Protein AF-0000000083613288 (afdb_homodimer)

Solvent-accessible surface area (backbone atoms only — not comparable to full-atom values): 42158 Å² total; per-residue (Å²): 110,67,66,57,51,51,48,47,52,50,49,49,55,43,48,74,71,52,92,50,72,64,59,58,54,48,50,50,22,68,72,70,73,35,44,33,36,40,36,39,71,91,50,76,68,42,49,42,64,85,67,57,66,69,57,48,53,54,46,49,51,47,23,68,72,61,76,53,42,59,36,42,51,74,43,74,23,49,46,99,91,34,79,51,27,34,43,32,40,39,42,93,85,52,70,63,46,73,65,53,54,51,51,50,50,49,50,37,51,37,49,27,48,36,53,45,42,56,49,43,47,54,46,47,58,37,52,74,37,37,64,52,51,48,28,42,42,70,56,72,49,55,66,69,59,50,52,50,55,46,56,68,67,74,41,77,59,68,77,70,22,37,27,33,22,36,37,39,38,43,56,89,55,98,60,84,71,80,54,63,63,56,51,53,49,53,50,52,50,38,44,74,68,41,30,47,76,47,73,46,80,50,94,55,29,41,36,34,43,33,36,43,74,52,95,63,68,58,68,61,51,51,50,51,44,52,50,52,51,51,52,47,32,56,74,36,98,39,52,83,54,52,68,50,66,12,24,15,41,80,29,75,36,68,87,42,42,22,57,7,38,53,38,11,51,51,31,34,35,50,33,73,78,38,72,87,53,74,49,42,35,80,76,36,59,54,58,52,50,37,49,53,38,62,72,34,59,68,59,40,48,48,37,49,61,70,47,37,62,52,54,51,49,22,67,73,68,71,53,60,53,63,60,50,51,52,46,24,56,56,44,49,66,32,66,68,63,25,22,61,75,69,70,49,55,66,67,59,48,51,53,46,51,51,50,50,30,72,68,69,36,87,62,48,73,40,50,69,46,32,53,37,49,55,50,36,53,53,42,71,70,50,72,46,64,76,45,45,68,71,67,102,110,68,68,57,53,52,49,47,52,50,51,48,54,43,50,74,71,51,92,50,72,63,58,59,52,49,51,50,22,68,72,69,72,36,44,32,36,40,35,39,72,93,50,78,70,42,49,41,63,85,65,58,65,69,57,49,53,53,46,50,50,47,23,68,72,62,77,54,40,60,35,42,50,74,44,75,23,49,46,98,91,34,79,51,25,33,42,32,41,40,42,93,84,52,71,64,47,72,65,53,54,51,52,51,49,48,49,37,52,36,49,27,48,36,54,44,42,55,49,43,47,53,46,47,58,36,50,74,37,36,64,54,52,49,28,42,43,71,57,72,48,54,66,68,58,50,52,52,55,46,56,68,67,73,40,76,58,65,79,71,23,36,28,32,21,37,37,38,38,43,55,90,56,96,59,86,72,82,54,64,63,55,52,52,49,50,51,51,51,37,43,73,68,41,30,47,77,47,74,44,82,51,95,56,28,42,36,35,43,33,36,42,75,50,97,62,66,59,67,61,51,51,52,52,44,51,52,53,50,51,51,46,32,55,76,34,99,38,53,82,53,53,68,51,63,11,23,15,40,79,29,75,37,68,87,42,42,21,56,7,37,54,37,12,51,52,32,35,37,52,33,74,78,37,72,85,52,74,47,42,34,81,76,36,58,54,58,51,49,37,48,53,38,63,72,32,61,68,59,41,48,47,37,48,61,71,46,37,62,53,53,51,47,20,66,73,67,71,52,59,53,63,61,49,52,52,46,24,56,57,44,48,67,34,65,69,63,27,21,61,76,68,70,50,56,64,68,58,48,50,54,46,51,52,49,48,29,72,69,70,36,87,61,46,71,40,51,68,46,32,53,37,48,54,50,36,53,52,42,71,71,50,72,47,63,76,45,46,68,71,68,102

Secondary structure (DSSP, 8-state):
-HHHHHHHHHHHHHHHH-SSTHHHHHHHHHHH-SEEEEEETTSPPEEESS--HHHHHHHHHHHHHHS--TTEEEEEEEETTEEEEEEEEE-SSSPPPHHHHHHHHHHHHHHHHHHHHHHHHHHHHHHHTHHHHHHHHHT---HHHHHHHHHHTT-GGGGSSEEEEEEEEE---SS----HHHHHHHHHHHHHTTEEEEEEEETTEEEEEEEE-S-S-HHHHHHHHHHHHHHHHHHTTTTT--EEEEE---BSSGGGHHHHHHHHHHHHHHHHH-TTS-SBGGG-HHHHHHHHHHH-HHHHHHHHHHHHHHHHHHHHHT--HHHHHHHHHHTTT-HHHHHHHHT--HHHHHHHHHHHHHHH-TTTTSHHHHHHHHHHHHHHH---SHHHHHH-/-HHHHHHHHHHHHHHHH-SSTHHHHHHHHHHH-SEEEEEETTSPPEEESS--HHHHHHHHHHHHHHS--TTEEEEEEEETTEEEEEEEEE-SSSPPPHHHHHHHHHHHHHHHHHHHHHHHHHHHHHHHTHHHHHHHHHT---HHHHHHHHHHTT-GGGGSSEEEEEEEEE---SS----HHHHHHHHHHHHHTTEEEEEEEETTEEEEEEEE-S-S-HHHHHHHHHHHHHHHHHHTTTTT--EEEEE---BSSGGGHHHHHHHHHHHHHHHHH-TTS-SBGGG-HHHHHHHHHHH-HHHHHHHHHHHHHHHHHHHHHT--HHHHHHHHHHTTT-HHHHHHHHT--HHHHHHHHHHHHHHH-TTTTSHHHHHHHHHHHHHHH---SHHHHHH-

Foldseek 3Di:
DVVLVVLLVVLLVVLVVDDDLVVLVQSLCVVVVWKKWWFFVLDDIDTVVPDCPVVCVVQVVVCVVVVDDQFKDKDFQDAPNFTGTIMMTGDPPDGQDPSSNSSRVSSSVSSNVSLVVVLVVLVVVLVVCQVVVVCLQQLNHDPVVVVVVQVVVVDPCQQFFKKKKKKKAWDDDPDPDPCSSLVVLLQVLLVVLQKHWRWHDDVRMIMIIITHRDPPPVVVSVVVSVVSSVVSCCVGPNVVIDMAMAMFDIGRGSSCHNRNSVLRLQRRLLCVQPVPDDRYSVRCVLSSVLSVCLVPPVSLVVLCVLCVLVVVVCVVVVDCLLVLLQLCVVVVNDQVVSCVVVVHDSVVSVVSVVVVCVRNHVCCCPPVNVVVNNSSSVSVVDDSVVCVVVRD/DVVLVVLLVVLLVVLVVDDDLVVLVQSLCVVVVWKKWWFFVLDDIDTVVPDCPVVCVVQVVVCVVVVDDQFKDKDFQDAPNFGGTIMMTGDPPGGQDPSSNSSRVSSSVSSNVSLVVVLVVLVVVLVVCQVVVVCLQQLNHDPVVVVVVQVVVVDPCQQFFKKKKKKKAWDDDPDPDPCSSLVVLLQVLLVVLQKHWRWHDDVRMIMIIITHRDPPPVVVSVVVSVVSSVVVCCVGPNVVIDMAMAMFDIGRGSSCHNRNSVLRLQRRLLCVQPVPDDRYSVRCVLSSVLSVCLVPPVSLVVLCVLCVLVVVVCVVVVDCLLVLLQLCVVVVNDQVVSCVVVVHDSVVSVVSVVVVCVRNHVCCCPPVNVVVNNSSSVSVVDDSVVCVVVRD

Structure (mmCIF, N/CA/C/O backbone):
data_AF-0000000083613288-model_v1
#
loop_
_entity.id
_entity.type
_entity.pdbx_description
1 polymer 'PucR family transcriptional regulator'
#
loop_
_atom_site.group_PDB
_atom_site.id
_atom_site.type_symbol
_atom_site.label_atom_id
_atom_site.label_alt_id
_atom_site.label_comp_id
_atom_site.label_asym_id
_atom_site.label_entity_id
_atom_site.label_seq_id
_atom_site.pdbx_PDB_ins_code
_atom_site.Cartn_x
_atom_site.Cartn_y
_atom_site.Cartn_z
_atom_site.occupancy
_atom_site.B_iso_or_equiv
_atom_site.auth_seq_id
_atom_site.auth_comp_id
_atom_site.auth_asym_id
_atom_site.auth_atom_id
_atom_site.pdbx_PDB_model_num
ATOM 1 N N . MET A 1 1 ? -15.023 70.688 7.367 1 66.31 1 MET A N 1
ATOM 2 C CA . MET A 1 1 ? -15.492 69.688 6.426 1 66.31 1 MET A CA 1
ATOM 3 C C . MET A 1 1 ? -14.531 69.562 5.254 1 66.31 1 MET A C 1
ATOM 5 O O . MET A 1 1 ? -14.211 68.438 4.844 1 66.31 1 MET A O 1
ATOM 9 N N . ARG A 1 2 ? -13.922 70.688 4.84 1 77.38 2 ARG A N 1
ATOM 10 C CA . ARG A 1 2 ? -12.992 70.625 3.721 1 77.38 2 ARG A CA 1
ATOM 11 C C . ARG A 1 2 ? -11.703 69.938 4.098 1 77.38 2 ARG A C 1
ATOM 13 O O . ARG A 1 2 ? -11.18 69.125 3.32 1 77.38 2 ARG A O 1
ATOM 20 N N . ARG A 1 3 ? -11.18 70.125 5.34 1 80.62 3 ARG A N 1
ATOM 21 C CA . ARG A 1 3 ? -9.961 69.5 5.824 1 80.62 3 ARG A CA 1
ATOM 22 C C . ARG A 1 3 ? -10.133 68 5.902 1 80.62 3 ARG A C 1
ATOM 24 O O . ARG A 1 3 ? -9.219 67.25 5.566 1 80.62 3 ARG A O 1
ATOM 31 N N . LEU A 1 4 ? -11.297 67.625 6.352 1 83.12 4 LEU A N 1
ATOM 32 C CA . LEU A 1 4 ? -11.594 66.188 6.449 1 83.12 4 LEU A CA 1
ATOM 33 C C . LEU A 1 4 ? -11.633 65.562 5.066 1 83.12 4 LEU A C 1
ATOM 35 O O . LEU A 1 4 ? -11.117 64.438 4.879 1 83.12 4 LEU A O 1
ATOM 39 N N . ASP A 1 5 ? -12.25 66.188 4.156 1 75.81 5 ASP A N 1
ATOM 40 C CA . ASP A 1 5 ? -12.352 65.688 2.795 1 75.81 5 ASP A CA 1
ATOM 41 C C . ASP A 1 5 ? -10.977 65.625 2.135 1 75.81 5 ASP A C 1
ATOM 43 O O . ASP A 1 5 ? -10.68 64.625 1.423 1 75.81 5 ASP A O 1
ATOM 47 N N . ASP A 1 6 ? -10.203 66.625 2.398 1 82.69 6 ASP A N 1
ATOM 48 C CA . ASP A 1 6 ? -8.836 66.625 1.875 1 82.69 6 ASP A CA 1
ATOM 49 C C . ASP A 1 6 ? -8.039 65.438 2.449 1 82.69 6 ASP A C 1
ATOM 51 O O . ASP A 1 6 ? -7.293 64.812 1.725 1 82.69 6 ASP A O 1
ATOM 55 N N . TYR A 1 7 ? -8.195 65.25 3.732 1 87.25 7 TYR A N 1
ATOM 56 C CA . TYR A 1 7 ? -7.508 64.125 4.367 1 87.25 7 TYR A CA 1
ATOM 57 C C . TYR A 1 7 ? -7.977 62.781 3.785 1 87.25 7 TYR A C 1
ATOM 59 O O . TYR A 1 7 ? -7.16 61.906 3.486 1 87.25 7 TYR A O 1
ATOM 67 N N . ALA A 1 8 ? -9.289 62.688 3.66 1 79.75 8 ALA A N 1
ATOM 68 C CA . ALA A 1 8 ? -9.852 61.438 3.131 1 79.75 8 ALA A CA 1
ATOM 69 C C . ALA A 1 8 ? -9.305 61.156 1.737 1 79.75 8 ALA A C 1
ATOM 71 O O . ALA A 1 8 ? -8.953 60 1.434 1 79.75 8 ALA A O 1
ATOM 72 N N . GLN A 1 9 ? -9.219 62.094 0.986 1 73.69 9 GLN A N 1
ATOM 73 C CA . GLN A 1 9 ? -8.688 61.938 -0.365 1 73.69 9 GLN A CA 1
ATOM 74 C C . GLN A 1 9 ? -7.207 61.562 -0.335 1 73.69 9 GLN A C 1
ATOM 76 O O . GLN A 1 9 ? -6.77 60.688 -1.093 1 73.69 9 GLN A O 1
ATOM 81 N N . GLU A 1 10 ? -6.527 62.156 0.468 1 80.31 10 GLU A N 1
ATOM 82 C CA . GLU A 1 10 ? -5.098 61.906 0.59 1 80.31 10 GLU A CA 1
ATOM 83 C C . GLU A 1 10 ? -4.84 60.469 1.057 1 80.31 10 GLU A C 1
ATOM 85 O O . GLU A 1 10 ? -3.967 59.781 0.518 1 80.31 10 GLU A O 1
ATOM 90 N N . ILE A 1 11 ? -5.59 60.062 2.064 1 83.75 11 ILE A N 1
ATOM 91 C CA . ILE A 1 11 ? -5.355 58.75 2.633 1 83.75 11 ILE A CA 1
ATOM 92 C C . ILE A 1 11 ? -5.762 57.656 1.627 1 83.75 11 ILE A C 1
ATOM 94 O O . ILE A 1 11 ? -5.109 56.625 1.521 1 83.75 11 ILE A O 1
ATOM 98 N N . ASN A 1 12 ? -6.82 57.875 0.89 1 72.56 12 ASN A N 1
ATOM 99 C CA . ASN A 1 12 ? -7.23 56.938 -0.152 1 72.56 12 ASN A CA 1
ATOM 100 C C . ASN A 1 12 ? -6.18 56.812 -1.256 1 72.56 12 ASN A C 1
ATOM 102 O O . ASN A 1 12 ? -5.902 55.75 -1.751 1 72.56 12 ASN A O 1
ATOM 106 N N . LYS A 1 13 ? -5.625 57.906 -1.61 1 73 13 LYS A N 1
ATOM 107 C CA . LYS A 1 13 ? -4.539 57.906 -2.588 1 73 13 LYS A CA 1
ATOM 108 C C . LYS A 1 13 ? -3.318 57.188 -2.051 1 73 13 LYS A C 1
ATOM 110 O O . LYS A 1 13 ? -2.635 56.469 -2.797 1 73 13 LYS A O 1
ATOM 115 N N . LEU A 1 14 ? -3.094 57.344 -0.775 1 74.69 14 LEU A N 1
ATOM 116 C CA . LEU A 1 14 ? -1.975 56.688 -0.124 1 74.69 14 LEU A CA 1
ATOM 117 C C . LEU A 1 14 ? -2.148 55.156 -0.17 1 74.69 14 LEU A C 1
ATOM 119 O O . LEU A 1 14 ? -1.18 54.438 -0.383 1 74.69 14 LEU A O 1
ATOM 123 N N . THR A 1 15 ? -3.424 54.75 -0.02 1 73.56 15 THR A N 1
ATOM 124 C CA . THR A 1 15 ? -3.697 53.312 -0.02 1 73.56 15 THR A CA 1
ATOM 125 C C . THR A 1 15 ? -3.324 52.688 -1.363 1 73.56 15 THR A C 1
ATOM 127 O O . THR A 1 15 ? -3.002 51.5 -1.436 1 73.56 15 THR A O 1
ATOM 130 N N . LEU A 1 16 ? -3.316 53.469 -2.42 1 60.56 16 LEU A N 1
ATOM 131 C CA . LEU A 1 16 ? -3.025 52.969 -3.764 1 60.56 16 LEU A CA 1
ATOM 132 C C . LEU A 1 16 ? -1.521 52.875 -3.992 1 60.56 16 LEU A C 1
ATOM 134 O O . LEU A 1 16 ? -1.071 52.156 -4.883 1 60.56 16 LEU A O 1
ATOM 138 N N . LYS A 1 17 ? -0.754 53.5 -3.154 1 64.38 17 LYS A N 1
ATOM 139 C CA . LYS A 1 17 ? 0.684 53.594 -3.385 1 64.38 17 LYS A CA 1
ATOM 140 C C . LYS A 1 17 ? 1.467 52.781 -2.352 1 64.38 17 LYS A C 1
ATOM 142 O O . LYS A 1 17 ? 2.631 52.438 -2.576 1 64.38 17 LYS A O 1
ATOM 147 N N . ILE A 1 18 ? 0.83 52.594 -1.271 1 60.69 18 ILE A N 1
ATOM 148 C CA . ILE A 1 18 ? 1.567 52.031 -0.154 1 60.69 18 ILE A CA 1
ATOM 149 C C . ILE A 1 18 ? 1.519 50.5 -0.236 1 60.69 18 ILE A C 1
ATOM 151 O O . ILE A 1 18 ? 0.618 49.938 -0.86 1 60.69 18 ILE A O 1
ATOM 155 N N . ASN A 1 19 ? 2.607 49.938 0.375 1 61.12 19 ASN A N 1
ATOM 156 C CA . ASN A 1 19 ? 2.707 48.5 0.392 1 61.12 19 ASN A CA 1
ATOM 157 C C . ASN A 1 19 ? 2.484 47.938 1.793 1 61.12 19 ASN A C 1
ATOM 159 O O . ASN A 1 19 ? 2.422 46.719 1.977 1 61.12 19 ASN A O 1
ATOM 163 N N . HIS A 1 20 ? 2.404 48.75 2.723 1 69.56 20 HIS A N 1
ATOM 164 C CA . HIS A 1 20 ? 2.221 48.344 4.105 1 69.56 20 HIS A CA 1
ATOM 165 C C . HIS A 1 20 ? 1.235 49.25 4.836 1 69.56 20 HIS A C 1
ATOM 167 O O . HIS A 1 20 ? 1.285 50.469 4.695 1 69.56 20 HIS A O 1
ATOM 173 N N . TYR A 1 21 ? 0.379 48.625 5.629 1 78.5 21 TYR A N 1
ATOM 174 C CA . TYR A 1 21 ? -0.689 49.375 6.289 1 78.5 21 TYR A CA 1
ATOM 175 C C . TYR A 1 21 ? -0.121 50.344 7.309 1 78.5 21 TYR A C 1
ATOM 177 O O . TYR A 1 21 ? -0.786 51.312 7.68 1 78.5 21 TYR A O 1
ATOM 185 N N . GLU A 1 22 ? 1.13 50.156 7.805 1 80.5 22 GLU A N 1
ATOM 186 C CA . GLU A 1 22 ? 1.755 51.031 8.789 1 80.5 22 GLU A CA 1
ATOM 187 C C . GLU A 1 22 ? 1.835 52.469 8.273 1 80.5 22 GLU A C 1
ATOM 189 O O . GLU A 1 22 ? 1.776 53.406 9.055 1 80.5 22 GLU A O 1
ATOM 194 N N . GLN A 1 23 ? 1.966 52.562 6.996 1 82.31 23 GLN A N 1
ATOM 195 C CA . GLN A 1 23 ? 2.064 53.875 6.41 1 82.31 23 GLN A CA 1
ATOM 196 C C . GLN A 1 23 ? 0.75 54.656 6.559 1 82.31 23 GLN A C 1
ATOM 198 O O . GLN A 1 23 ? 0.751 55.875 6.703 1 82.31 23 GLN A O 1
ATOM 203 N N . ILE A 1 24 ? -0.312 53.938 6.531 1 87 24 ILE A N 1
ATOM 204 C CA . ILE A 1 24 ? -1.628 54.562 6.727 1 87 24 ILE A CA 1
ATOM 205 C C . ILE A 1 24 ? -1.766 55.031 8.164 1 87 24 ILE A C 1
ATOM 207 O O . ILE A 1 24 ? -2.201 56.156 8.398 1 87 24 ILE A O 1
ATOM 211 N N . LEU A 1 25 ? -1.282 54.25 9.078 1 90.88 25 LEU A N 1
ATOM 212 C CA . LEU A 1 25 ? -1.367 54.594 10.5 1 90.88 25 LEU A CA 1
ATOM 213 C C . LEU A 1 25 ? -0.421 55.719 10.852 1 90.88 25 LEU A C 1
ATOM 215 O O . LEU A 1 25 ? -0.756 56.594 11.664 1 90.88 25 LEU A O 1
ATOM 219 N N . MET A 1 26 ? 0.706 55.75 10.258 1 90.38 26 MET A N 1
ATOM 220 C CA . MET A 1 26 ? 1.663 56.844 10.453 1 90.38 26 MET A CA 1
ATOM 221 C C . MET A 1 26 ? 1.084 58.188 9.977 1 90.38 26 MET A C 1
ATOM 223 O O . MET A 1 26 ? 1.276 59.219 10.617 1 90.38 26 MET A O 1
ATOM 227 N N . ARG A 1 27 ? 0.5 58.156 8.859 1 89.69 27 ARG A N 1
ATOM 228 C CA . ARG A 1 27 ? -0.134 59.344 8.352 1 89.69 27 ARG A CA 1
ATOM 229 C C . ARG A 1 27 ? -1.2 59.875 9.312 1 89.69 27 ARG A C 1
ATOM 231 O O . ARG A 1 27 ? -1.354 61.062 9.492 1 89.69 27 ARG A O 1
ATOM 238 N N . LEU A 1 28 ? -1.992 58.969 9.883 1 93.12 28 LEU A N 1
ATOM 239 C CA . LEU A 1 28 ? -2.984 59.312 10.891 1 93.12 28 LEU A CA 1
ATOM 240 C C . LEU A 1 28 ? -2.326 60 12.086 1 93.12 28 LEU A C 1
ATOM 242 O O . LEU A 1 28 ? -2.791 61.031 12.539 1 93.12 28 LEU A O 1
ATOM 246 N N . TYR A 1 29 ? -1.261 59.5 12.555 1 92.56 29 TYR A N 1
ATOM 247 C CA . TYR A 1 29 ? -0.496 60.062 13.664 1 92.56 29 TYR A CA 1
ATOM 248 C C . TYR A 1 29 ? -0 61.438 13.344 1 92.56 29 TYR A C 1
ATOM 250 O O . TYR A 1 29 ? -0.168 62.375 14.148 1 92.56 29 TYR A O 1
ATOM 258 N N . LYS A 1 30 ? 0.59 61.594 12.219 1 91.62 30 LYS A N 1
ATOM 259 C CA . LYS A 1 30 ? 1.166 62.875 11.82 1 91.62 30 LYS A CA 1
ATOM 260 C C . LYS A 1 30 ? 0.081 63.938 11.641 1 91.62 30 LYS A C 1
ATOM 262 O O . LYS A 1 30 ? 0.295 65.125 11.961 1 91.62 30 LYS A O 1
ATOM 267 N N . PHE A 1 31 ? -1.002 63.5 11.125 1 92.62 31 PHE A N 1
ATOM 268 C CA . PHE A 1 31 ? -2.078 64.438 10.828 1 92.62 31 PHE A CA 1
ATOM 269 C C . PHE A 1 31 ? -2.758 64.938 12.102 1 92.62 31 PHE A C 1
ATOM 271 O O . PHE A 1 31 ? -3.051 66.125 12.258 1 92.62 31 PHE A O 1
ATOM 278 N N . LEU A 1 32 ? -3.09 64.062 13.031 1 92.12 32 LEU A N 1
ATOM 279 C CA . LEU A 1 32 ? -3.836 64.375 14.242 1 92.12 32 LEU A CA 1
ATOM 280 C C . LEU A 1 32 ? -2.891 64.75 15.375 1 92.12 32 LEU A C 1
ATOM 282 O O . LEU A 1 32 ? -3.287 65.438 16.312 1 92.12 32 LEU A O 1
ATOM 286 N N . GLY A 1 33 ? -1.671 64.312 15.367 1 90.75 33 GLY A N 1
ATOM 287 C CA . GLY A 1 33 ? -0.735 64.5 16.453 1 90.75 33 GLY A CA 1
ATOM 288 C C . GLY A 1 33 ? -1.092 63.688 17.703 1 90.75 33 GLY A C 1
ATOM 289 O O . GLY A 1 33 ? -0.823 64.125 18.828 1 90.75 33 GLY A O 1
ATOM 290 N N . LEU A 1 34 ? -1.934 62.656 17.484 1 92.94 34 LEU A N 1
ATOM 291 C CA . LEU A 1 34 ? -2.348 61.781 18.562 1 92.94 34 LEU A CA 1
ATOM 292 C C . LEU A 1 34 ? -1.678 60.406 18.422 1 92.94 34 LEU A C 1
ATOM 294 O O . LEU A 1 34 ? -1.377 59.969 17.297 1 92.94 34 LEU A O 1
ATOM 298 N N . ASN A 1 35 ? -1.447 59.812 19.578 1 92.88 35 ASN A N 1
ATOM 299 C CA . ASN A 1 35 ? -0.913 58.438 19.531 1 92.88 35 ASN A CA 1
ATOM 300 C C . ASN A 1 35 ? -1.924 57.469 18.953 1 92.88 35 ASN A C 1
ATOM 302 O O . ASN A 1 35 ? -3.125 57.562 19.203 1 92.88 35 ASN A O 1
ATOM 306 N N . VAL A 1 36 ? -1.416 56.531 18.094 1 94.75 36 VAL A N 1
ATOM 307 C CA . VAL A 1 36 ? -2.275 55.562 17.406 1 94.75 36 VAL A CA 1
ATOM 308 C C . VAL A 1 36 ? -1.888 54.156 17.797 1 94.75 36 VAL A C 1
ATOM 310 O O . VAL A 1 36 ? -0.703 53.844 17.938 1 94.75 36 VAL A O 1
ATOM 313 N N . VAL A 1 37 ? -2.877 53.312 18.109 1 93.25 37 VAL A N 1
ATOM 314 C CA . VAL A 1 37 ? -2.662 51.906 18.359 1 93.25 37 VAL A CA 1
ATOM 315 C C . VAL A 1 37 ? -3.555 51.062 17.438 1 93.25 37 VAL A C 1
ATOM 317 O O . VAL A 1 37 ? -4.742 51.375 17.281 1 93.25 37 VAL A O 1
ATOM 320 N N . PHE A 1 38 ? -2.955 50.156 16.703 1 91.56 38 PHE A N 1
ATOM 321 C CA . PHE A 1 38 ? -3.703 49.219 15.891 1 91.56 38 PHE A CA 1
ATOM 322 C C . PHE A 1 38 ? -3.709 47.844 16.531 1 91.56 38 PHE A C 1
ATOM 324 O O . PHE A 1 38 ? -2.66 47.219 16.656 1 91.56 38 PHE A O 1
ATOM 331 N N . ASN A 1 39 ? -4.934 47.469 16.938 1 87.12 39 ASN A N 1
ATOM 332 C CA . ASN A 1 39 ? -5.133 46.156 17.531 1 87.12 39 ASN A CA 1
ATOM 333 C C . ASN A 1 39 ? -5.762 45.188 16.547 1 87.12 39 ASN A C 1
ATOM 335 O O . ASN A 1 39 ? -6.965 45.25 16.281 1 87.12 39 ASN A O 1
ATOM 339 N N . ILE A 1 40 ? -4.898 44.438 15.969 1 78.06 40 ILE A N 1
ATOM 340 C CA . ILE A 1 40 ? -5.41 43.375 15.117 1 78.06 40 ILE A CA 1
ATOM 341 C C . ILE A 1 40 ? -5.789 42.156 15.961 1 78.06 40 ILE A C 1
ATOM 343 O O . ILE A 1 40 ? -5.031 41.75 16.844 1 78.06 40 ILE A O 1
ATOM 347 N N . PHE A 1 41 ? -6.984 41.688 15.664 1 67.25 41 PHE A N 1
ATOM 348 C CA . PHE A 1 41 ? -7.426 40.562 16.469 1 67.25 41 PHE A CA 1
ATOM 349 C C . PHE A 1 41 ? -6.461 39.375 16.328 1 67.25 41 PHE A C 1
ATOM 351 O O . PHE A 1 41 ? -6.18 38.938 15.219 1 67.25 41 PHE A O 1
ATOM 358 N N . GLY A 1 42 ? -5.922 38.906 17.375 1 60.88 42 GLY A N 1
ATOM 359 C CA . GLY A 1 42 ? -5.023 37.781 17.391 1 60.88 42 GLY A CA 1
ATOM 360 C C . GLY A 1 42 ? -3.561 38.156 17.312 1 60.88 42 GLY A C 1
ATOM 361 O O . GLY A 1 42 ? -2.682 37.281 17.359 1 60.88 42 GLY A O 1
ATOM 362 N N . GLN A 1 43 ? -3.262 39.375 17.016 1 64.94 43 GLN A N 1
ATOM 363 C CA . GLN A 1 43 ? -1.881 39.844 16.906 1 64.94 43 GLN A CA 1
ATOM 364 C C . GLN A 1 43 ? -1.537 40.844 18.016 1 64.94 43 GLN A C 1
ATOM 366 O O . GLN A 1 43 ? -2.42 41.312 18.734 1 64.94 43 GLN A O 1
ATOM 371 N N . GLN A 1 44 ? -0.225 41.031 18.188 1 74.06 44 GLN A N 1
ATOM 372 C CA . GLN A 1 44 ? 0.223 42.062 19.109 1 74.06 44 GLN A CA 1
ATOM 373 C C . GLN A 1 44 ? -0.175 43.438 18.625 1 74.06 44 GLN A C 1
ATOM 375 O O . GLN A 1 44 ? -0.172 43.719 17.422 1 74.06 44 GLN A O 1
ATOM 380 N N . SER A 1 45 ? -0.53 44.219 19.625 1 81.94 45 SER A N 1
ATOM 381 C CA . SER A 1 45 ? -0.907 45.594 19.312 1 81.94 45 SER A CA 1
ATOM 382 C C . SER A 1 45 ? 0.264 46.344 18.719 1 81.94 45 SER A C 1
ATOM 384 O O . SER A 1 45 ? 1.406 46.188 19.141 1 81.94 45 SER A O 1
ATOM 386 N N . GLN A 1 46 ? -0.013 47.031 17.734 1 86 46 GLN A N 1
ATOM 387 C CA . GLN A 1 46 ? 0.989 47.875 17.109 1 86 46 GLN A CA 1
ATOM 388 C C . GLN A 1 46 ? 0.796 49.344 17.516 1 86 46 GLN A C 1
ATOM 390 O O . GLN A 1 46 ? -0.266 49.938 17.266 1 86 46 GLN A O 1
ATOM 395 N N . PHE A 1 47 ? 1.846 49.938 18.172 1 90.25 47 PHE A N 1
ATOM 396 C CA . PHE A 1 47 ? 1.798 51.312 18.625 1 90.25 47 PHE A CA 1
ATOM 397 C C . PHE A 1 47 ? 2.533 52.219 17.656 1 90.25 47 PHE A C 1
ATOM 399 O O . PHE A 1 47 ? 3.652 51.938 17.234 1 90.25 47 PHE A O 1
ATOM 406 N N . ILE A 1 48 ? 1.937 53.188 17.25 1 88.44 48 ILE A N 1
ATOM 407 C CA . ILE A 1 48 ? 2.555 54.156 16.375 1 88.44 48 ILE A CA 1
ATOM 408 C C . ILE A 1 48 ? 2.428 55.562 17 1 88.44 48 ILE A C 1
ATOM 410 O O . ILE A 1 48 ? 1.337 56.125 17.031 1 88.44 48 ILE A O 1
ATOM 414 N N . PRO A 1 49 ? 3.461 56.25 17.406 1 82.81 49 PRO A N 1
ATOM 415 C CA . PRO A 1 49 ? 4.801 55.719 17.656 1 82.81 49 PRO A CA 1
ATOM 416 C C . PRO A 1 49 ? 4.816 54.656 18.766 1 82.81 49 PRO A C 1
ATOM 418 O O . PRO A 1 49 ? 3.82 54.5 19.484 1 82.81 49 PRO A O 1
ATOM 421 N N . ASN A 1 50 ? 5.832 53.906 18.812 1 84.62 50 ASN A N 1
ATOM 422 C CA . ASN A 1 50 ? 5.906 52.812 19.781 1 84.62 50 ASN A CA 1
ATOM 423 C C . ASN A 1 50 ? 6.195 53.344 21.188 1 84.62 50 ASN A C 1
ATOM 425 O O . ASN A 1 50 ? 7.227 53 21.781 1 84.62 50 ASN A O 1
ATOM 429 N N . ILE A 1 51 ? 5.281 54.25 21.688 1 81.62 51 ILE A N 1
ATOM 430 C CA . ILE A 1 51 ? 5.387 54.844 23.016 1 81.62 51 ILE A CA 1
ATOM 431 C C . ILE A 1 51 ? 4.008 54.906 23.672 1 81.62 51 ILE A C 1
ATOM 433 O O . ILE A 1 51 ? 2.986 54.812 22.984 1 81.62 51 ILE A O 1
ATOM 437 N N . GLY A 1 52 ? 3.924 54.938 25.078 1 82.31 52 GLY A N 1
ATOM 438 C CA . GLY A 1 52 ? 2.711 55.219 25.828 1 82.31 52 GLY A CA 1
ATOM 439 C C . GLY A 1 52 ? 1.881 53.969 26.094 1 82.31 52 GLY A C 1
ATOM 440 O O . GLY A 1 52 ? 0.651 54.031 26.141 1 82.31 52 GLY A O 1
ATOM 441 N N . GLN A 1 53 ? 2.471 52.875 26.125 1 87.5 53 GLN A N 1
ATOM 442 C CA . GLN A 1 53 ? 1.742 51.625 26.359 1 87.5 53 GLN A CA 1
ATOM 443 C C . GLN A 1 53 ? 1.004 51.656 27.703 1 87.5 53 GLN A C 1
ATOM 445 O O . GLN A 1 53 ? -0.15 51.25 27.781 1 87.5 53 GLN A O 1
ATOM 450 N N . SER A 1 54 ? 1.732 52.219 28.719 1 88.19 54 SER A N 1
ATOM 451 C CA . SER A 1 54 ? 1.108 52.312 30.031 1 88.19 54 SER A CA 1
ATOM 452 C C . SER A 1 54 ? -0.092 53.281 30 1 88.19 54 SER A C 1
ATOM 454 O O . SER A 1 54 ? -1.135 52.969 30.594 1 88.19 54 SER A O 1
ATOM 456 N N . VAL A 1 55 ? 0.096 54.406 29.297 1 89 55 VAL A N 1
ATOM 457 C CA . VAL A 1 55 ? -0.978 55.375 29.188 1 89 55 VAL A CA 1
ATOM 458 C C . VAL A 1 55 ? -2.164 54.75 28.453 1 89 55 VAL A C 1
ATOM 460 O O . VAL A 1 55 ? -3.316 54.938 28.844 1 89 55 VAL A O 1
ATOM 463 N N . TYR A 1 56 ? -1.83 54.062 27.391 1 91.69 56 TYR A N 1
ATOM 464 C CA . TYR A 1 56 ? -2.865 53.406 26.594 1 91.69 56 TYR A CA 1
ATOM 465 C C . TYR A 1 56 ? -3.688 52.469 27.469 1 91.69 56 TYR A C 1
ATOM 467 O O . TYR A 1 56 ? -4.922 52.469 27.422 1 91.69 56 TYR A O 1
ATOM 475 N N . GLU A 1 57 ? -3.109 51.688 28.312 1 90.38 57 GLU A N 1
ATOM 476 C CA . GLU A 1 57 ? -3.791 50.688 29.156 1 90.38 57 GLU A CA 1
ATOM 477 C C . GLU A 1 57 ? -4.703 51.375 30.172 1 90.38 57 GLU A C 1
ATOM 479 O O . GLU A 1 57 ? -5.82 50.906 30.422 1 90.38 57 GLU A O 1
ATOM 484 N N . ARG A 1 58 ? -4.133 52.438 30.703 1 88.12 58 ARG A N 1
ATOM 485 C CA . ARG A 1 58 ? -4.922 53.219 31.672 1 88.12 58 ARG A CA 1
ATOM 486 C C . ARG A 1 58 ? -6.16 53.812 31.016 1 88.12 58 ARG A C 1
ATOM 488 O O . ARG A 1 58 ? -7.273 53.656 31.531 1 88.12 58 ARG A O 1
ATOM 495 N N . LEU A 1 59 ? -5.992 54.438 29.875 1 89.75 59 LEU A N 1
ATOM 496 C CA . LEU A 1 59 ? -7.09 55.125 29.203 1 89.75 59 LEU A CA 1
ATOM 497 C C . LEU A 1 59 ? -8.094 54.125 28.656 1 89.75 59 LEU A C 1
ATOM 499 O O . LEU A 1 59 ? -9.305 54.375 28.656 1 89.75 59 LEU A O 1
ATOM 503 N N . ARG A 1 60 ? -7.551 53.031 28.141 1 89.88 60 ARG A N 1
ATOM 504 C CA . ARG A 1 60 ? -8.43 51.969 27.656 1 89.88 60 ARG A CA 1
ATOM 505 C C . ARG A 1 60 ? -9.32 51.438 28.766 1 89.88 60 ARG A C 1
ATOM 507 O O . ARG A 1 60 ? -10.516 51.219 28.562 1 89.88 60 ARG A O 1
ATOM 514 N N . LYS A 1 61 ? -8.773 51.25 29.906 1 88.5 61 LYS A N 1
ATOM 515 C CA . LYS A 1 61 ? -9.531 50.781 31.062 1 88.5 61 LYS A CA 1
ATOM 516 C C . LYS A 1 61 ? -10.625 51.781 31.438 1 88.5 61 LYS A C 1
ATOM 518 O O . LYS A 1 61 ? -11.75 51.375 31.75 1 88.5 61 LYS A O 1
ATOM 523 N N . GLU A 1 62 ? -10.211 52.969 31.406 1 86.62 62 GLU A N 1
ATOM 524 C CA . GLU A 1 62 ? -11.172 54.031 31.703 1 86.62 62 GLU A CA 1
ATOM 525 C C . GLU A 1 62 ? -12.305 54.031 30.688 1 86.62 62 GLU A C 1
ATOM 527 O O . GLU A 1 62 ? -13.477 54.219 31.047 1 86.62 62 GLU A O 1
ATOM 532 N N . PHE A 1 63 ? -11.898 53.938 29.484 1 88.06 63 PHE A N 1
ATOM 533 C CA . PHE A 1 63 ? -12.875 53.906 28.406 1 88.06 63 PHE A CA 1
ATOM 534 C C . PHE A 1 63 ? -13.836 52.719 28.562 1 88.06 63 PHE A C 1
ATOM 536 O O . PHE A 1 63 ? -15.039 52.875 28.344 1 88.06 63 PHE A O 1
ATOM 543 N N . ASN A 1 64 ? -13.289 51.594 28.875 1 86.25 64 ASN A N 1
ATOM 544 C CA . ASN A 1 64 ? -14.102 50.406 29.016 1 86.25 64 ASN A CA 1
ATOM 545 C C . ASN A 1 64 ? -15.055 50.5 30.203 1 86.25 64 ASN A C 1
ATOM 547 O O . ASN A 1 64 ? -16.156 49.938 30.156 1 86.25 64 ASN A O 1
ATOM 551 N N . ALA A 1 65 ? -14.617 51.156 31.188 1 82.31 65 ALA A N 1
ATOM 552 C CA . ALA A 1 65 ? -15.422 51.344 32.406 1 82.31 65 ALA A CA 1
ATOM 553 C C . ALA A 1 65 ? -16.547 52.344 32.156 1 82.31 65 ALA A C 1
ATOM 555 O O . ALA A 1 65 ? -17.688 52.125 32.594 1 82.31 65 ALA A O 1
ATOM 556 N N . ASN A 1 66 ? -16.312 53.375 31.453 1 82 66 ASN A N 1
ATOM 557 C CA . ASN A 1 66 ? -17.266 54.469 31.344 1 82 66 ASN A CA 1
ATOM 558 C C . ASN A 1 66 ? -17.891 54.531 29.953 1 82 66 ASN A C 1
ATOM 560 O O . ASN A 1 66 ? -18.781 55.344 29.688 1 82 66 ASN A O 1
ATOM 564 N N . GLU A 1 67 ? -17.484 53.594 29.031 1 77.81 67 GLU A N 1
ATOM 565 C CA . GLU A 1 67 ? -17.891 53.531 27.641 1 77.81 67 GLU A CA 1
ATOM 566 C C . GLU A 1 67 ? -17.625 54.844 26.906 1 77.81 67 GLU A C 1
ATOM 568 O O . GLU A 1 67 ? -18.094 55.031 25.797 1 77.81 67 GLU A O 1
ATOM 573 N N . THR A 1 68 ? -17.062 55.844 27.609 1 79.81 68 THR A N 1
ATOM 574 C CA . THR A 1 68 ? -16.688 57.094 26.984 1 79.81 68 THR A CA 1
ATOM 575 C C . THR A 1 68 ? -15.453 57.688 27.672 1 79.81 68 THR A C 1
ATOM 577 O O . THR A 1 68 ? -15.203 57.438 28.844 1 79.81 68 THR A O 1
ATOM 580 N N . SER A 1 69 ? -14.523 58.188 26.969 1 84 69 SER A N 1
ATOM 581 C CA . SER A 1 69 ? -13.375 58.938 27.484 1 84 69 SER A CA 1
ATOM 582 C C . SER A 1 69 ? -13 60.062 26.547 1 84 69 SER A C 1
ATOM 584 O O . SER A 1 69 ? -12.961 59.906 25.328 1 84 69 SER A O 1
ATOM 586 N N . PRO A 1 70 ? -12.875 61.25 27.156 1 88.75 70 PRO A N 1
ATOM 587 C CA . PRO A 1 70 ? -12.5 62.375 26.297 1 88.75 70 PRO A CA 1
ATOM 588 C C . PRO A 1 70 ? -11.094 62.25 25.734 1 88.75 70 PRO A C 1
ATOM 590 O O . PRO A 1 70 ? -10.742 62.969 24.781 1 88.75 70 PRO A O 1
ATOM 593 N N . TYR A 1 71 ? -10.289 61.281 26.25 1 91.44 71 TYR A N 1
ATOM 594 C CA . TYR A 1 71 ? -8.891 61.219 25.859 1 91.44 71 TYR A CA 1
ATOM 595 C C . TYR A 1 71 ? -8.625 59.938 25.062 1 91.44 71 TYR A C 1
ATOM 597 O O . TYR A 1 71 ? -7.477 59.594 24.766 1 91.44 71 TYR A O 1
ATOM 605 N N . PHE A 1 72 ? -9.734 59.25 24.781 1 92.44 72 PHE A N 1
ATOM 606 C CA . PHE A 1 72 ? -9.609 57.969 24.125 1 92.44 72 PHE A CA 1
ATOM 607 C C . PHE A 1 72 ? -10.75 57.719 23.141 1 92.44 72 PHE A C 1
ATOM 609 O O . PHE A 1 72 ? -11.906 58.031 23.438 1 92.44 72 PHE A O 1
ATOM 616 N N . ALA A 1 73 ? -10.383 57.312 21.906 1 92.81 73 ALA A N 1
ATOM 617 C CA . ALA A 1 73 ? -11.391 56.938 20.922 1 92.81 73 ALA A CA 1
ATOM 618 C C . ALA A 1 73 ? -10.977 55.656 20.172 1 92.81 73 ALA A C 1
ATOM 620 O O . ALA A 1 73 ? -9.789 55.406 19.984 1 92.81 73 ALA A O 1
ATOM 621 N N . LYS A 1 74 ? -11.859 54.844 19.828 1 92 74 LYS A N 1
ATOM 622 C CA . LYS A 1 74 ? -11.578 53.625 19.094 1 92 74 LYS A CA 1
ATOM 623 C C . LYS A 1 74 ? -12.547 53.469 17.922 1 92 74 LYS A C 1
ATOM 625 O O . LYS A 1 74 ? -13.656 54 17.938 1 92 74 LYS A O 1
ATOM 630 N N . CYS A 1 75 ? -12.031 52.906 16.828 1 90.12 75 CYS A N 1
ATOM 631 C CA . CYS A 1 75 ? -12.828 52.562 15.641 1 90.12 75 CYS A CA 1
ATOM 632 C C . CYS A 1 75 ? -12.539 51.156 15.172 1 90.12 75 CYS A C 1
ATOM 634 O O . CYS A 1 75 ? -11.375 50.75 15.039 1 90.12 75 CYS A O 1
ATOM 636 N N . ASP A 1 76 ? -13.609 50.406 14.953 1 87.81 76 ASP A N 1
ATOM 637 C CA . ASP A 1 76 ? -13.469 49.031 14.531 1 87.81 76 ASP A CA 1
ATOM 638 C C . ASP A 1 76 ? -13.109 48.938 13.047 1 87.81 76 ASP A C 1
ATOM 640 O O . ASP A 1 76 ? -13.633 49.688 12.234 1 87.81 76 ASP A O 1
ATOM 644 N N . VAL A 1 77 ? -12.039 48.156 12.781 1 85 77 VAL A N 1
ATOM 645 C CA . VAL A 1 77 ? -11.672 47.844 11.398 1 85 77 VAL A CA 1
ATOM 646 C C . VAL A 1 77 ? -12.469 46.625 10.906 1 85 77 VAL A C 1
ATOM 648 O O . VAL A 1 77 ? -12.266 45.531 11.383 1 85 77 VAL A O 1
ATOM 651 N N . ASN A 1 78 ? -13.383 46.906 10.039 1 72.31 78 ASN A N 1
ATOM 652 C CA . ASN A 1 78 ? -14.227 45.844 9.508 1 72.31 78 ASN A CA 1
ATOM 653 C C . ASN A 1 78 ? -13.891 45.531 8.055 1 72.31 78 ASN A C 1
ATOM 655 O O . ASN A 1 78 ? -13.742 46.469 7.238 1 72.31 78 ASN A O 1
ATOM 659 N N . ILE A 1 79 ? -13.516 44.438 7.875 1 65.69 79 ILE A N 1
ATOM 660 C CA . ILE A 1 79 ? -13.297 43.938 6.52 1 65.69 79 ILE A CA 1
ATOM 661 C C . ILE A 1 79 ? -14.383 42.938 6.152 1 65.69 79 ILE A C 1
ATOM 663 O O . ILE A 1 79 ? -14.617 41.969 6.879 1 65.69 79 ILE A O 1
ATOM 667 N N . LEU A 1 80 ? -15.094 43.062 4.992 1 55.22 80 LEU A N 1
ATOM 668 C CA . LEU A 1 80 ? -16.156 42.156 4.523 1 55.22 80 LEU A CA 1
ATOM 669 C C . LEU A 1 80 ? -17.125 41.844 5.648 1 55.22 80 LEU A C 1
ATOM 671 O O . LEU A 1 80 ? -17.422 40.656 5.898 1 55.22 80 LEU A O 1
ATOM 675 N N . GLU A 1 81 ? -17.5 42.781 6.512 1 56.94 81 GLU A N 1
ATOM 676 C CA . GLU A 1 81 ? -18.516 42.719 7.566 1 56.94 81 GLU A CA 1
ATOM 677 C C . GLU A 1 81 ? -17.969 42.031 8.812 1 56.94 81 GLU A C 1
ATOM 679 O O . GLU A 1 81 ? -18.734 41.625 9.695 1 56.94 81 GLU A O 1
ATOM 684 N N . GLU A 1 82 ? -16.734 41.719 8.773 1 62.75 82 GLU A N 1
ATOM 685 C CA . GLU A 1 82 ? -16.109 41.125 9.953 1 62.75 82 GLU A CA 1
ATOM 686 C C . GLU A 1 82 ? -15.133 42.094 10.602 1 62.75 82 GLU A C 1
ATOM 688 O O . GLU A 1 82 ? -14.484 42.906 9.914 1 62.75 82 GLU A O 1
ATOM 693 N N . SER A 1 83 ? -15.117 42 11.867 1 71.94 83 SER A N 1
ATOM 694 C CA . SER A 1 83 ? -14.203 42.875 12.602 1 71.94 83 SER A CA 1
ATOM 695 C C . SER A 1 83 ? -12.781 42.344 12.555 1 71.94 83 SER A C 1
ATOM 697 O O . SER A 1 83 ? -12.523 41.188 12.969 1 71.94 83 SER A O 1
ATOM 699 N N . TYR A 1 84 ? -11.914 42.969 11.922 1 72.25 84 TYR A N 1
ATOM 700 C CA . TYR A 1 84 ? -10.508 42.625 11.75 1 72.25 84 TYR A CA 1
ATOM 701 C C . TYR A 1 84 ? -9.672 43.125 12.906 1 72.25 84 TYR A C 1
ATOM 703 O O . TYR A 1 84 ? -8.656 42.531 13.258 1 72.25 84 TYR A O 1
ATOM 711 N N . GLY A 1 85 ? -10.086 44.125 13.453 1 81.81 85 GLY A N 1
ATOM 712 C CA . GLY A 1 85 ? -9.375 44.812 14.516 1 81.81 85 GLY A CA 1
ATOM 713 C C . GLY A 1 85 ? -9.953 46.156 14.844 1 81.81 85 GLY A C 1
ATOM 714 O O . GLY A 1 85 ? -11.117 46.438 14.531 1 81.81 85 GLY A O 1
ATOM 715 N N . GLU A 1 86 ? -9.133 46.844 15.664 1 89.38 86 GLU A N 1
ATOM 716 C CA . GLU A 1 86 ? -9.547 48.188 16.016 1 89.38 86 GLU A CA 1
ATOM 717 C C . GLU A 1 86 ? -8.367 49.156 15.992 1 89.38 86 GLU A C 1
ATOM 719 O O . GLU A 1 86 ? -7.23 48.781 16.266 1 89.38 86 GLU A O 1
ATOM 724 N N . VAL A 1 87 ? -8.602 50.219 15.484 1 93.38 87 VAL A N 1
ATOM 725 C CA . VAL A 1 87 ? -7.629 51.312 15.57 1 93.38 87 VAL A CA 1
ATOM 726 C C . VAL A 1 87 ? -8.047 52.281 16.672 1 93.38 87 VAL A C 1
ATOM 728 O O . VAL A 1 87 ? -9.195 52.719 16.719 1 93.38 87 VAL A O 1
ATOM 731 N N . CYS A 1 88 ? -7.113 52.562 17.625 1 93.69 88 CYS A N 1
ATOM 732 C CA . CYS A 1 88 ? -7.383 53.469 18.734 1 93.69 88 CYS A CA 1
ATOM 733 C C . CYS A 1 88 ? -6.477 54.688 18.672 1 93.69 88 CYS A C 1
ATOM 735 O O . CYS A 1 88 ? -5.324 54.594 18.25 1 93.69 88 CYS A O 1
ATOM 737 N N . ILE A 1 89 ? -7.035 55.844 19.031 1 94.56 89 ILE A N 1
ATOM 738 C CA . ILE A 1 89 ? -6.242 57.062 19.234 1 94.56 89 ILE A CA 1
ATOM 739 C C . ILE A 1 89 ? -6.375 57.531 20.672 1 94.56 89 ILE A C 1
ATOM 741 O O . ILE A 1 89 ? -7.438 57.406 21.281 1 94.56 89 ILE A O 1
ATOM 745 N N . PHE A 1 90 ? -5.258 58 21.25 1 93.38 90 PHE A N 1
ATOM 746 C CA . PHE A 1 90 ? -5.305 58.438 22.641 1 93.38 90 PHE A CA 1
ATOM 747 C C . PHE A 1 90 ? -4.32 59.562 22.891 1 93.38 90 PHE A C 1
ATOM 749 O O . PHE A 1 90 ? -3.355 59.75 22.141 1 93.38 90 PHE A O 1
ATOM 756 N N . SER A 1 91 ? -4.688 60.438 23.828 1 89.94 91 SER A N 1
ATOM 757 C CA . SER A 1 91 ? -3.84 61.562 24.219 1 89.94 91 SER A CA 1
ATOM 758 C C . SER A 1 91 ? -4.016 61.906 25.688 1 89.94 91 SER A C 1
ATOM 760 O O . SER A 1 91 ? -5.102 61.719 26.25 1 89.94 91 SER A O 1
ATOM 762 N N . GLU A 1 92 ? -2.924 62.25 26.328 1 84.12 92 GLU A N 1
ATOM 763 C CA . GLU A 1 92 ? -2.977 62.75 27.703 1 84.12 92 GLU A CA 1
ATOM 764 C C . GLU A 1 92 ? -3.037 64.312 27.734 1 84.12 92 GLU A C 1
ATOM 766 O O . GLU A 1 92 ? -3.346 64.875 28.766 1 84.12 92 GLU A O 1
ATOM 771 N N . GLU A 1 93 ? -2.75 64.812 26.688 1 84.75 93 GLU A N 1
ATOM 772 C CA . GLU A 1 93 ? -2.547 66.312 26.656 1 84.75 93 GLU A CA 1
ATOM 773 C C . GLU A 1 93 ? -3.82 67 26.219 1 84.75 93 GLU A C 1
ATOM 775 O O . GLU A 1 93 ? -4.09 68.125 26.688 1 84.75 93 GLU A O 1
ATOM 780 N N . ARG A 1 94 ? -4.566 66.438 25.281 1 88.94 94 ARG A N 1
ATOM 781 C CA . ARG A 1 94 ? -5.758 67.125 24.797 1 88.94 94 ARG A CA 1
ATOM 782 C C . ARG A 1 94 ? -6.922 66.125 24.625 1 88.94 94 ARG A C 1
ATOM 784 O O . ARG A 1 94 ? -6.715 64.938 24.438 1 88.94 94 ARG A O 1
ATOM 791 N N . GLU A 1 95 ? -8.094 66.75 24.672 1 91.19 95 GLU A N 1
ATOM 792 C CA . GLU A 1 95 ? -9.305 66 24.469 1 91.19 95 GLU A CA 1
ATOM 793 C C . GLU A 1 95 ? -9.5 65.625 22.984 1 91.19 95 GLU A C 1
ATOM 795 O O . GLU A 1 95 ? -9.133 66.438 22.109 1 91.19 95 GLU A O 1
ATOM 800 N N . ILE A 1 96 ? -9.992 64.438 22.703 1 92.31 96 ILE A N 1
ATOM 801 C CA . ILE A 1 96 ? -10.289 64 21.344 1 92.31 96 ILE A CA 1
ATOM 802 C C . ILE A 1 96 ? -11.562 64.688 20.859 1 92.31 96 ILE A C 1
ATOM 804 O O . ILE A 1 96 ? -12.625 64.562 21.484 1 92.31 96 ILE A O 1
ATOM 808 N N . THR A 1 97 ? -11.453 65.438 19.828 1 90.69 97 THR A N 1
ATOM 809 C CA . THR A 1 97 ? -12.562 66.188 19.281 1 90.69 97 THR A CA 1
ATOM 810 C C . THR A 1 97 ? -13.375 65.312 18.312 1 90.69 97 THR A C 1
ATOM 812 O O . THR A 1 97 ? -12.977 64.25 17.969 1 90.69 97 THR A O 1
ATOM 815 N N . GLU A 1 98 ? -14.531 65.938 17.875 1 89.12 98 GLU A N 1
ATOM 816 C CA . GLU A 1 98 ? -15.336 65.25 16.844 1 89.12 98 GLU A CA 1
ATOM 817 C C . GLU A 1 98 ? -14.57 65.125 15.539 1 89.12 98 GLU A C 1
ATOM 819 O O . GLU A 1 98 ? -14.719 64.188 14.812 1 89.12 98 GLU A O 1
ATOM 824 N N . PHE A 1 99 ? -13.773 66.125 15.266 1 88.62 99 PHE A N 1
ATOM 825 C CA . PHE A 1 99 ? -12.938 66.062 14.078 1 88.62 99 PHE A CA 1
ATOM 826 C C . PHE A 1 99 ? -11.969 64.938 14.117 1 88.62 99 PHE A C 1
ATOM 828 O O . PHE A 1 99 ? -11.797 64.188 13.117 1 88.62 99 PHE A O 1
ATOM 835 N N . ASP A 1 100 ? -11.352 64.688 15.273 1 91.75 100 ASP A N 1
ATOM 836 C CA . ASP A 1 100 ? -10.414 63.594 15.445 1 91.75 100 ASP A CA 1
ATOM 837 C C . ASP A 1 100 ? -11.102 62.25 15.188 1 91.75 100 ASP A C 1
ATOM 839 O O . ASP A 1 100 ? -10.547 61.375 14.516 1 91.75 100 ASP A O 1
ATOM 843 N N . SER A 1 101 ? -12.305 62.125 15.711 1 90.44 101 SER A N 1
ATOM 844 C CA . SER A 1 101 ? -13.07 60.906 15.555 1 90.44 101 SER A CA 1
ATOM 845 C C . SER A 1 101 ? -13.438 60.656 14.094 1 90.44 101 SER A C 1
ATOM 847 O O . SER A 1 101 ? -13.406 59.531 13.617 1 90.44 101 SER A O 1
ATOM 849 N N . LEU A 1 102 ? -13.727 61.688 13.391 1 87.56 102 LEU A N 1
ATOM 850 C CA . LEU A 1 102 ? -14.07 61.562 11.977 1 87.56 102 LEU A CA 1
ATOM 851 C C . LEU A 1 102 ? -12.859 61.188 11.148 1 87.56 102 LEU A C 1
ATOM 853 O O . LEU A 1 102 ? -12.961 60.375 10.227 1 87.56 102 LEU A O 1
ATOM 857 N N . VAL A 1 103 ? -11.719 61.75 11.469 1 90.56 103 VAL A N 1
ATOM 858 C CA . VAL A 1 103 ? -10.469 61.406 10.789 1 90.56 103 VAL A CA 1
ATOM 859 C C . VAL A 1 103 ? -10.125 59.938 11.039 1 90.56 103 VAL A C 1
ATOM 861 O O . VAL A 1 103 ? -9.727 59.219 10.117 1 90.56 103 VAL A O 1
ATOM 864 N N . LEU A 1 104 ? -10.305 59.562 12.305 1 92.56 104 LEU A N 1
ATOM 865 C CA . LEU A 1 104 ? -10.102 58.156 12.656 1 92.56 104 LEU A CA 1
ATOM 866 C C . LEU A 1 104 ? -11.008 57.25 11.836 1 92.56 104 LEU A C 1
ATOM 868 O O . LEU A 1 104 ? -10.547 56.25 11.273 1 92.56 104 LEU A O 1
ATOM 872 N N . ASP A 1 105 ? -12.219 57.594 11.656 1 87.69 105 ASP A N 1
ATOM 873 C CA . ASP A 1 105 ? -13.188 56.812 10.898 1 87.69 105 ASP A CA 1
ATOM 874 C C . ASP A 1 105 ? -12.758 56.688 9.438 1 87.69 105 ASP A C 1
ATOM 876 O O . ASP A 1 105 ? -12.797 55.594 8.859 1 87.69 105 ASP A O 1
ATOM 880 N N . ARG A 1 106 ? -12.359 57.75 8.867 1 81.88 106 ARG A N 1
ATOM 881 C CA . ARG A 1 106 ? -11.93 57.75 7.473 1 81.88 106 ARG A CA 1
ATOM 882 C C . ARG A 1 106 ? -10.664 56.906 7.289 1 81.88 106 ARG A C 1
ATOM 884 O O . ARG A 1 106 ? -10.516 56.219 6.285 1 81.88 106 ARG A O 1
ATOM 891 N N . THR A 1 107 ? -9.781 57.031 8.211 1 89.38 107 THR A N 1
ATOM 892 C CA . THR A 1 107 ? -8.547 56.25 8.133 1 89.38 107 THR A CA 1
ATOM 893 C C . THR A 1 107 ? -8.836 54.75 8.219 1 89.38 107 THR A C 1
ATOM 895 O O . THR A 1 107 ? -8.25 53.969 7.477 1 89.38 107 THR A O 1
ATOM 898 N N . VAL A 1 108 ? -9.75 54.406 9.109 1 87.69 108 VAL A N 1
ATOM 899 C CA . VAL A 1 108 ? -10.102 53 9.289 1 87.69 108 VAL A CA 1
ATOM 900 C C . VAL A 1 108 ? -10.758 52.438 8.023 1 87.69 108 VAL A C 1
ATOM 902 O O . VAL A 1 108 ? -10.516 51.312 7.625 1 87.69 108 VAL A O 1
ATOM 905 N N . ILE A 1 109 ? -11.523 53.156 7.355 1 78.81 109 ILE A N 1
ATOM 906 C CA . ILE A 1 109 ? -12.125 52.781 6.086 1 78.81 109 ILE A CA 1
ATOM 907 C C . ILE A 1 109 ? -11.031 52.531 5.051 1 78.81 109 ILE A C 1
ATOM 909 O O . ILE A 1 109 ? -11.039 51.5 4.359 1 78.81 109 ILE A O 1
ATOM 913 N N . ALA A 1 110 ? -10.148 53.469 4.953 1 78.75 110 ALA A N 1
ATOM 914 C CA . ALA A 1 110 ? -9.031 53.344 4.023 1 78.75 110 ALA A CA 1
ATOM 915 C C . ALA A 1 110 ? -8.18 52.125 4.371 1 78.75 110 ALA A C 1
ATOM 917 O O . ALA A 1 110 ? -7.75 51.375 3.486 1 78.75 110 ALA A O 1
ATOM 918 N N . LEU A 1 111 ? -7.934 52 5.602 1 82.94 111 LEU A N 1
ATOM 919 C CA . LEU A 1 111 ? -7.184 50.844 6.086 1 82.94 111 LEU A CA 1
ATOM 920 C C . LEU A 1 111 ? -7.887 49.531 5.715 1 82.94 111 LEU A C 1
ATOM 922 O O . LEU A 1 111 ? -7.242 48.594 5.25 1 82.94 111 LEU A O 1
ATOM 926 N N . SER A 1 112 ? -9.172 49.5 5.934 1 74.69 112 SER A N 1
ATOM 927 C CA . SER A 1 112 ? -9.969 48.344 5.578 1 74.69 112 SER A CA 1
ATOM 928 C C . SER A 1 112 ? -9.883 48.031 4.082 1 74.69 112 SER A C 1
ATOM 930 O O . SER A 1 112 ? -9.742 46.875 3.678 1 74.69 112 SER A O 1
ATOM 932 N N . GLN A 1 113 ? -9.93 49.031 3.344 1 65.44 113 GLN A N 1
ATOM 933 C CA . GLN A 1 113 ? -9.836 48.875 1.896 1 65.44 113 GLN A CA 1
ATOM 934 C C . GLN A 1 113 ? -8.453 48.375 1.479 1 65.44 113 GLN A C 1
ATOM 936 O O . GLN A 1 113 ? -8.336 47.531 0.586 1 65.44 113 GLN A O 1
ATOM 941 N N . PHE A 1 114 ? -7.484 48.906 2.045 1 72.94 114 PHE A N 1
ATOM 942 C CA . PHE A 1 114 ? -6.113 48.469 1.776 1 72.94 114 PHE A CA 1
ATOM 943 C C . PHE A 1 114 ? -5.93 47 2.113 1 72.94 114 PHE A C 1
ATOM 945 O O . PHE A 1 114 ? -5.379 46.25 1.314 1 72.94 114 PHE A O 1
ATOM 952 N N . LEU A 1 115 ? -6.395 46.781 3.24 1 70.31 115 LEU A N 1
ATOM 953 C CA . LEU A 1 115 ? -6.258 45.375 3.697 1 70.31 115 LEU A CA 1
ATOM 954 C C . LEU A 1 115 ? -7.02 44.438 2.785 1 70.31 115 LEU A C 1
ATOM 956 O O . LEU A 1 115 ? -6.535 43.344 2.475 1 70.31 115 LEU A O 1
ATOM 960 N N . LEU A 1 116 ? -8.078 44.906 2.381 1 61.56 116 LEU A N 1
ATOM 961 C CA . LEU A 1 116 ? -8.898 44.156 1.447 1 61.56 116 LEU A CA 1
ATOM 962 C C . LEU A 1 116 ? -8.188 44 0.105 1 61.56 116 LEU A C 1
ATOM 964 O O . LEU A 1 116 ? -8.188 42.906 -0.485 1 61.56 116 LEU A O 1
ATOM 968 N N . ARG A 1 117 ? -7.703 45.094 -0.384 1 56.97 117 ARG A N 1
ATOM 969 C CA . ARG A 1 117 ? -6.988 45.062 -1.657 1 56.97 117 ARG A CA 1
ATOM 970 C C . ARG A 1 117 ? -5.773 44.156 -1.59 1 56.97 117 ARG A C 1
ATOM 972 O O . ARG A 1 117 ? -5.504 43.406 -2.527 1 56.97 117 ARG A O 1
ATOM 979 N N . SER A 1 118 ? -5.008 44.406 -0.604 1 55.88 118 SER A N 1
ATOM 980 C CA . SER A 1 118 ? -3.848 43.531 -0.425 1 55.88 118 SER A CA 1
ATOM 981 C C . SER A 1 118 ? -4.254 42.062 -0.406 1 55.88 118 SER A C 1
ATOM 983 O O . SER A 1 118 ? -3.562 41.219 -0.976 1 55.88 118 SER A O 1
ATOM 985 N N . LEU A 1 119 ? -5.355 42.031 0.257 1 53.78 119 LEU A N 1
ATOM 986 C CA . LEU A 1 119 ? -5.926 40.688 0.297 1 53.78 119 LEU A CA 1
ATOM 987 C C . LEU A 1 119 ? -6.336 40.219 -1.099 1 53.78 119 LEU A C 1
ATOM 989 O O . LEU A 1 119 ? -6.086 39.062 -1.479 1 53.78 119 LEU A O 1
ATOM 993 N N . TYR A 1 120 ? -7.004 41.188 -1.749 1 49.41 120 TYR A N 1
ATOM 994 C CA . TYR A 1 120 ? -7.492 40.875 -3.094 1 49.41 120 TYR A CA 1
ATOM 995 C C . TYR A 1 120 ? -6.336 40.719 -4.07 1 49.41 120 TYR A C 1
ATOM 997 O O . TYR A 1 120 ? -6.363 39.844 -4.934 1 49.41 120 TYR A O 1
ATOM 1005 N N . THR A 1 121 ? -5.461 41.625 -4.035 1 50.28 121 THR A N 1
ATOM 1006 C CA . THR A 1 121 ? -4.328 41.531 -4.945 1 50.28 121 THR A CA 1
ATOM 1007 C C . THR A 1 121 ? -3.58 40.188 -4.746 1 50.28 121 THR A C 1
ATOM 1009 O O . THR A 1 121 ? -3.172 39.562 -5.715 1 50.28 121 THR A O 1
ATOM 1012 N N . GLU A 1 122 ? -3.283 40 -3.564 1 51.28 122 GLU A N 1
ATOM 1013 C CA . GLU A 1 122 ? -2.629 38.719 -3.264 1 51.28 122 GLU A CA 1
ATOM 1014 C C . GLU A 1 122 ? -3.447 37.531 -3.783 1 51.28 122 GLU A C 1
ATOM 1016 O O . GLU A 1 122 ? -2.893 36.594 -4.316 1 51.28 122 GLU A O 1
ATOM 1021 N N . GLU A 1 123 ? -4.707 37.781 -3.584 1 49.56 123 GLU A N 1
ATOM 1022 C CA . GLU A 1 123 ? -5.625 36.781 -4.105 1 49.56 123 GLU A CA 1
ATOM 1023 C C . GLU A 1 123 ? -5.566 36.719 -5.629 1 49.56 123 GLU A C 1
ATOM 1025 O O . GLU A 1 123 ? -5.613 35.625 -6.215 1 49.56 123 GLU A O 1
ATOM 1030 N N . LYS A 1 124 ? -5.586 37.906 -6.203 1 47.41 124 LYS A N 1
ATOM 1031 C CA . LYS A 1 124 ? -5.516 37.969 -7.66 1 47.41 124 LYS A CA 1
ATOM 1032 C C . LYS A 1 124 ? -4.215 37.344 -8.172 1 47.41 124 LYS A C 1
ATOM 1034 O O . LYS A 1 124 ? -4.215 36.625 -9.164 1 47.41 124 LYS A O 1
ATOM 1039 N N . GLN A 1 125 ? -3.104 37.781 -7.66 1 51.5 125 GLN A N 1
ATOM 1040 C CA . GLN A 1 125 ? -1.826 37.188 -8.055 1 51.5 125 GLN A CA 1
ATOM 1041 C C . GLN A 1 125 ? -1.844 35.688 -7.883 1 51.5 125 GLN A C 1
ATOM 1043 O O . GLN A 1 125 ? -1.307 34.969 -8.719 1 51.5 125 GLN A O 1
ATOM 1048 N N . ASN A 1 126 ? -2.506 35.344 -6.82 1 53.72 126 ASN A N 1
ATOM 1049 C CA . ASN A 1 126 ? -2.666 33.906 -6.531 1 53.72 126 ASN A CA 1
ATOM 1050 C C . ASN A 1 126 ? -3.516 33.219 -7.59 1 53.72 126 ASN A C 1
ATOM 1052 O O . ASN A 1 126 ? -3.244 32.062 -7.953 1 53.72 126 ASN A O 1
ATOM 1056 N N . LEU A 1 127 ? -4.477 34.094 -8.141 1 50.84 127 LEU A N 1
ATOM 1057 C CA . LEU A 1 127 ? -5.352 33.5 -9.148 1 50.84 127 LEU A CA 1
ATOM 1058 C C . LEU A 1 127 ? -4.57 33.188 -10.422 1 50.84 127 LEU A C 1
ATOM 1060 O O . LEU A 1 127 ? -4.801 32.156 -11.039 1 50.84 127 LEU A O 1
ATOM 1064 N N . GLU A 1 128 ? -3.828 34.188 -10.875 1 53.41 128 GLU A N 1
ATOM 1065 C CA . GLU A 1 128 ? -3.078 33.906 -12.102 1 53.41 128 GLU A CA 1
ATOM 1066 C C . GLU A 1 128 ? -2.154 32.719 -11.922 1 53.41 128 GLU A C 1
ATOM 1068 O O . GLU A 1 128 ? -1.92 31.953 -12.875 1 53.41 128 GLU A O 1
ATOM 1073 N N . SER A 1 129 ? -1.766 32.562 -10.664 1 68.06 129 SER A N 1
ATOM 1074 C CA . SER A 1 129 ? -0.802 31.484 -10.445 1 68.06 129 SER A CA 1
ATOM 1075 C C . SER A 1 129 ? -1.488 30.203 -9.961 1 68.06 129 SER A C 1
ATOM 1077 O O . SER A 1 129 ? -0.823 29.219 -9.641 1 68.06 129 SER A O 1
ATOM 1079 N N . ARG A 1 130 ? -2.779 30.406 -10.086 1 72.62 130 ARG A N 1
ATOM 1080 C CA . ARG A 1 130 ? -3.521 29.281 -9.531 1 72.62 130 ARG A CA 1
ATOM 1081 C C . ARG A 1 130 ? -3.277 28.016 -10.352 1 72.62 130 ARG A C 1
ATOM 1083 O O . ARG A 1 130 ? -3.033 26.938 -9.789 1 72.62 130 ARG A O 1
ATOM 1090 N N . THR A 1 131 ? -3.355 28.281 -11.609 1 76.19 131 THR A N 1
ATOM 1091 C CA . THR A 1 131 ? -3.158 27.125 -12.477 1 76.19 131 THR A CA 1
ATOM 1092 C C . THR A 1 131 ? -1.754 26.562 -12.312 1 76.19 131 THR A C 1
ATOM 1094 O O . THR A 1 131 ? -1.568 25.344 -12.312 1 76.19 131 THR A O 1
ATOM 1097 N N . PHE A 1 132 ? -0.917 27.562 -12.117 1 82.94 132 PHE A N 1
ATOM 1098 C CA . PHE A 1 132 ? 0.468 27.141 -11.945 1 82.94 132 PHE A CA 1
ATOM 1099 C C . PHE A 1 132 ? 0.642 26.375 -10.633 1 82.94 132 PHE A C 1
ATOM 1101 O O . PHE A 1 132 ? 1.262 25.312 -10.609 1 82.94 132 PHE A O 1
ATOM 1108 N N . LEU A 1 133 ? 0.101 26.844 -9.602 1 88.81 133 LEU A N 1
ATOM 1109 C CA . LEU A 1 133 ? 0.227 26.203 -8.297 1 88.81 133 LEU A CA 1
ATOM 1110 C C . LEU A 1 133 ? -0.466 24.844 -8.289 1 88.81 133 LEU A C 1
ATOM 1112 O O . LEU A 1 133 ? 0.033 23.906 -7.684 1 88.81 133 LEU A O 1
ATOM 1116 N N . HIS A 1 134 ? -1.493 24.781 -9.023 1 87.62 134 HIS A N 1
ATOM 1117 C CA . HIS A 1 134 ? -2.176 23.5 -9.141 1 87.62 134 HIS A CA 1
ATOM 1118 C C . HIS A 1 134 ? -1.312 22.469 -9.867 1 87.62 134 HIS A C 1
ATOM 1120 O O . HIS A 1 134 ? -1.257 21.312 -9.477 1 87.62 134 HIS A O 1
ATOM 1126 N N . SER A 1 135 ? -0.708 22.938 -10.891 1 88.19 135 SER A N 1
ATOM 1127 C CA . SER A 1 135 ? 0.169 22.062 -11.648 1 88.19 135 SER A CA 1
ATOM 1128 C C . SER A 1 135 ? 1.375 21.625 -10.812 1 88.19 135 SER A C 1
ATOM 1130 O O . SER A 1 135 ? 1.874 20.516 -10.961 1 88.19 135 SER A O 1
ATOM 1132 N N . TRP A 1 136 ? 1.827 22.562 -9.977 1 90.94 136 TRP A N 1
ATOM 1133 C CA . TRP A 1 136 ? 2.908 22.25 -9.047 1 90.94 136 TRP A CA 1
ATOM 1134 C C . TRP A 1 136 ? 2.49 21.141 -8.086 1 90.94 136 TRP A C 1
ATOM 1136 O O . TRP A 1 136 ? 3.223 20.156 -7.895 1 90.94 136 TRP A O 1
ATOM 1146 N N . LEU A 1 137 ? 1.283 21.203 -7.629 1 93.31 137 LEU A N 1
ATOM 1147 C CA . LEU A 1 137 ? 0.765 20.25 -6.66 1 93.31 137 LEU A CA 1
ATOM 1148 C C . LEU A 1 137 ? 0.524 18.891 -7.309 1 93.31 137 LEU A C 1
ATOM 1150 O O . LEU A 1 137 ? 0.78 17.844 -6.699 1 93.31 137 LEU A O 1
ATOM 1154 N N . ASP A 1 138 ? 0.146 18.922 -8.523 1 90.38 138 ASP A N 1
ATOM 1155 C CA . ASP A 1 138 ? -0.192 17.672 -9.195 1 90.38 138 ASP A CA 1
ATOM 1156 C C . ASP A 1 138 ? 1.043 17.047 -9.844 1 90.38 138 ASP A C 1
ATOM 1158 O O . ASP A 1 138 ? 0.985 15.922 -10.336 1 90.38 138 ASP A O 1
ATOM 1162 N N . GLY A 1 139 ? 2.109 17.734 -9.805 1 89.44 139 GLY A N 1
ATOM 1163 C CA . GLY A 1 139 ? 3.35 17.203 -10.352 1 89.44 139 GLY A CA 1
ATOM 1164 C C . GLY A 1 139 ? 3.449 17.375 -11.859 1 89.44 139 GLY A C 1
ATOM 1165 O O . GLY A 1 139 ? 4.363 16.828 -12.492 1 89.44 139 GLY A O 1
ATOM 1166 N N . SER A 1 140 ? 2.625 18.016 -12.5 1 87.31 140 SER A N 1
ATOM 1167 C CA . SER A 1 140 ? 2.613 18.172 -13.953 1 87.31 140 SER A CA 1
ATOM 1168 C C . SER A 1 140 ? 3.344 19.438 -14.375 1 87.31 140 SER A C 1
ATOM 1170 O O . SER A 1 140 ? 3.383 19.766 -15.562 1 87.31 140 SER A O 1
ATOM 1172 N N . VAL A 1 141 ? 3.953 20.047 -13.445 1 84.62 141 VAL A N 1
ATOM 1173 C CA . VAL A 1 141 ? 4.574 21.328 -13.742 1 84.62 141 VAL A CA 1
ATOM 1174 C C . VAL A 1 141 ? 5.914 21.109 -14.445 1 84.62 141 VAL A C 1
ATOM 1176 O O . VAL A 1 141 ? 6.629 20.141 -14.141 1 84.62 141 VAL A O 1
ATOM 1179 N N . ASN A 1 142 ? 6.137 21.938 -15.359 1 85.31 142 ASN A N 1
ATOM 1180 C CA . ASN A 1 142 ? 7.441 21.953 -16 1 85.31 142 ASN A CA 1
ATOM 1181 C C . ASN A 1 142 ? 8.523 22.5 -15.086 1 85.31 142 ASN A C 1
ATOM 1183 O O . ASN A 1 142 ? 8.367 23.594 -14.523 1 85.31 142 ASN A O 1
ATOM 1187 N N . LEU A 1 143 ? 9.617 21.844 -14.969 1 86.19 143 LEU A N 1
ATOM 1188 C CA . LEU A 1 143 ? 10.664 22.172 -14.016 1 86.19 143 LEU A CA 1
ATOM 1189 C C . LEU A 1 143 ? 11.281 23.531 -14.352 1 86.19 143 LEU A C 1
ATOM 1191 O O . LEU A 1 143 ? 11.625 24.297 -13.453 1 86.19 143 LEU A O 1
ATOM 1195 N N . MET A 1 144 ? 11.453 23.828 -15.602 1 86.31 144 MET A N 1
ATOM 1196 C CA . MET A 1 144 ? 12.031 25.109 -16.016 1 86.31 144 MET A CA 1
ATOM 1197 C C . MET A 1 144 ? 11.133 26.266 -15.594 1 86.31 144 MET A C 1
ATOM 1199 O O . MET A 1 144 ? 11.625 27.281 -15.102 1 86.31 144 MET A O 1
ATOM 1203 N N . GLU A 1 145 ? 9.875 26.078 -15.773 1 84.12 145 GLU A N 1
ATOM 1204 C CA . GLU A 1 145 ? 8.906 27.094 -15.391 1 84.12 145 GLU A CA 1
ATOM 1205 C C . GLU A 1 145 ? 8.875 27.281 -13.875 1 84.12 145 GLU A C 1
ATOM 1207 O O . GLU A 1 145 ? 8.766 28.406 -13.383 1 84.12 145 GLU A O 1
ATOM 1212 N N . LEU A 1 146 ? 8.953 26.188 -13.227 1 87.38 146 LEU A N 1
ATOM 1213 C CA . LEU A 1 146 ? 8.938 26.219 -11.766 1 87.38 146 LEU A CA 1
ATOM 1214 C C . LEU A 1 146 ? 10.164 26.953 -11.227 1 87.38 146 LEU A C 1
ATOM 1216 O O . LEU A 1 146 ? 10.055 27.781 -10.32 1 87.38 146 LEU A O 1
ATOM 1220 N N . ASN A 1 147 ? 11.305 26.672 -11.805 1 87.19 147 ASN A N 1
ATOM 1221 C CA . ASN A 1 147 ? 12.539 27.344 -11.414 1 87.19 147 ASN A CA 1
ATOM 1222 C C . ASN A 1 147 ? 12.461 28.844 -11.648 1 87.19 147 ASN A C 1
ATOM 1224 O O . ASN A 1 147 ? 12.906 29.625 -10.812 1 87.19 147 ASN A O 1
ATOM 1228 N N . SER A 1 148 ? 11.945 29.156 -12.75 1 84.81 148 SER A N 1
ATOM 1229 C CA . SER A 1 148 ? 11.805 30.578 -13.078 1 84.81 148 SER A CA 1
ATOM 1230 C C . SER A 1 148 ? 10.844 31.266 -12.117 1 84.81 148 SER A C 1
ATOM 1232 O O . SER A 1 148 ? 11.109 32.375 -11.672 1 84.81 148 SER A O 1
ATOM 1234 N N . PHE A 1 149 ? 9.812 30.578 -11.828 1 82.75 149 PHE A N 1
ATOM 1235 C CA . PHE A 1 149 ? 8.805 31.109 -10.914 1 82.75 149 PHE A CA 1
ATOM 1236 C C . PHE A 1 149 ? 9.414 31.375 -9.539 1 82.75 149 PHE A C 1
ATOM 1238 O O . PHE A 1 149 ? 9.18 32.438 -8.953 1 82.75 149 PHE A O 1
ATOM 1245 N N . LEU A 1 150 ? 10.148 30.469 -9.031 1 85.69 150 LEU A N 1
ATOM 1246 C CA . LEU A 1 150 ? 10.734 30.578 -7.703 1 85.69 150 LEU A CA 1
ATOM 1247 C C . LEU A 1 150 ? 11.844 31.625 -7.684 1 85.69 150 LEU A C 1
ATOM 1249 O O . LEU A 1 150 ? 12.023 32.344 -6.688 1 85.69 150 LEU A O 1
ATOM 1253 N N . ASN A 1 151 ? 12.539 31.688 -8.742 1 83.12 151 ASN A N 1
ATOM 1254 C CA . ASN A 1 151 ? 13.602 32.688 -8.844 1 83.12 151 ASN A CA 1
ATOM 1255 C C . ASN A 1 151 ? 13.039 34.094 -8.859 1 83.12 151 ASN A C 1
ATOM 1257 O O . ASN A 1 151 ? 13.68 35.031 -8.375 1 83.12 151 ASN A O 1
ATOM 1261 N N . GLU A 1 152 ? 11.961 34.188 -9.43 1 79.38 152 GLU A N 1
ATOM 1262 C CA . GLU A 1 152 ? 11.32 35.5 -9.539 1 79.38 152 GLU A CA 1
ATOM 1263 C C . GLU A 1 152 ? 10.883 36 -8.164 1 79.38 152 GLU A C 1
ATOM 1265 O O . GLU A 1 152 ? 10.672 37.219 -7.984 1 79.38 152 GLU A O 1
ATOM 1270 N N . GLN A 1 153 ? 10.641 35.094 -7.273 1 73.75 153 GLN A N 1
ATOM 1271 C CA . GLN A 1 153 ? 10.195 35.5 -5.945 1 73.75 153 GLN A CA 1
ATOM 1272 C C . GLN A 1 153 ? 11.32 36.156 -5.16 1 73.75 153 GLN A C 1
ATOM 1274 O O . GLN A 1 153 ? 11.109 36.625 -4.039 1 73.75 153 GLN A O 1
ATOM 1279 N N . ASN A 1 154 ? 12.484 36.375 -5.707 1 68.94 154 ASN A N 1
ATOM 1280 C CA . ASN A 1 154 ? 13.641 37.094 -5.188 1 68.94 154 ASN A CA 1
ATOM 1281 C C . ASN A 1 154 ? 14.156 36.5 -3.891 1 68.94 154 ASN A C 1
ATOM 1283 O O . ASN A 1 154 ? 14.508 37.219 -2.953 1 68.94 154 ASN A O 1
ATOM 1287 N N . ASN A 1 155 ? 13.906 35.344 -3.609 1 76.88 155 ASN A N 1
ATOM 1288 C CA . ASN A 1 155 ? 14.469 34.625 -2.48 1 76.88 155 ASN A CA 1
ATOM 1289 C C . ASN A 1 155 ? 15.188 33.344 -2.939 1 76.88 155 ASN A C 1
ATOM 1291 O O . ASN A 1 155 ? 14.539 32.344 -3.254 1 76.88 155 ASN A O 1
ATOM 1295 N N . TYR A 1 156 ? 16.469 33.375 -2.939 1 76.06 156 TYR A N 1
ATOM 1296 C CA . TYR A 1 156 ? 17.312 32.312 -3.463 1 76.06 156 TYR A CA 1
ATOM 1297 C C . TYR A 1 156 ? 17.203 31.062 -2.594 1 76.06 156 TYR A C 1
ATOM 1299 O O . TYR A 1 156 ? 17.5 29.953 -3.047 1 76.06 156 TYR A O 1
ATOM 1307 N N . LYS A 1 157 ? 16.734 31.25 -1.432 1 84.38 157 LYS A N 1
ATOM 1308 C CA . LYS A 1 157 ? 16.656 30.109 -0.521 1 84.38 157 LYS A CA 1
ATOM 1309 C C . LYS A 1 157 ? 15.539 29.156 -0.944 1 84.38 157 LYS A C 1
ATOM 1311 O O . LYS A 1 157 ? 15.547 27.984 -0.562 1 84.38 157 LYS A O 1
ATOM 1316 N N . LEU A 1 158 ? 14.664 29.656 -1.773 1 89.06 158 LEU A N 1
ATOM 1317 C CA . LEU A 1 158 ? 13.5 28.875 -2.166 1 89.06 158 LEU A CA 1
ATOM 1318 C C . LEU A 1 158 ? 13.914 27.688 -3.045 1 89.06 158 LEU A C 1
ATOM 1320 O O . LEU A 1 158 ? 13.18 26.703 -3.152 1 89.06 158 LEU A O 1
ATOM 1324 N N . LEU A 1 159 ? 15.109 27.828 -3.643 1 87.5 159 LEU A N 1
ATOM 1325 C CA . LEU A 1 159 ? 15.562 26.781 -4.547 1 87.5 159 LEU A CA 1
ATOM 1326 C C . LEU A 1 159 ? 16.297 25.688 -3.785 1 87.5 159 LEU A C 1
ATOM 1328 O O . LEU A 1 159 ? 16.484 24.578 -4.297 1 87.5 159 LEU A O 1
ATOM 1332 N N . ASN A 1 160 ? 16.656 25.984 -2.574 1 87.94 160 ASN A N 1
ATOM 1333 C CA . ASN A 1 160 ? 17.453 25.031 -1.806 1 87.94 160 ASN A CA 1
ATOM 1334 C C . ASN A 1 160 ? 16.906 24.859 -0.389 1 87.94 160 ASN A C 1
ATOM 1336 O O . ASN A 1 160 ? 17.672 24.906 0.58 1 87.94 160 ASN A O 1
ATOM 1340 N N . CYS A 1 161 ? 15.68 24.75 -0.222 1 91.88 161 CYS A N 1
ATOM 1341 C CA . CYS A 1 161 ? 15.086 24.578 1.1 1 91.88 161 CYS A CA 1
ATOM 1342 C C . CYS A 1 161 ? 14.148 23.375 1.122 1 91.88 161 CYS A C 1
ATOM 1344 O O . CYS A 1 161 ? 13.953 22.719 0.099 1 91.88 161 CYS A O 1
ATOM 1346 N N . ARG A 1 162 ? 13.664 23.047 2.357 1 93.75 162 ARG A N 1
ATOM 1347 C CA . ARG A 1 162 ? 12.672 21.984 2.523 1 93.75 162 ARG A CA 1
ATOM 1348 C C . ARG A 1 162 ? 11.266 22.5 2.256 1 93.75 162 ARG A C 1
ATOM 1350 O O . ARG A 1 162 ? 10.984 23.688 2.457 1 93.75 162 ARG A O 1
ATOM 1357 N N . TYR A 1 163 ? 10.516 21.656 1.708 1 95.25 163 TYR A N 1
ATOM 1358 C CA . TYR A 1 163 ? 9.125 22 1.407 1 95.25 163 TYR A CA 1
ATOM 1359 C C . TYR A 1 163 ? 8.172 21 2.035 1 95.25 163 TYR A C 1
ATOM 1361 O O . TYR A 1 163 ? 8.539 19.859 2.289 1 95.25 163 TYR A O 1
ATOM 1369 N N . PHE A 1 164 ? 6.992 21.422 2.355 1 96.75 164 PHE A N 1
ATOM 1370 C CA . PHE A 1 164 ? 5.902 20.531 2.736 1 96.75 164 PHE A CA 1
ATOM 1371 C C . PHE A 1 164 ? 4.555 21.172 2.43 1 96.75 164 PHE A C 1
ATOM 1373 O O . PHE A 1 164 ? 4.457 22.391 2.273 1 96.75 164 PHE A O 1
ATOM 1380 N N . VAL A 1 165 ? 3.582 20.328 2.275 1 97.75 165 VAL A N 1
ATOM 1381 C CA . VAL A 1 165 ? 2.229 20.797 1.99 1 97.75 165 VAL A CA 1
ATOM 1382 C C . VAL A 1 165 ? 1.348 20.609 3.225 1 97.75 165 VAL A C 1
ATOM 1384 O O . VAL A 1 165 ? 1.398 19.578 3.881 1 97.75 165 VAL A O 1
ATOM 1387 N N . LEU A 1 166 ? 0.691 21.656 3.584 1 97.88 166 LEU A N 1
ATOM 1388 C CA . LEU A 1 166 ? -0.278 21.625 4.676 1 97.88 166 LEU A CA 1
ATOM 1389 C C . LEU A 1 166 ? -1.695 21.828 4.145 1 97.88 166 LEU A C 1
ATOM 1391 O O . LEU A 1 166 ? -1.951 22.734 3.363 1 97.88 166 LEU A O 1
ATOM 1395 N N . ILE A 1 167 ? -2.609 20.938 4.492 1 96.62 167 ILE A N 1
ATOM 1396 C CA . ILE A 1 167 ? -3.996 21.031 4.051 1 96.62 167 ILE A CA 1
ATOM 1397 C C . ILE A 1 167 ? -4.902 21.281 5.25 1 96.62 167 ILE A C 1
ATOM 1399 O O . ILE A 1 167 ? -4.77 20.641 6.289 1 96.62 167 ILE A O 1
ATOM 1403 N N . GLN A 1 168 ? -5.715 22.203 5.117 1 93.25 168 GLN A N 1
ATOM 1404 C CA . GLN A 1 168 ? -6.777 22.469 6.082 1 93.25 168 GLN A CA 1
ATOM 1405 C C . GLN A 1 168 ? -8.148 22.281 5.449 1 93.25 168 GLN A C 1
ATOM 1407 O O . GLN A 1 168 ? -8.539 23.062 4.566 1 93.25 168 GLN A O 1
ATOM 1412 N N . LYS A 1 169 ? -8.82 21.25 5.879 1 91.19 169 LYS A N 1
ATOM 1413 C CA . LYS A 1 169 ? -10.156 20.969 5.359 1 91.19 169 LYS A CA 1
ATOM 1414 C C . LYS A 1 169 ? -11.242 21.422 6.336 1 91.19 169 LYS A C 1
ATOM 1416 O O . LYS A 1 169 ? -11.141 21.172 7.535 1 91.19 169 LYS A O 1
ATOM 1421 N N . PHE A 1 170 ? -12.266 22.125 5.715 1 82.94 170 PHE A N 1
ATOM 1422 C CA . PHE A 1 170 ? -13.375 22.641 6.508 1 82.94 170 PHE A CA 1
ATOM 1423 C C . PHE A 1 170 ? -14.625 21.797 6.305 1 82.94 170 PHE A C 1
ATOM 1425 O O . PHE A 1 170 ? -14.93 21.391 5.18 1 82.94 170 PHE A O 1
ATOM 1432 N N . GLN A 1 171 ? -15.164 21.312 7.355 1 77.44 171 GLN A N 1
ATOM 1433 C CA . GLN A 1 171 ? -16.422 20.578 7.219 1 77.44 171 GLN A CA 1
ATOM 1434 C C . GLN A 1 171 ? -17.531 21.484 6.684 1 77.44 171 GLN A C 1
ATOM 1436 O O . GLN A 1 171 ? -17.609 22.656 7.051 1 77.44 171 GLN A O 1
ATOM 1441 N N . ARG A 1 172 ? -18.172 21.031 5.531 1 63.22 172 ARG A N 1
ATOM 1442 C CA . ARG A 1 172 ? -19.234 21.766 4.848 1 63.22 172 ARG A CA 1
ATOM 1443 C C . ARG A 1 172 ? -20.234 22.344 5.848 1 63.22 172 ARG A C 1
ATOM 1445 O O . ARG A 1 172 ? -20.75 21.609 6.695 1 63.22 172 ARG A O 1
ATOM 1452 N N . SER A 1 173 ? -19.938 23.578 6.254 1 57.12 173 SER A N 1
ATOM 1453 C CA . SER A 1 173 ? -21 24.25 6.996 1 57.12 173 SER A CA 1
ATOM 1454 C C . SER A 1 173 ? -21.906 25.047 6.066 1 57.12 173 SER A C 1
ATOM 1456 O O . SER A 1 173 ? -21.531 25.375 4.945 1 57.12 173 SER A O 1
ATOM 1458 N N . LYS A 1 174 ? -23.281 24.984 6.215 1 53.41 174 LYS A N 1
ATOM 1459 C CA . LYS A 1 174 ? -24.297 25.734 5.484 1 53.41 174 LYS A CA 1
ATOM 1460 C C . LYS A 1 174 ? -23.875 27.203 5.305 1 53.41 174 LYS A C 1
ATOM 1462 O O . LYS A 1 174 ? -24.375 27.891 4.418 1 53.41 174 LYS A O 1
ATOM 1467 N N . GLN A 1 175 ? -22.953 27.609 6.07 1 52.78 175 GLN A N 1
ATOM 1468 C CA . GLN A 1 175 ? -22.641 29.031 6.035 1 52.78 175 GLN A CA 1
ATOM 1469 C C . GLN A 1 175 ? -21.359 29.297 5.246 1 52.78 175 GLN A C 1
ATOM 1471 O O . GLN A 1 175 ? -20.375 28.562 5.383 1 52.78 175 GLN A O 1
ATOM 1476 N N . ASN A 1 176 ? -21.484 29.969 4.152 1 53.09 176 ASN A N 1
ATOM 1477 C CA . ASN A 1 176 ? -20.328 30.406 3.377 1 53.09 176 ASN A CA 1
ATOM 1478 C C . ASN A 1 176 ? -19.391 31.266 4.215 1 53.09 176 ASN A C 1
ATOM 1480 O O . ASN A 1 176 ? -19.766 32.344 4.66 1 53.09 176 ASN A O 1
ATOM 1484 N N . PHE A 1 177 ? -18.484 30.625 4.863 1 55.72 177 PHE A N 1
ATOM 1485 C CA . PHE A 1 177 ? -17.531 31.406 5.656 1 55.72 177 PHE A CA 1
ATOM 1486 C C . PHE A 1 177 ? -16.531 32.094 4.754 1 55.72 177 PHE A C 1
ATOM 1488 O O . PHE A 1 177 ? -16.047 31.531 3.775 1 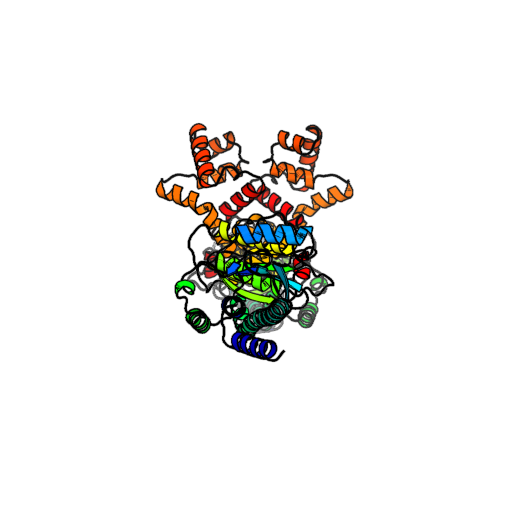55.72 177 PHE A O 1
ATOM 1495 N N . ASP A 1 178 ? -16.578 33.469 4.855 1 59.31 178 ASP A N 1
ATOM 1496 C CA . ASP A 1 178 ? -15.539 34.25 4.18 1 59.31 178 ASP A CA 1
ATOM 1497 C C . ASP A 1 178 ? -14.172 34 4.805 1 59.31 178 ASP A C 1
ATOM 1499 O O . ASP A 1 178 ? -13.93 34.375 5.949 1 59.31 178 ASP A O 1
ATOM 1503 N N . LEU A 1 179 ? -13.32 33.219 4.184 1 69.31 179 LEU A N 1
ATOM 1504 C CA . LEU A 1 179 ? -12.031 32.781 4.703 1 69.31 179 LEU A CA 1
ATOM 1505 C C . LEU A 1 179 ? -10.945 33.812 4.414 1 69.31 179 LEU A C 1
ATOM 1507 O O . LEU A 1 179 ? -9.758 33.531 4.617 1 69.31 179 LEU A O 1
ATOM 1511 N N . THR A 1 180 ? -11.391 34.875 3.998 1 66.62 180 THR A N 1
ATOM 1512 C CA . THR A 1 180 ? -10.422 35.906 3.576 1 66.62 180 THR A CA 1
ATOM 1513 C C . THR A 1 180 ? -9.508 36.281 4.73 1 66.62 180 THR A C 1
ATOM 1515 O O . THR A 1 180 ? -8.281 36.281 4.586 1 66.62 180 THR A O 1
ATOM 1518 N N . TYR A 1 181 ? -10.078 36.562 5.891 1 66.06 181 TYR A N 1
ATOM 1519 C CA . TYR A 1 181 ? -9.289 36.938 7.059 1 66.06 181 TYR A CA 1
ATOM 1520 C C . TYR A 1 181 ? -8.438 35.781 7.551 1 66.06 181 TYR A C 1
ATOM 1522 O O . TYR A 1 181 ? -7.293 36 7.973 1 66.06 181 TYR A O 1
ATOM 1530 N N . TYR A 1 182 ? -8.984 34.781 7.477 1 77.62 182 TYR A N 1
ATOM 1531 C CA . TYR A 1 182 ? -8.266 33.562 7.906 1 77.62 182 TYR A CA 1
ATOM 1532 C C . TYR A 1 182 ? -7.02 33.344 7.062 1 77.62 182 TYR A C 1
ATOM 1534 O O . TYR A 1 182 ? -5.949 33.062 7.59 1 77.62 182 TYR A O 1
ATOM 1542 N N . LYS A 1 183 ? -7.121 33.594 5.816 1 80.19 183 LYS A N 1
ATOM 1543 C CA . LYS A 1 183 ? -6.008 33.406 4.891 1 80.19 183 LYS A CA 1
ATOM 1544 C C . LYS A 1 183 ? -4.895 34.406 5.164 1 80.19 183 LYS A C 1
ATOM 1546 O O . LYS A 1 183 ? -3.713 34.062 5.137 1 80.19 183 LYS A O 1
ATOM 1551 N N . LEU A 1 184 ? -5.297 35.562 5.438 1 73.5 184 LEU A N 1
ATOM 1552 C CA . LEU A 1 184 ? -4.328 36.625 5.73 1 73.5 184 LEU A CA 1
ATOM 1553 C C . LEU A 1 184 ? -3.584 36.312 7.027 1 73.5 184 LEU A C 1
ATOM 1555 O O . LEU A 1 184 ? -2.361 36.469 7.098 1 73.5 184 LEU A O 1
ATOM 1559 N N . TYR A 1 185 ? -4.352 35.969 7.934 1 76.62 185 TYR A N 1
ATOM 1560 C CA . TYR A 1 185 ? -3.768 35.625 9.227 1 76.62 185 TYR A CA 1
ATOM 1561 C C . TYR A 1 185 ? -2.811 34.469 9.109 1 76.62 185 TYR A C 1
ATOM 1563 O O . TYR A 1 185 ? -1.716 34.469 9.68 1 76.62 185 TYR A O 1
ATOM 1571 N N . SER A 1 186 ? -3.219 33.469 8.43 1 86.5 186 SER A N 1
ATOM 1572 C CA . SER A 1 186 ? -2.383 32.281 8.242 1 86.5 186 SER A CA 1
ATOM 1573 C C . SER A 1 186 ? -1.051 32.656 7.594 1 86.5 186 SER A C 1
ATOM 1575 O O . SER A 1 186 ? 0.001 32.156 8 1 86.5 186 SER A O 1
ATOM 1577 N N . ARG A 1 187 ? -1.11 33.5 6.645 1 82 187 ARG A N 1
ATOM 1578 C CA . ARG A 1 187 ? 0.105 33.906 5.961 1 82 187 ARG A CA 1
ATOM 1579 C C . ARG A 1 187 ? 1.051 34.625 6.926 1 82 187 ARG A C 1
ATOM 1581 O O . ARG A 1 187 ? 2.254 34.375 6.934 1 82 187 ARG A O 1
ATOM 1588 N N . SER A 1 188 ? 0.486 35.5 7.648 1 80.94 188 SER A N 1
ATOM 1589 C CA . SER A 1 188 ? 1.285 36.281 8.586 1 80.94 188 SER A CA 1
ATOM 1590 C C . SER A 1 188 ? 1.963 35.375 9.617 1 80.94 188 SER A C 1
ATOM 1592 O O . SER A 1 188 ? 3.148 35.562 9.906 1 80.94 188 SER A O 1
ATOM 1594 N N . ILE A 1 189 ? 1.239 34.438 10.125 1 86.62 189 ILE A N 1
ATOM 1595 C CA . ILE A 1 189 ? 1.747 33.562 11.164 1 86.62 189 ILE A CA 1
ATOM 1596 C C . ILE A 1 189 ? 2.896 32.719 10.609 1 86.62 189 ILE A C 1
ATOM 1598 O O . ILE A 1 189 ? 3.945 32.594 11.25 1 86.62 189 ILE A O 1
ATOM 1602 N N . PHE A 1 190 ? 2.76 32.188 9.453 1 90.94 190 PHE A N 1
ATOM 1603 C CA . PHE A 1 190 ? 3.783 31.328 8.875 1 90.94 190 PHE A CA 1
ATOM 1604 C C . PHE A 1 190 ? 5.02 32.125 8.508 1 90.94 190 PHE A C 1
ATOM 1606 O O . PHE A 1 190 ? 6.148 31.719 8.766 1 90.94 190 PHE A O 1
ATOM 1613 N N . GLU A 1 191 ? 4.832 33.281 7.938 1 84.44 191 GLU A N 1
ATOM 1614 C CA . GLU A 1 191 ? 5.961 34.125 7.531 1 84.44 191 GLU A CA 1
ATOM 1615 C C . GLU A 1 191 ? 6.766 34.594 8.742 1 84.44 191 GLU A C 1
ATOM 1617 O O . GLU A 1 191 ? 7.996 34.625 8.695 1 84.44 191 GLU A O 1
ATOM 1622 N N . LYS A 1 192 ? 6.062 34.906 9.773 1 85.69 192 LYS A N 1
ATOM 1623 C CA . LYS A 1 192 ? 6.723 35.344 11 1 85.69 192 LYS A CA 1
ATOM 1624 C C . LYS A 1 192 ? 7.57 34.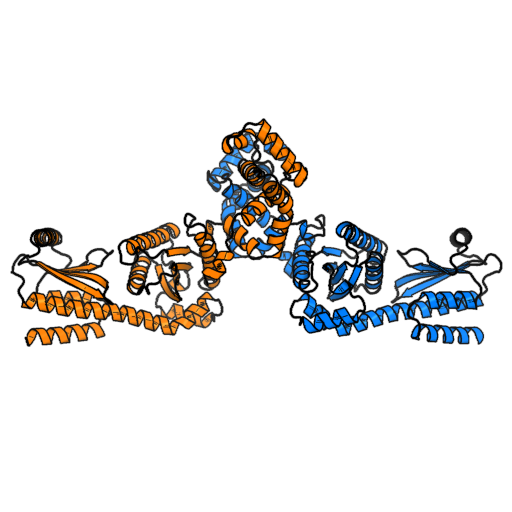219 11.594 1 85.69 192 LYS A C 1
ATOM 1626 O O . LYS A 1 192 ? 8.531 34.469 12.32 1 85.69 192 LYS A O 1
ATOM 1631 N N . ASN A 1 193 ? 7.188 33.031 11.312 1 91 193 ASN A N 1
ATOM 1632 C CA . ASN A 1 193 ? 7.898 31.891 11.867 1 91 193 ASN A CA 1
ATOM 1633 C C . ASN A 1 193 ? 8.906 31.312 10.875 1 91 193 ASN A C 1
ATOM 1635 O O . ASN A 1 193 ? 9.32 30.156 10.992 1 91 193 ASN A O 1
ATOM 1639 N N . GLY A 1 194 ? 9.289 32.062 9.836 1 89.25 194 GLY A N 1
ATOM 1640 C CA . GLY A 1 194 ? 10.383 31.703 8.938 1 89.25 194 GLY A CA 1
ATOM 1641 C C . GLY A 1 194 ? 9.945 30.844 7.766 1 89.25 194 GLY A C 1
ATOM 1642 O O . GLY A 1 194 ? 10.758 30.125 7.184 1 89.25 194 GLY A O 1
ATOM 1643 N N . PHE A 1 195 ? 8.711 30.906 7.453 1 92.5 195 PHE A N 1
ATOM 1644 C CA . PHE A 1 195 ? 8.211 30.125 6.324 1 92.5 195 PHE A CA 1
ATOM 1645 C C . PHE A 1 195 ? 7.77 31.047 5.191 1 92.5 195 PHE A C 1
ATOM 1647 O O . PHE A 1 195 ? 7.406 32.188 5.422 1 92.5 195 PHE A O 1
ATOM 1654 N N . ALA A 1 196 ? 7.91 30.594 3.984 1 89.69 196 ALA A N 1
ATOM 1655 C CA . ALA A 1 196 ? 7.238 31.172 2.828 1 89.69 196 ALA A CA 1
ATOM 1656 C C . ALA A 1 196 ? 6.047 30.312 2.4 1 89.69 196 ALA A C 1
ATOM 1658 O O . ALA A 1 196 ? 6.113 29.094 2.424 1 89.69 196 ALA A O 1
ATOM 1659 N N . ILE A 1 197 ? 4.988 30.953 2.035 1 90.31 197 ILE A N 1
ATOM 1660 C CA . ILE A 1 197 ? 3.787 30.156 1.797 1 90.31 197 ILE A CA 1
ATOM 1661 C C . ILE A 1 197 ? 3.219 30.484 0.419 1 90.31 197 ILE A C 1
ATOM 1663 O O . ILE A 1 197 ? 3.266 31.625 -0.022 1 90.31 197 ILE A O 1
ATOM 1667 N N . PHE A 1 198 ? 2.799 29.516 -0.287 1 89.06 198 PHE A N 1
ATOM 1668 C CA . PHE A 1 198 ? 1.974 29.594 -1.487 1 89.06 198 PHE A CA 1
ATOM 1669 C C . PHE A 1 198 ? 0.612 28.953 -1.248 1 89.06 198 PHE A C 1
ATOM 1671 O O . PHE A 1 198 ? 0.519 27.734 -1.051 1 89.06 198 PHE A O 1
ATOM 1678 N N . LEU A 1 199 ? -0.418 29.797 -1.297 1 88.94 199 LEU A N 1
ATOM 1679 C CA . LEU A 1 199 ? -1.737 29.359 -0.866 1 88.94 199 LEU A CA 1
ATOM 1680 C C . LEU A 1 199 ? -2.625 29.047 -2.066 1 88.94 199 LEU A C 1
ATOM 1682 O O . LEU A 1 199 ? -2.67 29.812 -3.027 1 88.94 199 LEU A O 1
ATOM 1686 N N . VAL A 1 200 ? -3.262 27.859 -2.057 1 86.69 200 VAL A N 1
ATOM 1687 C CA . VAL A 1 200 ? -4.25 27.438 -3.045 1 86.69 200 VAL A CA 1
ATOM 1688 C C . VAL A 1 200 ? -5.59 27.188 -2.357 1 86.69 200 VAL A C 1
ATOM 1690 O O . VAL A 1 200 ? -5.668 26.406 -1.407 1 86.69 200 VAL A O 1
ATOM 1693 N N . GLU A 1 201 ? -6.617 27.875 -2.842 1 83.62 201 GLU A N 1
ATOM 1694 C CA . GLU A 1 201 ? -7.941 27.703 -2.252 1 83.62 201 GLU A CA 1
ATOM 1695 C C . GLU A 1 201 ? -8.805 26.781 -3.107 1 83.62 201 GLU A C 1
ATOM 1697 O O . GLU A 1 201 ? -8.945 27 -4.312 1 83.62 201 GLU A O 1
ATOM 1702 N N . LEU A 1 202 ? -9.227 25.719 -2.543 1 81.25 202 LEU A N 1
ATOM 1703 C CA . LEU A 1 202 ? -10.219 24.828 -3.131 1 81.25 202 LEU A CA 1
ATOM 1704 C C . LEU A 1 202 ? -11.508 24.828 -2.316 1 81.25 202 LEU A C 1
ATOM 1706 O O . LEU A 1 202 ? -11.555 25.391 -1.225 1 81.25 202 LEU A O 1
ATOM 1710 N N . PRO A 1 203 ? -12.547 24.328 -2.934 1 76.88 203 PRO A N 1
ATOM 1711 C CA . PRO A 1 203 ? -13.789 24.297 -2.158 1 76.88 203 PRO A CA 1
ATOM 1712 C C . PRO A 1 203 ? -13.633 23.594 -0.814 1 76.88 203 PRO A C 1
ATOM 1714 O O . PRO A 1 203 ? -13.297 22.406 -0.771 1 76.88 203 PRO A O 1
ATOM 1717 N N . ASN A 1 204 ? -13.781 24.25 0.236 1 81.5 204 ASN A N 1
ATOM 1718 C CA . ASN A 1 204 ? -13.812 23.797 1.618 1 81.5 204 ASN A CA 1
ATOM 1719 C C . ASN A 1 204 ? -12.438 23.344 2.088 1 81.5 204 ASN A C 1
ATOM 1721 O O . ASN A 1 204 ? -12.32 22.531 3.018 1 81.5 204 ASN A O 1
ATOM 1725 N N . GLN A 1 205 ? -11.492 23.734 1.364 1 89.31 205 GLN A N 1
ATOM 1726 C CA . GLN A 1 205 ? -10.164 23.375 1.839 1 89.31 205 GLN A CA 1
ATOM 1727 C C . GLN A 1 205 ? -9.117 24.406 1.422 1 89.31 205 GLN A C 1
ATOM 1729 O O . GLN A 1 205 ? -9.25 25.031 0.367 1 89.31 205 GLN A O 1
ATOM 1734 N N . LEU A 1 206 ? -8.227 24.656 2.246 1 90.12 206 LEU A N 1
ATOM 1735 C CA . LEU A 1 206 ? -7.062 25.5 1.969 1 90.12 206 LEU A CA 1
ATOM 1736 C C . LEU A 1 206 ? -5.793 24.656 1.904 1 90.12 206 LEU A C 1
ATOM 1738 O O . LEU A 1 206 ? -5.535 23.844 2.797 1 90.12 206 LEU A O 1
ATOM 1742 N N . ILE A 1 207 ? -5.07 24.812 0.863 1 95.25 207 ILE A N 1
ATOM 1743 C CA . ILE A 1 207 ? -3.824 24.078 0.668 1 95.25 207 ILE A CA 1
ATOM 1744 C C . ILE A 1 207 ? -2.643 25.047 0.696 1 95.25 207 ILE A C 1
ATOM 1746 O O . ILE A 1 207 ? -2.592 26 -0.088 1 95.25 207 ILE A O 1
ATOM 1750 N N . TYR A 1 208 ? -1.701 24.797 1.608 1 95.25 208 TYR A N 1
ATOM 1751 C CA . TYR A 1 208 ? -0.524 25.641 1.778 1 95.25 208 TYR A CA 1
ATOM 1752 C C . TYR A 1 208 ? 0.731 24.938 1.282 1 95.25 208 TYR A C 1
ATOM 1754 O O . TYR A 1 208 ? 1.093 23.875 1.789 1 95.25 208 TYR A O 1
ATOM 1762 N N . ILE A 1 209 ? 1.307 25.453 0.261 1 95.69 209 ILE A N 1
ATOM 1763 C CA . ILE A 1 209 ? 2.664 25.047 -0.07 1 95.69 209 ILE A CA 1
ATOM 1764 C C . ILE A 1 209 ? 3.668 25.875 0.728 1 95.69 209 ILE A C 1
ATOM 1766 O O . ILE A 1 209 ? 3.779 27.078 0.527 1 95.69 209 ILE A O 1
ATOM 1770 N N . ILE A 1 210 ? 4.426 25.234 1.585 1 95.62 210 ILE A N 1
ATOM 1771 C CA . ILE A 1 210 ? 5.23 25.969 2.547 1 95.62 210 ILE A CA 1
ATOM 1772 C C . ILE A 1 210 ? 6.707 25.641 2.344 1 95.62 210 ILE A C 1
ATOM 1774 O O . ILE A 1 210 ? 7.082 24.469 2.242 1 95.62 210 ILE A O 1
ATOM 1778 N N . ALA A 1 211 ? 7.488 26.625 2.264 1 94.12 211 ALA A N 1
ATOM 17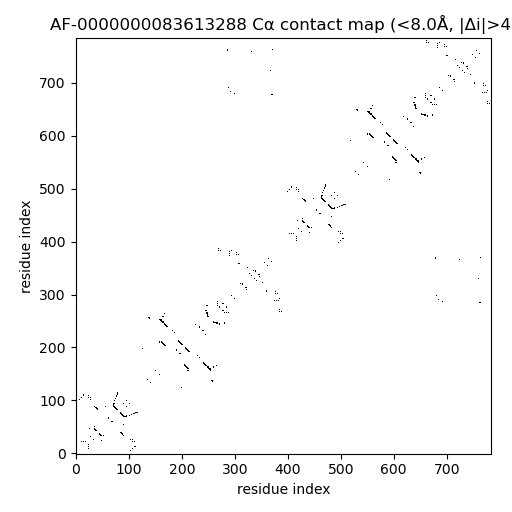79 C CA . ALA A 1 211 ? 8.938 26.516 2.172 1 94.12 211 ALA A CA 1
ATOM 1780 C C . ALA A 1 211 ? 9.602 26.859 3.502 1 94.12 211 ALA A C 1
ATOM 1782 O O . ALA A 1 211 ? 9.242 27.859 4.137 1 94.12 211 ALA A O 1
ATOM 1783 N N . ASP A 1 212 ? 10.445 25.984 3.98 1 94.25 212 ASP A N 1
ATOM 1784 C CA . ASP A 1 212 ? 11.18 26.219 5.223 1 94.25 212 ASP A CA 1
ATOM 1785 C C . ASP A 1 212 ? 12.43 27.047 4.973 1 94.25 212 ASP A C 1
ATOM 1787 O O . ASP A 1 212 ? 13.438 26.547 4.469 1 94.25 212 ASP A O 1
ATOM 1791 N N . LEU A 1 213 ? 12.414 28.25 5.426 1 89.12 213 LEU A N 1
ATOM 1792 C CA . LEU A 1 213 ? 13.516 29.156 5.141 1 89.12 213 LEU A CA 1
ATOM 1793 C C . LEU A 1 213 ? 14.523 29.172 6.281 1 89.12 213 LEU A C 1
ATOM 1795 O O . LEU A 1 213 ? 15.602 29.75 6.16 1 89.12 213 LEU A O 1
ATOM 1799 N N . THR A 1 214 ? 14.109 28.453 7.348 1 83.94 214 THR A N 1
ATOM 1800 C CA . THR A 1 214 ? 15.008 28.344 8.484 1 83.94 214 THR A CA 1
ATOM 1801 C C . THR A 1 214 ? 15.297 26.875 8.805 1 83.94 214 THR A C 1
ATOM 1803 O O . THR A 1 214 ? 14.469 26 8.523 1 83.94 214 THR A O 1
ATOM 1806 N N . GLN A 1 215 ? 16.391 26.406 9.016 1 72.75 215 GLN A N 1
ATOM 1807 C CA . GLN A 1 215 ? 16.766 25 9.141 1 72.75 215 GLN A CA 1
ATOM 1808 C C . GLN A 1 215 ? 16.688 24.531 10.594 1 72.75 215 GLN A C 1
ATOM 1810 O O . GLN A 1 215 ? 17.047 23.406 10.906 1 72.75 215 GLN A O 1
ATOM 1815 N N . GLN A 1 216 ? 15.852 25.25 11.445 1 82.56 216 GLN A N 1
ATOM 1816 C CA . GLN A 1 216 ? 15.898 24.812 12.836 1 82.56 216 GLN A CA 1
ATOM 1817 C C . GLN A 1 216 ? 14.516 24.422 13.336 1 82.56 216 GLN A C 1
ATOM 1819 O O . GLN A 1 216 ? 13.523 25.078 13 1 82.56 216 GLN A O 1
ATOM 1824 N N . ASP A 1 217 ? 14.336 23.422 14.148 1 88.38 217 ASP A N 1
ATOM 1825 C CA . ASP A 1 217 ? 13.156 22.969 14.891 1 88.38 217 ASP A CA 1
ATOM 1826 C C . ASP A 1 217 ? 11.906 23.047 14.023 1 88.38 217 ASP A C 1
ATOM 1828 O O . ASP A 1 217 ? 10.891 23.625 14.422 1 88.38 217 ASP A O 1
ATOM 1832 N N . LEU A 1 218 ? 11.945 22.5 12.859 1 92.12 218 LEU A N 1
ATOM 1833 C CA . LEU A 1 218 ? 10.891 22.578 11.852 1 92.12 218 LEU A CA 1
ATOM 1834 C C . LEU A 1 218 ? 9.555 22.125 12.422 1 92.12 218 LEU A C 1
ATOM 1836 O O . LEU A 1 218 ? 8.562 22.859 12.359 1 92.12 218 LEU A O 1
ATOM 1840 N N . LYS A 1 219 ? 9.422 20.969 13.094 1 91.81 219 LYS A N 1
ATOM 1841 C CA . LYS A 1 219 ? 8.164 20.406 13.57 1 91.81 219 LYS A CA 1
ATOM 1842 C C . LYS A 1 219 ? 7.551 21.281 14.656 1 91.81 219 LYS A C 1
ATOM 1844 O O . LYS A 1 219 ? 6.336 21.5 14.672 1 91.81 219 LYS A O 1
ATOM 1849 N N . LYS A 1 220 ? 8.391 21.766 15.531 1 94 220 LYS A N 1
ATOM 1850 C CA . LYS A 1 220 ? 7.902 22.625 16.609 1 94 220 LYS A CA 1
ATOM 1851 C C . LYS A 1 220 ? 7.301 23.906 16.047 1 94 220 LYS A C 1
ATOM 1853 O O . LYS A 1 220 ? 6.254 24.375 16.5 1 94 220 LYS A O 1
ATOM 1858 N N . ARG A 1 221 ? 7.988 24.469 15.078 1 94.25 221 ARG A N 1
ATOM 1859 C CA . ARG A 1 221 ? 7.5 25.688 14.453 1 94.25 221 ARG A CA 1
ATOM 1860 C C . ARG A 1 221 ? 6.172 25.453 13.742 1 94.25 221 ARG A C 1
ATOM 1862 O O . ARG A 1 221 ? 5.262 26.281 13.82 1 94.25 221 ARG A O 1
ATOM 1869 N N . ILE A 1 222 ? 6.07 24.328 13.055 1 95.25 222 ILE A N 1
ATOM 1870 C CA . ILE A 1 222 ? 4.844 24 12.336 1 95.25 222 ILE A CA 1
ATOM 1871 C C . ILE A 1 222 ? 3.686 23.859 13.32 1 95.25 222 ILE A C 1
ATOM 1873 O O . ILE A 1 222 ? 2.617 24.438 13.109 1 95.25 222 ILE A O 1
ATOM 1877 N N . VAL A 1 223 ? 3.904 23.109 14.391 1 95.12 223 VAL A N 1
ATOM 1878 C CA . VAL A 1 223 ? 2.873 22.891 15.398 1 95.12 223 VAL A CA 1
ATOM 1879 C C . VAL A 1 223 ? 2.469 24.234 16.016 1 95.12 223 VAL A C 1
ATOM 1881 O O . VAL A 1 223 ? 1.283 24.484 16.25 1 95.12 223 VAL A O 1
ATOM 1884 N N . GLY A 1 224 ? 3.49 25.062 16.297 1 93.75 224 GLY A N 1
ATOM 1885 C CA . GLY A 1 224 ? 3.191 26.391 16.797 1 93.75 224 GLY A CA 1
ATOM 1886 C C . GLY A 1 224 ? 2.264 27.188 15.898 1 93.75 224 GLY A C 1
ATOM 1887 O O . GLY A 1 224 ? 1.325 27.828 16.375 1 93.75 224 GLY A O 1
ATOM 1888 N N . CYS A 1 225 ? 2.527 27.156 14.617 1 93.5 225 CYS A N 1
ATOM 1889 C CA . CYS A 1 225 ? 1.699 27.859 13.648 1 93.5 225 CYS A CA 1
ATOM 1890 C C . CYS A 1 225 ? 0.282 27.297 13.625 1 93.5 225 CYS A C 1
ATOM 1892 O O . CYS A 1 225 ? -0.689 28.062 13.625 1 93.5 225 CYS A O 1
ATOM 1894 N N . ILE A 1 226 ? 0.133 26.016 13.633 1 93.88 226 ILE A N 1
ATOM 1895 C CA . ILE A 1 226 ? -1.168 25.359 13.57 1 93.88 226 ILE A CA 1
ATOM 1896 C C . ILE A 1 226 ? -1.984 25.703 14.812 1 93.88 226 ILE A C 1
ATOM 1898 O O . ILE A 1 226 ? -3.182 25.984 14.719 1 93.88 226 ILE A O 1
ATOM 1902 N N . GLU A 1 227 ? -1.319 25.672 15.938 1 90.5 227 GLU A N 1
ATOM 1903 C CA . GLU A 1 227 ? -2.01 25.984 17.188 1 90.5 227 GLU A CA 1
ATOM 1904 C C . GLU A 1 227 ? -2.48 27.438 17.203 1 90.5 227 GLU A C 1
ATOM 1906 O O . GLU A 1 227 ? -3.578 27.734 17.688 1 90.5 227 GLU A O 1
ATOM 1911 N N . LYS A 1 228 ? -1.676 28.344 16.766 1 88.25 228 LYS A N 1
ATOM 1912 C CA . LYS A 1 228 ? -2.072 29.75 16.672 1 88.25 228 LYS A CA 1
ATOM 1913 C C . LYS A 1 228 ? -3.275 29.922 15.758 1 88.25 228 LYS A C 1
ATOM 1915 O O . LYS A 1 228 ? -4.176 30.719 16.047 1 88.25 228 LYS A O 1
ATOM 1920 N N . LEU A 1 229 ? -3.273 29.219 14.711 1 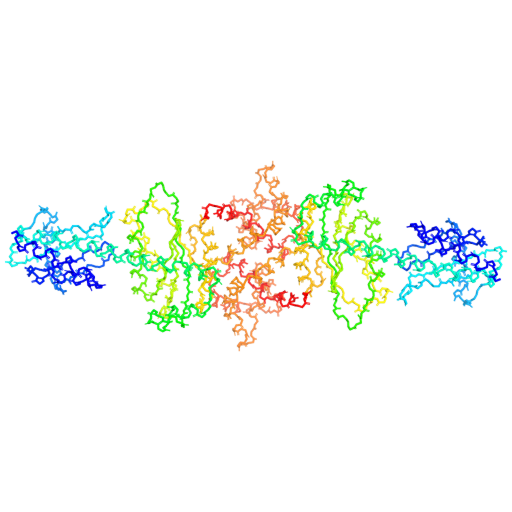87.25 229 LEU A N 1
ATOM 1921 C CA . LEU A 1 229 ? -4.395 29.281 13.781 1 87.25 229 LEU A CA 1
ATOM 1922 C C . LEU A 1 229 ? -5.664 28.719 14.414 1 87.25 229 LEU A C 1
ATOM 1924 O O . LEU A 1 229 ? -6.758 29.25 14.203 1 87.25 229 LEU A O 1
ATOM 1928 N N . ARG A 1 230 ? -5.5 27.641 15.133 1 85.56 230 ARG A N 1
ATOM 1929 C CA . ARG A 1 230 ? -6.637 27.031 15.82 1 85.56 230 ARG A CA 1
ATOM 1930 C C . ARG A 1 230 ? -7.246 28 16.828 1 85.56 230 ARG A C 1
ATOM 1932 O O . ARG A 1 230 ? -8.469 28.109 16.922 1 85.56 230 ARG A O 1
ATOM 1939 N N . VAL A 1 231 ? -6.406 28.656 17.547 1 80.88 231 VAL A N 1
ATOM 1940 C CA . VAL A 1 231 ? -6.855 29.625 18.547 1 80.88 231 VAL A CA 1
ATOM 1941 C C . VAL A 1 231 ? -7.566 30.781 17.844 1 80.88 231 VAL A C 1
ATOM 1943 O O . VAL A 1 231 ? -8.617 31.234 18.312 1 80.88 231 VAL A O 1
ATOM 1946 N N . PHE A 1 232 ? -6.973 31.172 16.766 1 75.75 232 PHE A N 1
ATOM 1947 C CA . PHE A 1 232 ? -7.57 32.25 16 1 75.75 232 PHE A CA 1
ATOM 1948 C C . PHE A 1 232 ? -8.969 31.875 15.523 1 75.75 232 PHE A C 1
ATOM 1950 O O . PHE A 1 232 ? -9.891 32.688 15.586 1 75.75 232 PHE A O 1
ATOM 1957 N N . LYS A 1 233 ? -9.07 30.75 15.039 1 73.62 233 LYS A N 1
ATOM 1958 C CA . LYS A 1 233 ? -10.352 30.266 14.547 1 73.62 233 LYS A CA 1
ATOM 1959 C C . LYS A 1 233 ? -11.398 30.25 15.656 1 73.62 233 LYS A C 1
ATOM 1961 O O . LYS A 1 233 ? -12.547 30.625 15.438 1 73.62 233 LYS A O 1
ATOM 1966 N N . ARG A 1 234 ? -11.031 29.781 16.812 1 67.44 234 ARG A N 1
ATOM 1967 C CA . ARG A 1 234 ? -11.938 29.656 17.938 1 67.44 234 ARG A CA 1
ATOM 1968 C C . ARG A 1 234 ? -12.43 31.016 18.406 1 67.44 234 ARG A C 1
ATOM 1970 O O . ARG A 1 234 ? -13.57 31.156 18.844 1 67.44 234 ARG A O 1
ATOM 1977 N N . ASN A 1 235 ? -11.531 31.859 18.328 1 61.25 235 ASN A N 1
ATOM 1978 C CA . ASN A 1 235 ? -11.828 33.188 18.875 1 61.25 235 ASN A CA 1
ATOM 1979 C C . ASN A 1 235 ? -12.594 34.062 17.891 1 61.25 235 ASN A C 1
ATOM 1981 O O . ASN A 1 235 ? -13.133 35.094 18.25 1 61.25 235 ASN A O 1
ATOM 1985 N N . ASN A 1 236 ? -12.586 33.531 16.781 1 59.28 236 ASN A N 1
ATOM 1986 C CA . ASN A 1 236 ? -13.266 34.312 15.766 1 59.28 236 ASN A CA 1
ATOM 1987 C C . ASN A 1 236 ? -14.477 33.562 15.188 1 59.28 236 ASN A C 1
ATOM 1989 O O . ASN A 1 236 ? -14.859 32.531 15.695 1 59.28 236 ASN A O 1
ATOM 1993 N N . TYR A 1 237 ? -15.164 34.188 14.367 1 53.91 237 TYR A N 1
ATOM 1994 C CA . TYR A 1 237 ? -16.422 33.781 13.766 1 53.91 237 TYR A CA 1
ATOM 1995 C C . TYR A 1 237 ? -16.312 32.375 13.172 1 53.91 237 TYR A C 1
ATOM 1997 O O . TYR A 1 237 ? -17.266 31.859 12.586 1 53.91 237 TYR A O 1
ATOM 2005 N N . TYR A 1 238 ? -15.125 31.766 13.484 1 59.81 238 TYR A N 1
ATOM 2006 C CA . TYR A 1 238 ? -14.992 30.469 12.805 1 59.81 238 TYR A CA 1
ATOM 2007 C C . TYR A 1 238 ? -15.141 29.312 13.789 1 59.81 238 TYR A C 1
ATOM 2009 O O . TYR A 1 238 ? -14.766 28.188 13.484 1 59.81 238 TYR A O 1
ATOM 2017 N N . THR A 1 239 ? -15.586 29.625 14.969 1 61.38 239 THR A N 1
ATOM 2018 C CA . THR A 1 239 ? -15.664 28.656 16.047 1 61.38 239 THR A CA 1
ATOM 2019 C C . THR A 1 239 ? -16.484 27.438 15.625 1 61.38 239 THR A C 1
ATOM 2021 O O . THR A 1 239 ? -16.188 26.312 16.016 1 61.38 239 THR A O 1
ATOM 2024 N N . GLN A 1 240 ? -17.375 27.688 14.797 1 63.34 240 GLN A N 1
ATOM 2025 C CA . GLN A 1 240 ? -18.281 26.594 14.445 1 63.34 240 GLN A CA 1
ATOM 2026 C C . GLN A 1 240 ? -17.719 25.75 13.305 1 63.34 240 GLN A C 1
ATOM 2028 O O . GLN A 1 240 ? -18.234 24.672 13.008 1 63.34 240 GLN A O 1
ATOM 2033 N N . LEU A 1 241 ? -16.625 26.312 12.82 1 69.81 241 LEU A N 1
ATOM 2034 C CA . LEU A 1 241 ? -16.047 25.609 11.672 1 69.81 241 LEU A CA 1
ATOM 2035 C C . LEU A 1 241 ? -15.141 24.469 12.133 1 69.81 241 LEU A C 1
ATOM 2037 O O . LEU A 1 241 ? -14.172 24.703 12.852 1 69.81 241 LEU A O 1
ATOM 2041 N N . LYS A 1 242 ? -15.648 23.219 12.023 1 80 242 LYS A N 1
ATOM 2042 C CA . LYS A 1 242 ? -14.781 22.078 12.266 1 80 242 LYS A CA 1
ATOM 2043 C C . LYS A 1 242 ? -13.711 21.953 11.188 1 80 242 LYS A C 1
ATOM 2045 O O . LYS A 1 242 ? -14.016 22.016 9.992 1 80 242 LYS A O 1
ATOM 2050 N N . MET A 1 243 ? -12.477 22.094 11.656 1 87.06 243 MET A N 1
ATOM 2051 C CA . MET A 1 243 ? -11.367 22.062 10.711 1 87.06 243 MET A CA 1
ATOM 2052 C C . MET A 1 243 ? -10.406 20.922 11.031 1 87.06 243 MET A C 1
ATOM 2054 O O . MET A 1 243 ? -10.117 20.656 12.203 1 87.06 243 MET A O 1
ATOM 2058 N N . THR A 1 244 ? -10.047 20.172 10.016 1 92.19 244 THR A N 1
ATOM 2059 C CA . THR A 1 244 ? -9.016 19.141 10.148 1 92.19 244 THR A CA 1
ATOM 2060 C C . THR A 1 244 ? -7.754 19.547 9.391 1 92.19 244 THR A C 1
ATOM 2062 O O . THR A 1 244 ? -7.824 19.922 8.219 1 92.19 244 THR A O 1
ATOM 2065 N N . THR A 1 245 ? -6.648 19.578 10.086 1 95 245 THR A N 1
ATOM 2066 C CA . THR A 1 245 ? -5.371 19.969 9.5 1 95 245 THR A CA 1
ATOM 2067 C C . THR A 1 245 ? -4.465 18.75 9.312 1 95 245 THR A C 1
ATOM 2069 O O . THR A 1 245 ? -4.43 17.859 10.164 1 95 245 THR A O 1
ATOM 2072 N N . ALA A 1 246 ? -3.793 18.688 8.234 1 96.88 246 ALA A N 1
ATOM 2073 C CA . ALA A 1 246 ? -2.869 17.594 7.941 1 96.88 246 ALA A CA 1
ATOM 2074 C C . ALA A 1 246 ? -1.617 18.109 7.238 1 96.88 246 ALA A C 1
ATOM 2076 O O . ALA A 1 246 ? -1.695 19 6.387 1 96.88 246 ALA A O 1
ATOM 2077 N N . VAL A 1 247 ? -0.486 17.562 7.586 1 97.44 247 VAL A N 1
ATOM 2078 C CA . VAL A 1 247 ? 0.795 17.953 7.004 1 97.44 247 VAL A CA 1
ATOM 2079 C C . VAL A 1 247 ? 1.377 16.781 6.219 1 97.44 247 VAL A C 1
ATOM 2081 O O . VAL A 1 247 ? 1.401 15.648 6.707 1 97.44 247 VAL A O 1
ATOM 2084 N N . GLY A 1 248 ? 1.799 17.031 5.023 1 96.81 248 GLY A N 1
ATOM 2085 C CA . GLY A 1 248 ? 2.406 16 4.195 1 96.81 248 GLY A CA 1
ATOM 2086 C C . GLY A 1 248 ? 3.863 15.75 4.531 1 96.81 248 GLY A C 1
ATOM 2087 O O . GLY A 1 248 ? 4.406 16.359 5.457 1 96.81 248 GLY A O 1
ATOM 2088 N N . GLN A 1 249 ? 4.402 14.875 3.834 1 95.38 249 GLN A N 1
ATOM 2089 C CA . GLN A 1 249 ? 5.812 14.539 4.008 1 95.38 249 GLN A CA 1
ATOM 2090 C C . GLN A 1 249 ? 6.699 15.75 3.74 1 95.38 249 GLN A C 1
ATOM 2092 O O . GLN A 1 249 ? 6.461 16.516 2.799 1 95.38 249 GLN A O 1
ATOM 2097 N N . ILE A 1 250 ? 7.691 15.961 4.613 1 94 250 ILE A N 1
ATOM 2098 C CA . ILE A 1 250 ? 8.664 17.016 4.391 1 94 250 ILE A CA 1
ATOM 2099 C C . ILE A 1 250 ? 9.68 16.578 3.332 1 94 250 ILE A C 1
ATOM 2101 O O . ILE A 1 250 ? 10.32 15.539 3.471 1 94 250 ILE A O 1
ATOM 2105 N N . VAL A 1 251 ? 9.766 17.312 2.301 1 93.69 251 VAL A N 1
ATOM 2106 C CA . VAL A 1 251 ? 10.641 16.953 1.189 1 93.69 251 VAL A CA 1
ATOM 2107 C C . VAL A 1 251 ? 11.805 17.938 1.112 1 93.69 251 VAL A C 1
ATOM 2109 O O . VAL A 1 251 ? 11.68 19.094 1.526 1 93.69 251 VAL A O 1
ATOM 2112 N N . ASN A 1 252 ? 12.922 17.516 0.522 1 90.44 252 ASN A N 1
ATOM 2113 C CA . ASN A 1 252 ? 14.148 18.312 0.532 1 90.44 252 ASN A CA 1
ATOM 2114 C C . ASN A 1 252 ? 14.273 19.156 -0.729 1 90.44 252 ASN A C 1
ATOM 2116 O O . ASN A 1 252 ? 15.211 19.953 -0.861 1 90.44 252 ASN A O 1
ATOM 2120 N N . ASP A 1 253 ? 13.312 18.969 -1.627 1 90.75 253 ASP A N 1
ATOM 2121 C CA . ASP A 1 253 ? 13.398 19.672 -2.906 1 90.75 253 ASP A CA 1
ATOM 2122 C C . ASP A 1 253 ? 12.008 20.078 -3.402 1 90.75 253 ASP A C 1
ATOM 2124 O O . ASP A 1 253 ? 11.039 19.328 -3.227 1 90.75 253 ASP A O 1
ATOM 2128 N N . TYR A 1 254 ? 11.992 21.266 -4.008 1 91.62 254 TYR A N 1
ATOM 2129 C CA . TYR A 1 254 ? 10.727 21.812 -4.496 1 91.62 254 TYR A CA 1
ATOM 2130 C C . TYR A 1 254 ? 10.133 20.906 -5.578 1 91.62 254 TYR A C 1
ATOM 2132 O O . TYR A 1 254 ? 8.93 20.969 -5.848 1 91.62 254 TYR A O 1
ATOM 2140 N N . GLN A 1 255 ? 10.922 20.062 -6.164 1 90.56 255 GLN A N 1
ATOM 2141 C CA . GLN A 1 255 ? 10.461 19.172 -7.227 1 90.56 255 GLN A CA 1
ATOM 2142 C C . GLN A 1 255 ? 9.555 18.078 -6.672 1 90.56 255 GLN A C 1
ATOM 2144 O O . GLN A 1 255 ? 8.781 17.469 -7.414 1 90.56 255 GLN A O 1
ATOM 2149 N N . PHE A 1 256 ? 9.594 17.906 -5.359 1 92.44 256 PHE A N 1
ATOM 2150 C CA . PHE A 1 256 ? 8.867 16.781 -4.77 1 92.44 256 PHE A CA 1
ATOM 2151 C C . PHE A 1 256 ? 7.656 17.281 -3.986 1 92.44 256 PHE A C 1
ATOM 2153 O O . PHE A 1 256 ? 7.129 16.562 -3.131 1 92.44 256 PHE A O 1
ATOM 2160 N N . VAL A 1 257 ? 7.188 18.438 -4.277 1 94.94 257 VAL A N 1
ATOM 2161 C CA . VAL A 1 257 ? 6.043 19.031 -3.59 1 94.94 257 VAL A CA 1
ATOM 2162 C C . VAL A 1 257 ? 4.789 18.203 -3.873 1 94.94 257 VAL A C 1
ATOM 2164 O O . VAL A 1 257 ? 3.918 18.062 -3.012 1 94.94 257 VAL A O 1
ATOM 2167 N N . SER A 1 258 ? 4.746 17.625 -5.086 1 94.81 258 SER A N 1
ATOM 2168 C CA . SER A 1 258 ? 3.609 16.781 -5.434 1 94.81 258 SER A CA 1
ATOM 2169 C C . SER A 1 258 ? 3.508 15.586 -4.496 1 94.81 258 SER A C 1
ATOM 2171 O O . SER A 1 258 ? 2.408 15.188 -4.102 1 94.81 258 SER A O 1
ATOM 2173 N N . ASN A 1 259 ? 4.598 15.086 -4.145 1 94.06 259 ASN A N 1
ATOM 2174 C CA . ASN A 1 259 ? 4.625 13.977 -3.193 1 94.06 259 ASN A CA 1
ATOM 2175 C C . ASN A 1 259 ? 4.102 14.406 -1.825 1 94.06 259 ASN A C 1
ATOM 2177 O O . ASN A 1 259 ? 3.354 13.664 -1.184 1 94.06 259 ASN A O 1
ATOM 2181 N N . SER A 1 260 ? 4.547 15.492 -1.412 1 96.31 260 SER A N 1
ATOM 2182 C CA . SER A 1 260 ? 4.062 16.031 -0.146 1 96.31 260 SER A CA 1
ATOM 2183 C C . SER A 1 260 ? 2.553 16.25 -0.181 1 96.31 260 SER A C 1
ATOM 2185 O O . SER A 1 260 ? 1.859 15.992 0.807 1 96.31 260 SER A O 1
ATOM 2187 N N . PHE A 1 261 ? 2.115 16.719 -1.313 1 96 261 PHE A N 1
ATOM 2188 C CA . PHE A 1 261 ? 0.688 16.969 -1.476 1 96 261 PHE A CA 1
ATOM 2189 C C . PHE A 1 261 ? -0.1 15.664 -1.364 1 96 261 PHE A C 1
ATOM 2191 O O . PHE A 1 261 ? -1.093 15.594 -0.637 1 96 261 PHE A O 1
ATOM 2198 N N . GLU A 1 262 ? 0.342 14.68 -2.004 1 94.69 262 GLU A N 1
ATOM 2199 C CA . GLU A 1 262 ? -0.329 13.383 -1.96 1 94.69 262 GLU A CA 1
ATOM 2200 C C . GLU A 1 262 ? -0.332 12.805 -0.545 1 94.69 262 GLU A C 1
ATOM 2202 O O . GLU A 1 262 ? -1.345 12.273 -0.089 1 94.69 262 GLU A O 1
ATOM 2207 N N . THR A 1 263 ? 0.753 12.898 0.067 1 96.19 263 THR A N 1
ATOM 2208 C CA . THR A 1 263 ? 0.856 12.367 1.424 1 96.19 263 THR A CA 1
ATOM 2209 C C . THR A 1 263 ? 0.029 13.211 2.393 1 96.19 263 THR A C 1
ATOM 2211 O O . THR A 1 263 ? -0.481 12.695 3.391 1 96.19 263 THR A O 1
ATOM 2214 N N . ALA A 1 264 ? -0.046 14.469 2.107 1 97 264 ALA A N 1
ATOM 2215 C CA . ALA A 1 264 ? -0.916 15.305 2.924 1 97 264 ALA A CA 1
ATOM 2216 C C . ALA A 1 264 ? -2.373 14.875 2.799 1 97 264 ALA A C 1
ATOM 2218 O O . ALA A 1 264 ? -3.107 14.844 3.789 1 97 264 ALA A O 1
ATOM 2219 N N . LYS A 1 265 ? -2.764 14.602 1.6 1 94.44 265 LYS A N 1
ATOM 2220 C CA . LYS A 1 265 ? -4.121 14.117 1.369 1 94.44 265 LYS A CA 1
ATOM 2221 C C . LYS A 1 265 ? -4.391 12.836 2.15 1 94.44 265 LYS A C 1
ATOM 2223 O O . LYS A 1 265 ? -5.445 12.688 2.773 1 94.44 265 LYS A O 1
ATOM 2228 N N . ASP A 1 266 ? -3.463 11.945 2.072 1 93.62 266 ASP A N 1
ATOM 2229 C CA . ASP A 1 266 ? -3.584 10.703 2.818 1 93.62 266 ASP A CA 1
ATOM 2230 C C . ASP A 1 266 ? -3.707 10.969 4.316 1 93.62 266 ASP A C 1
ATOM 2232 O O . ASP A 1 266 ? -4.551 10.367 4.988 1 93.62 266 ASP A O 1
ATOM 2236 N N . THR A 1 267 ? -2.836 11.828 4.781 1 95.62 267 THR A N 1
ATOM 2237 C CA . THR A 1 267 ? -2.848 12.172 6.199 1 95.62 267 THR A CA 1
ATOM 2238 C C . THR A 1 267 ? -4.191 12.773 6.602 1 95.62 267 THR A C 1
ATOM 2240 O O . THR A 1 267 ? -4.711 12.484 7.68 1 95.62 267 THR A O 1
ATOM 2243 N N . LEU A 1 268 ? -4.699 13.586 5.73 1 94.44 268 LEU A N 1
ATOM 2244 C CA . LEU A 1 268 ? -5.996 14.203 5.98 1 94.44 268 LEU A CA 1
ATOM 2245 C C . LEU A 1 268 ? -7.086 13.148 6.105 1 94.44 268 LEU A C 1
ATOM 2247 O O . LEU A 1 268 ? -7.91 13.203 7.023 1 94.44 268 LEU A O 1
ATOM 2251 N N . LEU A 1 269 ? -7.086 12.203 5.242 1 91.62 269 LEU A N 1
ATOM 2252 C CA . LEU A 1 269 ? -8.078 11.125 5.27 1 91.62 269 LEU A CA 1
ATOM 2253 C C . LEU A 1 269 ? -8.008 10.359 6.582 1 91.62 269 LEU A C 1
ATOM 2255 O O . LEU A 1 269 ? -9.039 9.992 7.145 1 91.62 269 LEU A O 1
ATOM 2259 N N . ILE A 1 270 ? -6.84 10.133 7.027 1 92.5 270 ILE A N 1
ATOM 2260 C CA . ILE A 1 270 ? -6.629 9.391 8.266 1 92.5 270 ILE A CA 1
ATOM 2261 C C . ILE A 1 270 ? -7.156 10.203 9.445 1 92.5 270 ILE A C 1
ATOM 2263 O O . ILE A 1 270 ? -7.891 9.688 10.289 1 92.5 270 ILE A O 1
ATOM 2267 N N . ARG A 1 271 ? -6.836 11.453 9.438 1 92.38 271 ARG A N 1
ATOM 2268 C CA . ARG A 1 271 ? -7.156 12.297 10.586 1 92.38 271 ARG A CA 1
ATOM 2269 C C . ARG A 1 271 ? -8.641 12.648 10.609 1 92.38 271 ARG A C 1
ATOM 2271 O O . ARG A 1 271 ? -9.18 13.008 11.656 1 92.38 271 ARG A O 1
ATOM 2278 N N . MET A 1 272 ? -9.273 12.625 9.555 1 87.94 272 MET A N 1
ATOM 2279 C CA . MET A 1 272 ? -10.711 12.875 9.516 1 87.94 272 MET A CA 1
ATOM 2280 C C . MET A 1 272 ? -11.461 11.82 10.32 1 87.94 272 MET A C 1
ATOM 2282 O O . MET A 1 272 ? -12.547 12.086 10.844 1 87.94 272 MET A O 1
ATOM 2286 N N . ASN A 1 273 ? -10.891 10.688 10.398 1 84.62 273 ASN A N 1
ATOM 2287 C CA . ASN A 1 273 ? -11.484 9.609 11.188 1 84.62 273 ASN A CA 1
ATOM 2288 C C . ASN A 1 273 ? -10.992 9.625 12.625 1 84.62 273 ASN A C 1
ATOM 2290 O O . ASN A 1 273 ? -11.641 9.07 13.516 1 84.62 273 ASN A O 1
ATOM 2294 N N . SER A 1 274 ? -9.828 10.203 12.781 1 86.5 274 SER A N 1
ATOM 2295 C CA . SER A 1 274 ? -9.195 10.273 14.094 1 86.5 274 SER A CA 1
ATOM 2296 C C . SER A 1 274 ? -8.445 11.586 14.281 1 86.5 274 SER A C 1
ATOM 2298 O O . SER A 1 274 ? -7.223 11.633 14.148 1 86.5 274 SER A O 1
ATOM 2300 N N . GLN A 1 275 ? -9.062 12.57 14.82 1 84.31 275 GLN A N 1
ATOM 2301 C CA . GLN A 1 275 ? -8.531 13.922 14.891 1 84.31 275 GLN A CA 1
ATOM 2302 C C . GLN A 1 275 ? -7.445 14.031 15.961 1 84.31 275 GLN A C 1
ATOM 2304 O O . GLN A 1 275 ? -6.668 14.984 15.969 1 84.31 275 GLN A O 1
ATOM 2309 N N . HIS A 1 276 ? -7.387 13.07 16.844 1 88.62 276 HIS A N 1
ATOM 2310 C CA . HIS A 1 276 ? -6.426 13.141 17.938 1 88.62 276 HIS A CA 1
ATOM 2311 C C . HIS A 1 276 ? -5.031 12.727 17.469 1 88.62 276 HIS A C 1
ATOM 2313 O O . HIS A 1 276 ? -4.047 12.969 18.172 1 88.62 276 HIS A O 1
ATOM 2319 N N . LEU A 1 277 ? -4.988 12.219 16.312 1 90.19 277 LEU A N 1
ATOM 2320 C CA . LEU A 1 277 ? -3.707 11.742 15.797 1 90.19 277 LEU A CA 1
ATOM 2321 C C . LEU A 1 277 ? -2.82 12.914 15.383 1 90.19 277 LEU A C 1
ATOM 2323 O O . LEU A 1 277 ? -3.303 14.039 15.227 1 90.19 277 LEU A O 1
ATOM 2327 N N . SER A 1 278 ? -1.592 12.648 15.25 1 93.69 278 SER A N 1
ATOM 2328 C CA . SER A 1 278 ? -0.6 13.656 14.875 1 93.69 278 SER A CA 1
ATOM 2329 C C . SER A 1 278 ? -0.934 14.281 13.523 1 93.69 278 SER A C 1
ATOM 2331 O O . SER A 1 278 ? -1.536 13.641 12.664 1 93.69 278 SER A O 1
ATOM 2333 N N . TYR A 1 279 ? -0.436 15.516 13.328 1 95.12 279 TYR A N 1
ATOM 2334 C CA . TYR A 1 279 ? -0.638 16.234 12.078 1 95.12 279 TYR A CA 1
ATOM 2335 C C . TYR A 1 279 ? 0.292 15.719 10.984 1 95.12 279 TYR A C 1
ATOM 2337 O O . TYR A 1 279 ? 0.066 15.969 9.797 1 95.12 279 TYR A O 1
ATOM 2345 N N . PHE A 1 280 ? 1.28 15.008 11.445 1 95.56 280 PHE A N 1
ATOM 2346 C CA . PHE A 1 280 ? 2.395 14.766 10.539 1 95.56 280 PHE A CA 1
ATOM 2347 C C . PHE A 1 280 ? 2.297 13.383 9.914 1 95.56 280 PHE A C 1
ATOM 2349 O O . PHE A 1 280 ? 2.064 12.398 10.625 1 95.56 280 PHE A O 1
ATOM 2356 N N . TYR A 1 281 ? 2.572 13.359 8.578 1 95.12 281 TYR A N 1
ATOM 2357 C CA . TYR A 1 281 ? 2.605 12.109 7.824 1 95.12 281 TYR A CA 1
ATOM 2358 C C . TYR A 1 281 ? 3.574 11.117 8.453 1 95.12 281 TYR A C 1
ATOM 2360 O O . TYR A 1 281 ? 3.244 9.945 8.625 1 95.12 281 TYR A O 1
ATOM 2368 N N . GLU A 1 282 ? 4.703 11.609 8.945 1 91.44 282 GLU A N 1
ATOM 2369 C CA . GLU A 1 282 ? 5.809 10.781 9.406 1 91.44 282 GLU A CA 1
ATOM 2370 C C . GLU A 1 282 ? 5.469 10.086 10.719 1 91.44 282 GLU A C 1
ATOM 2372 O O . GLU A 1 282 ? 6.094 9.086 11.078 1 91.44 282 GLU A O 1
ATOM 2377 N N . ASP A 1 283 ? 4.484 10.562 11.367 1 91.56 283 ASP A N 1
ATOM 2378 C CA . ASP A 1 283 ? 4.145 10.023 12.68 1 91.56 283 ASP A CA 1
ATOM 2379 C C . ASP A 1 283 ? 3.086 8.922 12.562 1 91.56 283 ASP A C 1
ATOM 2381 O O . ASP A 1 283 ? 2.783 8.25 13.547 1 91.56 283 ASP A O 1
ATOM 2385 N N . LEU A 1 284 ? 2.576 8.711 11.367 1 93.25 284 LEU A N 1
ATOM 2386 C CA . LEU A 1 284 ? 1.397 7.867 11.219 1 93.25 284 LEU A CA 1
ATOM 2387 C C . LEU A 1 284 ? 1.701 6.652 10.352 1 93.25 284 LEU A C 1
ATOM 2389 O O . LEU A 1 284 ? 0.917 6.305 9.461 1 93.25 284 LEU A O 1
ATOM 2393 N N . PHE A 1 285 ? 2.76 6.062 10.578 1 91.5 285 PHE A N 1
ATOM 2394 C CA . PHE A 1 285 ? 3.236 4.977 9.734 1 91.5 285 PHE A CA 1
ATOM 2395 C C . PHE A 1 285 ? 2.186 3.881 9.609 1 91.5 285 PHE A C 1
ATOM 2397 O O . PHE A 1 285 ? 1.789 3.51 8.508 1 91.5 285 PHE A O 1
ATOM 2404 N N . ILE A 1 286 ? 1.669 3.396 10.719 1 91.25 286 ILE A N 1
ATOM 2405 C CA . ILE A 1 286 ? 0.742 2.27 10.734 1 91.25 286 ILE A CA 1
ATOM 2406 C C . ILE A 1 286 ? -0.552 2.66 10.023 1 91.25 286 ILE A C 1
ATOM 2408 O O . ILE A 1 286 ? -1.109 1.871 9.258 1 91.25 286 ILE A O 1
ATOM 2412 N N . TYR A 1 287 ? -0.958 3.811 10.266 1 91.94 287 TYR A N 1
ATOM 2413 C CA . TYR A 1 287 ? -2.207 4.262 9.664 1 91.94 287 TYR A CA 1
ATOM 2414 C C . TYR A 1 287 ? -2.051 4.457 8.164 1 91.94 287 TYR A C 1
ATOM 2416 O O . TYR A 1 287 ? -2.992 4.227 7.398 1 91.94 287 TYR A O 1
ATOM 2424 N N . GLN A 1 288 ? -0.879 4.906 7.793 1 92.69 288 GLN A N 1
ATOM 2425 C CA . GLN A 1 288 ? -0.599 5.035 6.367 1 92.69 288 GLN A CA 1
ATOM 2426 C C . GLN A 1 288 ? -0.632 3.676 5.676 1 92.69 288 GLN A C 1
ATOM 2428 O O . GLN A 1 288 ? -1.109 3.562 4.543 1 92.69 288 GLN A O 1
ATOM 2433 N N . ILE A 1 289 ? -0.15 2.676 6.359 1 91.06 289 ILE A N 1
ATOM 2434 C CA . ILE A 1 289 ? -0.171 1.319 5.824 1 91.06 289 ILE A CA 1
ATOM 2435 C C . ILE A 1 289 ? -1.614 0.84 5.688 1 91.06 289 ILE A C 1
ATOM 2437 O O . ILE A 1 289 ? -2.002 0.302 4.645 1 91.06 289 ILE A O 1
ATOM 2441 N N . VAL A 1 290 ? -2.346 1.04 6.715 1 90.75 290 VAL A N 1
ATOM 2442 C CA . VAL A 1 290 ? -3.748 0.632 6.715 1 90.75 290 VAL A CA 1
ATOM 2443 C C . VAL A 1 290 ? -4.48 1.304 5.555 1 90.75 290 VAL A C 1
ATOM 2445 O O . VAL A 1 290 ? -5.25 0.656 4.844 1 90.75 290 VAL A O 1
ATOM 2448 N N . LEU A 1 291 ? -4.203 2.582 5.395 1 91.44 291 LEU A N 1
ATOM 2449 C CA . LEU A 1 291 ? -4.836 3.332 4.316 1 91.44 291 LEU A CA 1
ATOM 2450 C C . LEU A 1 291 ? -4.477 2.736 2.957 1 91.44 291 LEU A C 1
ATOM 2452 O O . LEU A 1 291 ? -5.34 2.594 2.09 1 91.44 291 LEU A O 1
ATOM 2456 N N . GLN A 1 292 ? -3.223 2.438 2.768 1 89.25 292 GLN A N 1
ATOM 2457 C CA . GLN A 1 292 ? -2.777 1.861 1.503 1 89.25 292 GLN A CA 1
ATOM 2458 C C . GLN A 1 292 ? -3.459 0.522 1.238 1 89.25 292 GLN A C 1
ATOM 2460 O O . GLN A 1 292 ? -3.803 0.21 0.096 1 89.25 292 GLN A O 1
ATOM 2465 N N . ILE A 1 293 ? -3.604 -0.275 2.25 1 88.56 293 ILE A N 1
ATOM 2466 C CA . ILE A 1 293 ? -4.277 -1.564 2.135 1 88.56 293 ILE A CA 1
ATOM 2467 C C . ILE A 1 293 ? -5.734 -1.351 1.731 1 88.56 293 ILE A C 1
ATOM 2469 O O . ILE A 1 293 ? -6.254 -2.057 0.865 1 88.56 293 ILE A O 1
ATOM 2473 N N . GLN A 1 294 ? -6.297 -0.41 2.322 1 88.44 294 GLN A N 1
ATOM 2474 C CA . GLN A 1 294 ? -7.703 -0.142 2.051 1 88.44 294 GLN A CA 1
ATOM 2475 C C . GLN A 1 294 ? -7.902 0.366 0.625 1 88.44 294 GLN A C 1
ATOM 2477 O O . GLN A 1 294 ? -8.945 0.129 0.016 1 88.44 294 GLN A O 1
ATOM 2482 N N . LYS A 1 295 ? -6.887 1.088 0.142 1 86.44 295 LYS A N 1
ATOM 2483 C CA . LYS A 1 295 ? -6.941 1.562 -1.237 1 86.44 295 LYS A CA 1
ATOM 2484 C C . LYS A 1 295 ? -6.812 0.405 -2.223 1 86.44 295 LYS A C 1
ATOM 2486 O O . LYS A 1 295 ? -7.242 0.511 -3.373 1 86.44 295 LYS A O 1
ATOM 2491 N N . ASN A 1 296 ? -6.207 -0.661 -1.73 1 87.88 296 ASN A N 1
ATOM 2492 C CA . ASN A 1 296 ? -6.062 -1.862 -2.547 1 87.88 296 ASN A CA 1
ATOM 2493 C C . ASN A 1 296 ? -7.168 -2.871 -2.26 1 87.88 296 ASN A C 1
ATOM 2495 O O . ASN A 1 296 ? -7.098 -3.621 -1.284 1 87.88 296 ASN A O 1
ATOM 2499 N N . THR A 1 297 ? -8.055 -2.979 -3.119 1 86.06 297 THR A N 1
ATOM 2500 C CA . THR A 1 297 ? -9.258 -3.779 -2.908 1 86.06 297 THR A CA 1
ATOM 2501 C C . THR A 1 297 ? -8.898 -5.254 -2.746 1 86.06 297 THR A C 1
ATOM 2503 O O . THR A 1 297 ? -9.516 -5.965 -1.951 1 86.06 297 THR A O 1
ATOM 2506 N N . SER A 1 298 ? -7.961 -5.688 -3.463 1 89.56 298 SER A N 1
ATOM 2507 C CA . SER A 1 298 ? -7.586 -7.098 -3.42 1 89.56 298 SER A CA 1
ATOM 2508 C C . SER A 1 298 ? -7.023 -7.477 -2.055 1 89.56 298 SER A C 1
ATOM 2510 O O . SER A 1 298 ? -7.391 -8.508 -1.49 1 89.56 298 SER A O 1
ATOM 2512 N N . ILE A 1 299 ? -6.156 -6.668 -1.512 1 90.88 299 ILE A N 1
ATOM 2513 C CA . ILE A 1 299 ? -5.559 -6.953 -0.211 1 90.88 299 ILE A CA 1
ATOM 2514 C C . ILE A 1 299 ? -6.629 -6.863 0.877 1 90.88 299 ILE A C 1
ATOM 2516 O O . ILE A 1 299 ? -6.66 -7.691 1.792 1 90.88 299 ILE A O 1
ATOM 2520 N N . LEU A 1 300 ? -7.441 -5.863 0.733 1 90.06 300 LEU A N 1
ATOM 2521 C CA . LEU A 1 300 ? -8.516 -5.699 1.708 1 90.06 300 LEU A CA 1
ATOM 2522 C C . LEU A 1 300 ? -9.438 -6.914 1.716 1 90.06 300 LEU A C 1
ATOM 2524 O O . LEU A 1 300 ? -9.844 -7.383 2.781 1 90.06 300 LEU A O 1
ATOM 2528 N N . GLU A 1 301 ? -9.742 -7.371 0.555 1 89.5 301 GLU A N 1
ATOM 2529 C CA . GLU A 1 301 ? -10.586 -8.555 0.447 1 89.5 301 GLU A CA 1
ATOM 2530 C C . GLU A 1 301 ? -9.922 -9.773 1.077 1 89.5 301 GLU A C 1
ATOM 2532 O O . GLU A 1 301 ? -10.586 -10.594 1.711 1 89.5 301 GLU A O 1
ATOM 2537 N N . MET A 1 302 ? -8.703 -9.906 0.88 1 91.12 302 MET A N 1
ATOM 2538 C CA . MET A 1 302 ? -7.945 -10.992 1.491 1 91.12 302 MET A CA 1
ATOM 2539 C C . MET A 1 302 ? -8.07 -10.953 3.012 1 91.12 302 MET A C 1
ATOM 2541 O O . MET A 1 302 ? -8.281 -11.984 3.646 1 91.12 302 MET A O 1
ATOM 2545 N N . ALA A 1 303 ? -7.891 -9.781 3.557 1 92.25 303 ALA A N 1
ATOM 2546 C CA . ALA A 1 303 ? -7.988 -9.609 5.004 1 92.25 303 ALA A CA 1
ATOM 2547 C C . ALA A 1 303 ? -9.391 -9.945 5.5 1 92.25 303 ALA A C 1
ATOM 2549 O O . ALA A 1 303 ? -9.547 -10.664 6.488 1 92.25 303 ALA A O 1
ATOM 2550 N N . ARG A 1 304 ? -10.375 -9.492 4.781 1 91.31 304 ARG A N 1
ATOM 2551 C CA . ARG A 1 304 ? -11.758 -9.727 5.168 1 91.31 304 ARG A CA 1
ATOM 2552 C C . ARG A 1 304 ? -12.102 -11.211 5.113 1 91.31 304 ARG A C 1
ATOM 2554 O O . ARG A 1 304 ? -12.742 -11.742 6.023 1 91.31 304 ARG A O 1
ATOM 2561 N N . ASP A 1 305 ? -11.656 -11.82 4.066 1 91.19 305 ASP A N 1
ATOM 2562 C CA . ASP A 1 305 ? -11.93 -13.242 3.891 1 91.19 305 ASP A CA 1
ATOM 2563 C C . ASP A 1 305 ? -11.266 -14.07 4.988 1 91.19 305 ASP A C 1
ATOM 2565 O O . ASP A 1 305 ? -11.859 -15.023 5.496 1 91.19 305 ASP A O 1
ATOM 2569 N N . PHE A 1 306 ? -10.094 -13.727 5.34 1 92.38 306 PHE A N 1
ATOM 2570 C CA . PHE A 1 306 ? -9.344 -14.461 6.352 1 92.38 306 PHE A CA 1
ATOM 2571 C C . PHE A 1 306 ? -10.008 -14.328 7.719 1 92.38 306 PHE A C 1
ATOM 2573 O O . PHE A 1 306 ? -10.031 -15.273 8.5 1 92.38 306 PHE A O 1
ATOM 2580 N N . LEU A 1 307 ? -10.562 -13.141 8.031 1 94.19 307 LEU A N 1
ATOM 2581 C CA . LEU A 1 307 ? -11.117 -12.852 9.352 1 94.19 307 LEU A CA 1
ATOM 2582 C C . LEU A 1 307 ? -12.602 -13.195 9.398 1 94.19 307 LEU A C 1
ATOM 2584 O O . LEU A 1 307 ? -13.211 -13.172 10.469 1 94.19 307 LEU A O 1
ATOM 2588 N N . LYS A 1 308 ? -13.18 -13.539 8.281 1 94.38 308 LYS A N 1
ATOM 2589 C CA . LYS A 1 308 ? -14.617 -13.742 8.148 1 94.38 308 LYS A CA 1
ATOM 2590 C C . LYS A 1 308 ? -15.125 -14.766 9.164 1 94.38 308 LYS A C 1
ATOM 2592 O O . LYS A 1 308 ? -16.125 -14.531 9.836 1 94.38 308 LYS A O 1
ATOM 2597 N N . PRO A 1 309 ? -14.43 -15.906 9.312 1 95.62 309 PRO A N 1
ATOM 2598 C CA . PRO A 1 309 ? -14.914 -16.891 10.281 1 95.62 309 PRO A CA 1
ATOM 2599 C C . PRO A 1 309 ? -15.047 -16.312 11.688 1 95.62 309 PRO A C 1
ATOM 2601 O O . PRO A 1 309 ? -15.969 -16.672 12.422 1 95.62 309 PRO A O 1
ATOM 2604 N N . LEU A 1 310 ? -14.156 -15.469 12.109 1 95.69 310 LEU A N 1
ATOM 2605 C CA . LEU A 1 310 ? -14.188 -14.852 13.438 1 95.69 310 LEU A CA 1
ATOM 2606 C C . LEU A 1 310 ? -15.359 -13.883 13.555 1 95.69 310 LEU A C 1
ATOM 2608 O O . LEU A 1 310 ? -16.109 -13.922 14.539 1 95.69 310 LEU A O 1
ATOM 2612 N N . TYR A 1 311 ? -15.539 -13.039 12.594 1 94.19 311 TYR A N 1
ATOM 2613 C CA . TYR A 1 311 ? -16.625 -12.055 12.602 1 94.19 311 TYR A CA 1
ATOM 2614 C C . TYR A 1 311 ? -17.984 -12.742 12.555 1 94.19 311 TYR A C 1
ATOM 2616 O O . TYR A 1 311 ? -18.906 -12.336 13.25 1 94.19 311 TYR A O 1
ATOM 2624 N N . ASP A 1 312 ? -18.078 -13.734 11.688 1 95.5 312 ASP A N 1
ATOM 2625 C CA . ASP A 1 312 ? -19.328 -14.477 11.57 1 95.5 312 ASP A CA 1
ATOM 2626 C C . ASP A 1 312 ? -19.703 -15.141 12.898 1 95.5 312 ASP A C 1
ATOM 2628 O O . ASP A 1 312 ? -20.875 -15.133 13.289 1 95.5 312 ASP A O 1
ATOM 2632 N N . TYR A 1 313 ? -18.766 -15.734 13.508 1 95.81 313 TYR A N 1
ATOM 2633 C CA . TYR A 1 313 ? -19.016 -16.391 14.789 1 95.81 313 TYR A CA 1
ATOM 2634 C C . TYR A 1 313 ? -19.484 -15.383 15.836 1 95.81 313 TYR A C 1
ATOM 2636 O O . TYR A 1 313 ? -20.42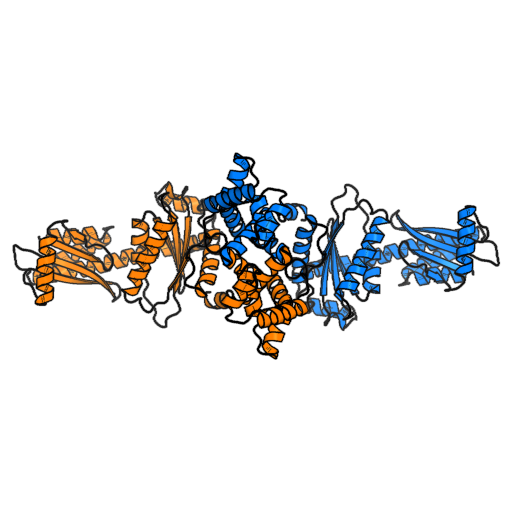2 -15.648 16.578 1 95.81 313 TYR A O 1
ATOM 2644 N N . ASP A 1 314 ? -18.797 -14.289 15.945 1 95.25 314 ASP A N 1
ATOM 2645 C CA . ASP A 1 314 ? -19.172 -13.242 16.891 1 95.25 314 ASP A CA 1
ATOM 2646 C C . ASP A 1 314 ? -20.594 -12.75 16.641 1 95.25 314 ASP A C 1
ATOM 2648 O O . ASP A 1 314 ? -21.359 -12.508 17.578 1 95.25 314 ASP A O 1
ATOM 2652 N N . LEU A 1 315 ? -20.891 -12.562 15.383 1 94.31 315 LEU A N 1
ATOM 2653 C CA . LEU A 1 315 ? -22.219 -12.102 15.008 1 94.31 315 LEU A CA 1
ATOM 2654 C C . LEU A 1 315 ? -23.281 -13.133 15.375 1 94.31 315 LEU A C 1
ATOM 2656 O O . LEU A 1 315 ? -24.344 -12.781 15.898 1 94.31 315 LEU A O 1
ATOM 2660 N N . LYS A 1 316 ? -23.016 -14.344 15.094 1 95.75 316 LYS A N 1
ATOM 2661 C CA . LYS A 1 316 ? -23.969 -15.422 15.32 1 95.75 316 LYS A CA 1
ATOM 2662 C C . LYS A 1 316 ? -24.141 -15.711 16.812 1 95.75 316 LYS A C 1
ATOM 2664 O O . LYS A 1 316 ? -25.25 -15.992 17.266 1 95.75 316 LYS A O 1
ATOM 26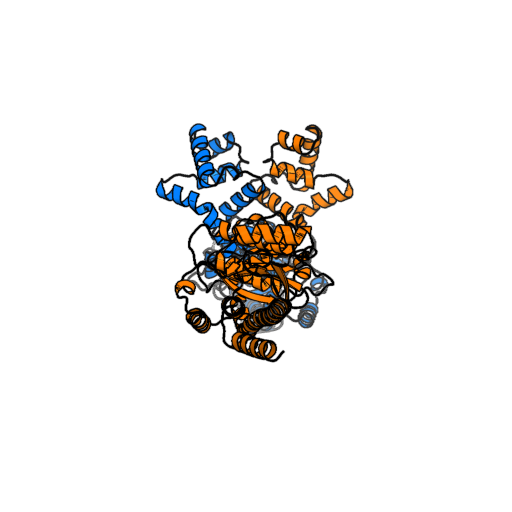69 N N . HIS A 1 317 ? -23.141 -15.664 17.625 1 95.81 317 HIS A N 1
ATOM 2670 C CA . HIS A 1 317 ? -23.188 -16.125 19 1 95.81 317 HIS A CA 1
ATOM 2671 C C . HIS A 1 317 ? -23.094 -14.945 19.969 1 95.81 317 HIS A C 1
ATOM 2673 O O . HIS A 1 317 ? -23.125 -15.141 21.188 1 95.81 317 HIS A O 1
ATOM 2679 N N . LYS A 1 318 ? -22.906 -13.672 19.422 1 94.75 318 LYS A N 1
ATOM 2680 C CA . LYS A 1 318 ? -22.75 -12.469 20.234 1 94.75 318 LYS A CA 1
ATOM 2681 C C . LYS A 1 318 ? -21.531 -12.586 21.156 1 94.75 318 LYS A C 1
ATOM 2683 O O . LYS A 1 318 ? -21.625 -12.281 22.344 1 94.75 318 LYS A O 1
ATOM 2688 N N . SER A 1 319 ? -20.547 -13.211 20.578 1 94.81 319 SER A N 1
ATOM 2689 C CA . SER A 1 319 ? -19.297 -13.367 21.328 1 94.81 319 SER A CA 1
ATOM 2690 C C . SER A 1 319 ? -18.344 -12.211 21.047 1 94.81 319 SER A C 1
ATOM 2692 O O . SER A 1 319 ? -18.703 -11.25 20.359 1 94.81 319 SER A O 1
ATOM 2694 N N . GLN A 1 320 ? -17.156 -12.234 21.688 1 96.38 320 GLN A N 1
ATOM 2695 C CA . GLN A 1 320 ? -16.188 -11.148 21.578 1 96.38 320 GLN A CA 1
ATOM 2696 C C . GLN A 1 320 ? -14.805 -11.68 21.188 1 96.38 320 GLN A C 1
ATOM 2698 O O . GLN A 1 320 ? -13.797 -11.289 21.781 1 96.38 320 GLN A O 1
ATOM 2703 N N . LEU A 1 321 ? -14.828 -12.57 20.234 1 96.75 321 LEU A N 1
ATOM 2704 C CA . LEU A 1 321 ? -13.578 -13.211 19.844 1 96.75 321 LEU A CA 1
ATOM 2705 C C . LEU A 1 321 ? -12.641 -12.203 19.172 1 96.75 321 LEU A C 1
ATOM 2707 O O . LEU A 1 321 ? -11.438 -12.219 19.422 1 96.75 321 LEU A O 1
ATOM 2711 N N . VAL A 1 322 ? -13.227 -11.305 18.344 1 96.19 322 VAL A N 1
ATOM 2712 C CA . VAL A 1 322 ? -12.414 -10.336 17.625 1 96.19 322 VAL A CA 1
ATOM 2713 C C . VAL A 1 322 ? -11.734 -9.391 18.625 1 96.19 322 VAL A C 1
ATOM 2715 O O . VAL A 1 322 ? -10.523 -9.172 18.547 1 96.19 322 VAL A O 1
ATOM 2718 N N . GLU A 1 323 ? -12.5 -8.906 19.516 1 95.75 323 GLU A N 1
ATOM 2719 C CA . GLU A 1 323 ? -11.953 -8.031 20.547 1 95.75 323 GLU A CA 1
ATOM 2720 C C . GLU A 1 323 ? -10.906 -8.766 21.391 1 95.75 323 GLU A C 1
ATOM 2722 O O . GLU A 1 323 ? -9.875 -8.195 21.734 1 95.75 323 GLU A O 1
ATOM 2727 N N . THR A 1 324 ? -11.227 -9.961 21.766 1 97.19 324 THR A N 1
ATOM 2728 C CA . THR A 1 324 ? -10.305 -10.773 22.547 1 97.19 324 THR A CA 1
ATOM 2729 C C . THR A 1 324 ? -8.977 -10.945 21.828 1 97.19 324 THR A C 1
ATOM 2731 O O . THR A 1 324 ? -7.91 -10.766 22.438 1 97.19 324 THR A O 1
ATOM 2734 N N . LEU A 1 325 ? -9.047 -11.289 20.562 1 96.44 325 LEU A N 1
ATOM 2735 C CA . LEU A 1 325 ? -7.844 -11.5 19.766 1 96.44 325 LEU A CA 1
ATOM 2736 C C . LEU A 1 325 ? -7.039 -10.211 19.656 1 96.44 325 LEU A C 1
ATOM 2738 O O . LEU A 1 325 ? -5.809 -10.227 19.766 1 96.44 325 LEU A O 1
ATOM 2742 N N . GLN A 1 326 ? -7.691 -9.094 19.453 1 94.62 326 GLN A N 1
ATOM 2743 C CA . GLN A 1 326 ? -7.035 -7.797 19.344 1 94.62 326 GLN A CA 1
ATOM 2744 C C . GLN A 1 326 ? -6.25 -7.465 20.609 1 94.62 326 GLN A C 1
ATOM 2746 O O . GLN A 1 326 ? -5.082 -7.082 20.531 1 94.62 326 GLN A O 1
ATOM 2751 N N . ILE A 1 327 ? -6.883 -7.629 21.703 1 95.81 327 ILE A N 1
ATOM 2752 C CA . ILE A 1 327 ? -6.266 -7.285 22.984 1 95.81 327 ILE A CA 1
ATOM 2753 C C . ILE A 1 327 ? -5.148 -8.273 23.297 1 95.81 327 ILE A C 1
ATOM 2755 O O . ILE A 1 327 ? -4.098 -7.891 23.812 1 95.81 327 ILE A O 1
ATOM 2759 N N . TYR A 1 328 ? -5.375 -9.516 22.984 1 96.25 328 TYR A N 1
ATOM 2760 C CA . TYR A 1 328 ? -4.375 -10.555 23.203 1 96.25 328 TYR A CA 1
ATOM 2761 C C . TYR A 1 328 ? -3.088 -10.234 22.453 1 96.25 328 TYR A C 1
ATOM 2763 O O . TYR A 1 328 ? -1.993 -10.352 23.016 1 96.25 328 TYR A O 1
ATOM 2771 N N . LEU A 1 329 ? -3.262 -9.797 21.219 1 94.31 329 LEU A N 1
ATOM 2772 C CA . LEU A 1 329 ? -2.109 -9.453 20.391 1 94.31 329 LEU A CA 1
ATOM 2773 C C . LEU A 1 329 ? -1.439 -8.18 20.891 1 94.31 329 LEU A C 1
ATOM 2775 O O . LEU A 1 329 ? -0.21 -8.078 20.891 1 94.31 329 LEU A O 1
ATOM 2779 N N . GLN A 1 330 ? -2.213 -7.25 21.328 1 91.75 330 GLN A N 1
ATOM 2780 C CA . GLN A 1 330 ? -1.681 -6 21.875 1 91.75 330 GLN A CA 1
ATOM 2781 C C . GLN A 1 330 ? -0.874 -6.242 23.141 1 91.75 330 GLN A C 1
ATOM 2783 O O . GLN A 1 330 ? 0.034 -5.473 23.469 1 91.75 330 GLN A O 1
ATOM 2788 N N . CYS A 1 331 ? -1.239 -7.332 23.781 1 92.75 331 CYS A N 1
ATOM 2789 C CA . CYS A 1 331 ? -0.554 -7.684 25.031 1 92.75 331 CYS A CA 1
ATOM 2790 C C . CYS A 1 331 ? 0.578 -8.664 24.766 1 92.75 331 CYS A C 1
ATOM 2792 O O . CYS A 1 331 ? 1 -9.391 25.672 1 92.75 331 CYS A O 1
ATOM 2794 N N . ASN A 1 332 ? 0.996 -8.773 23.578 1 91 332 ASN A N 1
ATOM 2795 C CA . ASN A 1 332 ? 2.088 -9.656 23.172 1 91 332 ASN A CA 1
ATOM 2796 C C . ASN A 1 332 ? 1.804 -11.102 23.547 1 91 332 ASN A C 1
ATOM 2798 O O . ASN A 1 332 ? 2.701 -11.82 24 1 91 332 ASN A O 1
ATOM 2802 N N . CYS A 1 333 ? 0.589 -11.477 23.531 1 92.44 333 CYS A N 1
ATOM 2803 C CA . CYS A 1 333 ? 0.126 -12.844 23.734 1 92.44 333 CYS A CA 1
ATOM 2804 C C . CYS A 1 333 ? 0.353 -13.297 25.172 1 92.44 333 CYS A C 1
ATOM 2806 O O . CYS A 1 333 ? 0.612 -14.477 25.422 1 92.44 333 CYS A O 1
ATOM 2808 N N . MET A 1 334 ? 0.369 -12.328 26 1 91 334 MET A N 1
ATOM 2809 C CA . MET A 1 334 ? 0.421 -12.648 27.438 1 91 334 MET A CA 1
ATOM 2810 C C . MET A 1 334 ? -0.98 -12.867 27.984 1 91 334 MET A C 1
ATOM 2812 O O . MET A 1 334 ? -1.768 -11.93 28.094 1 91 334 MET A O 1
ATOM 2816 N N . LYS A 1 335 ? -1.217 -14 28.469 1 94.12 335 LYS A N 1
ATOM 2817 C CA . LYS A 1 335 ? -2.566 -14.406 28.844 1 94.12 335 LYS A CA 1
ATOM 2818 C C . LYS A 1 335 ? -3.041 -13.656 30.094 1 94.12 335 LYS A C 1
ATOM 2820 O O . LYS A 1 335 ? -4.176 -13.18 30.141 1 94.12 335 LYS A O 1
ATOM 2825 N N . GLN A 1 336 ? -2.166 -13.508 31.016 1 94 336 GLN A N 1
ATOM 2826 C CA . GLN A 1 336 ? -2.543 -12.844 32.25 1 94 336 GLN A CA 1
ATOM 2827 C C . GLN A 1 336 ? -2.895 -11.383 32.031 1 94 336 GLN A C 1
ATOM 2829 O O . GLN A 1 336 ? -3.938 -10.906 32.469 1 94 336 GLN A O 1
ATOM 2834 N N . GLU A 1 337 ? -2.07 -10.719 31.344 1 94.06 337 GLU A N 1
ATOM 2835 C CA . GLU A 1 337 ? -2.293 -9.312 31.047 1 94.06 337 GLU A CA 1
ATOM 2836 C C . GLU A 1 337 ? -3.545 -9.117 30.203 1 94.06 337 GLU A C 1
ATOM 2838 O O . GLU A 1 337 ? -4.293 -8.156 30.391 1 94.06 337 GLU A O 1
ATOM 2843 N N . THR A 1 338 ? -3.785 -10.023 29.328 1 96.19 338 THR A N 1
ATOM 2844 C CA . THR A 1 338 ? -4.934 -9.961 28.438 1 96.19 338 THR A CA 1
ATOM 2845 C C . THR A 1 338 ? -6.238 -10.094 29.219 1 96.19 338 THR A C 1
ATOM 2847 O O . THR A 1 338 ? -7.172 -9.32 29.031 1 96.19 338 THR A O 1
ATOM 2850 N N . ALA A 1 339 ? -6.254 -11.023 30.125 1 97.25 339 ALA A N 1
ATOM 2851 C CA . ALA A 1 339 ? -7.449 -11.234 30.922 1 97.25 339 ALA A CA 1
ATOM 2852 C C . ALA A 1 339 ? -7.77 -10 31.766 1 97.25 339 ALA A C 1
ATOM 2854 O O . ALA A 1 339 ? -8.93 -9.609 31.891 1 97.25 339 ALA A O 1
ATOM 2855 N N . GLU A 1 340 ? -6.742 -9.406 32.281 1 97.19 340 GLU A N 1
ATOM 2856 C CA . GLU A 1 340 ? -6.906 -8.203 33.094 1 97.19 340 GLU A CA 1
ATOM 2857 C C . GLU A 1 340 ? -7.477 -7.051 32.281 1 97.19 340 GLU A C 1
ATOM 2859 O O . GLU A 1 340 ? -8.383 -6.352 32.719 1 97.19 340 GLU A O 1
ATOM 2864 N N . LYS A 1 341 ? -7.004 -6.891 31.094 1 95.81 341 LYS A N 1
ATOM 2865 C CA . LYS A 1 341 ? -7.434 -5.793 30.219 1 95.81 341 LYS A CA 1
ATOM 2866 C C . LYS A 1 341 ? -8.867 -5.996 29.75 1 95.81 341 LYS A C 1
ATOM 2868 O O . LYS A 1 341 ? -9.609 -5.031 29.547 1 95.81 341 LYS A O 1
ATOM 2873 N N . LEU A 1 342 ? -9.211 -7.27 29.562 1 96.38 342 LEU A N 1
ATOM 2874 C CA . LEU A 1 342 ? -10.555 -7.594 29.094 1 96.38 342 LEU A CA 1
ATOM 2875 C C . LEU A 1 342 ? -11.523 -7.68 30.266 1 96.38 342 LEU A C 1
ATOM 2877 O O . LEU A 1 342 ? -12.742 -7.762 30.062 1 96.38 342 LEU A O 1
ATOM 2881 N N . PHE A 1 343 ? -11.008 -7.668 31.438 1 96.69 343 PHE A N 1
ATOM 2882 C CA . PHE A 1 343 ? -11.812 -7.773 32.656 1 96.69 343 PHE A CA 1
ATOM 2883 C C . PHE A 1 343 ? -12.578 -9.086 32.688 1 96.69 343 PHE A C 1
ATOM 2885 O O . PHE A 1 343 ? -13.781 -9.102 32.938 1 96.69 343 PHE A O 1
ATOM 2892 N N . ILE A 1 344 ? -11.852 -10.18 32.406 1 96.88 344 ILE A N 1
ATOM 2893 C CA . ILE A 1 344 ? -12.445 -11.516 32.438 1 96.88 344 ILE A CA 1
ATOM 2894 C C . ILE A 1 344 ? -11.516 -12.453 33.219 1 96.88 344 ILE A C 1
ATOM 2896 O O . ILE A 1 344 ? -10.367 -12.117 33.5 1 96.88 344 ILE A O 1
ATOM 2900 N N . VAL A 1 345 ? -12.094 -13.656 33.594 1 95.69 345 VAL A N 1
ATOM 2901 C CA . VAL A 1 345 ? -11.305 -14.68 34.281 1 95.69 345 VAL A CA 1
ATOM 2902 C C . VAL A 1 345 ? -10.461 -15.445 33.281 1 95.69 345 VAL A C 1
ATOM 2904 O O . VAL A 1 345 ? -10.797 -15.508 32.094 1 95.69 345 VAL A O 1
ATOM 2907 N N . ARG A 1 346 ? -9.406 -16.078 33.75 1 94.44 346 ARG A N 1
ATOM 2908 C CA . ARG A 1 346 ? -8.453 -16.781 32.875 1 94.44 346 ARG A CA 1
ATOM 2909 C C . ARG A 1 346 ? -9.117 -17.922 32.125 1 94.44 346 ARG A C 1
ATOM 2911 O O . ARG A 1 346 ? -8.789 -18.172 30.969 1 94.44 346 ARG A O 1
ATOM 2918 N N . GLN A 1 347 ? -10.023 -18.547 32.75 1 94.25 347 GLN A N 1
ATOM 2919 C CA . GLN A 1 347 ? -10.688 -19.688 32.125 1 94.25 347 GLN A CA 1
ATOM 2920 C C . GLN A 1 347 ? -11.484 -19.266 30.906 1 94.25 347 GLN A C 1
ATOM 2922 O O . GLN A 1 347 ? -11.5 -19.953 29.891 1 94.25 347 GLN A O 1
ATOM 2927 N N . THR A 1 348 ? -12.164 -18.188 31.016 1 96.75 348 THR A N 1
ATOM 2928 C CA . THR A 1 348 ? -12.93 -17.641 29.891 1 96.75 348 THR A CA 1
ATOM 2929 C C . THR A 1 348 ? -12 -17.266 28.734 1 96.75 348 THR A C 1
ATOM 2931 O O . THR A 1 348 ? -12.32 -17.516 27.578 1 96.75 348 THR A O 1
ATOM 2934 N N . LEU A 1 349 ? -10.883 -16.688 29.094 1 97.44 349 LEU A N 1
ATOM 2935 C CA . LEU A 1 349 ? -9.906 -16.328 28.078 1 97.44 349 LEU A CA 1
ATOM 2936 C C . LEU A 1 349 ? -9.422 -17.578 27.328 1 97.44 349 LEU A C 1
ATOM 2938 O O . LEU A 1 349 ? -9.32 -17.562 26.094 1 97.44 349 LEU A O 1
ATOM 2942 N N . TYR A 1 350 ? -9.164 -18.578 28.078 1 97.12 350 TYR A N 1
ATOM 2943 C CA . TYR A 1 350 ? -8.656 -19.812 27.484 1 97.12 350 TYR A CA 1
ATOM 2944 C C . TYR A 1 350 ? -9.68 -20.406 26.516 1 97.12 350 TYR A C 1
ATOM 2946 O O . TYR A 1 350 ? -9.32 -20.859 25.422 1 97.12 350 TYR A O 1
ATOM 2954 N N . HIS A 1 351 ? -10.891 -20.375 26.859 1 96.75 351 HIS A N 1
ATOM 2955 C CA . HIS A 1 351 ? -11.945 -20.875 25.984 1 96.75 351 HIS A CA 1
ATOM 2956 C C . HIS A 1 351 ? -12.016 -20.062 24.703 1 96.75 351 HIS A C 1
ATOM 2958 O O . HIS A 1 351 ? -12.172 -20.641 23.609 1 96.75 351 HIS A O 1
ATOM 2964 N N . ARG A 1 352 ? -11.953 -18.75 24.844 1 97.31 352 ARG A N 1
ATOM 2965 C CA . ARG A 1 352 ? -12.008 -17.891 23.672 1 97.31 352 ARG A CA 1
ATOM 2966 C C . ARG A 1 352 ? -10.82 -18.125 22.75 1 97.31 352 ARG A C 1
ATOM 2968 O O . ARG A 1 352 ? -10.969 -18.172 21.531 1 97.31 352 ARG A O 1
ATOM 2975 N N . LEU A 1 353 ? -9.68 -18.297 23.359 1 97.5 353 LEU A N 1
ATOM 2976 C CA . LEU A 1 353 ? -8.469 -18.516 22.562 1 97.5 353 LEU A CA 1
ATOM 2977 C C . LEU A 1 353 ? -8.523 -19.859 21.844 1 97.5 353 LEU A C 1
ATOM 2979 O O . LEU A 1 353 ? -8.047 -19.969 20.719 1 97.5 353 LEU A O 1
ATOM 2983 N N . ASP A 1 354 ? -9.055 -20.828 22.5 1 97.19 354 ASP A N 1
ATOM 2984 C CA . ASP A 1 354 ? -9.227 -22.141 21.875 1 97.19 354 ASP A CA 1
ATOM 2985 C C . ASP A 1 354 ? -10.156 -22.047 20.672 1 97.19 354 ASP A C 1
ATOM 2987 O O . ASP A 1 354 ? -9.898 -22.672 19.641 1 97.19 354 ASP A O 1
ATOM 2991 N N . LYS A 1 355 ? -11.141 -21.312 20.828 1 97.25 355 LYS A N 1
ATOM 2992 C CA . LYS A 1 355 ? -12.086 -21.141 19.719 1 97.25 355 LYS A CA 1
ATOM 2993 C C . LYS A 1 355 ? -11.445 -20.391 18.562 1 97.25 355 LYS A C 1
ATOM 2995 O O . LYS A 1 355 ? -11.648 -20.734 17.406 1 97.25 355 LYS A O 1
ATOM 3000 N N . ILE A 1 356 ? -10.734 -19.328 18.906 1 97.38 356 ILE A N 1
ATOM 3001 C CA . ILE A 1 356 ? -10.023 -18.562 17.891 1 97.38 356 ILE A CA 1
ATOM 3002 C C . ILE A 1 356 ? -9.078 -19.484 17.109 1 97.38 356 ILE A C 1
ATOM 3004 O O . ILE A 1 356 ? -9.039 -19.438 15.883 1 97.38 356 ILE A O 1
ATOM 3008 N N . GLU A 1 357 ? -8.406 -20.312 17.828 1 96.69 357 GLU A N 1
ATOM 3009 C CA . GLU A 1 357 ? -7.488 -21.266 17.203 1 96.69 357 GLU A CA 1
ATOM 3010 C C . GLU A 1 357 ? -8.234 -22.219 16.281 1 96.69 357 GLU A C 1
ATOM 3012 O O . GLU A 1 357 ? -7.742 -22.562 15.211 1 96.69 357 GLU A O 1
ATOM 3017 N N . SER A 1 358 ? -9.344 -22.672 16.703 1 97 358 SER A N 1
ATOM 3018 C CA . SER A 1 358 ? -10.133 -23.594 15.914 1 97 358 SER A CA 1
ATOM 3019 C C . SER A 1 358 ? -10.625 -22.953 14.625 1 97 358 SER A C 1
ATOM 3021 O O . SER A 1 358 ? -10.789 -23.625 13.602 1 97 358 SER A O 1
ATOM 3023 N N . LEU A 1 359 ? -10.852 -21.672 14.656 1 96.44 359 LEU A N 1
ATOM 3024 C CA . LEU A 1 359 ? -11.406 -20.953 13.516 1 96.44 359 LEU A CA 1
ATOM 3025 C C . LEU A 1 359 ? -10.297 -20.516 12.562 1 96.44 359 LEU A C 1
ATOM 3027 O O . LEU A 1 359 ? -10.484 -20.516 11.344 1 96.44 359 LEU A O 1
ATOM 3031 N N . LEU A 1 360 ? -9.117 -20.141 13.102 1 94.88 360 LEU A N 1
ATOM 3032 C CA . LEU A 1 360 ? -8.062 -19.547 12.289 1 94.88 360 LEU A CA 1
ATOM 3033 C C . LEU A 1 360 ? -6.957 -20.562 12.016 1 94.88 360 LEU A C 1
ATOM 3035 O O . LEU A 1 360 ? -6.16 -20.375 11.086 1 94.88 360 LEU A O 1
ATOM 3039 N N . GLY A 1 361 ? -6.832 -21.562 12.82 1 93.25 361 GLY A N 1
ATOM 3040 C CA . GLY A 1 361 ? -5.762 -22.531 12.727 1 93.25 361 GLY A CA 1
ATOM 3041 C C . GLY A 1 361 ? -4.777 -22.453 13.883 1 93.25 361 GLY A C 1
ATOM 3042 O O . GLY A 1 361 ? -4.645 -21.422 14.523 1 93.25 361 GLY A O 1
ATOM 3043 N N . SER A 1 362 ? -4 -23.453 14.07 1 91.94 362 SER A N 1
ATOM 3044 C CA . SER A 1 362 ? -3.104 -23.547 15.219 1 91.94 362 SER A CA 1
ATOM 3045 C C . SER A 1 362 ? -1.83 -22.734 15 1 91.94 362 SER A C 1
ATOM 3047 O O . SER A 1 362 ? -1.095 -22.453 15.945 1 91.94 362 SER A O 1
ATOM 3049 N N . ASP A 1 363 ? -1.648 -22.328 13.789 1 92.19 363 ASP A N 1
ATOM 3050 C CA . ASP A 1 363 ? -0.399 -21.656 13.469 1 92.19 363 ASP A CA 1
ATOM 3051 C C . ASP A 1 363 ? -0.599 -20.141 13.406 1 92.19 363 ASP A C 1
ATOM 3053 O O . ASP A 1 363 ? 0.264 -19.406 12.914 1 92.19 363 ASP A O 1
ATOM 3057 N N . TYR A 1 364 ? -1.717 -19.609 13.961 1 91.44 364 TYR A N 1
ATOM 3058 C CA . TYR A 1 364 ? -2.061 -18.219 13.75 1 91.44 364 TYR A CA 1
ATOM 3059 C C . TYR A 1 364 ? -1.131 -17.297 14.539 1 91.44 364 TYR A C 1
ATOM 3061 O O . TYR A 1 364 ? -1.048 -16.109 14.266 1 91.44 364 TYR A O 1
ATOM 3069 N N . LEU A 1 365 ? -0.339 -17.906 15.453 1 91.38 365 LEU A N 1
ATOM 3070 C CA . LEU A 1 365 ? 0.524 -17.078 16.297 1 91.38 365 LEU A CA 1
ATOM 3071 C C . LEU A 1 365 ? 1.97 -17.141 15.812 1 91.38 365 LEU A C 1
ATOM 3073 O O . LEU A 1 365 ? 2.855 -16.531 16.422 1 91.38 365 LEU A O 1
ATOM 3077 N N . LEU A 1 366 ? 2.143 -17.906 14.695 1 90.31 366 LEU A N 1
ATOM 3078 C CA . LEU A 1 366 ? 3.482 -17.844 14.117 1 90.31 366 LEU A CA 1
ATOM 3079 C C . LEU A 1 366 ? 3.846 -16.406 13.734 1 90.31 366 LEU A C 1
ATOM 3081 O O . LEU A 1 366 ? 2.986 -15.641 13.297 1 90.31 366 LEU A O 1
ATOM 3085 N N . PRO A 1 367 ? 5.074 -16.031 13.875 1 87.62 367 PRO A N 1
ATOM 3086 C CA . PRO A 1 367 ? 5.492 -14.625 13.797 1 87.62 367 PRO A CA 1
ATOM 3087 C C . PRO A 1 367 ? 4.922 -13.914 12.57 1 87.62 367 PRO A C 1
ATOM 3089 O O . PRO A 1 367 ? 4.254 -12.883 12.711 1 87.62 367 PRO A O 1
ATOM 3092 N N . GLN A 1 368 ? 5.105 -14.438 11.398 1 86.62 368 GLN A N 1
ATOM 3093 C CA . GLN A 1 368 ? 4.648 -13.75 10.195 1 86.62 368 GLN A CA 1
ATOM 3094 C C . GLN A 1 368 ? 3.125 -13.734 10.117 1 86.62 368 GLN A C 1
ATOM 3096 O O . GLN A 1 368 ? 2.531 -12.75 9.664 1 86.62 368 GLN A O 1
ATOM 3101 N N . LYS A 1 369 ? 2.529 -14.828 10.578 1 90.62 369 LYS A N 1
ATOM 3102 C CA . LYS A 1 369 ? 1.071 -14.906 10.555 1 90.62 369 LYS A CA 1
ATOM 3103 C C . LYS A 1 369 ? 0.453 -14 11.617 1 90.62 369 LYS A C 1
ATOM 3105 O O . LYS A 1 369 ? -0.587 -13.383 11.383 1 90.62 369 LYS A O 1
ATOM 3110 N N . ARG A 1 370 ? 1.117 -13.984 12.758 1 93.25 370 ARG A N 1
ATOM 3111 C CA . ARG A 1 370 ? 0.654 -13.102 13.828 1 93.25 370 ARG A CA 1
ATOM 3112 C C . ARG A 1 370 ? 0.683 -11.641 13.391 1 93.25 370 ARG A C 1
ATOM 3114 O O . ARG A 1 370 ? -0.263 -10.891 13.641 1 93.25 370 ARG A O 1
ATOM 3121 N N . LEU A 1 371 ? 1.761 -11.281 12.797 1 92.38 371 LEU A N 1
ATOM 3122 C CA . LEU A 1 371 ? 1.913 -9.922 12.281 1 92.38 371 LEU A CA 1
ATOM 3123 C C . LEU A 1 371 ? 0.825 -9.602 11.266 1 92.38 371 LEU A C 1
ATOM 3125 O O . LEU A 1 371 ? 0.207 -8.539 11.32 1 92.38 371 LEU A O 1
ATOM 3129 N N . ALA A 1 372 ? 0.615 -10.531 10.367 1 92.88 372 ALA A N 1
ATOM 3130 C CA . ALA A 1 372 ? -0.427 -10.375 9.359 1 92.88 372 ALA A CA 1
ATOM 3131 C C . ALA A 1 372 ? -1.798 -10.195 10.008 1 92.88 372 ALA A C 1
ATOM 3133 O O . ALA A 1 372 ? -2.568 -9.32 9.609 1 92.88 372 ALA A O 1
ATOM 3134 N N . LEU A 1 373 ? -1.978 -11.008 10.961 1 94 373 LEU A N 1
ATOM 3135 C CA . LEU A 1 373 ? -3.264 -11 11.648 1 94 373 LEU A CA 1
ATOM 3136 C C . LEU A 1 373 ? -3.516 -9.656 12.328 1 94 373 LEU A C 1
ATOM 3138 O O . LEU A 1 373 ? -4.629 -9.133 12.273 1 94 373 LEU A O 1
ATOM 3142 N N . GLU A 1 374 ? -2.564 -9.125 12.953 1 93.5 374 GLU A N 1
ATOM 3143 C CA . GLU A 1 374 ? -2.699 -7.84 13.625 1 93.5 374 GLU A CA 1
ATOM 3144 C C . GLU A 1 374 ? -3.014 -6.723 12.633 1 93.5 374 GLU A C 1
ATOM 3146 O O . GLU A 1 374 ? -3.838 -5.848 12.914 1 93.5 374 GLU A O 1
ATOM 3151 N N . ILE A 1 375 ? -2.41 -6.746 11.547 1 92.81 375 ILE A N 1
ATOM 3152 C CA . ILE A 1 375 ? -2.637 -5.734 10.516 1 92.81 375 ILE A CA 1
ATOM 3153 C C . ILE A 1 375 ? -4.035 -5.902 9.93 1 92.81 375 ILE A C 1
ATOM 3155 O O . ILE A 1 375 ? -4.73 -4.918 9.672 1 92.81 375 ILE A O 1
ATOM 3159 N N . MET A 1 376 ? -4.414 -7.18 9.664 1 93.81 376 MET A N 1
ATOM 3160 C CA . MET A 1 376 ? -5.746 -7.457 9.141 1 93.81 376 MET A CA 1
ATOM 3161 C C . MET A 1 376 ? -6.824 -6.906 10.062 1 93.81 376 MET A C 1
ATOM 3163 O O . MET A 1 376 ? -7.793 -6.301 9.602 1 93.81 376 MET A O 1
ATOM 3167 N N . LEU A 1 377 ? -6.609 -7.086 11.328 1 93.44 377 LEU A N 1
ATOM 3168 C CA . LEU A 1 377 ? -7.578 -6.613 12.312 1 93.44 377 LEU A CA 1
ATOM 3169 C C . LEU A 1 377 ? -7.645 -5.09 12.32 1 93.44 377 LEU A C 1
ATOM 3171 O O . LEU A 1 377 ? -8.734 -4.512 12.336 1 93.44 377 LEU A O 1
ATOM 3175 N N . LEU A 1 378 ? -6.5 -4.457 12.25 1 90.31 378 LEU A N 1
ATOM 3176 C CA . LEU A 1 378 ? -6.445 -2.998 12.234 1 90.31 378 LEU A CA 1
ATOM 3177 C C . LEU A 1 378 ? -7.133 -2.439 10.992 1 90.31 378 LEU A C 1
ATOM 3179 O O . LEU A 1 378 ? -7.844 -1.433 11.07 1 90.31 378 LEU A O 1
ATOM 3183 N N . THR A 1 379 ? -6.891 -3.051 9.891 1 90.31 379 THR A N 1
ATOM 3184 C CA . THR A 1 379 ? -7.402 -2.578 8.609 1 90.31 379 THR A CA 1
ATOM 3185 C C . THR A 1 379 ? -8.922 -2.699 8.555 1 90.31 379 THR A C 1
ATOM 3187 O O . THR A 1 379 ? -9.594 -1.874 7.938 1 90.31 379 THR A O 1
ATOM 3190 N N . THR A 1 380 ? -9.445 -3.689 9.148 1 87.94 380 THR A N 1
ATOM 3191 C CA . THR A 1 380 ? -10.883 -3.918 9.094 1 87.94 380 THR A CA 1
ATOM 3192 C C . THR A 1 380 ? -11.609 -3.082 10.141 1 87.94 380 THR A C 1
ATOM 3194 O O . THR A 1 380 ? -12.82 -2.883 10.062 1 87.94 380 THR A O 1
ATOM 3197 N N . GLN A 1 381 ? -10.875 -2.572 11.086 1 83.31 381 GLN A N 1
ATOM 3198 C CA . GLN A 1 381 ? -11.469 -1.762 12.148 1 83.31 381 GLN A CA 1
ATOM 3199 C C . GLN A 1 381 ? -11.625 -0.31 11.711 1 83.31 381 GLN A C 1
ATOM 3201 O O . GLN A 1 381 ? -12.562 0.372 12.125 1 83.31 381 GLN A O 1
ATOM 3206 N N . TYR A 1 382 ? -10.68 0.084 10.938 1 77.31 382 TYR A N 1
ATOM 3207 C CA . TYR A 1 382 ? -10.727 1.466 10.469 1 77.31 382 TYR A CA 1
ATOM 3208 C C . TYR A 1 382 ? -11.398 1.557 9.102 1 77.31 382 TYR A C 1
ATOM 3210 O O . TYR A 1 382 ? -11.391 0.59 8.336 1 77.31 382 TYR A O 1
ATOM 3218 N N . ASN A 1 383 ? -12.156 2.574 8.828 1 74.62 383 ASN A N 1
ATOM 3219 C CA . ASN A 1 383 ? -12.727 2.846 7.512 1 74.62 383 ASN A CA 1
ATOM 3220 C C . ASN A 1 383 ? -12.32 4.223 7 1 74.62 383 ASN A C 1
ATOM 3222 O O . ASN A 1 383 ? -13.109 5.168 7.047 1 74.62 383 ASN A O 1
ATOM 3226 N N . PHE A 1 384 ? -11.117 4.316 6.559 1 69.25 384 PHE A N 1
ATOM 3227 C CA . PHE A 1 384 ? -10.578 5.602 6.121 1 69.25 384 PHE A CA 1
ATOM 3228 C C . PHE A 1 384 ? -11.141 5.98 4.754 1 69.25 384 PHE A C 1
ATOM 3230 O O . PHE A 1 384 ? -11.242 7.164 4.426 1 69.25 384 PHE A O 1
ATOM 3237 N N . GLN A 1 385 ? -11.391 5.051 3.697 1 61.81 385 GLN A N 1
ATOM 3238 C CA . GLN A 1 385 ? -11.828 5.344 2.336 1 61.81 385 GLN A CA 1
ATOM 3239 C C . GLN A 1 385 ? -13.219 5.965 2.33 1 61.81 385 GLN A C 1
ATOM 3241 O O . GLN A 1 385 ? -13.539 6.77 1.452 1 61.81 385 GLN A O 1
ATOM 3246 N N . GLU A 1 386 ? -14.125 5.359 3.092 1 54.34 386 GLU A N 1
ATOM 3247 C CA . GLU A 1 386 ? -15.453 5.965 3.055 1 54.34 386 GLU A CA 1
ATOM 3248 C C . GLU A 1 386 ? -15.375 7.48 3.193 1 54.34 386 GLU A C 1
ATOM 3250 O O . GLU A 1 386 ? -16.172 8.211 2.6 1 54.34 386 GLU A O 1
ATOM 3255 N N . ASN A 1 387 ? -14.336 7.945 3.76 1 49.12 387 ASN A N 1
ATOM 3256 C CA . ASN A 1 387 ? -14.219 9.383 3.98 1 49.12 387 ASN A CA 1
ATOM 3257 C C . ASN A 1 387 ? -13.594 10.086 2.777 1 49.12 387 ASN A C 1
ATOM 3259 O O . ASN A 1 387 ? -13.531 11.312 2.734 1 49.12 387 ASN A O 1
ATOM 3263 N N . GLU A 1 388 ? -12.828 9.383 1.979 1 48.62 388 GLU A N 1
ATOM 3264 C CA . GLU A 1 388 ? -12.297 10 0.767 1 48.62 388 GLU A CA 1
ATOM 3265 C C . GLU A 1 388 ? -13.414 10.555 -0.111 1 48.62 388 GLU A C 1
ATOM 3267 O O . GLU A 1 388 ? -13.266 11.625 -0.706 1 48.62 388 GLU A O 1
ATOM 3272 N N . ILE A 1 389 ? -14.523 9.82 -0.339 1 41.91 389 ILE A N 1
ATOM 3273 C CA . ILE A 1 389 ? -15.672 10.305 -1.097 1 41.91 389 ILE A CA 1
ATOM 3274 C C . ILE A 1 389 ? -16.188 11.594 -0.473 1 41.91 389 ILE A C 1
ATOM 3276 O O . ILE A 1 389 ? -16.594 12.516 -1.187 1 41.91 389 ILE A O 1
ATOM 3280 N N . ARG A 1 390 ? -16.141 11.75 0.787 1 42.22 390 ARG A N 1
ATOM 3281 C CA . ARG A 1 390 ? -16.656 12.969 1.411 1 42.22 390 ARG A CA 1
ATOM 3282 C C . ARG A 1 390 ? -15.609 14.078 1.379 1 42.22 390 ARG A C 1
ATOM 3284 O O . ARG A 1 390 ? -15.93 15.234 1.671 1 42.22 390 ARG A O 1
ATOM 3291 N N . ALA A 1 391 ? -14.391 13.742 1.328 1 42.56 391 ALA A N 1
ATOM 3292 C CA . ALA A 1 391 ? -13.281 14.695 1.342 1 42.56 391 ALA A CA 1
ATOM 3293 C C . ALA A 1 391 ? -13.164 15.414 0 1 42.56 391 ALA A C 1
ATOM 3295 O O . ALA A 1 391 ? -12.57 16.484 -0.083 1 42.56 391 ALA A O 1
ATOM 3296 N N . ILE A 1 392 ? -13.242 14.641 -1.189 1 34.56 392 ILE A N 1
ATOM 3297 C CA . ILE A 1 392 ? -13.273 15.336 -2.473 1 34.56 392 ILE A CA 1
ATOM 3298 C C . ILE A 1 392 ? -14.578 16.125 -2.602 1 34.56 392 ILE A C 1
ATOM 3300 O O . ILE A 1 392 ? -15.672 15.562 -2.461 1 34.56 392 ILE A O 1
ATOM 3304 N N . MET B 1 1 ? 5.977 -49.688 -53.156 1 66.19 1 MET B N 1
ATOM 3305 C CA . MET B 1 1 ? 6.289 -48.25 -53.094 1 66.19 1 MET B CA 1
ATOM 3306 C C . MET B 1 1 ? 5.047 -47.406 -53.375 1 66.19 1 MET B C 1
ATOM 3308 O O . MET B 1 1 ? 4.797 -46.438 -52.688 1 66.19 1 MET B O 1
ATOM 3312 N N . ARG B 1 2 ? 4.184 -47.938 -54.281 1 76.62 2 ARG B N 1
ATOM 3313 C CA . ARG B 1 2 ? 2.969 -47.188 -54.625 1 76.62 2 ARG B CA 1
ATOM 3314 C C . ARG B 1 2 ? 1.984 -47.188 -53.469 1 76.62 2 ARG B C 1
ATOM 3316 O O . ARG B 1 2 ? 1.381 -46.156 -53.156 1 76.62 2 ARG B O 1
ATOM 3323 N N . ARG B 1 3 ? 1.833 -48.312 -52.719 1 80.56 3 ARG B N 1
ATOM 3324 C CA . ARG B 1 3 ? 0.934 -48.438 -51.594 1 80.56 3 ARG B CA 1
ATOM 3325 C C . ARG B 1 3 ? 1.354 -47.5 -50.469 1 80.56 3 ARG B C 1
ATOM 3327 O O . ARG B 1 3 ? 0.506 -46.875 -49.812 1 80.56 3 ARG B O 1
ATOM 3334 N N . LEU B 1 4 ? 2.639 -47.438 -50.281 1 82.94 4 LEU B N 1
ATOM 3335 C CA . LEU B 1 4 ? 3.172 -46.562 -49.25 1 82.94 4 LEU B CA 1
ATOM 3336 C C . LEU B 1 4 ? 2.891 -45.094 -49.594 1 82.94 4 LEU B C 1
ATOM 3338 O O . LEU B 1 4 ? 2.516 -44.312 -48.719 1 82.94 4 LEU B O 1
ATOM 3342 N N . ASP B 1 5 ? 3.104 -44.75 -50.812 1 75.44 5 ASP B N 1
ATOM 3343 C CA . ASP B 1 5 ? 2.869 -43.375 -51.25 1 75.44 5 ASP B CA 1
ATOM 3344 C C . ASP B 1 5 ? 1.39 -43 -51.156 1 75.44 5 ASP B C 1
ATOM 3346 O O . ASP B 1 5 ? 1.043 -41.906 -50.75 1 75.44 5 ASP B O 1
ATOM 3350 N N . ASP B 1 6 ? 0.581 -43.969 -51.5 1 82.56 6 ASP B N 1
ATOM 3351 C CA . ASP B 1 6 ? -0.858 -43.75 -51.406 1 82.56 6 ASP B CA 1
ATOM 3352 C C . ASP B 1 6 ? -1.261 -43.562 -49.938 1 82.56 6 ASP B C 1
ATOM 3354 O O . ASP B 1 6 ? -2.078 -42.688 -49.625 1 82.56 6 ASP B O 1
ATOM 3358 N N . TYR B 1 7 ? -0.689 -44.344 -49.062 1 86.94 7 TYR B N 1
ATOM 3359 C CA . TYR B 1 7 ? -0.971 -44.188 -47.656 1 86.94 7 TYR B CA 1
ATOM 3360 C C . TYR B 1 7 ? -0.501 -42.812 -47.156 1 86.94 7 TYR B C 1
ATOM 3362 O O . TYR B 1 7 ? -1.223 -42.156 -46.406 1 86.94 7 TYR B O 1
ATOM 3370 N N . ALA B 1 8 ? 0.705 -42.5 -47.531 1 79.69 8 ALA B N 1
ATOM 3371 C CA . ALA B 1 8 ? 1.267 -41.219 -47.094 1 79.69 8 ALA B CA 1
ATOM 3372 C C . ALA B 1 8 ? 0.379 -40.062 -47.531 1 79.69 8 ALA B C 1
ATOM 3374 O O . ALA B 1 8 ? 0.132 -39.125 -46.75 1 79.69 8 ALA B O 1
ATOM 3375 N N . GLN B 1 9 ? -0.081 -40.125 -48.656 1 73.56 9 GLN B N 1
ATOM 3376 C CA . GLN B 1 9 ? -0.961 -39.062 -49.156 1 73.56 9 GLN B CA 1
ATOM 3377 C C . GLN B 1 9 ? -2.287 -39.031 -48.406 1 73.56 9 GLN B C 1
ATOM 3379 O O . GLN B 1 9 ? -2.795 -37.969 -48.062 1 73.56 9 GLN B O 1
ATOM 3384 N N . GLU B 1 10 ? -2.775 -40.156 -48.188 1 80.06 10 GLU B N 1
ATOM 3385 C CA . GLU B 1 10 ? -4.043 -40.25 -47.469 1 80.06 10 GLU B CA 1
ATOM 3386 C C . GLU B 1 10 ? -3.926 -39.719 -46.062 1 80.06 10 GLU B C 1
ATOM 3388 O O . GLU B 1 10 ? -4.801 -38.969 -45.594 1 80.06 10 GLU B O 1
ATOM 3393 N N . ILE B 1 11 ? -2.85 -40.094 -45.375 1 83.44 11 ILE B N 1
ATOM 3394 C CA . ILE B 1 11 ? -2.695 -39.688 -43.969 1 83.44 11 ILE B CA 1
ATOM 3395 C C . ILE B 1 11 ? -2.451 -38.188 -43.906 1 83.44 11 ILE B C 1
ATOM 3397 O O . ILE B 1 11 ? -2.936 -37.531 -42.969 1 83.44 11 ILE B O 1
ATOM 3401 N N . ASN B 1 12 ? -1.72 -37.625 -44.812 1 72.44 12 ASN B N 1
ATOM 3402 C CA . ASN B 1 12 ? -1.502 -36.188 -44.844 1 72.44 12 ASN B CA 1
ATOM 3403 C C . ASN B 1 12 ? -2.805 -35.438 -45.094 1 72.44 12 ASN B C 1
ATOM 3405 O O . ASN B 1 12 ? -3.047 -34.406 -44.5 1 72.44 12 ASN B O 1
ATOM 3409 N N . LYS B 1 13 ? -3.605 -35.969 -45.969 1 72.88 13 LYS B N 1
ATOM 3410 C CA . LYS B 1 13 ? -4.922 -35.375 -46.188 1 72.88 13 LYS B CA 1
ATOM 3411 C C . LYS B 1 13 ? -5.793 -35.438 -44.938 1 72.88 13 LYS B C 1
ATOM 3413 O O . LYS B 1 13 ? -6.555 -34.531 -44.656 1 72.88 13 LYS B O 1
ATOM 3418 N N . LEU B 1 14 ? -5.652 -36.531 -44.25 1 74.62 14 LEU B N 1
ATOM 3419 C CA . LEU B 1 14 ? -6.406 -36.75 -43.031 1 74.62 14 LEU B CA 1
ATOM 3420 C C . LEU B 1 14 ? -6.02 -35.719 -41.969 1 74.62 14 LEU B C 1
ATOM 3422 O O . LEU B 1 14 ? -6.883 -35.219 -41.25 1 74.62 14 LEU B O 1
ATOM 3426 N N . THR B 1 15 ? -4.707 -35.375 -41.969 1 73.19 15 THR B N 1
ATOM 3427 C CA . THR B 1 15 ? -4.23 -34.438 -40.969 1 73.19 15 THR B CA 1
ATOM 3428 C C . THR B 1 15 ? -4.891 -33.062 -41.188 1 73.19 15 THR B C 1
ATOM 3430 O O . THR B 1 15 ? -5.047 -32.281 -40.25 1 73.19 15 THR B O 1
ATOM 3433 N N . LEU B 1 16 ? -5.344 -32.781 -42.375 1 60.34 16 LEU B N 1
ATOM 3434 C CA . LEU B 1 16 ? -5.949 -31.5 -42.719 1 60.34 16 LEU B CA 1
ATOM 3435 C C . LEU B 1 16 ? -7.418 -31.453 -42.312 1 60.34 16 LEU B C 1
ATOM 3437 O O . LEU B 1 16 ? -8 -30.391 -42.156 1 60.34 16 LEU B O 1
ATOM 3441 N N . LYS B 1 17 ? -7.977 -32.594 -42.062 1 64.25 17 LYS B N 1
ATOM 3442 C CA . LYS B 1 17 ? -9.414 -32.688 -41.812 1 64.25 17 LYS B CA 1
ATOM 3443 C C . LYS B 1 17 ? -9.719 -33.062 -40.375 1 64.25 17 LYS B C 1
ATOM 3445 O O . LYS B 1 17 ? -10.82 -32.812 -39.875 1 64.25 17 LYS B O 1
ATOM 3450 N N . ILE B 1 18 ? -8.758 -33.656 -39.781 1 60.69 18 ILE B N 1
ATOM 3451 C CA . ILE B 1 18 ? -9.031 -34.219 -38.469 1 60.69 18 ILE B CA 1
ATOM 3452 C C . ILE B 1 18 ? -8.781 -33.156 -37.406 1 60.69 18 ILE B C 1
ATOM 3454 O O . ILE B 1 18 ? -8.031 -32.219 -37.625 1 60.69 18 ILE B O 1
ATOM 3458 N N . ASN B 1 19 ? -9.539 -33.406 -36.281 1 60.75 19 ASN B N 1
ATOM 3459 C CA . ASN B 1 19 ? -9.414 -32.5 -35.156 1 60.75 19 ASN B CA 1
ATOM 3460 C C . ASN B 1 19 ? -8.695 -33.156 -33.969 1 60.75 19 ASN B C 1
ATOM 3462 O O . ASN B 1 19 ? -8.414 -32.5 -32.969 1 60.75 19 ASN B O 1
ATOM 3466 N N . HIS B 1 20 ? -8.461 -34.375 -34.062 1 69.31 20 HIS B N 1
ATOM 3467 C CA . HIS B 1 20 ? -7.809 -35.094 -33 1 69.31 20 HIS B CA 1
ATOM 3468 C C . HIS B 1 20 ? -6.797 -36.125 -33.562 1 69.31 20 HIS B C 1
ATOM 3470 O O . HIS B 1 20 ? -7.074 -36.812 -34.531 1 69.31 20 HIS B O 1
ATOM 3476 N N . TYR B 1 21 ? -5.652 -36.188 -32.906 1 78.19 21 TYR B N 1
ATOM 3477 C CA . TYR B 1 21 ? -4.562 -37 -33.406 1 78.19 21 TYR B CA 1
ATOM 3478 C C . TYR B 1 21 ? -4.938 -38.5 -33.344 1 78.19 21 TYR B C 1
ATOM 3480 O O . TYR B 1 21 ? -4.348 -39.312 -34.062 1 78.19 21 TYR B O 1
ATOM 3488 N N . GLU B 1 22 ? -5.938 -38.906 -32.531 1 80.31 22 GLU B N 1
ATOM 3489 C CA . GLU B 1 22 ? -6.359 -40.281 -32.406 1 80.31 22 GLU B CA 1
ATOM 3490 C C . GLU B 1 22 ? -6.812 -40.844 -33.75 1 80.31 22 GLU B C 1
ATOM 3492 O O . GLU B 1 22 ? -6.668 -42.031 -34.031 1 80.31 22 GLU B O 1
ATOM 3497 N N . GLN B 1 23 ? -7.34 -39.969 -34.531 1 82 23 GLN B N 1
ATOM 3498 C CA . GLN B 1 23 ? -7.812 -40.406 -35.844 1 82 23 GLN B CA 1
ATOM 3499 C C . GLN B 1 23 ? -6.648 -40.844 -36.719 1 82 23 GLN B C 1
ATOM 3501 O O . GLN B 1 23 ? -6.793 -41.719 -37.562 1 82 23 GLN B O 1
ATOM 3506 N N . ILE B 1 24 ? -5.547 -40.219 -36.562 1 86.81 24 ILE B N 1
ATOM 3507 C CA . ILE B 1 24 ? -4.344 -40.562 -37.312 1 86.81 24 ILE B CA 1
ATOM 3508 C C . ILE B 1 24 ? -3.855 -41.938 -36.875 1 86.81 24 ILE B C 1
ATOM 3510 O O . ILE B 1 24 ? -3.547 -42.812 -37.719 1 86.81 24 ILE B O 1
ATOM 3514 N N . LEU B 1 25 ? -3.912 -42.188 -35.594 1 90.56 25 LEU B N 1
ATOM 3515 C CA . LEU B 1 25 ? -3.455 -43.469 -35.031 1 90.56 25 LEU B CA 1
ATOM 3516 C C . LEU B 1 25 ? -4.414 -44.594 -35.375 1 90.56 25 LEU B C 1
ATOM 3518 O O . LEU B 1 25 ? -3.986 -45.719 -35.656 1 90.56 25 LEU B O 1
ATOM 3522 N N . MET B 1 26 ? -5.66 -44.312 -35.406 1 90.12 26 MET B N 1
ATOM 3523 C CA . MET B 1 26 ? -6.668 -45.281 -35.812 1 90.12 26 MET B CA 1
ATOM 3524 C C . MET B 1 26 ? -6.469 -45.719 -37.25 1 90.12 26 MET B C 1
ATOM 3526 O O . MET B 1 26 ? -6.617 -46.875 -37.594 1 90.12 26 MET B O 1
ATOM 3530 N N . ARG B 1 27 ? -6.246 -44.781 -38.062 1 89.5 27 ARG B N 1
ATOM 3531 C CA . ARG B 1 27 ? -5.992 -45.094 -39.469 1 89.5 27 ARG B CA 1
ATOM 3532 C C . ARG B 1 27 ? -4.777 -46 -39.625 1 89.5 27 ARG B C 1
ATOM 3534 O O . ARG B 1 27 ? -4.766 -46.906 -40.469 1 89.5 27 ARG B O 1
ATOM 3541 N N . LEU B 1 28 ? -3.719 -45.75 -38.844 1 93 28 LEU B N 1
ATOM 3542 C CA . LEU B 1 28 ? -2.535 -46.594 -38.812 1 93 28 LEU B CA 1
ATOM 3543 C C . LEU B 1 28 ? -2.902 -48 -38.438 1 93 28 LEU B C 1
ATOM 3545 O O . LEU B 1 28 ? -2.49 -48.969 -39.094 1 93 28 LEU B O 1
ATOM 3549 N N . TYR B 1 29 ? -3.684 -48.188 -37.438 1 92.44 29 TYR B N 1
ATOM 3550 C CA . TYR B 1 29 ? -4.152 -49.469 -36.969 1 92.44 29 TYR B CA 1
ATOM 3551 C C . TYR B 1 29 ? -4.93 -50.219 -38.062 1 92.44 29 TYR B C 1
ATOM 3553 O O . TYR B 1 29 ? -4.672 -51.375 -38.312 1 92.44 29 TYR B O 1
ATOM 3561 N N . LYS B 1 30 ? -5.844 -49.531 -38.625 1 91.38 30 LYS B N 1
ATOM 3562 C CA . LYS B 1 30 ? -6.699 -50.156 -39.656 1 91.38 30 LYS B CA 1
ATOM 3563 C C . LYS B 1 30 ? -5.891 -50.562 -40.875 1 91.38 30 LYS B C 1
ATOM 3565 O O . LYS B 1 30 ? -6.176 -51.562 -41.5 1 91.38 30 LYS B O 1
ATOM 3570 N N . PHE B 1 31 ? -4.973 -49.75 -41.219 1 92.56 31 PHE B N 1
ATOM 3571 C CA . PHE B 1 31 ? -4.191 -49.969 -42.406 1 92.56 31 PHE B CA 1
ATOM 3572 C C . PHE B 1 31 ? -3.238 -51.156 -42.219 1 92.56 31 PHE B C 1
ATOM 3574 O O . PHE B 1 31 ? -3.098 -52 -43.125 1 92.56 31 PHE B O 1
ATOM 3581 N N . LEU B 1 32 ? -2.514 -51.25 -41.125 1 92.06 32 LEU B N 1
ATOM 3582 C CA . LEU B 1 32 ? -1.499 -52.25 -40.875 1 92.06 32 LEU B CA 1
ATOM 3583 C C . LEU B 1 32 ? -2.107 -53.469 -40.219 1 92.06 32 LEU B C 1
ATOM 3585 O O . LEU B 1 32 ? -1.559 -54.594 -40.312 1 92.06 32 LEU B O 1
ATOM 3589 N N . GLY B 1 33 ? -3.189 -53.344 -39.531 1 90.69 33 GLY B N 1
ATOM 3590 C CA . GLY B 1 33 ? -3.771 -54.406 -38.719 1 90.69 33 GLY B CA 1
ATOM 3591 C C . GLY B 1 33 ? -2.939 -54.781 -37.5 1 90.69 33 GLY B C 1
ATOM 3592 O O . GLY B 1 33 ? -2.918 -55.938 -37.094 1 90.69 33 GLY B O 1
ATOM 3593 N N . LEU B 1 34 ? -2.057 -53.844 -37.125 1 92.88 34 LEU B N 1
ATOM 3594 C CA . LEU B 1 34 ? -1.205 -54 -35.969 1 92.88 34 LEU B CA 1
ATOM 3595 C C . LEU B 1 34 ? -1.667 -53.125 -34.812 1 92.88 34 LEU B C 1
ATOM 3597 O O . LEU B 1 34 ? -2.217 -52.031 -35.062 1 92.88 34 LEU B O 1
ATOM 3601 N N . ASN B 1 35 ? -1.437 -53.625 -33.594 1 92.62 35 ASN B N 1
ATOM 3602 C CA . ASN B 1 35 ? -1.746 -52.781 -32.438 1 92.62 35 ASN B CA 1
ATOM 3603 C C . ASN B 1 35 ? -0.82 -51.562 -32.375 1 92.62 35 ASN B C 1
ATOM 3605 O O . ASN B 1 35 ? 0.369 -51.688 -32.688 1 92.62 35 ASN B O 1
ATOM 3609 N N . VAL B 1 36 ? -1.418 -50.406 -32.031 1 94.62 36 VAL B N 1
ATOM 3610 C CA . VAL B 1 36 ? -0.667 -49.156 -31.984 1 94.62 36 VAL B CA 1
ATOM 3611 C C . VAL B 1 36 ? -0.694 -48.594 -30.562 1 94.62 36 VAL B C 1
ATOM 3613 O O . VAL B 1 36 ? -1.723 -48.625 -29.891 1 94.62 36 VAL B O 1
ATOM 3616 N N . VAL B 1 37 ? 0.445 -48.125 -30.078 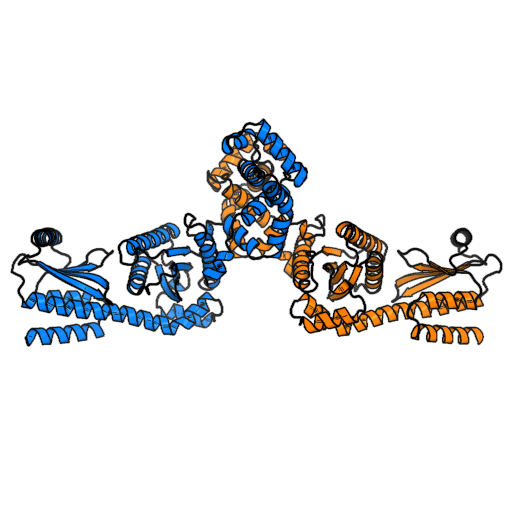1 93.19 37 VAL B N 1
ATOM 3617 C CA . VAL B 1 37 ? 0.537 -47.438 -28.797 1 93.19 37 VAL B CA 1
ATOM 3618 C C . VAL B 1 37 ? 1.226 -46.094 -29 1 93.19 37 VAL B C 1
ATOM 3620 O O . VAL B 1 37 ? 2.252 -46 -29.672 1 93.19 37 VAL B O 1
ATOM 3623 N N . PHE B 1 38 ? 0.586 -45.031 -28.562 1 91.38 38 PHE B N 1
ATOM 3624 C CA . PHE B 1 38 ? 1.188 -43.719 -28.578 1 91.38 38 PHE B CA 1
ATOM 3625 C C . PHE B 1 38 ? 1.599 -43.312 -27.172 1 91.38 38 PHE B C 1
ATOM 3627 O O . PHE B 1 38 ? 0.748 -43.125 -26.297 1 91.38 38 PHE B O 1
ATOM 3634 N N . ASN B 1 39 ? 2.92 -43.188 -27.031 1 87.12 39 ASN B N 1
ATOM 3635 C CA . ASN B 1 39 ? 3.488 -42.781 -25.766 1 87.12 39 ASN B CA 1
ATOM 3636 C C . ASN B 1 39 ? 3.941 -41.312 -25.797 1 87.12 39 ASN B C 1
ATOM 3638 O O . ASN B 1 39 ? 4.98 -41 -26.391 1 87.12 39 ASN B O 1
ATOM 3642 N N . ILE B 1 40 ? 3.062 -40.5 -25.312 1 77.88 40 ILE B N 1
ATOM 3643 C CA . ILE B 1 40 ? 3.453 -39.125 -25.188 1 77.88 40 ILE B CA 1
ATOM 3644 C C . ILE B 1 40 ? 4.258 -38.938 -23.906 1 77.88 40 ILE B C 1
ATOM 3646 O O . ILE B 1 40 ? 3.871 -39.406 -22.844 1 77.88 40 ILE B O 1
ATOM 3650 N N . PHE B 1 41 ? 5.371 -38.25 -24.094 1 67.56 41 PHE B N 1
ATOM 3651 C CA . PHE B 1 41 ? 6.207 -38.062 -22.922 1 67.56 41 PHE B CA 1
ATOM 3652 C C . PHE B 1 41 ? 5.441 -37.312 -21.828 1 67.56 41 PHE B C 1
ATOM 3654 O O . PHE B 1 41 ? 4.922 -36.219 -22.047 1 67.56 41 PHE B O 1
ATOM 3661 N N . GLY B 1 42 ? 5.316 -37.875 -20.688 1 61 42 GLY B N 1
ATOM 3662 C CA . GLY B 1 42 ? 4.66 -37.25 -19.531 1 61 42 GLY B CA 1
ATOM 3663 C C . GLY B 1 42 ? 3.197 -37.656 -19.422 1 61 42 GLY B C 1
ATOM 3664 O O . GLY B 1 42 ? 2.521 -37.25 -18.469 1 61 42 GLY B O 1
ATOM 3665 N N . GLN B 1 43 ? 2.637 -38.281 -20.422 1 64.75 43 GLN B N 1
ATOM 3666 C CA . GLN B 1 43 ? 1.232 -38.656 -20.406 1 64.75 43 GLN B CA 1
ATOM 3667 C C . GLN B 1 43 ? 1.089 -40.188 -20.391 1 64.75 43 GLN B C 1
ATOM 3669 O O . GLN B 1 43 ? 2.068 -40.906 -20.578 1 64.75 43 GLN B O 1
ATOM 3674 N N . GLN B 1 44 ? -0.122 -40.625 -20.016 1 74.06 44 GLN B N 1
ATOM 3675 C CA . GLN B 1 44 ? -0.42 -42.031 -20.094 1 74.06 44 GLN B CA 1
ATOM 3676 C C . GLN B 1 44 ? -0.409 -42.531 -21.531 1 74.06 44 GLN B C 1
ATOM 3678 O O . GLN B 1 44 ? -0.811 -41.781 -22.453 1 74.06 44 GLN B O 1
ATOM 3683 N N . SER B 1 45 ? 0.097 -43.719 -21.641 1 81.69 45 SER B N 1
ATOM 3684 C CA . SER B 1 45 ? 0.145 -44.312 -22.969 1 81.69 45 SER B CA 1
ATOM 3685 C C . SER B 1 45 ? -1.257 -44.531 -23.531 1 81.69 45 SER B C 1
ATOM 3687 O O . SER B 1 45 ? -2.176 -44.906 -22.812 1 81.69 45 SER B O 1
ATOM 3689 N N . GLN B 1 46 ? -1.39 -44.188 -24.703 1 85.81 46 GLN B N 1
ATOM 3690 C CA . GLN B 1 46 ? -2.654 -44.406 -25.406 1 85.81 46 GLN B CA 1
ATOM 3691 C C . GLN B 1 46 ? -2.578 -45.625 -26.312 1 85.81 46 GLN B C 1
ATOM 3693 O O . GLN B 1 46 ? -1.74 -45.656 -27.219 1 85.81 46 GLN B O 1
ATOM 3698 N N . PHE B 1 47 ? -3.449 -46.625 -26.031 1 90.12 47 PHE B N 1
ATOM 3699 C CA . PHE B 1 47 ? -3.479 -47.844 -26.812 1 90.12 47 PHE B CA 1
ATOM 3700 C C . PHE B 1 47 ? -4.605 -47.812 -27.844 1 90.12 47 PHE B C 1
ATOM 3702 O O . PHE B 1 47 ? -5.738 -47.469 -27.516 1 90.12 47 PHE B O 1
ATOM 3709 N N . ILE B 1 48 ? -4.312 -48.062 -28.984 1 88.31 48 ILE B N 1
ATOM 3710 C CA . ILE B 1 48 ? -5.312 -48.125 -30.047 1 88.3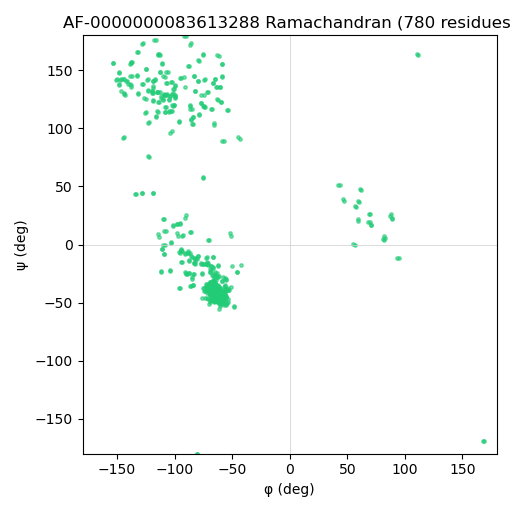1 48 ILE B CA 1
ATOM 3711 C C . ILE B 1 48 ? -5.219 -49.469 -30.766 1 88.31 48 ILE B C 1
ATOM 3713 O O . ILE B 1 48 ? -4.266 -49.719 -31.5 1 88.31 48 ILE B O 1
ATOM 3717 N N . PRO B 1 49 ? -6.176 -50.375 -30.703 1 82.31 49 PRO B N 1
ATOM 3718 C CA . PRO B 1 49 ? -7.277 -50.375 -29.734 1 82.31 49 PRO B CA 1
ATOM 3719 C C . PRO B 1 49 ? -6.797 -50.531 -28.297 1 82.31 49 PRO B C 1
ATOM 3721 O O . PRO B 1 49 ? -5.625 -50.844 -28.062 1 82.31 49 PRO B O 1
ATOM 3724 N N . ASN B 1 50 ? -7.617 -50.219 -27.391 1 84.5 50 ASN B N 1
ATOM 3725 C CA . ASN B 1 50 ? -7.23 -50.25 -25.984 1 84.5 50 ASN B CA 1
ATOM 3726 C C . ASN B 1 50 ? -7.156 -51.688 -25.453 1 84.5 50 ASN B C 1
ATOM 3728 O O . ASN B 1 50 ? -7.902 -52.062 -24.547 1 84.5 50 ASN B O 1
ATOM 3732 N N . ILE B 1 51 ? -6.293 -52.531 -26.141 1 81.5 51 ILE B N 1
ATOM 3733 C CA . ILE B 1 51 ? -6.082 -53.938 -25.766 1 81.5 51 ILE B CA 1
ATOM 3734 C C . ILE B 1 51 ? -4.598 -54.25 -25.844 1 81.5 51 ILE B C 1
ATOM 3736 O O . ILE B 1 51 ? -3.824 -53.562 -26.484 1 81.5 51 ILE B O 1
ATOM 3740 N N . GLY B 1 52 ? -4.102 -55.344 -25.078 1 82.19 52 GLY B N 1
ATOM 3741 C CA . GLY B 1 52 ? -2.775 -55.906 -25.219 1 82.19 52 GLY B CA 1
ATOM 3742 C C . GLY B 1 52 ? -1.723 -55.219 -24.391 1 82.19 52 GLY B C 1
ATOM 3743 O O . GLY B 1 52 ? -0.561 -55.125 -24.781 1 82.19 52 GLY B O 1
ATOM 3744 N N . GLN B 1 53 ? -2.094 -54.594 -23.359 1 87.38 53 GLN B N 1
ATOM 3745 C CA . GLN B 1 53 ? -1.146 -53.875 -22.516 1 87.38 53 GLN B CA 1
ATOM 3746 C C . GLN B 1 53 ? -0.057 -54.812 -21.984 1 87.38 53 GLN B C 1
ATOM 3748 O O . GLN B 1 53 ? 1.121 -54.438 -21.969 1 87.38 53 GLN B O 1
ATOM 3753 N N . SER B 1 54 ? -0.526 -56.031 -21.594 1 88.12 54 SER B N 1
ATOM 3754 C CA . SER B 1 54 ? 0.443 -57 -21.078 1 88.12 54 SER B CA 1
ATOM 3755 C C . SER B 1 54 ? 1.42 -57.406 -22.172 1 88.12 54 SER B C 1
ATOM 3757 O O . SER B 1 54 ? 2.625 -57.531 -21.922 1 88.12 54 SER B O 1
ATOM 3759 N N . VAL B 1 55 ? 0.869 -57.656 -23.375 1 89 55 VAL B N 1
ATOM 3760 C CA . VAL B 1 55 ? 1.697 -58.062 -24.5 1 89 55 VAL B CA 1
ATOM 3761 C C . VAL B 1 55 ? 2.684 -56.938 -24.844 1 89 55 VAL B C 1
ATOM 3763 O O . VAL B 1 55 ? 3.859 -57.188 -25.109 1 89 55 VAL B O 1
ATOM 3766 N N . TYR B 1 56 ? 2.16 -55.719 -24.844 1 91.62 56 TYR B N 1
ATOM 3767 C CA . TYR B 1 56 ? 2.998 -54.562 -25.125 1 91.62 56 TYR B CA 1
ATOM 3768 C C . TYR B 1 56 ? 4.18 -54.5 -24.172 1 91.62 56 TYR B C 1
ATOM 3770 O O . TYR B 1 56 ? 5.324 -54.312 -24.594 1 91.62 56 TYR B O 1
ATOM 3778 N N . GLU B 1 57 ? 4.008 -54.719 -22.906 1 90.19 57 GLU B N 1
ATOM 3779 C CA . GLU B 1 57 ? 5.051 -54.594 -21.891 1 90.19 57 GLU B CA 1
ATOM 3780 C C . GLU B 1 57 ? 6.113 -55.688 -22.094 1 90.19 57 GLU B C 1
ATOM 3782 O O . GLU B 1 57 ? 7.309 -55.406 -21.938 1 90.19 57 GLU B O 1
ATOM 3787 N N . ARG B 1 58 ? 5.566 -56.875 -22.406 1 88.06 58 ARG B N 1
ATOM 3788 C CA . ARG B 1 58 ? 6.484 -57.969 -22.641 1 88.06 58 ARG B CA 1
ATOM 3789 C C . ARG B 1 58 ? 7.359 -57.688 -23.859 1 88.06 58 ARG B C 1
ATOM 3791 O O . ARG B 1 58 ? 8.586 -57.844 -23.797 1 88.06 58 ARG B O 1
ATOM 3798 N N . LEU B 1 59 ? 6.762 -57.281 -24.953 1 89.69 59 LEU B N 1
ATOM 3799 C CA . LEU B 1 59 ? 7.488 -57.062 -26.188 1 89.69 59 LEU B CA 1
ATOM 3800 C C . LEU B 1 59 ? 8.422 -55.875 -26.078 1 89.69 59 LEU B C 1
ATOM 3802 O O . LEU B 1 59 ? 9.516 -55.875 -26.656 1 89.69 59 LEU B O 1
ATOM 3806 N N . ARG B 1 60 ? 7.926 -54.844 -25.406 1 89.88 60 ARG B N 1
ATOM 3807 C CA . ARG B 1 60 ? 8.758 -53.688 -25.188 1 89.88 60 ARG B CA 1
ATOM 3808 C C . ARG B 1 60 ? 10.016 -54.031 -24.391 1 89.88 60 ARG B C 1
ATOM 3810 O O . ARG B 1 60 ? 11.117 -53.594 -24.719 1 89.88 60 ARG B O 1
ATOM 3817 N N . LYS B 1 61 ? 9.883 -54.844 -23.406 1 88.44 61 LYS B N 1
ATOM 3818 C CA . LYS B 1 61 ? 11.016 -55.312 -22.609 1 88.44 61 LYS B CA 1
ATOM 3819 C C . LYS B 1 61 ? 12.008 -56.094 -23.469 1 88.44 61 LYS B C 1
ATOM 3821 O O . LYS B 1 61 ? 13.219 -55.906 -23.344 1 88.44 61 LYS B O 1
ATOM 3826 N N . GLU B 1 62 ? 11.422 -56.906 -24.266 1 86.56 62 GLU B N 1
ATOM 3827 C CA . GLU B 1 62 ? 12.258 -57.688 -25.172 1 86.56 62 GLU B CA 1
ATOM 3828 C C . GLU B 1 62 ? 13.016 -56.781 -26.141 1 86.56 62 GLU B C 1
ATOM 3830 O O . GLU B 1 62 ? 14.195 -57 -26.422 1 86.56 62 GLU B O 1
ATOM 3835 N N . PHE B 1 63 ? 12.297 -55.875 -26.641 1 88.12 63 PHE B N 1
ATOM 3836 C CA . PHE B 1 63 ? 12.891 -54.906 -27.562 1 88.12 63 PHE B CA 1
ATOM 3837 C C . PHE B 1 63 ? 14.016 -54.125 -26.891 1 88.12 63 PHE B C 1
ATOM 3839 O O . PHE B 1 63 ? 15.062 -53.906 -27.5 1 88.12 63 PHE B O 1
ATOM 3846 N N . ASN B 1 64 ? 13.766 -53.688 -25.688 1 86.31 64 ASN B N 1
ATOM 3847 C CA . ASN B 1 64 ? 14.766 -52.906 -24.953 1 86.31 64 ASN B CA 1
ATOM 3848 C C . ASN B 1 64 ? 16 -53.75 -24.641 1 86.31 64 ASN B C 1
ATOM 3850 O O . ASN B 1 64 ? 17.109 -53.219 -24.594 1 86.31 64 ASN B O 1
ATOM 3854 N N . ALA B 1 65 ? 15.781 -55 -24.422 1 82.31 65 ALA B N 1
ATOM 3855 C CA . ALA B 1 65 ? 16.875 -55.906 -24.094 1 82.31 65 ALA B CA 1
ATOM 3856 C C . ALA B 1 65 ? 17.719 -56.219 -25.312 1 82.31 65 ALA B C 1
ATOM 3858 O O . ALA B 1 65 ? 18.953 -56.25 -25.25 1 82.31 65 ALA B O 1
ATOM 3859 N N . ASN B 1 66 ? 17.109 -56.406 -26.438 1 81.94 66 ASN B N 1
ATOM 3860 C CA . ASN B 1 66 ? 17.828 -56.875 -27.625 1 81.94 66 ASN B CA 1
ATOM 3861 C C . ASN B 1 66 ? 17.984 -55.781 -28.672 1 81.94 66 ASN B C 1
ATOM 3863 O O . ASN B 1 66 ? 18.609 -56 -29.703 1 81.94 66 ASN B O 1
ATOM 3867 N N . GLU B 1 67 ? 17.453 -54.562 -28.391 1 77.75 67 GLU B N 1
ATOM 3868 C CA . GLU B 1 67 ? 17.438 -53.406 -29.281 1 77.75 67 GLU B CA 1
ATOM 3869 C C . GLU B 1 67 ? 16.75 -53.75 -30.609 1 77.75 67 GLU B C 1
ATOM 3871 O O . GLU B 1 67 ? 16.828 -52.969 -31.578 1 77.75 67 GLU B O 1
ATOM 3876 N N . THR B 1 68 ? 16.281 -55 -30.766 1 79.56 68 THR B N 1
ATOM 3877 C CA . THR B 1 68 ? 15.539 -55.375 -31.953 1 79.56 68 THR B CA 1
ATOM 3878 C C . THR B 1 68 ? 14.5 -56.438 -31.609 1 79.56 68 THR B C 1
ATOM 3880 O O . THR B 1 68 ? 14.656 -57.188 -30.641 1 79.56 68 THR B O 1
ATOM 3883 N N . SER B 1 69 ? 13.344 -56.375 -32.094 1 84.12 69 SER B N 1
ATOM 3884 C CA . SER B 1 69 ? 12.297 -57.375 -32 1 84.12 69 SER B CA 1
ATOM 3885 C C . SER B 1 69 ? 11.484 -57.469 -33.281 1 84.12 69 SER B C 1
ATOM 3887 O O . SER B 1 69 ? 11.109 -56.469 -33.844 1 84.12 69 SER B O 1
ATOM 3889 N N . PRO B 1 70 ? 11.359 -58.719 -33.781 1 88.69 70 PRO B N 1
ATOM 3890 C CA . PRO B 1 70 ? 10.578 -58.844 -35 1 88.69 70 PRO B CA 1
ATOM 3891 C C . PRO B 1 70 ? 9.102 -58.531 -34.812 1 88.69 70 PRO B C 1
ATOM 3893 O O . PRO B 1 70 ? 8.375 -58.312 -35.781 1 88.69 70 PRO B O 1
ATOM 3896 N N . TYR B 1 71 ? 8.656 -58.406 -33.531 1 91.38 71 TYR B N 1
ATOM 3897 C CA . TYR B 1 71 ? 7.234 -58.25 -33.281 1 91.38 71 TYR B CA 1
ATOM 3898 C C . TYR B 1 71 ? 6.941 -56.875 -32.688 1 91.38 71 TYR B C 1
ATOM 3900 O O . TYR B 1 71 ? 5.82 -56.594 -32.281 1 91.38 71 TYR B O 1
ATOM 3908 N N . PHE B 1 72 ? 8 -56.062 -32.719 1 92.38 72 PHE B N 1
ATOM 3909 C CA . PHE B 1 72 ? 7.883 -54.75 -32.094 1 92.38 72 PHE B CA 1
ATOM 3910 C C . PHE B 1 72 ? 8.695 -53.719 -32.844 1 92.38 72 PHE B C 1
ATOM 3912 O O . PHE B 1 72 ? 9.836 -53.969 -33.25 1 92.38 72 PHE B O 1
ATOM 3919 N N . ALA B 1 73 ? 8.055 -52.562 -33.125 1 92.81 73 ALA B N 1
ATOM 3920 C CA . ALA B 1 73 ? 8.758 -51.438 -33.75 1 92.81 73 ALA B CA 1
ATOM 3921 C C . ALA B 1 73 ? 8.344 -50.125 -33.125 1 92.81 73 ALA B C 1
ATOM 3923 O O . ALA B 1 73 ? 7.203 -49.969 -32.688 1 92.81 73 ALA B O 1
ATOM 3924 N N . LYS B 1 74 ? 9.195 -49.219 -33 1 91.94 74 LYS B N 1
ATOM 3925 C CA . LYS B 1 74 ? 8.898 -47.906 -32.438 1 91.94 74 LYS B CA 1
ATOM 3926 C C . LYS B 1 74 ? 9.469 -46.812 -33.312 1 91.94 74 LYS B C 1
ATOM 3928 O O . LYS B 1 74 ? 10.438 -47 -34.031 1 91.94 74 LYS B O 1
ATOM 3933 N N . CYS B 1 75 ? 8.742 -45.688 -33.375 1 90 75 CYS B N 1
ATOM 3934 C CA . CYS B 1 75 ? 9.188 -44.469 -34.062 1 90 75 CYS B CA 1
ATOM 3935 C C . CYS B 1 75 ? 8.992 -43.25 -33.188 1 90 75 CYS B C 1
ATOM 3937 O O . CYS B 1 75 ? 7.918 -43.031 -32.594 1 90 75 CYS B O 1
ATOM 3939 N N . ASP B 1 76 ? 10.047 -42.469 -33.062 1 87.69 76 ASP B N 1
ATOM 3940 C CA . ASP B 1 76 ? 10 -41.25 -32.25 1 87.69 76 ASP B CA 1
ATOM 3941 C C . ASP B 1 76 ? 9.234 -40.125 -32.938 1 87.69 76 ASP B C 1
ATOM 3943 O O . ASP B 1 76 ? 9.359 -39.938 -34.156 1 87.69 76 ASP B O 1
ATOM 3947 N N . VAL B 1 77 ? 8.266 -39.562 -32.188 1 85 77 VAL B N 1
ATOM 3948 C CA . VAL B 1 77 ? 7.551 -38.406 -32.656 1 85 77 VAL B CA 1
ATOM 3949 C C . VAL B 1 77 ? 8.336 -37.125 -32.281 1 85 77 VAL B C 1
ATOM 3951 O O . VAL B 1 77 ? 8.453 -36.781 -31.109 1 85 77 VAL B O 1
ATOM 3954 N N . ASN B 1 78 ? 8.898 -36.562 -33.281 1 72.25 78 ASN B N 1
ATOM 3955 C CA . ASN B 1 78 ? 9.695 -35.344 -33.062 1 72.25 78 ASN B CA 1
ATOM 3956 C C . ASN B 1 78 ? 8.992 -34.094 -33.594 1 72.25 78 ASN B C 1
ATOM 3958 O O . ASN B 1 78 ? 8.477 -34.094 -34.719 1 72.25 78 ASN B O 1
ATOM 3962 N N . ILE B 1 79 ? 8.766 -33.312 -32.75 1 65.62 79 ILE B N 1
ATOM 3963 C CA . ILE B 1 79 ? 8.219 -32 -33.125 1 65.62 79 ILE B CA 1
ATOM 3964 C C . ILE B 1 79 ? 9.289 -30.938 -32.906 1 65.62 79 ILE B C 1
ATOM 3966 O O . ILE B 1 79 ? 9.867 -30.828 -31.828 1 65.62 79 ILE B O 1
ATOM 3970 N N . LEU B 1 80 ? 9.586 -30.047 -33.906 1 55.41 80 LEU B N 1
ATOM 3971 C CA . LEU B 1 80 ? 10.562 -28.969 -33.812 1 55.41 80 LEU B CA 1
ATOM 3972 C C . LEU B 1 80 ? 11.875 -29.469 -33.219 1 55.41 80 LEU B C 1
ATOM 3974 O O . LEU B 1 80 ? 12.406 -28.859 -32.281 1 55.41 80 LEU B O 1
ATOM 3978 N N . GLU B 1 81 ? 12.344 -30.688 -33.531 1 57.03 81 GLU B N 1
ATOM 3979 C CA . GLU B 1 81 ? 13.617 -31.297 -33.188 1 57.03 81 GLU B CA 1
ATOM 3980 C C . GLU B 1 81 ? 13.586 -31.875 -31.766 1 57.03 81 GLU B C 1
ATOM 3982 O O . GLU B 1 81 ? 14.633 -32.156 -31.172 1 57.03 81 GLU B O 1
ATOM 3987 N N . GLU B 1 82 ? 12.469 -31.797 -31.172 1 62.62 82 GLU B N 1
ATOM 3988 C CA . GLU B 1 82 ? 12.32 -32.375 -29.844 1 62.62 82 GLU B CA 1
ATOM 3989 C C . GLU B 1 82 ? 11.445 -33.656 -29.891 1 62.62 82 GLU B C 1
ATOM 3991 O O . GLU B 1 82 ? 10.516 -33.719 -30.703 1 62.62 82 GLU B O 1
ATOM 3996 N N . SER B 1 83 ? 11.836 -34.531 -29.078 1 72 83 SER B N 1
ATOM 3997 C CA . SER B 1 83 ? 11.062 -35.75 -29.016 1 72 83 SER B CA 1
ATOM 3998 C C . SER B 1 83 ? 9.789 -35.562 -28.188 1 72 83 SER B C 1
ATOM 4000 O O . SER B 1 83 ? 9.852 -35.188 -27.016 1 72 83 SER B O 1
ATOM 4002 N N . TYR B 1 84 ? 8.68 -35.594 -28.766 1 72.31 84 TYR B N 1
ATOM 4003 C CA . TYR B 1 84 ? 7.363 -35.438 -28.172 1 72.31 84 TYR B CA 1
ATOM 4004 C C . TYR B 1 84 ? 6.836 -36.75 -27.625 1 72.31 84 TYR B C 1
ATOM 4006 O O . TYR B 1 84 ? 6.074 -36.781 -26.656 1 72.31 84 TYR B O 1
ATOM 4014 N N . GLY B 1 85 ? 7.246 -37.75 -28.172 1 81.75 85 GLY B N 1
ATOM 4015 C CA . GLY B 1 85 ? 6.789 -39.094 -27.828 1 81.75 85 GLY B CA 1
ATOM 4016 C C . GLY B 1 85 ? 7.219 -40.125 -28.844 1 81.75 85 GLY B C 1
ATOM 4017 O O . GLY B 1 85 ? 8.172 -39.938 -29.594 1 81.75 85 GLY B O 1
ATOM 4018 N N . GLU B 1 86 ? 6.59 -41.281 -28.609 1 89.31 86 GLU B N 1
ATOM 4019 C CA . GLU B 1 86 ? 6.883 -42.375 -29.531 1 89.31 86 GLU B CA 1
ATOM 4020 C C . GLU B 1 86 ? 5.617 -43.156 -29.906 1 89.31 86 GLU B C 1
ATOM 4022 O O . GLU B 1 86 ? 4.691 -43.25 -29.109 1 89.31 86 GLU B O 1
ATOM 4027 N N . VAL B 1 87 ? 5.531 -43.406 -31.094 1 93.31 87 VAL B N 1
ATOM 4028 C CA . VAL B 1 87 ? 4.473 -44.281 -31.547 1 93.31 87 VAL B CA 1
ATOM 4029 C C . VAL B 1 87 ? 5.043 -45.688 -31.75 1 93.31 87 VAL B C 1
ATOM 4031 O O . VAL B 1 87 ? 6.082 -45.875 -32.406 1 93.31 87 VAL B O 1
ATOM 4034 N N . CYS B 1 88 ? 4.414 -46.719 -31.125 1 93.62 88 CYS B N 1
ATOM 4035 C CA . CYS B 1 88 ? 4.863 -48.125 -31.219 1 93.62 88 CYS B CA 1
ATOM 4036 C C . CYS B 1 88 ? 3.803 -48.969 -31.891 1 93.62 88 CYS B C 1
ATOM 4038 O O . CYS B 1 88 ? 2.605 -48.75 -31.719 1 93.62 88 CYS B O 1
ATOM 4040 N N . ILE B 1 89 ? 4.258 -49.906 -32.719 1 94.44 89 ILE B N 1
ATOM 4041 C CA . ILE B 1 89 ? 3.385 -50.938 -33.25 1 94.44 89 ILE B CA 1
ATOM 4042 C C . ILE B 1 89 ? 3.873 -52.312 -32.812 1 94.44 89 ILE B C 1
ATOM 4044 O O . ILE B 1 89 ? 5.078 -52.562 -32.656 1 94.44 89 ILE B O 1
ATOM 4048 N N . PHE B 1 90 ? 2.928 -53.219 -32.469 1 93.31 90 PHE B N 1
ATOM 4049 C CA . PHE B 1 90 ? 3.324 -54.531 -31.984 1 93.31 90 PHE B CA 1
ATOM 4050 C C . PHE B 1 90 ? 2.299 -55.594 -32.375 1 93.31 90 PHE B C 1
ATOM 4052 O O . PHE B 1 90 ? 1.139 -55.25 -32.656 1 93.31 90 PHE B O 1
ATOM 4059 N N . SER B 1 91 ? 2.777 -56.781 -32.594 1 89.88 91 SER B N 1
ATOM 4060 C CA . SER B 1 91 ? 1.925 -57.938 -32.938 1 89.88 91 SER B CA 1
ATOM 4061 C C . SER B 1 91 ? 2.484 -59.219 -32.375 1 89.88 91 SER B C 1
ATOM 4063 O O . SER B 1 91 ? 3.701 -59.375 -32.25 1 89.88 91 SER B O 1
ATOM 4065 N N . GLU B 1 92 ? 1.585 -60.094 -31.922 1 84.06 92 GLU B N 1
ATOM 4066 C CA . GLU B 1 92 ? 1.972 -61.438 -31.5 1 84.06 92 GLU B CA 1
ATOM 4067 C C . GLU B 1 92 ? 1.806 -62.438 -32.656 1 84.06 92 GLU B C 1
ATOM 4069 O O . GLU B 1 92 ? 2.309 -63.562 -32.562 1 84.06 92 GLU B O 1
ATOM 4074 N N . GLU B 1 93 ? 1.139 -62.031 -33.594 1 84.62 93 GLU B N 1
ATOM 4075 C CA . GLU B 1 93 ? 0.717 -62.969 -34.625 1 84.62 93 GLU B CA 1
ATOM 4076 C C . GLU B 1 93 ? 1.678 -62.938 -35.812 1 84.62 93 GLU B C 1
ATOM 4078 O O . GLU B 1 93 ? 1.906 -63.969 -36.438 1 84.62 93 GLU B O 1
ATOM 4083 N N . ARG B 1 94 ? 2.189 -61.75 -36.156 1 88.88 94 ARG B N 1
ATOM 4084 C CA . ARG B 1 94 ? 3.055 -61.688 -37.344 1 88.88 94 ARG B CA 1
ATOM 4085 C C . ARG B 1 94 ? 4.25 -60.781 -37.062 1 88.88 94 ARG B C 1
ATOM 4087 O O . ARG B 1 94 ? 4.184 -59.875 -36.219 1 88.88 94 ARG B O 1
ATOM 4094 N N . GLU B 1 95 ? 5.277 -61.062 -37.844 1 91.12 95 GLU B N 1
ATOM 4095 C CA . GLU B 1 95 ? 6.477 -60.219 -37.781 1 91.12 95 GLU B CA 1
ATOM 4096 C C . GLU B 1 95 ? 6.266 -58.875 -38.438 1 91.12 95 GLU B C 1
ATOM 4098 O O . GLU B 1 95 ? 5.535 -58.781 -39.438 1 91.12 95 GLU B O 1
ATOM 4103 N N . ILE B 1 96 ? 6.836 -57.812 -37.875 1 92.25 96 ILE B N 1
ATOM 4104 C CA . ILE B 1 96 ? 6.777 -56.469 -38.438 1 92.25 96 ILE B CA 1
ATOM 4105 C C . ILE B 1 96 ? 7.723 -56.375 -39.625 1 92.25 96 ILE B C 1
ATOM 4107 O O . ILE B 1 96 ? 8.922 -56.625 -39.5 1 92.25 96 ILE B O 1
ATOM 4111 N N . THR B 1 97 ? 7.195 -56.094 -40.75 1 90.44 97 THR B N 1
ATOM 4112 C CA . THR B 1 97 ? 7.957 -56.031 -42 1 90.44 97 THR B CA 1
ATOM 4113 C C . THR B 1 97 ? 8.562 -54.656 -42.188 1 90.44 97 THR B C 1
ATOM 4115 O O . THR B 1 97 ? 8.258 -53.719 -41.438 1 90.44 97 THR B O 1
ATOM 4118 N N . GLU B 1 98 ? 9.43 -54.531 -43.219 1 88.94 98 GLU B N 1
ATOM 4119 C CA . GLU B 1 98 ? 9.984 -53.25 -43.594 1 88.94 98 GLU B CA 1
ATOM 4120 C C . GLU B 1 98 ? 8.883 -52.281 -44.031 1 88.94 98 GLU B C 1
ATOM 4122 O O . GLU B 1 98 ? 8.953 -51.062 -43.781 1 88.94 98 GLU B O 1
ATOM 4127 N N . PHE B 1 99 ? 7.898 -52.812 -44.688 1 88.56 99 PHE B N 1
ATOM 4128 C CA . PHE B 1 99 ? 6.754 -52 -45.094 1 88.56 99 PHE B CA 1
ATOM 4129 C C . PHE B 1 99 ? 6.035 -51.406 -43.906 1 88.56 99 PHE B C 1
ATOM 4131 O O . PHE B 1 99 ? 5.688 -50.219 -43.906 1 88.56 99 PHE B O 1
ATOM 4138 N N . ASP B 1 100 ? 5.84 -52.219 -42.875 1 91.62 100 ASP B N 1
ATOM 4139 C CA . ASP B 1 100 ? 5.184 -51.75 -41.656 1 91.62 100 ASP B CA 1
ATOM 4140 C C . ASP B 1 100 ? 5.957 -50.625 -41.031 1 91.62 100 ASP B C 1
ATOM 4142 O O . ASP B 1 100 ? 5.363 -49.625 -40.594 1 91.62 100 ASP B O 1
ATOM 4146 N N . SER B 1 101 ? 7.258 -50.75 -41 1 90.31 101 SER B N 1
ATOM 4147 C CA . SER B 1 101 ? 8.117 -49.75 -40.406 1 90.31 101 SER B CA 1
ATOM 4148 C C . SER B 1 101 ? 8.062 -48.438 -41.188 1 90.31 101 SER B C 1
ATOM 4150 O O . SER B 1 101 ? 8.062 -47.344 -40.594 1 90.31 101 SER B O 1
ATOM 4152 N N . LEU B 1 102 ? 7.965 -48.531 -42.469 1 87.25 102 LEU B N 1
ATOM 4153 C CA . LEU B 1 102 ? 7.883 -47.344 -43.312 1 87.25 102 LEU B CA 1
ATOM 4154 C C . LEU B 1 102 ? 6.547 -46.656 -43.125 1 87.25 102 LEU B C 1
ATOM 4156 O O . LEU B 1 102 ? 6.492 -45.406 -43.094 1 87.25 102 LEU B O 1
ATOM 4160 N N . VAL B 1 103 ? 5.492 -47.406 -43 1 90.38 103 VAL B N 1
ATOM 4161 C CA . VAL B 1 103 ? 4.164 -46.844 -42.781 1 90.38 103 VAL B CA 1
ATOM 4162 C C . VAL B 1 103 ? 4.141 -46.125 -41.438 1 90.38 103 VAL B C 1
ATOM 4164 O O . VAL B 1 103 ? 3.594 -45.031 -41.312 1 90.38 103 VAL B O 1
ATOM 4167 N N . LEU B 1 104 ? 4.75 -46.812 -40.438 1 92.44 104 LEU B N 1
ATOM 4168 C CA . LEU B 1 104 ? 4.875 -46.219 -39.125 1 92.44 104 LEU B CA 1
ATOM 4169 C C . LEU B 1 104 ? 5.613 -44.875 -39.219 1 92.44 104 LEU B C 1
ATOM 4171 O O . LEU B 1 104 ? 5.164 -43.875 -38.656 1 92.44 104 LEU B O 1
ATOM 4175 N N . ASP B 1 105 ? 6.66 -44.812 -39.938 1 87.38 105 ASP B N 1
ATOM 4176 C CA . ASP B 1 105 ? 7.461 -43.594 -40.094 1 87.38 105 ASP B CA 1
ATOM 4177 C C . ASP B 1 105 ? 6.637 -42.469 -40.75 1 87.38 105 ASP B C 1
ATOM 4179 O O . ASP B 1 105 ? 6.664 -41.344 -40.281 1 87.38 105 ASP B O 1
ATOM 4183 N N . ARG B 1 106 ? 5.918 -42.812 -41.75 1 81.88 106 ARG B N 1
ATOM 4184 C CA . ARG B 1 106 ? 5.094 -41.812 -42.438 1 81.88 106 ARG B CA 1
ATOM 4185 C C . ARG B 1 106 ? 3.984 -41.312 -41.531 1 81.88 106 ARG B C 1
ATOM 4187 O O . ARG B 1 106 ? 3.646 -40.125 -41.562 1 81.88 106 ARG B O 1
ATOM 4194 N N . THR B 1 107 ? 3.408 -42.188 -40.781 1 89.19 107 THR B N 1
ATOM 4195 C CA . THR B 1 107 ? 2.34 -41.781 -39.875 1 89.19 107 THR B CA 1
ATOM 4196 C C . THR B 1 107 ? 2.869 -40.844 -38.812 1 89.19 107 THR B C 1
ATOM 4198 O O . THR B 1 107 ? 2.219 -39.844 -38.469 1 89.19 107 THR B O 1
ATOM 4201 N N . VAL B 1 108 ? 4.043 -41.156 -38.281 1 87.62 108 VAL B N 1
ATOM 4202 C CA . VAL B 1 108 ? 4.648 -40.344 -37.25 1 87.62 108 VAL B CA 1
ATOM 4203 C C . VAL B 1 108 ? 4.965 -38.938 -37.812 1 87.62 108 VAL B C 1
ATOM 4205 O O . VAL B 1 108 ? 4.793 -37.938 -37.094 1 87.62 108 VAL B O 1
ATOM 4208 N N . ILE B 1 109 ? 5.383 -38.812 -38.969 1 78.69 109 ILE B N 1
ATOM 4209 C CA . ILE B 1 109 ? 5.625 -37.531 -39.625 1 78.69 109 ILE B CA 1
ATOM 4210 C C . ILE B 1 109 ? 4.32 -36.75 -39.688 1 78.69 109 ILE B C 1
ATOM 4212 O O . ILE B 1 109 ? 4.273 -35.562 -39.344 1 78.69 109 ILE B O 1
ATOM 4216 N N . ALA B 1 110 ? 3.309 -37.406 -40.188 1 78.62 110 ALA B N 1
ATOM 4217 C CA . ALA B 1 110 ? 1.999 -36.781 -40.281 1 78.62 110 ALA B CA 1
ATOM 4218 C C . ALA B 1 110 ? 1.49 -36.344 -38.906 1 78.62 110 ALA B C 1
ATOM 4220 O O . ALA B 1 110 ? 0.938 -35.25 -38.75 1 78.62 110 ALA B O 1
ATOM 4221 N N . LEU B 1 111 ? 1.65 -37.219 -38 1 82.75 111 LEU B N 1
ATOM 4222 C CA . LEU B 1 111 ? 1.266 -36.938 -36.625 1 82.75 111 LEU B CA 1
ATOM 4223 C C . LEU B 1 111 ? 2.012 -35.719 -36.094 1 82.75 111 LEU B C 1
ATOM 4225 O O . LEU B 1 111 ? 1.413 -34.844 -35.469 1 82.75 111 LEU B O 1
ATOM 4229 N N . SER B 1 112 ? 3.289 -35.688 -36.344 1 74.56 112 SER B N 1
ATOM 4230 C CA . SER B 1 112 ? 4.113 -34.562 -35.906 1 74.56 112 SER B CA 1
ATOM 4231 C C . SER B 1 112 ? 3.631 -33.281 -36.562 1 74.56 112 SER B C 1
ATOM 4233 O O . SER B 1 112 ? 3.557 -32.219 -35.875 1 74.56 112 SER B O 1
ATOM 4235 N N . GLN B 1 113 ? 3.303 -33.344 -37.719 1 65.31 113 GLN B N 1
ATOM 4236 C CA . GLN B 1 113 ? 2.803 -32.188 -38.438 1 65.31 113 GLN B CA 1
ATOM 4237 C C . GLN B 1 113 ? 1.456 -31.719 -37.875 1 65.31 113 GLN B C 1
ATOM 4239 O O . GLN B 1 113 ? 1.207 -30.531 -37.75 1 65.31 113 GLN B O 1
ATOM 4244 N N . PHE B 1 114 ? 0.636 -32.625 -37.656 1 72.81 114 PHE B N 1
ATOM 4245 C CA . PHE B 1 114 ? -0.667 -32.344 -37.062 1 72.81 114 PHE B CA 1
ATOM 4246 C C . PHE B 1 114 ? -0.513 -31.656 -35.719 1 72.81 114 PHE B C 1
ATOM 4248 O O . PHE B 1 114 ? -1.151 -30.641 -35.438 1 72.81 114 PHE B O 1
ATOM 4255 N N . LEU B 1 115 ? 0.293 -32.281 -35 1 70.19 115 LEU B N 1
ATOM 4256 C CA . LEU B 1 115 ? 0.513 -31.75 -33.656 1 70.19 115 LEU B CA 1
ATOM 4257 C C . LEU B 1 115 ? 1.104 -30.359 -33.719 1 70.19 115 LEU B C 1
ATOM 4259 O O . LEU B 1 115 ? 0.725 -29.484 -32.938 1 70.19 115 LEU B O 1
ATOM 4263 N N . LEU B 1 116 ? 1.899 -30.219 -34.656 1 61.44 116 LEU B N 1
ATOM 4264 C CA . LEU B 1 116 ? 2.504 -28.922 -34.906 1 61.44 116 LEU B CA 1
ATOM 4265 C C . LEU B 1 116 ? 1.457 -27.906 -35.344 1 61.44 116 LEU B C 1
ATOM 4267 O O . LEU B 1 116 ? 1.449 -26.766 -34.875 1 61.44 116 LEU B O 1
ATOM 4271 N N . ARG B 1 117 ? 0.681 -28.328 -36.281 1 56.91 117 ARG B N 1
ATOM 4272 C CA . ARG B 1 117 ? -0.372 -27.453 -36.812 1 56.91 117 ARG B CA 1
ATOM 4273 C C . ARG B 1 117 ? -1.357 -27.078 -35.719 1 56.91 117 ARG B C 1
ATOM 4275 O O . ARG B 1 117 ? -1.78 -25.922 -35.594 1 56.91 117 ARG B O 1
ATOM 4282 N N . SER B 1 118 ? -1.804 -28.078 -35.062 1 55.72 118 SER B N 1
ATOM 4283 C CA . SER B 1 118 ? -2.707 -27.812 -33.969 1 55.72 118 SER B CA 1
ATOM 4284 C C . SER B 1 118 ? -2.096 -26.812 -32.969 1 55.72 118 SER B C 1
ATOM 4286 O O . SER B 1 118 ? -2.789 -25.938 -32.469 1 55.72 118 SER B O 1
ATOM 4288 N N . LEU B 1 119 ? -0.862 -27.141 -32.906 1 53.5 119 LEU B N 1
ATOM 4289 C CA . LEU B 1 119 ? -0.111 -26.219 -32.062 1 53.5 119 LEU B CA 1
ATOM 4290 C C . LEU B 1 119 ? -0.077 -24.828 -32.656 1 53.5 119 LEU B C 1
ATOM 4292 O O . LEU B 1 119 ? -0.253 -23.828 -31.953 1 53.5 119 LEU B O 1
ATOM 4296 N N . TYR B 1 120 ? 0.205 -24.859 -33.969 1 48.94 120 TYR B N 1
ATOM 4297 C CA . TYR B 1 120 ? 0.303 -23.609 -34.688 1 48.94 120 TYR B CA 1
ATOM 4298 C C . TYR B 1 120 ? -1.058 -22.922 -34.812 1 48.94 120 TYR B C 1
ATOM 4300 O O . TYR B 1 120 ? -1.162 -21.703 -34.656 1 48.94 120 TYR B O 1
ATOM 4308 N N . THR B 1 121 ? -2.006 -23.641 -35.188 1 49.94 121 THR B N 1
ATOM 4309 C CA . THR B 1 121 ? -3.336 -23.047 -35.312 1 49.94 121 THR B CA 1
ATOM 4310 C C . THR B 1 121 ? -3.789 -22.469 -34 1 49.94 121 THR B C 1
ATOM 4312 O O . THR B 1 121 ? -4.375 -21.375 -33.969 1 49.94 121 THR B O 1
ATOM 4315 N N . GLU B 1 122 ? -3.688 -23.25 -33.031 1 51.03 122 GLU B N 1
ATOM 4316 C CA . GLU B 1 122 ? -4.031 -22.75 -31.719 1 51.03 122 GLU B CA 1
ATOM 4317 C C . GLU B 1 122 ? -3.248 -21.484 -31.391 1 51.03 122 GLU B C 1
ATOM 4319 O O . GLU B 1 122 ? -3.797 -20.531 -30.812 1 51.03 122 GLU B O 1
ATOM 4324 N N . GLU B 1 123 ? -2.037 -21.609 -31.844 1 49.41 123 GLU B N 1
ATOM 4325 C CA . GLU B 1 123 ? -1.19 -20.422 -31.688 1 49.41 123 GLU B CA 1
ATOM 4326 C C . GLU B 1 123 ? -1.703 -19.266 -32.531 1 49.41 123 GLU B C 1
ATOM 4328 O O . GLU B 1 123 ? -1.682 -18.109 -32.094 1 49.41 123 GLU B O 1
ATOM 4333 N N . LYS B 1 124 ? -2.033 -19.609 -33.75 1 46.78 124 LYS B N 1
ATOM 4334 C CA . LYS B 1 124 ? -2.557 -18.578 -34.656 1 46.78 124 LYS B CA 1
ATOM 4335 C C . LYS B 1 124 ? -3.857 -17.984 -34.094 1 46.78 124 LYS B C 1
ATOM 4337 O O . LYS B 1 124 ? -4.062 -16.781 -34.156 1 46.78 124 LYS B O 1
ATOM 4342 N N . GLN B 1 125 ? -4.82 -18.812 -33.812 1 51.03 125 GLN B N 1
ATOM 4343 C CA . GLN B 1 125 ? -6.059 -18.328 -33.219 1 51.03 125 GLN B CA 1
ATOM 4344 C C . GLN B 1 125 ? -5.777 -17.453 -31.984 1 51.03 125 GLN B C 1
ATOM 4346 O O . GLN B 1 125 ? -6.441 -16.438 -31.766 1 51.03 125 GLN B O 1
ATOM 4351 N N . ASN B 1 126 ? -4.766 -17.906 -31.312 1 53.28 126 ASN B N 1
ATOM 4352 C CA . ASN B 1 126 ? -4.316 -17.172 -30.125 1 53.28 126 ASN B CA 1
ATOM 4353 C C . ASN B 1 126 ? -3.756 -15.805 -30.5 1 53.28 126 ASN B C 1
ATOM 4355 O O . ASN B 1 126 ? -3.957 -14.836 -29.766 1 53.28 126 ASN B O 1
ATOM 4359 N N . LEU B 1 127 ? -3.184 -15.82 -31.781 1 50.47 127 LEU B N 1
ATOM 4360 C CA . LEU B 1 127 ? -2.6 -14.547 -32.188 1 50.47 127 LEU B CA 1
ATOM 4361 C C . LEU B 1 127 ? -3.686 -13.5 -32.438 1 50.47 127 LEU B C 1
ATOM 4363 O O . LEU B 1 127 ? -3.518 -12.336 -32.062 1 50.47 127 LEU B O 1
ATOM 4367 N N . GLU B 1 128 ? -4.664 -13.906 -33.25 1 53.06 128 GLU B N 1
ATOM 4368 C CA . GLU B 1 128 ? -5.715 -12.922 -33.5 1 53.06 128 GLU B CA 1
ATOM 4369 C C . GLU B 1 128 ? -6.352 -12.445 -32.188 1 53.06 128 GLU B C 1
ATOM 4371 O O . GLU B 1 128 ? -6.75 -11.281 -32.094 1 53.06 128 GLU B O 1
ATOM 4376 N N . SER B 1 129 ? -6.301 -13.359 -31.234 1 68.81 129 SER B N 1
ATOM 4377 C CA . SER B 1 129 ? -6.977 -13.008 -29.984 1 68.81 129 SER B CA 1
ATOM 4378 C C . SER B 1 129 ? -5.996 -12.445 -28.953 1 68.81 129 SER B C 1
ATOM 4380 O O . SER B 1 129 ? -6.379 -12.148 -27.828 1 68.81 129 SER B O 1
ATOM 4382 N N . ARG B 1 130 ? -4.863 -12.305 -29.594 1 72.69 130 ARG B N 1
ATOM 4383 C CA . ARG B 1 130 ? -3.83 -11.867 -28.656 1 72.69 130 ARG B CA 1
ATOM 4384 C C . ARG B 1 130 ? -4.125 -10.477 -28.125 1 72.69 130 ARG B C 1
ATOM 4386 O O . ARG B 1 130 ? -4.027 -10.227 -26.922 1 72.69 130 ARG B O 1
ATOM 4393 N N . THR B 1 131 ? -4.488 -9.688 -29.109 1 76.38 131 THR B N 1
ATOM 4394 C CA . THR B 1 131 ? -4.777 -8.32 -28.703 1 76.38 131 THR B CA 1
ATOM 4395 C C . THR B 1 131 ? -5.961 -8.281 -27.734 1 76.38 131 THR B C 1
ATOM 4397 O O . THR B 1 131 ? -5.961 -7.504 -26.781 1 76.38 131 THR B O 1
ATOM 4400 N N . PHE B 1 132 ? -6.832 -9.195 -28.109 1 83.19 132 PHE B N 1
ATOM 4401 C CA . PHE B 1 132 ? -8.016 -9.25 -27.266 1 83.19 132 PHE B CA 1
ATOM 4402 C C . PHE B 1 132 ? -7.656 -9.75 -25.859 1 83.19 132 PHE B C 1
ATOM 4404 O O . PHE B 1 132 ? -8.07 -9.164 -24.859 1 83.19 132 PHE B O 1
ATOM 4411 N N . LEU B 1 133 ? -6.898 -10.742 -25.766 1 88.88 133 LEU B N 1
ATOM 4412 C CA . LEU B 1 133 ? -6.512 -11.32 -24.484 1 88.88 133 LEU B CA 1
ATOM 4413 C C . LEU B 1 133 ? -5.66 -10.336 -23.688 1 88.88 133 LEU B C 1
ATOM 4415 O O . LEU B 1 133 ? -5.801 -10.242 -22.469 1 88.88 133 LEU B O 1
ATOM 4419 N N . HIS B 1 134 ? -4.902 -9.594 -24.391 1 87.69 134 HIS B N 1
ATOM 4420 C CA . HIS B 1 134 ? -4.109 -8.57 -23.719 1 87.69 134 HIS B CA 1
ATOM 4421 C C . HIS B 1 134 ? -5 -7.484 -23.125 1 87.69 134 HIS B C 1
ATOM 4423 O O . HIS B 1 134 ? -4.762 -7.023 -22 1 87.69 134 HIS B O 1
ATOM 4429 N N . SER B 1 135 ? -5.961 -7.133 -23.891 1 88.25 135 SER B N 1
ATOM 4430 C CA . SER B 1 135 ? -6.891 -6.117 -23.406 1 88.25 135 SER B CA 1
ATOM 4431 C C . SER B 1 135 ? -7.703 -6.637 -22.219 1 88.25 135 SER B C 1
ATOM 4433 O O . SER B 1 135 ? -8.055 -5.867 -21.328 1 88.25 135 SER B O 1
ATOM 4435 N N . TRP B 1 136 ? -8 -7.93 -22.281 1 91 136 TRP B N 1
ATOM 4436 C CA . TRP B 1 136 ? -8.68 -8.562 -21.156 1 91 136 TRP B CA 1
ATOM 4437 C C . TRP B 1 136 ? -7.82 -8.5 -19.891 1 91 136 TRP B C 1
ATOM 4439 O O . TRP B 1 136 ? -8.305 -8.109 -18.828 1 91 136 TRP B O 1
ATOM 4449 N N . LEU B 1 137 ? -6.559 -8.719 -20.047 1 93.31 137 LEU B N 1
ATOM 4450 C CA . LEU B 1 137 ? -5.625 -8.734 -18.922 1 93.31 137 LEU B CA 1
ATOM 4451 C C . LEU B 1 137 ? -5.406 -7.332 -18.375 1 93.31 137 LEU B C 1
ATOM 4453 O O . LEU B 1 137 ? -5.301 -7.145 -17.156 1 93.31 137 LEU B O 1
ATOM 4457 N N . ASP B 1 138 ? -5.438 -6.395 -19.234 1 90.44 138 ASP B N 1
ATOM 4458 C CA . ASP B 1 138 ? -5.148 -5.031 -18.812 1 90.44 138 ASP B CA 1
ATOM 4459 C C . ASP B 1 138 ? -6.414 -4.32 -18.328 1 90.44 138 ASP B C 1
ATOM 4461 O O . ASP B 1 138 ? -6.352 -3.213 -17.797 1 90.44 138 ASP B O 1
ATOM 4465 N N . GLY B 1 139 ? -7.52 -4.949 -18.5 1 89.44 139 GLY B N 1
ATOM 4466 C CA . GLY B 1 139 ? -8.773 -4.375 -18.047 1 89.44 139 GLY B CA 1
ATOM 4467 C C . GLY B 1 139 ? -9.367 -3.383 -19.031 1 89.44 139 GLY B C 1
ATOM 4468 O O . GLY B 1 139 ? -10.352 -2.709 -18.719 1 89.44 139 GLY B O 1
ATOM 4469 N N . SER B 1 140 ? -8.875 -3.195 -20.141 1 87.44 140 SER B N 1
ATOM 4470 C CA . SER B 1 140 ? -9.344 -2.219 -21.109 1 87.44 140 SER B CA 1
ATOM 4471 C C . SER B 1 140 ? -10.344 -2.844 -22.078 1 87.44 140 SER B C 1
ATOM 4473 O O . SER B 1 140 ? -10.805 -2.186 -23.016 1 87.44 140 SER B O 1
ATOM 4475 N N . VAL B 1 141 ? -10.719 -4.02 -21.781 1 84.62 141 VAL B N 1
ATOM 4476 C CA . VAL B 1 141 ? -11.578 -4.734 -22.719 1 84.62 141 VAL B CA 1
ATOM 4477 C C . VAL B 1 141 ? -13.023 -4.266 -22.562 1 84.62 141 VAL B C 1
ATOM 4479 O O . VAL B 1 141 ? -13.461 -3.971 -21.438 1 84.62 141 VAL B O 1
ATOM 4482 N N . ASN B 1 142 ? -13.633 -4.164 -23.656 1 85.19 142 ASN B N 1
ATOM 4483 C CA . ASN B 1 142 ? -15.062 -3.881 -23.641 1 85.19 142 ASN B CA 1
ATOM 4484 C C . ASN B 1 142 ? -15.875 -5.086 -23.172 1 85.19 142 ASN B C 1
ATOM 4486 O O . ASN B 1 142 ? -15.711 -6.191 -23.688 1 85.19 142 ASN B O 1
ATOM 4490 N N . LEU B 1 143 ? -16.766 -4.895 -22.266 1 86.06 143 LEU B N 1
ATOM 4491 C CA . LEU B 1 143 ? -17.5 -5.98 -21.625 1 86.06 143 LEU B CA 1
ATOM 4492 C C . LEU B 1 143 ? -18.375 -6.707 -22.641 1 86.06 143 LEU B C 1
ATOM 4494 O O . LEU B 1 143 ? -18.531 -7.926 -22.578 1 86.06 143 LEU B O 1
ATOM 4498 N N . MET B 1 144 ? -18.969 -5.992 -23.562 1 86.25 144 MET B N 1
ATOM 4499 C CA . MET B 1 144 ? -19.828 -6.609 -24.562 1 86.25 144 MET B CA 1
ATOM 4500 C C . MET B 1 144 ? -19.016 -7.547 -25.453 1 86.25 144 MET B C 1
ATOM 4502 O O . MET B 1 144 ? -19.469 -8.648 -25.781 1 86.25 144 MET B O 1
ATOM 4506 N N . GLU B 1 145 ? -17.875 -7.102 -25.812 1 84.19 145 GLU B N 1
ATOM 4507 C CA . GLU B 1 145 ? -17 -7.922 -26.641 1 84.19 145 GLU B CA 1
ATOM 4508 C C . GLU B 1 145 ? -16.531 -9.156 -25.891 1 84.19 145 GLU B C 1
ATOM 4510 O O . GLU B 1 145 ? -16.438 -10.242 -26.469 1 84.19 145 GLU B O 1
ATOM 4515 N N . LEU B 1 146 ? -16.234 -8.945 -24.672 1 87.44 146 LEU B N 1
ATOM 4516 C CA . LEU B 1 146 ? -15.773 -10.047 -23.844 1 87.44 146 LEU B CA 1
ATOM 4517 C C . LEU B 1 146 ? -16.859 -11.094 -23.672 1 87.44 146 LEU B C 1
ATOM 4519 O O . LEU B 1 146 ? -16.594 -12.297 -23.781 1 87.44 146 LEU B O 1
ATOM 4523 N N . ASN B 1 147 ? -18.062 -10.648 -23.453 1 87.25 147 ASN B N 1
ATOM 4524 C CA . ASN B 1 147 ? -19.188 -11.555 -23.328 1 87.25 147 ASN B CA 1
ATOM 4525 C C . ASN B 1 147 ? -19.406 -12.352 -24.609 1 87.25 147 ASN B C 1
ATOM 4527 O O . ASN B 1 147 ? -19.688 -13.555 -24.562 1 87.25 147 ASN B O 1
ATOM 4531 N N . SER B 1 148 ? -19.312 -11.664 -25.656 1 84.94 148 SER B N 1
ATOM 4532 C CA . SER B 1 148 ? -19.484 -12.32 -26.953 1 84.94 148 SER B CA 1
ATOM 4533 C C . SER B 1 148 ? -18.391 -13.352 -27.203 1 84.94 148 SER B C 1
ATOM 4535 O O . SER B 1 148 ? -18.656 -14.453 -27.688 1 84.94 148 SER B O 1
ATOM 4537 N N . PHE B 1 149 ? -17.234 -12.969 -26.844 1 82.75 149 PHE B N 1
ATOM 4538 C CA . PHE B 1 149 ? -16.078 -13.844 -27 1 82.75 149 PHE B CA 1
ATOM 4539 C C . PHE B 1 149 ? -16.25 -15.125 -26.203 1 82.75 149 PHE B C 1
ATOM 4541 O O . PHE B 1 149 ? -16 -16.219 -26.703 1 82.75 149 PHE B O 1
ATOM 4548 N N . LEU B 1 150 ? -16.672 -15.031 -25 1 85.62 150 LEU B N 1
ATOM 4549 C CA . LEU B 1 150 ? -16.812 -16.172 -24.109 1 85.62 150 LEU B CA 1
ATOM 4550 C C . LEU B 1 150 ? -18.016 -17.031 -24.531 1 85.62 150 LEU B C 1
ATOM 4552 O O . LEU B 1 150 ? -17.969 -18.266 -24.422 1 85.62 150 LEU B O 1
ATOM 4556 N N . ASN B 1 151 ? -19 -16.391 -24.984 1 83.19 151 ASN B N 1
ATOM 4557 C CA . ASN B 1 151 ? -20.172 -17.109 -25.453 1 83.19 151 ASN B CA 1
ATOM 4558 C C . ASN B 1 151 ? -19.859 -17.953 -26.703 1 83.19 151 ASN B C 1
ATOM 4560 O O . ASN B 1 151 ? -20.453 -19 -26.906 1 83.19 151 ASN B O 1
ATOM 4564 N N . GLU B 1 152 ? -19.047 -17.422 -27.422 1 79.5 152 GLU B N 1
ATOM 4565 C CA . GLU B 1 152 ? -18.656 -18.109 -28.656 1 79.5 152 GLU B CA 1
ATOM 4566 C C . GLU B 1 152 ? -17.906 -19.391 -28.359 1 79.5 152 GLU B C 1
ATOM 4568 O O . GLU B 1 152 ? -17.812 -20.281 -29.219 1 79.5 152 GLU B O 1
ATOM 4573 N N . GLN B 1 153 ? -17.25 -19.438 -27.219 1 74 153 GLN B N 1
ATOM 4574 C CA . GLN B 1 153 ? -16.469 -20.609 -26.875 1 74 153 GLN B CA 1
ATOM 4575 C C . GLN B 1 153 ? -17.391 -21.797 -26.562 1 74 153 GLN B C 1
ATOM 4577 O O . GLN B 1 153 ? -16.906 -22.906 -26.297 1 74 153 GLN B O 1
ATOM 4582 N N . ASN B 1 154 ? -18.672 -21.703 -26.688 1 68.75 154 ASN B N 1
ATOM 4583 C CA . ASN B 1 154 ? -19.703 -22.75 -26.547 1 68.75 154 ASN B CA 1
ATOM 4584 C C . ASN B 1 154 ? -19.688 -23.375 -25.172 1 68.75 154 ASN B C 1
ATOM 4586 O O . ASN B 1 154 ? -19.828 -24.594 -25.031 1 68.75 154 ASN B O 1
ATOM 4590 N N . ASN B 1 155 ? -19.203 -22.828 -24.25 1 76.56 155 ASN B N 1
ATOM 4591 C CA . ASN B 1 155 ? -19.281 -23.266 -22.859 1 76.56 155 ASN B CA 1
ATOM 4592 C C . ASN B 1 155 ? -19.906 -22.188 -21.969 1 76.56 155 ASN B C 1
ATOM 4594 O O . ASN B 1 155 ? -19.266 -21.203 -21.609 1 76.56 155 ASN B O 1
ATOM 4598 N N . TYR B 1 156 ? -21.125 -22.391 -21.578 1 76.19 156 TYR B N 1
ATOM 4599 C CA . TYR B 1 156 ? -21.906 -21.422 -20.828 1 76.19 156 TYR B CA 1
ATOM 4600 C C . TYR B 1 156 ? -21.359 -21.234 -19.422 1 76.19 156 TYR B C 1
ATOM 4602 O O . TYR B 1 156 ? -21.625 -20.219 -18.781 1 76.19 156 TYR B O 1
ATOM 4610 N N . LYS B 1 157 ? -20.609 -22.156 -19.016 1 84.69 157 LYS B N 1
ATOM 4611 C CA . LYS B 1 157 ? -20.078 -22.062 -17.656 1 84.69 157 LYS B CA 1
ATOM 4612 C C . LYS B 1 157 ? -19.031 -20.969 -17.547 1 84.69 157 LYS B C 1
ATOM 4614 O O . LYS B 1 157 ? -18.75 -20.484 -16.453 1 84.69 157 LYS B O 1
ATOM 4619 N N . LEU B 1 158 ? -18.531 -20.562 -18.688 1 89.06 158 LEU B N 1
ATOM 4620 C CA . LEU B 1 158 ? -17.438 -19.578 -18.703 1 89.06 158 LEU B CA 1
ATOM 4621 C C . LEU B 1 158 ? -17.938 -18.219 -18.219 1 89.06 158 LEU B C 1
ATOM 4623 O O . LEU B 1 158 ? -17.141 -17.391 -17.766 1 89.06 158 LEU B O 1
ATOM 4627 N N . LEU B 1 159 ? -19.266 -18.031 -18.312 1 87.5 159 LEU B N 1
ATOM 4628 C CA . LEU B 1 159 ? -19.812 -16.734 -17.922 1 87.5 159 LEU B CA 1
ATOM 4629 C C . LEU B 1 159 ? -20.109 -16.703 -16.422 1 87.5 159 LEU B C 1
ATOM 4631 O O . LEU B 1 159 ? -20.281 -15.617 -15.852 1 87.5 159 LEU B O 1
ATOM 4635 N N . ASN B 1 160 ? -20.109 -17.844 -15.805 1 88 160 ASN B N 1
ATOM 4636 C CA . ASN B 1 160 ? -20.469 -17.906 -14.391 1 88 160 ASN B CA 1
ATOM 4637 C C . ASN B 1 160 ? -19.5 -18.766 -13.602 1 88 160 ASN B C 1
ATOM 4639 O O . ASN B 1 160 ? -19.906 -19.625 -12.82 1 88 160 ASN B O 1
ATOM 4643 N N . CYS B 1 161 ? -18.266 -18.656 -13.812 1 91.88 161 CYS B N 1
ATOM 4644 C CA . CYS B 1 161 ? -17.281 -19.438 -13.086 1 91.88 161 CYS B CA 1
ATOM 4645 C C . CYS B 1 161 ? -16.219 -18.531 -12.477 1 91.88 161 CYS B C 1
ATOM 4647 O O . CYS B 1 161 ? -16.25 -17.312 -12.656 1 91.88 161 CYS B O 1
ATOM 4649 N N . ARG B 1 162 ? -15.328 -19.156 -11.648 1 93.81 162 ARG B N 1
ATOM 4650 C CA . ARG B 1 162 ? -14.195 -18.438 -11.078 1 93.81 162 ARG B CA 1
ATOM 4651 C C . ARG B 1 162 ? -13.031 -18.375 -12.062 1 93.81 162 ARG B C 1
ATOM 4653 O O . ARG B 1 162 ? -12.875 -19.25 -12.906 1 93.81 162 ARG B O 1
ATOM 4660 N N . TYR B 1 163 ? -12.375 -17.312 -11.992 1 95.31 163 TYR B N 1
ATOM 4661 C CA . TYR B 1 163 ? -11.211 -17.109 -12.859 1 95.31 163 TYR B CA 1
ATOM 4662 C C . TYR B 1 163 ? -9.969 -16.781 -12.039 1 95.31 163 TYR B C 1
ATOM 4664 O O . TYR B 1 163 ? -10.078 -16.266 -10.922 1 95.31 163 TYR B O 1
ATOM 4672 N N . PHE B 1 164 ? -8.828 -17.125 -12.523 1 96.75 164 PHE B N 1
ATOM 4673 C CA . PHE B 1 164 ? -7.555 -16.656 -11.977 1 96.75 164 PHE B CA 1
ATOM 4674 C C . PHE B 1 164 ? -6.473 -16.656 -13.055 1 96.75 164 PHE B C 1
ATOM 4676 O O . PHE B 1 164 ? -6.605 -17.312 -14.078 1 96.75 164 PHE B O 1
ATOM 4683 N N . VAL B 1 165 ? -5.492 -15.836 -12.828 1 97.75 165 VAL B N 1
ATOM 4684 C CA . VAL B 1 165 ? -4.379 -15.734 -13.766 1 97.75 165 VAL B CA 1
ATOM 4685 C C . VAL B 1 165 ? -3.141 -16.406 -13.172 1 97.75 165 VAL B C 1
ATOM 4687 O O . VAL B 1 165 ? -2.836 -16.219 -11.992 1 97.75 165 VAL B O 1
ATOM 4690 N N . LEU B 1 166 ? -2.555 -17.25 -13.93 1 97.88 166 LEU B N 1
ATOM 4691 C CA . LEU B 1 166 ? -1.302 -17.906 -13.57 1 97.88 166 LEU B CA 1
ATOM 4692 C C . LEU B 1 166 ? -0.165 -17.438 -14.469 1 97.88 166 LEU B C 1
ATOM 4694 O O . LEU B 1 166 ? -0.304 -17.422 -15.695 1 97.88 166 LEU B O 1
ATOM 4698 N N . ILE B 1 167 ? 0.918 -16.969 -13.898 1 96.62 167 ILE B N 1
ATOM 4699 C CA . ILE B 1 167 ? 2.07 -16.5 -14.656 1 96.62 167 ILE B CA 1
ATOM 4700 C C . ILE B 1 167 ? 3.258 -17.438 -14.422 1 96.62 167 ILE B C 1
ATOM 4702 O O . ILE B 1 167 ? 3.551 -17.797 -13.281 1 96.62 167 ILE B O 1
ATOM 4706 N N . GLN B 1 168 ? 3.848 -17.828 -15.43 1 93.25 168 GLN B N 1
ATOM 4707 C CA . GLN B 1 168 ? 5.105 -18.562 -15.391 1 93.25 168 GLN B CA 1
ATOM 4708 C C . GLN B 1 168 ? 6.227 -17.766 -16.062 1 93.25 168 GLN B C 1
ATOM 4710 O O . GLN B 1 168 ? 6.203 -17.547 -17.266 1 93.25 168 GLN B O 1
ATOM 4715 N N . LYS B 1 169 ? 7.133 -17.297 -15.242 1 91.19 169 LYS B N 1
ATOM 4716 C CA . LYS B 1 169 ? 8.266 -16.531 -15.75 1 91.19 169 LYS B CA 1
ATOM 4717 C C . LYS B 1 169 ? 9.516 -17.391 -15.844 1 91.19 169 LYS B C 1
ATOM 4719 O O . LYS B 1 169 ? 9.844 -18.141 -14.914 1 91.19 169 LYS B O 1
ATOM 4724 N N . PHE B 1 170 ? 10.188 -17.25 -17.047 1 82.94 170 PHE B N 1
ATOM 4725 C CA . PHE B 1 170 ? 11.406 -18.016 -17.312 1 82.94 170 PHE B CA 1
ATOM 4726 C C . PHE B 1 170 ? 12.641 -17.125 -17.188 1 82.94 170 PHE B C 1
ATOM 4728 O O . PHE B 1 170 ? 12.633 -15.984 -17.656 1 82.94 170 PHE B O 1
ATOM 4735 N N . GLN B 1 171 ? 13.531 -17.531 -16.375 1 77.19 171 GLN B N 1
ATOM 4736 C CA . GLN B 1 171 ? 14.773 -16.766 -16.297 1 77.19 171 GLN B CA 1
ATOM 4737 C C . GLN B 1 171 ? 15.516 -16.797 -17.625 1 77.19 171 GLN B C 1
ATOM 4739 O O . GLN B 1 171 ? 15.531 -17.828 -18.312 1 77.19 171 GLN B O 1
ATOM 4744 N N . ARG B 1 172 ? 15.844 -15.578 -18.172 1 62.75 172 ARG B N 1
ATOM 4745 C CA . ARG B 1 172 ? 16.516 -15.406 -19.453 1 62.75 172 ARG B CA 1
ATOM 4746 C C . ARG B 1 172 ? 17.688 -16.375 -19.609 1 62.75 172 ARG B C 1
ATOM 4748 O O . ARG B 1 172 ? 18.516 -16.5 -18.703 1 62.75 172 ARG B O 1
ATOM 4755 N N . SER B 1 173 ? 17.391 -17.484 -20.188 1 56.47 173 SER B N 1
ATOM 4756 C CA . SER B 1 173 ? 18.531 -18.312 -20.562 1 56.47 173 SER B CA 1
ATOM 4757 C C . SER B 1 173 ? 18.969 -18 -21.984 1 56.47 173 SER B C 1
ATOM 4759 O O . SER B 1 173 ? 18.203 -17.438 -22.781 1 56.47 173 SER B O 1
ATOM 4761 N N . LYS B 1 174 ? 20.203 -18.031 -22.297 1 53.22 174 LYS B N 1
ATOM 4762 C CA . LYS B 1 174 ? 20.828 -17.828 -23.594 1 53.22 174 LYS B CA 1
ATOM 4763 C C . LYS B 1 174 ? 20.156 -18.688 -24.656 1 53.22 174 LYS B C 1
ATOM 4765 O O . LYS B 1 174 ? 20.297 -18.438 -25.859 1 53.22 174 LYS B O 1
ATOM 4770 N N . GLN B 1 175 ? 19.531 -19.578 -24.281 1 51.66 175 GLN B N 1
ATOM 4771 C CA . GLN B 1 175 ? 19 -20.531 -25.25 1 51.66 175 GLN B CA 1
ATOM 4772 C C . GLN B 1 175 ? 17.516 -20.281 -25.516 1 51.66 175 GLN B C 1
ATOM 4774 O O . GLN B 1 175 ? 16.75 -20.047 -24.578 1 51.66 175 GLN B O 1
ATOM 4779 N N . ASN B 1 176 ? 17.203 -19.906 -26.703 1 52.78 176 ASN B N 1
ATOM 4780 C CA . ASN B 1 176 ? 15.812 -19.781 -27.125 1 52.78 176 ASN B CA 1
ATOM 4781 C C . ASN B 1 176 ? 15.062 -21.094 -26.984 1 52.78 176 ASN B C 1
ATOM 4783 O O . ASN B 1 176 ? 15.406 -22.094 -27.625 1 52.78 176 ASN B O 1
ATOM 4787 N N . PHE B 1 177 ? 14.508 -21.281 -25.828 1 55.88 177 PHE B N 1
ATOM 4788 C CA . PHE B 1 177 ? 13.75 -22.516 -25.641 1 55.88 177 PHE B CA 1
ATOM 4789 C C . PHE B 1 177 ? 12.422 -22.453 -26.391 1 55.88 177 PHE B C 1
ATOM 4791 O O . PHE B 1 177 ? 11.758 -21.422 -26.391 1 55.88 177 PHE B O 1
ATOM 4798 N N . ASP B 1 178 ? 12.32 -23.422 -27.344 1 59.28 178 ASP B N 1
ATOM 4799 C CA . ASP B 1 178 ? 11.023 -23.578 -28 1 59.28 178 ASP B CA 1
ATOM 4800 C C . ASP B 1 178 ? 9.969 -24.062 -27 1 59.28 178 ASP B C 1
ATOM 4802 O O . ASP B 1 178 ? 10.031 -25.203 -26.547 1 59.28 178 ASP B O 1
ATOM 4806 N N . LEU B 1 179 ? 9.086 -23.219 -26.547 1 69.62 179 LEU B N 1
ATOM 4807 C CA . LEU B 1 179 ? 8.102 -23.5 -25.516 1 69.62 179 LEU B CA 1
ATOM 4808 C C . LEU B 1 179 ? 6.84 -24.109 -26.109 1 69.62 179 LEU B C 1
ATOM 4810 O O . LEU B 1 179 ? 5.828 -24.25 -25.422 1 69.62 179 LEU B O 1
ATOM 4814 N N . THR B 1 180 ? 6.973 -24.438 -27.297 1 66.88 180 THR B N 1
ATOM 4815 C CA . THR B 1 180 ? 5.785 -24.922 -27.984 1 66.88 180 THR B CA 1
ATOM 4816 C C . THR B 1 180 ? 5.23 -26.172 -27.312 1 66.88 180 THR B C 1
ATOM 4818 O O . THR B 1 180 ? 4.035 -26.234 -27.016 1 66.88 180 THR B O 1
ATOM 4821 N N . TYR B 1 181 ? 6.078 -27.125 -27 1 66.25 181 TYR B N 1
ATOM 4822 C CA . TYR B 1 181 ? 5.652 -28.359 -26.344 1 66.25 181 TYR B CA 1
ATOM 4823 C C . TYR B 1 181 ? 5.172 -28.094 -24.922 1 66.25 181 TYR B C 1
ATOM 4825 O O . TYR B 1 181 ? 4.203 -28.703 -24.469 1 66.25 181 TYR B O 1
ATOM 4833 N N . TYR B 1 182 ? 5.824 -27.297 -24.391 1 77.69 182 TYR B N 1
ATOM 4834 C CA . TYR B 1 182 ? 5.461 -26.938 -23.016 1 77.69 182 TYR B CA 1
ATOM 4835 C C . TYR B 1 182 ? 4.062 -26.344 -22.953 1 77.69 182 TYR B C 1
ATOM 4837 O O . TYR B 1 182 ? 3.264 -26.703 -22.094 1 77.69 182 TYR B O 1
ATOM 4845 N N . LYS B 1 183 ? 3.736 -25.547 -23.906 1 80.44 183 LYS B N 1
ATOM 4846 C CA . LYS B 1 183 ? 2.428 -24.906 -23.969 1 80.44 183 LYS B CA 1
ATOM 4847 C C . LYS B 1 183 ? 1.32 -25.922 -24.203 1 80.44 183 LYS B C 1
ATOM 4849 O O . LYS B 1 183 ? 0.255 -25.844 -23.594 1 80.44 183 LYS B O 1
ATOM 4854 N N . LEU B 1 184 ? 1.619 -26.828 -25.047 1 73.75 184 LEU B N 1
ATOM 4855 C CA . LEU B 1 184 ? 0.645 -27.875 -25.344 1 73.75 184 LEU B CA 1
ATOM 4856 C C . LEU B 1 184 ? 0.397 -28.75 -24.125 1 73.75 184 LEU B C 1
ATOM 4858 O O . LEU B 1 184 ? -0.75 -29.078 -23.812 1 73.75 184 LEU B O 1
ATOM 4862 N N . TYR B 1 185 ? 1.442 -29.094 -23.562 1 76.75 185 TYR B N 1
ATOM 4863 C CA . TYR B 1 185 ? 1.347 -29.922 -22.375 1 76.75 185 TYR B CA 1
ATOM 4864 C C . TYR B 1 185 ? 0.583 -29.203 -21.266 1 76.75 185 TYR B C 1
ATOM 4866 O O . TYR B 1 185 ? -0.268 -29.797 -20.609 1 76.75 185 TYR B O 1
ATOM 4874 N N . SER B 1 186 ? 0.906 -28 -21.078 1 86.69 186 SER B N 1
ATOM 4875 C CA . SER B 1 186 ? 0.234 -27.203 -20.047 1 86.69 186 SER B CA 1
ATOM 4876 C C . SER B 1 186 ? -1.271 -27.156 -20.281 1 86.69 186 SER B C 1
ATOM 4878 O O . SER B 1 186 ? -2.059 -27.297 -19.344 1 86.69 186 SER B O 1
ATOM 4880 N N . ARG B 1 187 ? -1.635 -26.984 -21.484 1 82.25 187 ARG B N 1
ATOM 4881 C CA . ARG B 1 187 ? -3.051 -26.953 -21.828 1 82.25 187 ARG B CA 1
ATOM 4882 C C . ARG B 1 187 ? -3.738 -28.266 -21.484 1 82.25 187 ARG B C 1
ATOM 4884 O O . ARG B 1 187 ? -4.824 -28.266 -20.906 1 82.25 187 ARG B O 1
ATOM 4891 N N . SER B 1 188 ? -3.111 -29.281 -21.891 1 81.12 188 SER B N 1
ATOM 4892 C CA . SER B 1 188 ? -3.682 -30.609 -21.672 1 81.12 188 SER B CA 1
ATOM 4893 C C . SER B 1 188 ? -3.863 -30.891 -20.188 1 81.12 188 SER B C 1
ATOM 4895 O O . SER B 1 188 ? -4.91 -31.391 -19.766 1 81.12 188 SER B O 1
ATOM 4897 N N . ILE B 1 189 ? -2.885 -30.547 -19.391 1 86.94 189 ILE B N 1
ATOM 4898 C CA . ILE B 1 189 ? -2.906 -30.812 -17.969 1 86.94 189 ILE B CA 1
ATOM 4899 C C . ILE B 1 189 ? -4.039 -30.031 -17.312 1 86.94 189 ILE B C 1
ATOM 4901 O O . ILE B 1 189 ? -4.809 -30.578 -16.516 1 86.94 189 ILE B O 1
ATOM 4905 N N . PHE B 1 190 ? -4.199 -28.797 -17.641 1 91.12 190 PHE B N 1
ATOM 4906 C CA . PHE B 1 190 ? -5.219 -27.953 -17.031 1 91.12 190 PHE B CA 1
ATOM 4907 C C . PHE B 1 190 ? -6.613 -28.391 -17.469 1 91.12 190 PHE B C 1
ATOM 4909 O O . PHE B 1 190 ? -7.527 -28.469 -16.641 1 91.12 190 PHE B O 1
ATOM 4916 N N . GLU B 1 191 ? -6.773 -28.688 -18.703 1 84.75 191 GLU B N 1
ATOM 4917 C CA . GLU B 1 191 ? -8.078 -29.094 -19.219 1 84.75 191 GLU B CA 1
ATOM 4918 C C . GLU B 1 191 ? -8.523 -30.422 -18.594 1 84.75 191 GLU B C 1
ATOM 4920 O O . GLU B 1 191 ? -9.695 -30.594 -18.266 1 84.75 191 GLU B O 1
ATOM 4925 N N . LYS B 1 192 ? -7.59 -31.297 -18.453 1 86 192 LYS B N 1
ATOM 4926 C CA . LYS B 1 192 ? -7.891 -32.594 -17.828 1 86 192 LYS B CA 1
ATOM 4927 C C . LYS B 1 192 ? -8.336 -32.406 -16.391 1 86 192 LYS B C 1
ATOM 4929 O O . LYS B 1 192 ? -9.047 -33.281 -15.844 1 86 192 LYS B O 1
ATOM 4934 N N . ASN B 1 193 ? -7.891 -31.375 -15.789 1 91.12 193 ASN B N 1
ATOM 4935 C CA . ASN B 1 193 ? -8.219 -31.141 -14.383 1 91.12 193 ASN B CA 1
ATOM 4936 C C . ASN B 1 193 ? -9.391 -30.172 -14.234 1 91.12 193 ASN B C 1
ATOM 4938 O O . ASN B 1 193 ? -9.562 -29.562 -13.18 1 91.12 193 ASN B O 1
ATOM 4942 N N . GLY B 1 194 ? -10.188 -29.938 -15.273 1 89.38 194 GLY B N 1
ATOM 4943 C CA . GLY B 1 194 ? -11.445 -29.219 -15.203 1 89.38 194 GLY B CA 1
ATOM 4944 C C . GLY B 1 194 ? -11.273 -27.719 -15.391 1 89.38 194 GLY B C 1
ATOM 4945 O O . GLY B 1 194 ? -12.109 -26.938 -14.945 1 89.38 194 GLY B O 1
ATOM 4946 N N . PHE B 1 195 ? -10.219 -27.344 -16 1 92.56 195 PHE B N 1
ATOM 4947 C CA . PHE B 1 195 ? -9.992 -25.922 -16.25 1 92.56 195 PHE B CA 1
ATOM 4948 C C . PHE B 1 195 ? -10.062 -25.609 -17.734 1 92.56 195 PHE B C 1
ATOM 4950 O O . PHE B 1 195 ? -9.82 -26.484 -18.578 1 92.56 195 PHE B O 1
ATOM 4957 N N . ALA B 1 196 ? -10.508 -24.438 -18.078 1 89.88 196 ALA B N 1
ATOM 4958 C CA . ALA B 1 196 ? -10.32 -23.859 -19.406 1 89.88 196 ALA B CA 1
ATOM 4959 C C . ALA B 1 196 ? -9.211 -22.812 -19.391 1 89.88 196 ALA B C 1
ATOM 4961 O O . ALA B 1 196 ? -9.094 -22.031 -18.453 1 89.88 196 ALA B O 1
ATOM 4962 N N . ILE B 1 197 ? -8.422 -22.797 -20.406 1 90.38 197 ILE B N 1
ATOM 4963 C CA . ILE B 1 197 ? -7.258 -21.922 -20.328 1 90.38 197 ILE B CA 1
ATOM 4964 C C . ILE B 1 197 ? -7.203 -21.031 -21.562 1 90.38 197 ILE B C 1
ATOM 4966 O O . ILE B 1 197 ? -7.555 -21.469 -22.672 1 90.38 197 ILE B O 1
ATOM 4970 N N . PHE B 1 198 ? -6.891 -19.812 -21.406 1 89.25 198 PHE B N 1
ATOM 4971 C CA . PHE B 1 198 ? -6.504 -18.844 -22.438 1 89.25 198 PHE B CA 1
ATOM 4972 C C . PHE B 1 198 ? -5.062 -18.406 -22.25 1 89.25 198 PHE B C 1
ATOM 4974 O O . PHE B 1 198 ? -4.734 -17.734 -21.25 1 89.25 198 PHE B O 1
ATOM 4981 N N . LEU B 1 199 ? -4.227 -18.781 -23.234 1 88.94 199 LEU B N 1
ATOM 4982 C CA . LEU B 1 199 ? -2.791 -18.609 -23.047 1 88.94 199 LEU B CA 1
ATOM 4983 C C . LEU B 1 199 ? -2.291 -17.375 -23.797 1 88.94 199 LEU B C 1
ATOM 4985 O O . LEU B 1 199 ? -2.658 -17.156 -24.953 1 88.94 199 LEU B O 1
ATOM 4989 N N . VAL B 1 200 ? -1.527 -16.516 -23.109 1 86.75 200 VAL B N 1
ATOM 4990 C CA . VAL B 1 200 ? -0.847 -15.359 -23.688 1 86.75 200 VAL B CA 1
ATOM 4991 C C . VAL B 1 200 ? 0.662 -15.508 -23.5 1 86.75 200 VAL B C 1
ATOM 4993 O O . VAL B 1 200 ? 1.146 -15.695 -22.391 1 86.75 200 VAL B O 1
ATOM 4996 N N . GLU B 1 201 ? 1.372 -15.453 -24.625 1 83.62 201 GLU B N 1
ATOM 4997 C CA . GLU B 1 201 ? 2.824 -15.586 -24.562 1 83.62 201 GLU B CA 1
ATOM 4998 C C . GLU B 1 201 ? 3.506 -14.227 -24.656 1 83.62 201 GLU B C 1
ATOM 5000 O O . GLU B 1 201 ? 3.229 -13.445 -25.562 1 83.62 201 GLU B O 1
ATOM 5005 N N . LEU B 1 202 ? 4.227 -13.883 -23.672 1 81.25 202 LEU B N 1
ATOM 5006 C CA . LEU B 1 202 ? 5.102 -12.719 -23.656 1 81.25 202 LEU B CA 1
ATOM 5007 C C . LEU B 1 202 ? 6.566 -13.141 -23.578 1 81.25 202 LEU B C 1
ATOM 5009 O O . LEU B 1 202 ? 6.867 -14.32 -23.375 1 81.25 202 LEU B O 1
ATOM 5013 N N . PRO B 1 203 ? 7.422 -12.203 -23.891 1 76.88 203 PRO B N 1
ATOM 5014 C CA . PRO B 1 203 ? 8.836 -12.578 -23.797 1 76.88 203 PRO B CA 1
ATOM 5015 C C . PRO B 1 203 ? 9.211 -13.141 -22.422 1 76.88 203 PRO B C 1
ATOM 5017 O O . PRO B 1 203 ? 9.078 -12.445 -21.422 1 76.88 203 PRO B O 1
ATOM 5020 N N . ASN B 1 204 ? 9.586 -14.336 -22.344 1 81.31 204 ASN B N 1
ATOM 5021 C CA . ASN B 1 204 ? 10.117 -15.047 -21.188 1 81.31 204 ASN B CA 1
ATOM 5022 C C . ASN B 1 204 ? 9.031 -15.305 -20.141 1 81.31 204 ASN B C 1
ATOM 5024 O O . ASN B 1 204 ? 9.328 -15.492 -18.969 1 81.31 204 ASN B O 1
ATOM 5028 N N . GLN B 1 205 ? 7.875 -15.172 -20.594 1 89.31 205 GLN B N 1
ATOM 5029 C CA . GLN B 1 205 ? 6.828 -15.477 -19.625 1 89.31 205 GLN B CA 1
ATOM 5030 C C . GLN B 1 205 ? 5.57 -15.992 -20.312 1 89.31 205 GLN B C 1
ATOM 5032 O O . GLN B 1 205 ? 5.266 -15.594 -21.438 1 89.31 205 GLN B O 1
ATOM 5037 N N . LEU B 1 206 ? 4.949 -16.906 -19.734 1 90.19 206 LEU B N 1
ATOM 5038 C CA . LEU B 1 206 ? 3.646 -17.422 -20.156 1 90.19 206 LEU B CA 1
ATOM 5039 C C . LEU B 1 206 ? 2.559 -17.016 -19.172 1 90.19 206 LEU B C 1
ATOM 5041 O O . LEU B 1 206 ? 2.713 -17.188 -17.969 1 90.19 206 LEU B O 1
ATOM 5045 N N . ILE B 1 207 ? 1.527 -16.453 -19.688 1 95.25 207 ILE B N 1
ATOM 5046 C CA . ILE B 1 207 ? 0.407 -16.016 -18.875 1 95.25 207 ILE B CA 1
ATOM 5047 C C . ILE B 1 207 ? -0.835 -16.828 -19.203 1 95.25 207 ILE B C 1
ATOM 5049 O O . ILE B 1 207 ? -1.266 -16.875 -20.359 1 95.25 207 ILE B O 1
ATOM 5053 N N . TYR B 1 208 ? -1.401 -17.484 -18.188 1 95.31 208 TYR B N 1
ATOM 5054 C CA . TYR B 1 208 ? -2.574 -18.328 -18.344 1 95.31 208 TYR B CA 1
ATOM 5055 C C . TYR B 1 208 ? -3.807 -17.688 -17.719 1 95.31 208 TYR B C 1
ATOM 5057 O O . TYR B 1 208 ? -3.834 -17.422 -16.516 1 95.31 208 TYR B O 1
ATOM 5065 N N . ILE B 1 209 ? -4.734 -17.359 -18.531 1 95.75 209 ILE B N 1
ATOM 5066 C CA . ILE B 1 209 ? -6.055 -17.031 -17.984 1 95.75 209 ILE B CA 1
ATOM 5067 C C . ILE B 1 209 ? -6.867 -18.312 -17.828 1 95.75 209 ILE B C 1
ATOM 5069 O O . ILE B 1 209 ? -7.211 -18.969 -18.812 1 95.75 209 ILE B O 1
ATOM 5073 N N . ILE B 1 210 ? -7.219 -18.656 -16.609 1 95.69 210 ILE B N 1
ATOM 5074 C CA . ILE B 1 210 ? -7.781 -19.969 -16.328 1 95.69 210 ILE B CA 1
ATOM 5075 C C . ILE B 1 210 ? -9.188 -19.812 -15.758 1 95.69 210 ILE B C 1
ATOM 5077 O O . ILE B 1 210 ? -9.398 -19.031 -14.828 1 95.69 210 ILE B O 1
ATOM 5081 N N . ALA B 1 211 ? -10.078 -20.516 -16.297 1 94.19 211 ALA B N 1
ATOM 5082 C CA . ALA B 1 211 ? -11.453 -20.594 -15.812 1 94.19 211 ALA B CA 1
ATOM 5083 C C . ALA B 1 211 ? -11.711 -21.906 -15.078 1 94.19 211 ALA B C 1
ATOM 5085 O O . ALA B 1 211 ? -11.32 -22.969 -15.547 1 94.19 211 ALA B O 1
ATOM 5086 N N . ASP B 1 212 ? -12.227 -21.812 -13.883 1 94.31 212 ASP B N 1
ATOM 5087 C CA . ASP B 1 212 ? -12.555 -22.984 -13.086 1 94.31 212 ASP B CA 1
ATOM 5088 C C . ASP B 1 212 ? -13.93 -23.531 -13.461 1 94.31 212 ASP B C 1
ATOM 5090 O O . ASP B 1 212 ? -14.953 -22.969 -13.078 1 94.31 212 ASP B O 1
ATOM 5094 N N . LEU B 1 213 ? -13.945 -24.656 -14.094 1 89.25 213 LEU B N 1
ATOM 5095 C CA . LEU B 1 213 ? -15.203 -25.203 -14.594 1 89.25 213 LEU B CA 1
ATOM 5096 C C . LEU B 1 213 ? -15.797 -26.203 -13.602 1 89.25 213 LEU B C 1
ATOM 5098 O O . LEU B 1 213 ? -16.938 -26.656 -13.773 1 89.25 213 LEU B O 1
ATOM 5102 N N . THR B 1 214 ? -14.969 -26.469 -12.57 1 84 214 THR B N 1
ATOM 5103 C CA . THR B 1 214 ? -15.438 -27.359 -11.523 1 84 214 THR B CA 1
ATOM 5104 C C . THR B 1 214 ? -15.383 -26.688 -10.164 1 84 214 THR B C 1
ATOM 5106 O O . THR B 1 214 ? -14.562 -25.797 -9.938 1 84 214 THR B O 1
ATOM 5109 N N . GLN B 1 215 ? -16.297 -26.672 -9.336 1 72.88 215 GLN B N 1
ATOM 5110 C CA . GLN B 1 215 ? -16.375 -25.906 -8.102 1 72.88 215 GLN B CA 1
ATOM 5111 C C . GLN B 1 215 ? -15.797 -26.688 -6.922 1 72.88 215 GLN B C 1
ATOM 5113 O O . GLN B 1 215 ? -15.891 -26.25 -5.773 1 72.88 215 GLN B O 1
ATOM 5118 N N . GLN B 1 216 ? -14.852 -27.656 -7.223 1 82.88 216 GLN B N 1
ATOM 5119 C CA . GLN B 1 216 ? -14.391 -28.422 -6.07 1 82.88 216 GLN B CA 1
ATOM 5120 C C . GLN B 1 216 ? -12.875 -28.344 -5.918 1 82.88 216 GLN B C 1
ATOM 5122 O O . GLN B 1 216 ? -12.148 -28.359 -6.91 1 82.88 216 GLN B O 1
ATOM 5127 N N . ASP B 1 217 ? -12.32 -28.25 -4.734 1 88.56 217 ASP B N 1
ATOM 5128 C CA . ASP B 1 217 ? -10.922 -28.344 -4.332 1 88.56 217 ASP B CA 1
ATOM 5129 C C . ASP B 1 217 ? -10.023 -27.562 -5.289 1 88.56 217 ASP B C 1
ATOM 5131 O O . ASP B 1 217 ? -9.039 -28.094 -5.801 1 88.56 217 ASP B O 1
ATOM 5135 N N . LEU B 1 218 ? -10.336 -26.344 -5.551 1 92.25 218 LEU B N 1
ATOM 5136 C CA . LEU B 1 218 ? -9.68 -25.5 -6.543 1 92.25 218 LEU B CA 1
ATOM 5137 C C . LEU B 1 218 ? -8.18 -25.438 -6.285 1 92.25 218 LEU B C 1
ATOM 5139 O O . LEU B 1 218 ? -7.379 -25.719 -7.176 1 92.25 218 LEU B O 1
ATOM 5143 N N . LYS B 1 219 ? -7.68 -25.141 -5.062 1 91.81 219 LYS B N 1
ATOM 5144 C CA . LYS B 1 219 ? -6.266 -24.953 -4.754 1 91.81 219 LYS B CA 1
ATOM 5145 C C . LYS B 1 219 ? -5.477 -26.234 -4.953 1 91.81 219 LYS B C 1
ATOM 5147 O O . LYS B 1 219 ? -4.367 -26.219 -5.488 1 91.81 219 LYS B O 1
ATOM 5152 N N . LYS B 1 220 ? -6.07 -27.328 -4.547 1 94.06 220 LYS B N 1
ATOM 5153 C CA . LYS B 1 220 ? -5.406 -28.609 -4.711 1 94.06 220 LYS B CA 1
ATOM 5154 C C . LYS B 1 220 ? -5.207 -28.953 -6.188 1 94.06 220 LYS B C 1
ATOM 5156 O O . LYS B 1 220 ? -4.148 -29.438 -6.582 1 94.06 220 LYS B O 1
ATOM 5161 N N . ARG B 1 221 ? -6.238 -28.703 -6.957 1 94.38 221 ARG B N 1
ATOM 5162 C CA . ARG B 1 221 ? -6.152 -28.953 -8.391 1 94.38 221 ARG B CA 1
ATOM 5163 C C . ARG B 1 221 ? -5.094 -28.078 -9.047 1 94.38 221 ARG B C 1
ATOM 5165 O O . ARG B 1 221 ? -4.332 -28.547 -9.898 1 94.38 221 ARG B O 1
ATOM 5172 N N . ILE B 1 222 ? -5.035 -26.828 -8.641 1 95.31 222 ILE B N 1
ATOM 5173 C CA . ILE B 1 222 ? -4.062 -25.891 -9.203 1 95.31 222 ILE B CA 1
ATOM 5174 C C . ILE B 1 222 ? -2.648 -26.375 -8.883 1 95.31 222 ILE B C 1
ATOM 5176 O O . ILE B 1 222 ? -1.794 -26.438 -9.773 1 95.31 222 ILE B O 1
ATOM 5180 N N . VAL B 1 223 ? -2.41 -26.703 -7.625 1 95.19 223 VAL B N 1
ATOM 5181 C CA . VAL B 1 223 ? -1.096 -27.172 -7.191 1 95.19 223 VAL B CA 1
ATOM 5182 C C . VAL B 1 223 ? -0.716 -28.438 -7.945 1 95.19 223 VAL B C 1
ATOM 5184 O O . VAL B 1 223 ? 0.432 -28.594 -8.367 1 95.19 223 VAL B O 1
ATOM 5187 N N . GLY B 1 224 ? -1.712 -29.328 -8.078 1 93.75 224 GLY B N 1
ATOM 5188 C CA . GLY B 1 224 ? -1.467 -30.531 -8.859 1 93.75 224 GLY B CA 1
ATOM 5189 C C . GLY B 1 224 ? -0.994 -30.25 -10.273 1 93.75 224 GLY B C 1
ATOM 5190 O O . GLY B 1 224 ? -0.057 -30.875 -10.758 1 93.75 224 GLY B O 1
ATOM 5191 N N . CYS B 1 225 ? -1.637 -29.312 -10.922 1 93.56 225 CYS B N 1
ATOM 5192 C CA . CYS B 1 225 ? -1.266 -28.922 -12.281 1 93.56 225 CYS B CA 1
ATOM 5193 C C . CYS B 1 225 ? 0.14 -28.344 -12.32 1 93.56 225 CYS B C 1
ATOM 5195 O O . CYS B 1 225 ? 0.941 -28.688 -13.188 1 93.56 225 CYS B O 1
ATOM 5197 N N . ILE B 1 226 ? 0.473 -27.484 -11.406 1 93.88 226 ILE B N 1
ATOM 5198 C CA . ILE B 1 226 ? 1.77 -26.812 -11.359 1 93.88 226 ILE B CA 1
ATOM 5199 C C . ILE B 1 226 ? 2.873 -27.844 -11.141 1 93.88 226 ILE B C 1
ATOM 5201 O O . ILE B 1 226 ? 3.93 -27.781 -11.773 1 93.88 226 ILE B O 1
ATOM 5205 N N . GLU B 1 227 ? 2.605 -28.75 -10.242 1 90.56 227 GLU B N 1
ATOM 5206 C CA . GLU B 1 227 ? 3.6 -29.781 -9.953 1 90.56 227 GLU B CA 1
ATOM 5207 C C . GLU B 1 227 ? 3.836 -30.672 -11.164 1 90.56 227 GLU B C 1
ATOM 5209 O O . GLU B 1 227 ? 4.973 -31.062 -11.453 1 90.56 227 GLU B O 1
ATOM 5214 N N . LYS B 1 228 ? 2.803 -31.062 -11.844 1 88.5 228 LYS B N 1
ATOM 5215 C CA . LYS B 1 228 ? 2.943 -31.859 -13.062 1 88.5 228 LYS B CA 1
ATOM 5216 C C . LYS B 1 228 ? 3.758 -31.109 -14.117 1 88.5 228 LYS B C 1
ATOM 5218 O O . LYS B 1 228 ? 4.582 -31.703 -14.812 1 88.5 228 LYS B O 1
ATOM 5223 N N . LEU B 1 229 ? 3.527 -29.875 -14.211 1 87.44 229 LEU B N 1
ATOM 5224 C CA . LEU B 1 229 ? 4.281 -29.062 -15.164 1 87.44 229 LEU B CA 1
ATOM 5225 C C . LEU B 1 229 ? 5.75 -28.984 -14.766 1 87.44 229 LEU B C 1
ATOM 5227 O O . LEU B 1 229 ? 6.633 -29 -15.625 1 87.44 229 LEU B O 1
ATOM 5231 N N . ARG B 1 230 ? 5.988 -28.812 -13.484 1 85.69 230 ARG B N 1
ATOM 5232 C CA . ARG B 1 230 ? 7.355 -28.766 -12.977 1 85.69 230 ARG B CA 1
ATOM 5233 C C . ARG B 1 230 ? 8.102 -30.062 -13.297 1 85.69 230 ARG B C 1
ATOM 5235 O O . ARG B 1 230 ? 9.266 -30.031 -13.711 1 85.69 230 ARG B O 1
ATOM 5242 N N . VAL B 1 231 ? 7.453 -31.156 -13.086 1 81.06 231 VAL B N 1
ATOM 5243 C CA . VAL B 1 231 ? 8.047 -32.469 -13.359 1 81.06 231 VAL B CA 1
ATOM 5244 C C . VAL B 1 231 ? 8.328 -32.594 -14.852 1 81.06 231 VAL B C 1
ATOM 5246 O O . VAL B 1 231 ? 9.391 -33.094 -15.25 1 81.06 231 VAL B O 1
ATOM 5249 N N . PHE B 1 232 ? 7.367 -32.125 -15.602 1 75.94 232 PHE B N 1
ATOM 5250 C CA . PHE B 1 232 ? 7.527 -32.188 -17.047 1 75.94 232 PHE B CA 1
ATOM 5251 C C . PHE B 1 232 ? 8.742 -31.391 -17.484 1 75.94 232 PHE B C 1
ATOM 5253 O O . PHE B 1 232 ? 9.516 -31.828 -18.344 1 75.94 232 PHE B O 1
ATOM 5260 N N . LYS B 1 233 ? 8.852 -30.266 -16.969 1 73.69 233 LYS B N 1
ATOM 5261 C CA . LYS B 1 233 ? 9.977 -29.391 -17.297 1 73.69 233 LYS B CA 1
ATOM 5262 C C . LYS B 1 233 ? 11.305 -30.062 -16.953 1 73.69 233 LYS B C 1
ATOM 5264 O O . LYS B 1 233 ? 12.266 -29.969 -17.719 1 73.69 233 LYS B O 1
ATOM 5269 N N . ARG B 1 234 ? 11.383 -30.656 -15.805 1 67.62 234 ARG B N 1
ATOM 5270 C CA . ARG B 1 234 ? 12.609 -31.281 -15.328 1 67.62 234 ARG B CA 1
ATOM 5271 C C . ARG B 1 234 ? 13.008 -32.469 -16.219 1 67.62 234 ARG B C 1
ATOM 5273 O O . ARG B 1 234 ? 14.195 -32.719 -16.422 1 67.62 234 ARG B O 1
ATOM 5280 N N . ASN B 1 235 ? 12.023 -33.094 -16.609 1 61.56 235 ASN B N 1
ATOM 5281 C CA . ASN B 1 235 ? 12.273 -34.312 -17.359 1 61.56 235 ASN B CA 1
ATOM 5282 C C . ASN B 1 235 ? 12.555 -34.031 -18.828 1 61.56 235 ASN B C 1
ATOM 5284 O O . ASN B 1 235 ? 13.023 -34.906 -19.562 1 61.56 235 ASN B O 1
ATOM 5288 N N . ASN B 1 236 ? 12.266 -32.875 -19.078 1 59.66 236 ASN B N 1
ATOM 5289 C CA . ASN B 1 236 ? 12.469 -32.531 -20.484 1 59.66 236 ASN B CA 1
ATOM 5290 C C . ASN B 1 236 ? 13.539 -31.453 -20.656 1 59.66 236 ASN B C 1
ATOM 5292 O O . ASN B 1 236 ? 14.211 -31.078 -19.688 1 59.66 236 ASN B O 1
ATOM 5296 N N . TYR B 1 237 ? 13.844 -31.141 -21.812 1 53.69 237 TYR B N 1
ATOM 5297 C CA . TYR B 1 237 ? 14.906 -30.25 -22.25 1 53.69 237 TYR B CA 1
ATOM 5298 C C . TYR B 1 237 ? 14.812 -28.906 -21.531 1 53.69 237 TYR B C 1
ATOM 5300 O O . TYR B 1 237 ? 15.594 -27.984 -21.812 1 53.69 237 TYR B O 1
ATOM 5308 N N . TYR B 1 238 ? 13.906 -28.906 -20.5 1 59.72 238 TYR B N 1
ATOM 5309 C CA . TYR B 1 238 ? 13.758 -27.578 -19.922 1 59.72 238 TYR B CA 1
ATOM 5310 C C . TYR B 1 238 ? 14.375 -27.531 -18.531 1 59.72 238 TYR B C 1
ATOM 5312 O O . TYR B 1 238 ? 14.078 -26.625 -17.734 1 59.72 238 TYR B O 1
ATOM 5320 N N . THR B 1 239 ? 15.109 -28.547 -18.188 1 61.5 239 THR B N 1
ATOM 5321 C CA . THR B 1 239 ? 15.664 -28.703 -16.844 1 61.5 239 THR B CA 1
ATOM 5322 C C . THR B 1 239 ? 16.484 -27.469 -16.453 1 61.5 239 THR B C 1
ATOM 5324 O O . THR B 1 239 ? 16.484 -27.062 -15.289 1 61.5 239 THR B O 1
ATOM 5327 N N . GLN B 1 240 ? 17.016 -26.875 -17.406 1 63.41 240 GLN B N 1
ATOM 5328 C CA . GLN B 1 240 ? 17.922 -25.781 -17.094 1 63.41 240 GLN B CA 1
ATOM 5329 C C . GLN B 1 240 ? 17.156 -24.453 -16.969 1 63.41 240 GLN B C 1
ATOM 5331 O O . GLN B 1 240 ? 17.703 -23.453 -16.5 1 63.41 240 GLN B O 1
ATOM 5336 N N . LEU B 1 241 ? 15.898 -24.625 -17.328 1 69.81 241 LEU B N 1
ATOM 5337 C CA . LEU B 1 241 ? 15.109 -23.406 -17.312 1 69.81 241 LEU B CA 1
ATOM 5338 C C . LEU B 1 241 ? 14.562 -23.125 -15.906 1 69.81 241 LEU B C 1
ATOM 5340 O O . LEU B 1 241 ? 13.844 -23.953 -15.344 1 69.81 241 LEU B O 1
ATOM 5344 N N . LYS B 1 242 ? 15.18 -22.156 -15.195 1 80.06 242 LYS B N 1
ATOM 5345 C CA . LYS B 1 242 ? 14.609 -21.719 -13.922 1 80.06 242 LYS B CA 1
ATOM 5346 C C . LYS B 1 242 ? 13.289 -20.984 -14.141 1 80.06 242 LYS B C 1
ATOM 5348 O O . LYS B 1 242 ? 13.188 -20.094 -14.992 1 80.06 242 LYS B O 1
ATOM 5353 N N . MET B 1 243 ? 12.25 -21.609 -13.594 1 87.12 243 MET B N 1
ATOM 5354 C CA . MET B 1 243 ? 10.914 -21.047 -13.781 1 87.12 243 MET B CA 1
ATOM 5355 C C . MET B 1 243 ? 10.281 -20.688 -12.445 1 87.12 243 MET B C 1
ATOM 5357 O O . MET B 1 243 ? 10.414 -21.422 -11.469 1 87.12 243 MET B O 1
ATOM 5361 N N . THR B 1 244 ? 9.742 -19.484 -12.375 1 92.19 244 THR B N 1
ATOM 5362 C CA . THR B 1 244 ? 8.969 -19.078 -11.211 1 92.19 244 THR B CA 1
ATOM 5363 C C . THR B 1 244 ? 7.484 -18.953 -11.562 1 92.19 244 THR B C 1
ATOM 5365 O O . THR B 1 244 ? 7.129 -18.328 -12.562 1 92.19 244 THR B O 1
ATOM 5368 N N . THR B 1 245 ? 6.66 -19.641 -10.828 1 95 245 THR B N 1
ATOM 5369 C CA . THR B 1 245 ? 5.219 -19.656 -11.07 1 95 245 THR B CA 1
ATOM 5370 C C . THR B 1 245 ? 4.488 -18.859 -10 1 95 245 THR B C 1
ATOM 5372 O O . THR B 1 245 ? 4.848 -18.906 -8.82 1 95 245 THR B O 1
ATOM 5375 N N . ALA B 1 246 ? 3.533 -18.125 -10.383 1 96.88 246 ALA B N 1
ATOM 5376 C CA . ALA B 1 246 ? 2.736 -17.328 -9.453 1 96.88 246 ALA B CA 1
ATOM 5377 C C . ALA B 1 246 ? 1.267 -17.312 -9.859 1 96.88 246 ALA B C 1
ATOM 5379 O O . ALA B 1 246 ? 0.945 -17.25 -11.047 1 96.88 246 ALA B O 1
ATOM 5380 N N . VAL B 1 247 ? 0.396 -17.375 -8.898 1 97.5 247 VAL B N 1
ATOM 5381 C CA . VAL B 1 247 ? -1.045 -17.391 -9.125 1 97.5 247 VAL B CA 1
ATOM 5382 C C . VAL B 1 247 ? -1.667 -16.125 -8.539 1 97.5 247 VAL B C 1
ATOM 5384 O O . VAL B 1 247 ? -1.369 -15.75 -7.398 1 97.5 247 VAL B O 1
ATOM 5387 N N . GLY B 1 248 ? -2.48 -15.461 -9.305 1 96.81 248 GLY B N 1
ATOM 5388 C CA . GLY B 1 248 ? -3.16 -14.266 -8.836 1 96.81 248 GLY B CA 1
ATOM 5389 C C . GLY B 1 248 ? -4.387 -14.562 -8 1 96.81 248 GLY B C 1
ATOM 5390 O O . GLY B 1 248 ? -4.695 -15.727 -7.73 1 96.81 248 GLY B O 1
ATOM 5391 N N . GLN B 1 249 ? -4.988 -13.555 -7.59 1 95.38 249 GLN B N 1
ATOM 5392 C CA . GLN B 1 249 ? -6.211 -13.672 -6.801 1 95.38 249 GLN B CA 1
ATOM 5393 C C . GLN B 1 249 ? -7.305 -14.398 -7.586 1 95.38 249 GLN B C 1
ATOM 5395 O O . GLN B 1 249 ? -7.48 -14.156 -8.781 1 95.38 249 GLN B O 1
ATOM 5400 N N . ILE B 1 250 ? -7.992 -15.328 -6.914 1 93.94 250 ILE B N 1
ATOM 5401 C CA . ILE B 1 250 ? -9.133 -16 -7.531 1 93.94 250 ILE B CA 1
ATOM 5402 C C . ILE B 1 250 ? -10.344 -15.07 -7.52 1 93.94 250 ILE B C 1
ATOM 5404 O O . ILE B 1 250 ? -10.75 -14.586 -6.461 1 93.94 250 ILE B O 1
ATOM 5408 N N . VAL B 1 251 ? -10.852 -14.797 -8.648 1 93.75 251 VAL B N 1
ATOM 5409 C CA . VAL B 1 251 ? -11.969 -13.867 -8.766 1 93.75 251 VAL B CA 1
ATOM 5410 C C . VAL B 1 251 ? -13.234 -14.625 -9.18 1 93.75 251 VAL B C 1
ATOM 5412 O O . VAL B 1 251 ? -13.156 -15.664 -9.828 1 93.75 251 VAL B O 1
ATOM 5415 N N . ASN B 1 252 ? -14.406 -14.07 -8.859 1 90.44 252 ASN B N 1
ATOM 5416 C CA . ASN B 1 252 ? -15.672 -14.773 -9.062 1 90.44 252 ASN B CA 1
ATOM 5417 C C . ASN B 1 252 ? -16.297 -14.406 -10.398 1 90.44 252 ASN B C 1
ATOM 5419 O O . ASN B 1 252 ? -17.344 -14.961 -10.773 1 90.44 252 ASN B O 1
ATOM 5423 N N . ASP B 1 253 ? -15.656 -13.469 -11.086 1 90.69 253 ASP B N 1
ATOM 5424 C CA . ASP B 1 253 ? -16.234 -12.992 -12.344 1 90.69 253 ASP B CA 1
ATOM 5425 C C . ASP B 1 253 ? -15.148 -12.688 -13.367 1 90.69 253 ASP B C 1
ATOM 5427 O O . ASP B 1 253 ? -14.07 -12.195 -13.016 1 90.69 253 ASP B O 1
ATOM 5431 N N . TYR B 1 254 ? -15.484 -13.016 -14.625 1 91.69 254 TYR B N 1
ATOM 5432 C CA . TYR B 1 254 ? -14.531 -12.82 -15.711 1 91.69 254 TYR B CA 1
ATOM 5433 C C . TYR B 1 254 ? -14.18 -11.344 -15.875 1 91.69 254 TYR B C 1
ATOM 5435 O O . TYR B 1 254 ? -13.141 -11.008 -16.453 1 91.69 254 TYR B O 1
ATOM 5443 N N . GLN B 1 255 ? -14.984 -10.461 -15.336 1 90.5 255 GLN B N 1
ATOM 5444 C CA . GLN B 1 255 ? -14.75 -9.031 -15.445 1 90.5 255 GLN B CA 1
ATOM 5445 C C . GLN B 1 255 ? -13.57 -8.594 -14.586 1 90.5 255 GLN B C 1
ATOM 5447 O O . GLN B 1 255 ? -12.992 -7.527 -14.82 1 90.5 255 GLN B O 1
ATOM 5452 N N . PHE B 1 256 ? -13.164 -9.469 -13.664 1 92.38 256 PHE B N 1
ATOM 5453 C CA . PHE B 1 256 ? -12.141 -9.062 -12.711 1 92.38 256 PHE B CA 1
ATOM 5454 C C . PHE B 1 256 ? -10.828 -9.797 -12.992 1 92.38 256 PHE B C 1
ATOM 5456 O O . PHE B 1 256 ? -9.969 -9.883 -12.117 1 92.38 256 PHE B O 1
ATOM 5463 N N . VAL B 1 257 ? -10.648 -10.273 -14.172 1 94.94 257 VAL B N 1
ATOM 5464 C CA . VAL B 1 257 ? -9.445 -10.992 -14.555 1 94.94 257 VAL B CA 1
ATOM 5465 C C . VAL B 1 257 ? -8.234 -10.062 -14.5 1 94.94 257 VAL B C 1
ATOM 5467 O O . VAL B 1 257 ? -7.129 -10.484 -14.156 1 94.94 257 VAL B O 1
ATOM 5470 N N . SER B 1 258 ? -8.484 -8.781 -14.805 1 94.88 258 SER B N 1
ATOM 5471 C CA . SER B 1 258 ? -7.406 -7.801 -14.734 1 94.88 258 SER B CA 1
ATOM 5472 C C . SER B 1 258 ? -6.844 -7.695 -13.32 1 94.88 258 SER B C 1
ATOM 5474 O O . SER B 1 258 ? -5.633 -7.574 -13.133 1 94.88 258 SER B O 1
ATOM 5476 N N . ASN B 1 259 ? -7.684 -7.789 -12.398 1 94 259 ASN B N 1
ATOM 5477 C CA . ASN B 1 259 ? -7.254 -7.781 -11 1 94 259 ASN B CA 1
ATOM 5478 C C . ASN B 1 259 ? -6.391 -9 -10.672 1 94 259 ASN B C 1
ATOM 5480 O O . ASN B 1 259 ? -5.383 -8.875 -9.977 1 94 259 ASN B O 1
ATOM 5484 N N . SER B 1 260 ? -6.848 -10.078 -11.094 1 96.25 260 SER B N 1
ATOM 5485 C CA . SER B 1 260 ? -6.07 -11.297 -10.898 1 96.25 260 SER B CA 1
ATOM 5486 C C . SER B 1 260 ? -4.699 -11.195 -11.555 1 96.25 260 SER B C 1
ATOM 5488 O O . SER B 1 260 ? -3.703 -11.656 -10.992 1 96.25 260 SER B O 1
ATOM 5490 N N . PHE B 1 261 ? -4.699 -10.602 -12.719 1 96 261 PHE B N 1
ATOM 5491 C CA . PHE B 1 261 ? -3.443 -10.43 -13.438 1 96 261 PHE B CA 1
ATOM 5492 C C . PHE B 1 261 ? -2.484 -9.547 -12.648 1 96 261 PHE B C 1
ATOM 5494 O O . PHE B 1 261 ? -1.313 -9.891 -12.477 1 96 261 PHE B O 1
ATOM 5501 N N . GLU B 1 262 ? -2.961 -8.484 -12.156 1 94.69 262 GLU B N 1
ATOM 5502 C CA . GLU B 1 262 ? -2.133 -7.57 -11.375 1 94.69 262 GLU B CA 1
ATOM 5503 C C . GLU B 1 262 ? -1.603 -8.25 -10.109 1 94.69 262 GLU B C 1
ATOM 5505 O O . GLU B 1 262 ? -0.432 -8.094 -9.766 1 94.69 262 GLU B O 1
ATOM 5510 N N . THR B 1 263 ? -2.445 -8.93 -9.477 1 96.19 263 THR B N 1
ATOM 5511 C CA . THR B 1 263 ? -2.041 -9.609 -8.25 1 96.19 263 THR B CA 1
ATOM 5512 C C . THR B 1 263 ? -1.083 -10.758 -8.562 1 96.19 263 THR B C 1
ATOM 5514 O O . THR B 1 263 ? -0.217 -11.078 -7.746 1 96.19 263 THR B O 1
ATOM 5517 N N . ALA B 1 264 ? -1.283 -11.352 -9.688 1 96.94 264 ALA B N 1
ATOM 5518 C CA . ALA B 1 264 ? -0.335 -12.383 -10.102 1 96.94 264 ALA B CA 1
ATOM 5519 C C . ALA B 1 264 ? 1.059 -11.797 -10.305 1 96.94 264 ALA B C 1
ATOM 5521 O O . ALA B 1 264 ? 2.061 -12.406 -9.93 1 96.94 264 ALA B O 1
ATOM 5522 N N . LYS B 1 265 ? 1.092 -10.664 -10.938 1 94.44 265 LYS B N 1
ATOM 5523 C CA . LYS B 1 265 ? 2.365 -9.977 -11.141 1 94.44 265 LYS B CA 1
ATOM 5524 C C . LYS B 1 265 ? 3.047 -9.68 -9.805 1 94.44 265 LYS B C 1
ATOM 5526 O O . LYS B 1 265 ? 4.254 -9.898 -9.656 1 94.44 265 LYS B O 1
ATOM 5531 N N . ASP B 1 266 ? 2.271 -9.188 -8.906 1 93.62 266 ASP B N 1
ATOM 5532 C CA . ASP B 1 266 ? 2.801 -8.906 -7.578 1 93.62 266 ASP B CA 1
ATOM 5533 C C . ASP B 1 266 ? 3.346 -10.172 -6.926 1 93.62 266 ASP B C 1
ATOM 5535 O O . ASP B 1 266 ? 4.434 -10.164 -6.348 1 93.62 266 ASP B O 1
ATOM 5539 N N . THR B 1 267 ? 2.551 -11.203 -7.027 1 95.75 267 THR B N 1
ATOM 5540 C CA . THR B 1 267 ? 2.953 -12.484 -6.445 1 95.75 267 THR B CA 1
ATOM 5541 C C . THR B 1 267 ? 4.25 -12.977 -7.074 1 95.75 267 THR B C 1
ATOM 5543 O O . THR B 1 267 ? 5.117 -13.516 -6.383 1 95.75 267 THR B O 1
ATOM 5546 N N . LEU B 1 268 ? 4.332 -12.781 -8.352 1 94.44 268 LEU B N 1
ATOM 5547 C CA . LEU B 1 268 ? 5.539 -13.188 -9.07 1 94.44 268 LEU B CA 1
ATOM 5548 C C . LEU B 1 268 ? 6.758 -12.43 -8.547 1 94.44 268 LEU B C 1
ATOM 5550 O O . LEU B 1 268 ? 7.809 -13.031 -8.297 1 94.44 268 LEU B O 1
ATOM 5554 N N . LEU B 1 269 ? 6.625 -11.164 -8.344 1 91.62 269 LEU B N 1
ATOM 5555 C CA . LEU B 1 269 ? 7.719 -10.344 -7.836 1 91.62 269 LEU B CA 1
ATOM 5556 C C . LEU B 1 269 ? 8.172 -10.828 -6.465 1 91.62 269 LEU B C 1
ATOM 5558 O O . LEU B 1 269 ? 9.375 -10.859 -6.18 1 91.62 269 LEU B O 1
ATOM 5562 N N . ILE B 1 270 ? 7.25 -11.188 -5.672 1 92.56 270 ILE B N 1
ATOM 5563 C CA . ILE B 1 270 ? 7.543 -11.656 -4.324 1 92.56 270 ILE B CA 1
ATOM 5564 C C . ILE B 1 270 ? 8.289 -12.992 -4.391 1 92.56 270 ILE B C 1
ATOM 5566 O O . ILE B 1 270 ? 9.312 -13.172 -3.736 1 92.56 270 ILE B O 1
ATOM 5570 N N . ARG B 1 271 ? 7.809 -13.836 -5.227 1 92.38 271 ARG B N 1
ATOM 5571 C CA . ARG B 1 271 ? 8.344 -15.195 -5.273 1 92.38 271 ARG B CA 1
ATOM 5572 C C . ARG B 1 271 ? 9.695 -15.227 -5.977 1 92.38 271 ARG B C 1
ATOM 5574 O O . ARG B 1 271 ? 10.477 -16.156 -5.793 1 92.38 271 ARG B O 1
ATOM 5581 N N . MET B 1 272 ? 9.961 -14.344 -6.793 1 87.94 272 MET B N 1
ATOM 5582 C CA . MET B 1 272 ? 11.266 -14.273 -7.445 1 87.94 272 MET B CA 1
ATOM 5583 C C . MET B 1 272 ? 12.375 -14.07 -6.418 1 87.94 272 MET B C 1
ATOM 5585 O O . MET B 1 272 ? 13.523 -14.469 -6.645 1 87.94 272 MET B O 1
ATOM 5589 N N . ASN B 1 273 ? 12.023 -13.469 -5.344 1 84.56 273 ASN B N 1
ATOM 5590 C CA . ASN B 1 273 ? 12.984 -13.258 -4.266 1 84.56 273 ASN B CA 1
ATOM 5591 C C . ASN B 1 273 ? 12.969 -14.414 -3.266 1 84.56 273 ASN B C 1
ATOM 5593 O O . ASN B 1 273 ? 13.93 -14.617 -2.531 1 84.56 273 ASN B O 1
ATOM 5597 N N . SER B 1 274 ? 11.836 -15.086 -3.252 1 86.44 274 SER B N 1
ATOM 5598 C CA . SER B 1 274 ? 11.641 -16.188 -2.324 1 86.44 274 SER B CA 1
ATOM 5599 C C . SER B 1 274 ? 10.805 -17.297 -2.959 1 86.44 274 SER B C 1
ATOM 5601 O O . SER B 1 274 ? 9.609 -17.422 -2.686 1 86.44 274 SER B O 1
ATOM 5603 N N . GLN B 1 275 ? 11.414 -18.25 -3.562 1 84.19 275 GLN B N 1
ATOM 5604 C CA . GLN B 1 275 ? 10.742 -19.266 -4.363 1 84.19 275 GLN B CA 1
ATOM 5605 C C . GLN B 1 275 ? 10.039 -20.281 -3.473 1 84.19 275 GLN B C 1
ATOM 5607 O O . GLN B 1 275 ? 9.172 -21.031 -3.938 1 84.19 275 GLN B O 1
ATOM 5612 N N . HIS B 1 276 ? 10.391 -20.328 -2.225 1 88.5 276 HIS B N 1
ATOM 5613 C CA . HIS B 1 276 ? 9.82 -21.328 -1.331 1 88.5 276 HIS B CA 1
ATOM 5614 C C . HIS B 1 276 ? 8.43 -20.922 -0.864 1 88.5 276 HIS B C 1
ATOM 5616 O O . HIS B 1 276 ? 7.688 -21.734 -0.321 1 88.5 276 HIS B O 1
ATOM 5622 N N . LEU B 1 277 ? 8.102 -19.734 -1.164 1 90.25 277 LEU B N 1
ATOM 5623 C CA . LEU B 1 277 ? 6.812 -19.234 -0.713 1 90.25 277 LEU B CA 1
ATOM 5624 C C . LEU B 1 277 ? 5.68 -19.812 -1.553 1 90.25 277 LEU B C 1
ATOM 5626 O O . LEU B 1 277 ? 5.918 -20.359 -2.633 1 90.25 277 LEU B O 1
ATOM 5630 N N . SER B 1 278 ? 4.52 -19.703 -1.051 1 93.75 278 SER B N 1
ATOM 5631 C CA . SER B 1 278 ? 3.326 -20.219 -1.71 1 93.75 278 SER B CA 1
ATOM 5632 C C . SER B 1 278 ? 3.129 -19.594 -3.08 1 93.75 278 SER B C 1
ATOM 5634 O O . SER B 1 278 ? 3.518 -18.438 -3.297 1 93.75 278 SER B O 1
ATOM 5636 N N . TYR B 1 279 ? 2.426 -20.312 -3.961 1 95.12 279 TYR B N 1
ATOM 5637 C CA . TYR B 1 279 ? 2.121 -19.828 -5.305 1 95.12 279 TYR B CA 1
ATOM 5638 C C . TYR B 1 279 ? 0.983 -18.812 -5.273 1 95.12 279 TYR B C 1
ATOM 5640 O O . TYR B 1 279 ? 0.789 -18.062 -6.23 1 95.12 279 TYR B O 1
ATOM 5648 N N . PHE B 1 280 ? 0.297 -18.844 -4.16 1 95.56 280 PHE B N 1
ATOM 5649 C CA . PHE B 1 280 ? -0.997 -18.172 -4.172 1 95.56 280 PHE B CA 1
ATOM 5650 C C . PHE B 1 280 ? -0.896 -16.797 -3.535 1 95.56 280 PHE B C 1
ATOM 5652 O O . PHE B 1 280 ? -0.318 -16.641 -2.457 1 95.56 280 PHE B O 1
ATOM 5659 N N . TYR B 1 281 ? -1.571 -15.828 -4.227 1 95.19 281 TYR B N 1
ATOM 5660 C CA . TYR B 1 281 ? -1.655 -14.453 -3.734 1 95.19 281 TYR B CA 1
ATOM 5661 C C . TYR B 1 281 ? -2.227 -14.414 -2.322 1 95.19 281 TYR B C 1
ATOM 5663 O O . TYR B 1 281 ? -1.696 -13.727 -1.449 1 95.19 281 TYR B O 1
ATOM 5671 N N . GLU B 1 282 ? -3.195 -15.266 -2.047 1 91.44 282 GLU B N 1
ATOM 5672 C CA . GLU B 1 282 ? -3.975 -15.227 -0.812 1 91.44 282 GLU B CA 1
ATOM 5673 C C . GLU B 1 282 ? -3.145 -15.703 0.377 1 91.44 282 GLU B C 1
ATOM 5675 O O . GLU B 1 282 ? -3.479 -15.422 1.529 1 91.44 282 GLU B O 1
ATOM 5680 N N . ASP B 1 283 ? -2.082 -16.344 0.103 1 91.62 283 ASP B N 1
ATOM 5681 C CA . ASP B 1 283 ? -1.276 -16.922 1.177 1 91.62 283 ASP B CA 1
ATOM 5682 C C . ASP B 1 283 ? -0.159 -15.969 1.594 1 91.62 283 ASP B C 1
ATOM 5684 O O . ASP B 1 283 ? 0.536 -16.219 2.582 1 91.62 283 ASP B O 1
ATOM 5688 N N . LEU B 1 284 ? -0.023 -14.859 0.878 1 93.25 284 LEU B N 1
ATOM 5689 C CA . LEU B 1 284 ? 1.163 -14.031 1.055 1 93.25 284 LEU B CA 1
ATOM 5690 C C . LEU B 1 284 ? 0.782 -12.633 1.534 1 93.25 284 LEU B C 1
ATOM 5692 O O . LEU B 1 284 ? 1.294 -11.641 1.021 1 93.25 284 LEU B O 1
ATOM 5696 N N . PHE B 1 285 ? -0.064 -12.57 2.443 1 91.56 285 PHE B N 1
ATOM 5697 C CA . PHE B 1 285 ? -0.62 -11.297 2.896 1 91.56 285 PHE B CA 1
ATOM 5698 C C . PHE B 1 285 ? 0.49 -10.344 3.314 1 91.56 285 PHE B C 1
ATOM 5700 O O . PHE B 1 285 ? 0.568 -9.219 2.812 1 91.56 285 PHE B O 1
ATOM 5707 N N . ILE B 1 286 ? 1.391 -10.773 4.164 1 91.19 286 ILE B N 1
ATOM 5708 C CA . ILE B 1 286 ? 2.428 -9.906 4.719 1 91.19 286 ILE B CA 1
ATOM 5709 C C . ILE B 1 286 ? 3.365 -9.445 3.607 1 91.19 286 ILE B C 1
ATOM 5711 O O . ILE B 1 286 ? 3.764 -8.281 3.566 1 91.19 286 ILE B O 1
ATOM 5715 N N . TYR B 1 287 ? 3.658 -10.328 2.766 1 91.94 287 TYR B N 1
ATOM 5716 C CA . TYR B 1 287 ? 4.578 -10 1.683 1 91.94 287 TYR B CA 1
ATOM 5717 C C . TYR B 1 287 ? 3.934 -9.031 0.698 1 91.94 287 TYR B C 1
ATOM 5719 O O . TYR B 1 287 ? 4.613 -8.172 0.124 1 91.94 287 TYR B O 1
ATOM 5727 N N . GLN B 1 288 ? 2.654 -9.211 0.517 1 92.69 288 GLN B N 1
ATOM 5728 C CA . GLN B 1 288 ? 1.926 -8.273 -0.336 1 92.69 288 GLN B CA 1
ATOM 5729 C C . GLN B 1 288 ? 1.938 -6.867 0.252 1 92.69 288 GLN B C 1
ATOM 5731 O O . GLN B 1 288 ? 2.051 -5.883 -0.481 1 92.69 288 GLN B O 1
ATOM 5736 N N . ILE B 1 289 ? 1.841 -6.797 1.549 1 91.06 289 ILE B N 1
ATOM 5737 C CA . ILE B 1 289 ? 1.891 -5.512 2.234 1 91.06 289 ILE B CA 1
ATOM 5738 C C . ILE B 1 289 ? 3.273 -4.887 2.061 1 91.06 289 ILE B C 1
ATOM 5740 O O . ILE B 1 289 ? 3.391 -3.707 1.725 1 91.06 289 ILE B O 1
ATOM 5744 N N . VAL B 1 290 ? 4.246 -5.672 2.295 1 90.81 290 VAL B N 1
ATOM 5745 C CA . VAL B 1 290 ? 5.625 -5.203 2.164 1 90.81 290 VAL B CA 1
ATOM 5746 C C . VAL B 1 290 ? 5.855 -4.672 0.751 1 90.81 290 VAL B C 1
ATOM 5748 O O . VAL B 1 290 ? 6.453 -3.609 0.571 1 90.81 290 VAL B O 1
ATOM 5751 N N . LEU B 1 291 ? 5.363 -5.43 -0.21 1 91.5 291 LEU B N 1
ATOM 5752 C CA . LEU B 1 291 ? 5.512 -5.023 -1.603 1 91.5 291 LEU B CA 1
ATOM 5753 C C . LEU B 1 291 ? 4.84 -3.678 -1.853 1 91.5 291 LEU B C 1
ATOM 5755 O O . LEU B 1 291 ? 5.398 -2.812 -2.529 1 91.5 291 LEU B O 1
ATOM 5759 N N . GLN B 1 292 ? 3.645 -3.521 -1.354 1 89.25 292 GLN B N 1
ATOM 5760 C CA . GLN B 1 292 ? 2.912 -2.271 -1.534 1 89.25 292 GLN B CA 1
ATOM 5761 C C . GLN B 1 292 ? 3.664 -1.101 -0.909 1 89.25 292 GLN B C 1
ATOM 5763 O O . GLN B 1 292 ? 3.674 0.003 -1.458 1 89.25 292 GLN B O 1
ATOM 5768 N N . ILE B 1 293 ? 4.234 -1.312 0.235 1 88.69 293 ILE B N 1
ATOM 5769 C CA . ILE B 1 293 ? 5.016 -0.287 0.916 1 88.69 293 ILE B CA 1
ATOM 5770 C C . ILE B 1 293 ? 6.227 0.087 0.066 1 88.69 293 ILE B C 1
ATOM 5772 O O . ILE B 1 293 ? 6.551 1.268 -0.082 1 88.69 293 ILE B O 1
ATOM 5776 N N . GLN B 1 294 ? 6.805 -0.885 -0.457 1 88.5 294 GLN B N 1
ATOM 5777 C CA . GLN B 1 294 ? 8.008 -0.651 -1.255 1 88.5 294 GLN B CA 1
ATOM 5778 C C . GLN B 1 294 ? 7.672 0.106 -2.537 1 88.5 294 GLN B C 1
ATOM 5780 O O . GLN B 1 294 ? 8.5 0.868 -3.045 1 88.5 294 GLN B O 1
ATOM 5785 N N . LYS B 1 295 ? 6.457 -0.15 -3.043 1 86.56 295 LYS B N 1
ATOM 5786 C CA . LYS B 1 295 ? 6.012 0.572 -4.23 1 86.56 295 LYS B CA 1
ATOM 5787 C C . LYS B 1 295 ? 5.75 2.041 -3.912 1 86.56 295 LYS B C 1
ATOM 5789 O O . LYS B 1 295 ? 5.781 2.891 -4.809 1 86.56 295 LYS B O 1
ATOM 5794 N N . ASN B 1 296 ? 5.492 2.273 -2.643 1 88.06 296 ASN B N 1
ATOM 5795 C CA . ASN B 1 296 ? 5.277 3.643 -2.189 1 88.06 296 ASN B CA 1
ATOM 5796 C C . ASN B 1 296 ? 6.555 4.25 -1.617 1 88.06 296 ASN B C 1
ATOM 5798 O O . ASN B 1 296 ? 6.898 4.004 -0.46 1 88.06 296 ASN B O 1
ATOM 5802 N N . THR B 1 297 ? 7.133 5.098 -2.328 1 86.25 297 THR B N 1
ATOM 5803 C CA . THR B 1 297 ? 8.445 5.641 -1.983 1 86.25 297 THR B CA 1
ATOM 5804 C C . THR B 1 297 ? 8.375 6.43 -0.68 1 86.25 297 THR B C 1
ATOM 5806 O O . THR B 1 297 ? 9.305 6.391 0.125 1 86.25 297 THR B O 1
ATOM 5809 N N . SER B 1 298 ? 7.336 7.105 -0.484 1 89.75 298 SER B N 1
ATOM 5810 C CA . SER B 1 298 ? 7.203 7.941 0.706 1 89.75 298 SER B CA 1
ATOM 5811 C C . SER B 1 298 ? 7.148 7.094 1.973 1 89.75 298 SER B C 1
ATOM 5813 O O . SER B 1 298 ? 7.82 7.402 2.959 1 89.75 298 SER B O 1
ATOM 5815 N N . ILE B 1 299 ? 6.387 6.027 1.954 1 91.06 299 ILE B N 1
ATOM 5816 C CA . ILE B 1 299 ? 6.27 5.16 3.119 1 91.06 299 ILE B CA 1
ATOM 5817 C C . ILE B 1 299 ? 7.598 4.445 3.367 1 91.06 299 ILE B C 1
ATOM 5819 O O . ILE B 1 299 ? 8.031 4.312 4.512 1 91.06 299 ILE B O 1
ATOM 5823 N N . LEU B 1 300 ? 8.172 4.02 2.287 1 90.25 300 LEU B N 1
ATOM 5824 C CA . LEU B 1 300 ? 9.461 3.34 2.408 1 90.25 300 LEU B CA 1
ATOM 5825 C C . LEU B 1 300 ? 10.5 4.262 3.029 1 90.25 300 LEU B C 1
ATOM 5827 O O . LEU B 1 300 ? 11.289 3.836 3.881 1 90.25 300 LEU B O 1
ATOM 5831 N N . GLU B 1 301 ? 10.5 5.473 2.592 1 89.69 301 GLU B N 1
ATOM 5832 C CA . GLU B 1 301 ? 11.438 6.449 3.143 1 89.69 301 GLU B CA 1
ATOM 5833 C C . GLU B 1 301 ? 11.188 6.676 4.629 1 89.69 301 GLU B C 1
ATOM 5835 O O . GLU B 1 301 ? 12.125 6.84 5.406 1 89.69 301 GLU B O 1
ATOM 5840 N N . MET B 1 302 ? 9.992 6.723 4.988 1 91.19 302 MET B N 1
ATOM 5841 C CA . MET B 1 302 ? 9.633 6.871 6.398 1 91.19 302 MET B CA 1
ATOM 5842 C C . MET B 1 302 ? 10.211 5.734 7.23 1 91.19 302 MET B C 1
ATOM 5844 O O . MET B 1 302 ? 10.758 5.965 8.312 1 91.19 302 MET B O 1
ATOM 5848 N N . ALA B 1 303 ? 10.047 4.539 6.734 1 92.31 303 ALA B N 1
ATOM 5849 C CA . ALA B 1 303 ? 10.562 3.365 7.434 1 92.31 303 ALA B CA 1
ATOM 5850 C C . ALA B 1 303 ? 12.086 3.416 7.543 1 92.31 303 ALA B C 1
ATOM 5852 O O . ALA B 1 303 ? 12.641 3.174 8.617 1 92.31 303 ALA B O 1
ATOM 5853 N N . ARG B 1 304 ? 12.711 3.799 6.473 1 91.44 304 ARG B N 1
ATOM 5854 C CA . ARG B 1 304 ? 14.172 3.867 6.445 1 91.44 304 ARG B CA 1
ATOM 5855 C C . ARG B 1 304 ? 14.688 4.926 7.414 1 91.44 304 ARG B C 1
ATOM 5857 O O . ARG B 1 304 ? 15.648 4.688 8.148 1 91.44 304 ARG B O 1
ATOM 5864 N N . ASP B 1 305 ? 14.039 6.035 7.387 1 91.19 305 ASP B N 1
ATOM 5865 C CA . ASP B 1 305 ? 14.445 7.137 8.258 1 91.19 305 ASP B CA 1
ATOM 5866 C C . ASP B 1 305 ? 14.281 6.762 9.727 1 91.19 305 ASP B C 1
ATOM 5868 O O . ASP B 1 305 ? 15.133 7.09 10.555 1 91.19 305 ASP B O 1
ATOM 5872 N N . PHE B 1 306 ? 13.234 6.105 10.039 1 92.19 306 PHE B N 1
ATOM 5873 C CA . PHE B 1 306 ? 12.953 5.727 11.414 1 92.19 306 PHE B CA 1
ATOM 5874 C C . PHE B 1 306 ? 13.984 4.719 11.922 1 92.19 306 PHE B C 1
ATOM 5876 O O . PHE B 1 306 ? 14.383 4.758 13.086 1 92.19 306 PHE B O 1
ATOM 5883 N N . LEU B 1 307 ? 14.43 3.799 11.055 1 94.25 307 LEU B N 1
ATOM 5884 C CA . LEU B 1 307 ? 15.32 2.711 11.445 1 94.25 307 LEU B CA 1
ATOM 5885 C C . LEU B 1 307 ? 16.781 3.111 11.273 1 94.25 307 LEU B C 1
ATOM 5887 O O . LEU B 1 307 ? 17.688 2.391 11.703 1 94.25 307 LEU B O 1
ATOM 5891 N N . LYS B 1 308 ? 17.016 4.246 10.672 1 94.44 308 LYS B N 1
ATOM 5892 C CA . LYS B 1 308 ? 18.359 4.691 10.305 1 94.44 308 LYS B CA 1
ATOM 5893 C C . LYS B 1 308 ? 19.297 4.668 11.5 1 94.44 308 LYS B C 1
ATOM 5895 O O . LYS B 1 308 ? 20.422 4.16 11.414 1 94.44 308 LYS B O 1
ATOM 5900 N N . PRO B 1 309 ? 18.859 5.199 12.656 1 95.62 309 PRO B N 1
ATOM 5901 C CA . PRO B 1 309 ? 19.766 5.191 13.812 1 95.62 309 PRO B CA 1
ATOM 5902 C C . PRO B 1 309 ? 20.234 3.787 14.18 1 95.62 309 PRO B C 1
ATOM 5904 O O . PRO B 1 309 ? 21.391 3.607 14.586 1 95.62 309 PRO B O 1
ATOM 5907 N N . LEU B 1 310 ? 19.406 2.791 14.07 1 95.69 310 LEU B N 1
ATOM 5908 C CA . LEU B 1 310 ? 19.766 1.412 14.391 1 95.69 310 LEU B CA 1
ATOM 5909 C C . LEU B 1 310 ? 20.766 0.86 13.375 1 95.69 310 LEU B C 1
ATOM 5911 O O . LEU B 1 310 ? 21.781 0.263 13.75 1 95.69 310 LEU B O 1
ATOM 5915 N N . TYR B 1 311 ? 20.5 1.044 12.125 1 94.19 311 TYR B N 1
ATOM 5916 C CA . TYR B 1 311 ? 21.375 0.551 11.062 1 94.19 311 TYR B CA 1
ATOM 5917 C C . TYR B 1 311 ? 22.734 1.232 11.117 1 94.19 311 TYR B C 1
ATOM 5919 O O . TYR B 1 311 ? 23.781 0.583 10.938 1 94.19 311 TYR B O 1
ATOM 5927 N N . ASP B 1 312 ? 22.719 2.551 11.312 1 95.62 312 ASP B N 1
ATOM 5928 C CA . ASP B 1 312 ? 23.969 3.303 11.398 1 95.62 312 ASP B CA 1
ATOM 5929 C C . ASP B 1 312 ? 24.812 2.805 12.562 1 95.62 312 ASP B C 1
ATOM 5931 O O . ASP B 1 312 ? 26.047 2.682 12.43 1 95.62 312 ASP B O 1
ATOM 5935 N N . TYR B 1 313 ? 24.219 2.594 13.656 1 95.81 313 TYR B N 1
ATOM 5936 C CA . TYR B 1 313 ? 24.938 2.109 14.828 1 95.81 313 TYR B CA 1
ATOM 5937 C C . TYR B 1 313 ? 25.562 0.743 14.555 1 95.81 313 TYR B C 1
ATOM 5939 O O . TYR B 1 313 ? 26.719 0.503 14.898 1 95.81 313 TYR B O 1
ATOM 5947 N N . ASP B 1 314 ? 24.797 -0.159 14.023 1 95.31 314 ASP B N 1
ATOM 5948 C CA . ASP B 1 314 ? 25.297 -1.492 13.695 1 95.31 314 ASP B CA 1
ATOM 5949 C C . ASP B 1 314 ? 26.469 -1.419 12.727 1 95.31 314 ASP B C 1
ATOM 5951 O O . ASP B 1 314 ? 27.438 -2.162 12.867 1 95.31 314 ASP B O 1
ATOM 5955 N N . LEU B 1 315 ? 26.328 -0.569 11.758 1 94.38 315 LEU B N 1
ATOM 5956 C CA . LEU B 1 315 ? 27.391 -0.402 10.773 1 94.38 315 LEU B CA 1
ATOM 5957 C C . LEU B 1 315 ? 28.656 0.15 11.43 1 94.38 315 LEU B C 1
ATOM 5959 O O . LEU B 1 315 ? 29.766 -0.312 11.141 1 94.38 315 LEU B O 1
ATOM 5963 N N . LYS B 1 316 ? 28.5 1.112 12.234 1 95.81 316 LYS B N 1
ATOM 5964 C CA . LYS B 1 316 ? 29.609 1.795 12.875 1 95.81 316 LYS B CA 1
ATOM 5965 C C . LYS B 1 316 ? 30.281 0.903 13.922 1 95.81 316 LYS B C 1
ATOM 5967 O O . LYS B 1 316 ? 31.516 0.898 14.047 1 95.81 316 LYS B O 1
ATOM 5972 N N . HIS B 1 317 ? 29.594 0.114 14.68 1 95.81 317 HIS B N 1
ATOM 5973 C CA . HIS B 1 317 ? 30.125 -0.608 15.828 1 95.81 317 HIS B CA 1
ATOM 5974 C C . HIS B 1 317 ? 30.172 -2.109 15.562 1 95.81 317 HIS B C 1
ATOM 5976 O O . HIS B 1 317 ? 30.609 -2.881 16.422 1 95.81 317 HIS B O 1
ATOM 5982 N N . LYS B 1 318 ? 29.641 -2.559 14.344 1 94.75 318 LYS B N 1
ATOM 5983 C CA . LYS B 1 318 ? 29.562 -3.971 13.984 1 94.75 318 LYS B CA 1
ATOM 5984 C C . LYS B 1 318 ? 28.734 -4.758 14.992 1 94.75 318 LYS B C 1
ATOM 5986 O O . LYS B 1 318 ? 29.156 -5.824 15.445 1 94.75 318 LYS B O 1
ATOM 5991 N N . SER B 1 319 ? 27.719 -4.07 15.43 1 94.81 319 SER B N 1
ATOM 5992 C CA . SER B 1 319 ? 26.797 -4.691 16.375 1 94.81 319 SER B CA 1
ATOM 5993 C C . SER B 1 319 ? 25.656 -5.391 15.648 1 94.81 319 SER B C 1
ATOM 5995 O O . SER B 1 319 ? 25.641 -5.461 14.414 1 94.81 319 SER B O 1
ATOM 5997 N N . GLN B 1 320 ? 24.734 -6.02 16.422 1 96.38 320 GLN B N 1
ATOM 5998 C CA . GLN B 1 320 ? 23.625 -6.777 15.844 1 96.38 320 GLN B CA 1
ATOM 5999 C C . GLN B 1 320 ? 22.297 -6.34 16.438 1 96.38 320 GLN B C 1
ATOM 6001 O O . GLN B 1 320 ? 21.469 -7.18 16.812 1 96.38 320 GLN B O 1
ATOM 6006 N N . LEU B 1 321 ? 22.156 -5.035 16.531 1 96.69 321 LEU B N 1
ATOM 6007 C CA . LEU B 1 321 ? 20.953 -4.508 17.156 1 96.69 321 LEU B CA 1
ATOM 6008 C C . LEU B 1 321 ? 19.719 -4.805 16.312 1 96.69 321 LEU B C 1
ATOM 6010 O O . LEU B 1 321 ? 18.656 -5.152 16.844 1 96.69 321 LEU B O 1
ATOM 6014 N N . VAL B 1 322 ? 19.875 -4.695 14.969 1 96.19 322 VAL B N 1
ATOM 6015 C CA . VAL B 1 322 ? 18.75 -4.918 14.07 1 96.19 322 VAL B CA 1
ATOM 6016 C C . VAL B 1 322 ? 18.281 -6.367 14.172 1 96.19 322 VAL B C 1
ATOM 6018 O O . VAL B 1 322 ? 17.078 -6.629 14.344 1 96.19 322 VAL B O 1
ATOM 6021 N N . GLU B 1 323 ? 19.203 -7.242 14.117 1 95.75 323 GLU B N 1
ATOM 6022 C CA . GLU B 1 323 ? 18.875 -8.656 14.25 1 95.75 323 GLU B CA 1
ATOM 6023 C C . GLU B 1 323 ? 18.266 -8.961 15.617 1 95.75 323 GLU B C 1
ATOM 6025 O O . GLU B 1 323 ? 17.312 -9.734 15.719 1 95.75 323 GLU B O 1
ATOM 6030 N N . THR B 1 324 ? 18.844 -8.406 16.625 1 97.19 324 THR B N 1
ATOM 6031 C CA . THR B 1 324 ? 18.359 -8.586 17.984 1 97.19 324 THR B CA 1
ATOM 6032 C C . THR B 1 324 ? 16.906 -8.133 18.094 1 97.19 324 THR B C 1
ATOM 6034 O O . THR B 1 324 ? 16.062 -8.844 18.656 1 97.19 324 THR B O 1
ATOM 6037 N N . LEU B 1 325 ? 16.625 -6.953 17.578 1 96.5 325 LEU B N 1
ATOM 6038 C CA . LEU B 1 325 ? 15.281 -6.395 17.625 1 96.5 325 LEU B CA 1
ATOM 6039 C C . LEU B 1 325 ? 14.305 -7.273 16.859 1 96.5 325 LEU B C 1
ATOM 6041 O O . LEU B 1 325 ? 13.188 -7.523 17.328 1 96.5 325 LEU B O 1
ATOM 6045 N N . GLN B 1 326 ? 14.688 -7.75 15.719 1 94.62 326 GLN B N 1
ATOM 6046 C CA . GLN B 1 326 ? 13.844 -8.609 14.891 1 94.62 326 GLN B CA 1
ATOM 6047 C C . GLN B 1 326 ? 13.453 -9.883 15.641 1 94.62 326 GLN B C 1
ATOM 6049 O O . GLN B 1 326 ? 12.281 -10.25 15.68 1 94.62 326 GLN B O 1
ATOM 6054 N N . ILE B 1 327 ? 14.422 -10.508 16.203 1 95.88 327 ILE B N 1
ATOM 6055 C CA . ILE B 1 327 ? 14.188 -11.766 16.906 1 95.88 327 ILE B CA 1
ATOM 6056 C C . ILE B 1 327 ? 13.383 -11.516 18.172 1 95.88 327 ILE B C 1
ATOM 6058 O O . ILE B 1 327 ? 12.492 -12.305 18.516 1 95.88 327 ILE B O 1
ATOM 6062 N N . TYR B 1 328 ? 13.68 -10.438 18.844 1 96.31 328 TYR B N 1
ATOM 6063 C CA . TYR B 1 328 ? 12.961 -10.07 20.047 1 96.31 328 TYR B CA 1
ATOM 6064 C C . TYR B 1 328 ? 11.477 -9.906 19.766 1 96.31 328 TYR B C 1
ATOM 6066 O O . TYR B 1 328 ? 10.633 -10.398 20.531 1 96.31 328 TYR B O 1
ATOM 6074 N N . LEU B 1 329 ? 11.18 -9.25 18.656 1 94.31 329 LEU B N 1
ATOM 6075 C CA . LEU B 1 329 ? 9.789 -9.023 18.266 1 94.31 329 LEU B CA 1
ATOM 6076 C C . LEU B 1 329 ? 9.133 -10.328 17.828 1 94.31 329 LEU B C 1
ATOM 6078 O O . LEU B 1 329 ? 7.961 -10.562 18.141 1 94.31 329 LEU B O 1
ATOM 6082 N N . GLN B 1 330 ? 9.859 -11.148 17.172 1 91.81 330 GLN B N 1
ATOM 6083 C CA . GLN B 1 330 ? 9.344 -12.438 16.719 1 91.81 330 GLN B CA 1
ATOM 6084 C C . GLN B 1 330 ? 9.023 -13.344 17.906 1 91.81 330 GLN B C 1
ATOM 6086 O O . GLN B 1 330 ? 8.164 -14.219 17.797 1 91.81 330 GLN B O 1
ATOM 6091 N N . CYS B 1 331 ? 9.719 -13.055 18.969 1 92.75 331 CYS B N 1
ATOM 6092 C CA . CYS B 1 331 ? 9.508 -13.844 20.172 1 92.75 331 CYS B CA 1
ATOM 6093 C C . CYS B 1 331 ? 8.508 -13.172 21.109 1 92.75 331 CYS B C 1
ATOM 6095 O O . CYS B 1 331 ? 8.5 -13.438 22.312 1 92.75 331 CYS B O 1
ATOM 6097 N N . ASN B 1 332 ? 7.766 -12.289 20.609 1 91.12 332 ASN B N 1
ATOM 6098 C CA . ASN B 1 332 ? 6.746 -11.57 21.359 1 91.12 332 ASN B CA 1
ATOM 6099 C C . ASN B 1 332 ? 7.34 -10.867 22.578 1 91.12 332 ASN B C 1
ATOM 6101 O O . ASN B 1 332 ? 6.742 -10.867 23.656 1 91.12 332 ASN B O 1
ATOM 6105 N N . CYS B 1 333 ? 8.531 -10.43 22.469 1 92.5 333 CYS B N 1
ATOM 6106 C CA . CYS B 1 333 ? 9.219 -9.609 23.469 1 92.5 333 CYS B CA 1
ATOM 6107 C C . CYS B 1 333 ? 9.523 -10.414 24.719 1 92.5 333 CYS B C 1
ATOM 6109 O O . CYS B 1 333 ? 9.531 -9.867 25.828 1 92.5 333 CYS B O 1
ATOM 6111 N N . MET B 1 334 ? 9.633 -11.672 24.5 1 91.06 334 MET B N 1
ATOM 6112 C CA . MET B 1 334 ? 10.07 -12.531 25.594 1 91.06 334 MET B CA 1
ATOM 6113 C C . MET B 1 334 ? 11.594 -12.594 25.656 1 91.06 334 MET B C 1
ATOM 6115 O O . MET B 1 334 ? 12.227 -13.172 24.781 1 91.06 334 MET B O 1
ATOM 6119 N N . LYS B 1 335 ? 12.125 -12.195 26.703 1 94.12 335 LYS B N 1
ATOM 6120 C CA . LYS B 1 335 ? 13.57 -12.008 26.812 1 94.12 335 LYS B CA 1
ATOM 6121 C C . LYS B 1 335 ? 14.289 -13.352 26.844 1 94.12 335 LYS B C 1
ATOM 6123 O O . LYS B 1 335 ? 15.305 -13.539 26.172 1 94.12 335 LYS B O 1
ATOM 6128 N N . GLN B 1 336 ? 13.742 -14.266 27.562 1 94.06 336 GLN B N 1
ATOM 6129 C CA . GLN B 1 336 ? 14.391 -15.57 27.703 1 94.06 336 GLN B CA 1
ATOM 6130 C C . GLN B 1 336 ? 14.43 -16.297 26.359 1 94.06 336 GLN B C 1
ATOM 6132 O O . GLN B 1 336 ? 15.484 -16.797 25.953 1 94.06 336 GLN B O 1
ATOM 6137 N N . GLU B 1 337 ? 13.352 -16.344 25.719 1 94.12 337 GLU B N 1
ATOM 6138 C CA . GLU B 1 337 ? 13.258 -17.016 24.438 1 94.12 337 GLU B CA 1
ATOM 6139 C C . GLU B 1 337 ? 14.141 -16.328 23.391 1 94.12 337 GLU B C 1
ATOM 6141 O O . GLU B 1 337 ? 14.766 -17 22.562 1 94.12 337 GLU B O 1
ATOM 6146 N N . THR B 1 338 ? 14.234 -15.055 23.469 1 96.25 338 THR B N 1
ATOM 6147 C CA . THR B 1 338 ? 15.023 -14.266 22.531 1 96.25 338 THR B CA 1
ATOM 6148 C C . THR B 1 338 ? 16.516 -14.57 22.703 1 96.25 338 THR B C 1
ATOM 6150 O O . THR B 1 338 ? 17.219 -14.797 21.703 1 96.25 338 THR B O 1
ATOM 6153 N N . ALA B 1 339 ? 16.938 -14.617 23.922 1 97.31 339 ALA B N 1
ATOM 6154 C CA . ALA B 1 339 ? 18.359 -14.906 24.172 1 97.31 339 ALA B CA 1
ATOM 6155 C C . ALA B 1 339 ? 18.734 -16.297 23.656 1 97.31 339 ALA B C 1
ATOM 6157 O O . ALA B 1 339 ? 19.812 -16.469 23.078 1 97.31 339 ALA B O 1
ATOM 6158 N N . GLU B 1 340 ? 17.844 -17.219 23.844 1 97.19 340 GLU B N 1
ATOM 6159 C CA . GLU B 1 340 ? 18.078 -18.594 23.391 1 97.19 340 GLU B CA 1
ATOM 6160 C C . GLU B 1 340 ? 18.188 -18.641 21.875 1 97.19 340 GLU B C 1
ATOM 6162 O O . GLU B 1 340 ? 19.078 -19.297 21.328 1 97.19 340 GLU B O 1
ATOM 6167 N N . LYS B 1 341 ? 17.359 -17.938 21.188 1 95.88 341 LYS B N 1
ATOM 6168 C CA . LYS B 1 341 ? 17.328 -17.953 19.719 1 95.88 341 LYS B CA 1
ATOM 6169 C C . LYS B 1 341 ? 18.562 -17.266 19.141 1 95.88 341 LYS B C 1
ATOM 6171 O O . LYS B 1 341 ? 19.047 -17.641 18.078 1 95.88 341 LYS B O 1
ATOM 6176 N N . LEU B 1 342 ? 19 -16.234 19.875 1 96.44 342 LEU B N 1
ATOM 6177 C CA . LEU B 1 342 ? 20.172 -15.484 19.422 1 96.44 342 LEU B CA 1
ATOM 6178 C C . LEU B 1 342 ? 21.453 -16.156 19.875 1 96.44 342 LEU B C 1
ATOM 6180 O O . LEU B 1 342 ? 22.547 -15.773 19.453 1 96.44 342 LEU B O 1
ATOM 6184 N N . PHE B 1 343 ? 21.344 -17.109 20.734 1 96.75 343 PHE B N 1
ATOM 6185 C CA . PHE B 1 343 ? 22.484 -17.828 21.281 1 96.75 343 PHE B CA 1
ATOM 6186 C C . PHE B 1 343 ? 23.406 -16.875 22.047 1 96.75 343 PHE B C 1
ATOM 6188 O O . PHE B 1 343 ? 24.625 -16.891 21.828 1 96.75 343 PHE B O 1
ATOM 6195 N N . ILE B 1 344 ? 22.797 -16.062 22.891 1 96.88 344 ILE B N 1
ATOM 6196 C CA . ILE B 1 344 ? 23.562 -15.141 23.734 1 96.88 344 ILE B CA 1
ATOM 6197 C C . ILE B 1 344 ? 23.078 -15.234 25.172 1 96.88 344 ILE B C 1
ATOM 6199 O O . ILE B 1 344 ? 22.031 -15.836 25.453 1 96.88 344 ILE B O 1
ATOM 6203 N N . VAL B 1 345 ? 23.906 -14.648 26.125 1 95.69 345 VAL B N 1
ATOM 6204 C CA . VAL B 1 345 ? 23.531 -14.602 27.531 1 95.69 345 VAL B CA 1
ATOM 6205 C C . VAL B 1 345 ? 22.531 -13.477 27.75 1 95.69 345 VAL B C 1
ATOM 6207 O O . VAL B 1 345 ? 22.5 -12.5 27 1 95.69 345 VAL B O 1
ATOM 6210 N N . ARG B 1 346 ? 21.766 -13.578 28.828 1 94.5 346 ARG B N 1
ATOM 6211 C CA . ARG B 1 346 ? 20.688 -12.625 29.125 1 94.5 346 ARG B CA 1
ATOM 6212 C C . ARG B 1 346 ? 21.25 -11.219 29.312 1 94.5 346 ARG B C 1
ATOM 6214 O O . ARG B 1 346 ? 20.609 -10.234 28.922 1 94.5 346 ARG B O 1
ATOM 6221 N N . GLN B 1 347 ? 22.391 -11.141 29.891 1 94.25 347 GLN B N 1
ATOM 6222 C CA . GLN B 1 347 ? 22.984 -9.836 30.172 1 94.25 347 GLN B CA 1
ATOM 6223 C C . GLN B 1 347 ? 23.297 -9.094 28.875 1 94.25 347 GLN B C 1
ATOM 6225 O O . GLN B 1 347 ? 23.094 -7.879 28.797 1 94.25 347 GLN B O 1
ATOM 6230 N N . THR B 1 348 ? 23.797 -9.766 27.938 1 96.75 348 THR B N 1
ATOM 6231 C CA . THR B 1 348 ? 24.094 -9.188 26.625 1 96.75 348 THR B CA 1
ATOM 6232 C C . THR B 1 348 ? 22.812 -8.695 25.953 1 96.75 348 THR B C 1
ATOM 6234 O O . THR B 1 348 ? 22.797 -7.625 25.359 1 96.75 348 THR B O 1
ATOM 6237 N N . LEU B 1 349 ? 21.781 -9.516 26.078 1 97.5 349 LEU B N 1
ATOM 6238 C CA . LEU B 1 349 ? 20.5 -9.117 25.5 1 97.5 349 LEU B CA 1
ATOM 6239 C C . LEU B 1 349 ? 20 -7.824 26.141 1 97.5 349 LEU B C 1
ATOM 6241 O O . LEU B 1 349 ? 19.516 -6.934 25.438 1 97.5 349 LEU B O 1
ATOM 6245 N N . TYR B 1 350 ? 20.125 -7.754 27.422 1 97.12 350 TYR B N 1
ATOM 6246 C CA . TYR B 1 350 ? 19.656 -6.574 28.141 1 97.12 350 TYR B CA 1
ATOM 6247 C C . TYR B 1 350 ? 20.391 -5.324 27.688 1 97.12 350 TYR B C 1
ATOM 6249 O O . TYR B 1 350 ? 19.781 -4.266 27.5 1 97.12 350 TYR B O 1
ATOM 6257 N N . HIS B 1 351 ? 21.641 -5.426 27.484 1 96.75 351 HIS B N 1
ATOM 6258 C CA . HIS B 1 351 ? 22.422 -4.297 27 1 96.75 351 HIS B CA 1
ATOM 6259 C C . HIS B 1 351 ? 21.984 -3.855 25.625 1 96.75 351 HIS B C 1
ATOM 6261 O O . HIS B 1 351 ? 21.875 -2.656 25.359 1 96.75 351 HIS B O 1
ATOM 6267 N N . ARG B 1 352 ? 21.766 -4.828 24.75 1 97.31 352 ARG B N 1
ATOM 6268 C CA . ARG B 1 352 ? 21.344 -4.516 23.391 1 97.31 352 ARG B CA 1
ATOM 6269 C C . ARG B 1 352 ? 19.969 -3.85 23.391 1 97.31 352 ARG B C 1
ATOM 6271 O O . ARG B 1 352 ? 19.734 -2.891 22.656 1 97.31 352 ARG B O 1
ATOM 6278 N N . LEU B 1 353 ? 19.109 -4.355 24.234 1 97.5 353 LEU B N 1
ATOM 6279 C CA . LEU B 1 353 ? 17.766 -3.807 24.297 1 97.5 353 LEU B CA 1
ATOM 6280 C C . LEU B 1 353 ? 17.781 -2.385 24.844 1 97.5 353 LEU B C 1
ATOM 6282 O O . LEU B 1 353 ? 17 -1.534 24.406 1 97.5 353 LEU B O 1
ATOM 6286 N N . ASP B 1 354 ? 18.625 -2.154 25.812 1 97.19 354 ASP B N 1
ATOM 6287 C CA . ASP B 1 354 ? 18.781 -0.809 26.344 1 97.19 354 ASP B CA 1
ATOM 6288 C C . ASP B 1 354 ? 19.266 0.164 25.281 1 97.19 354 ASP B C 1
ATOM 6290 O O . ASP B 1 354 ? 18.797 1.303 25.203 1 97.19 354 ASP B O 1
ATOM 6294 N N . LYS B 1 355 ? 20.141 -0.291 24.516 1 97.25 355 LYS B N 1
ATOM 6295 C CA . LYS B 1 355 ? 20.656 0.547 23.438 1 97.25 355 LYS B CA 1
ATOM 6296 C C . LYS B 1 355 ? 19.578 0.821 22.391 1 97.25 355 LYS B C 1
ATOM 6298 O O . LYS B 1 355 ? 19.469 1.942 21.891 1 97.25 355 LYS B O 1
ATOM 6303 N N . ILE B 1 356 ? 18.859 -0.223 22.047 1 97.38 356 ILE B N 1
ATOM 6304 C CA . ILE B 1 356 ? 17.766 -0.074 21.094 1 97.38 356 ILE B CA 1
ATOM 6305 C C . ILE B 1 356 ? 16.781 0.967 21.594 1 97.38 356 ILE B C 1
ATOM 6307 O O . ILE B 1 356 ? 16.344 1.846 20.844 1 97.38 356 ILE B O 1
ATOM 6311 N N . GLU B 1 357 ? 16.484 0.882 22.859 1 96.69 357 GLU B N 1
ATOM 6312 C CA . GLU B 1 357 ? 15.562 1.835 23.469 1 96.69 357 GLU B CA 1
ATOM 6313 C C . GLU B 1 357 ? 16.125 3.256 23.406 1 96.69 357 GLU B C 1
ATOM 6315 O O . GLU B 1 357 ? 15.375 4.211 23.172 1 96.69 357 GLU B O 1
ATOM 6320 N N . SER B 1 358 ? 17.359 3.398 23.641 1 96.94 358 SER B N 1
ATOM 6321 C CA . SER B 1 358 ? 17.984 4.715 23.625 1 96.94 358 SER B CA 1
ATOM 6322 C C . SER B 1 358 ? 17.953 5.316 22.219 1 96.94 358 SER B C 1
ATOM 6324 O O . SER B 1 358 ? 17.875 6.535 22.062 1 96.94 358 SER B O 1
ATOM 6326 N N . LEU B 1 359 ? 18 4.484 21.219 1 96.5 359 LEU B N 1
ATOM 6327 C CA . LEU B 1 359 ? 18.062 4.945 19.828 1 96.5 359 LEU B CA 1
ATOM 6328 C C . LEU B 1 359 ? 16.656 5.207 19.281 1 96.5 359 LEU B C 1
ATOM 6330 O O . LEU B 1 359 ? 16.453 6.137 18.5 1 96.5 359 LEU B O 1
ATOM 6334 N N . LEU B 1 360 ? 15.664 4.379 19.703 1 94.88 360 LEU B N 1
ATOM 6335 C CA . LEU B 1 360 ? 14.336 4.441 19.109 1 94.88 360 LEU B CA 1
ATOM 6336 C C . LEU B 1 360 ? 13.359 5.152 20.047 1 94.88 360 LEU B C 1
ATOM 6338 O O . LEU B 1 360 ? 12.305 5.613 19.609 1 94.88 360 LEU B O 1
ATOM 6342 N N . GLY B 1 361 ? 13.648 5.191 21.297 1 93.31 361 GLY B N 1
ATOM 6343 C CA . GLY B 1 361 ? 12.75 5.75 22.312 1 93.31 361 GLY B CA 1
ATOM 6344 C C . GLY B 1 361 ? 12.172 4.703 23.234 1 93.31 361 GLY B C 1
ATOM 6345 O O . GLY B 1 361 ? 12.109 3.52 22.891 1 93.31 361 GLY B O 1
ATOM 6346 N N . SER B 1 362 ? 11.633 5.094 24.328 1 91.94 362 SER B N 1
ATOM 6347 C CA . SER B 1 362 ? 11.164 4.176 25.359 1 91.94 362 SER B CA 1
ATOM 6348 C C . SER B 1 362 ? 9.781 3.629 25.031 1 91.94 362 SER B C 1
ATOM 6350 O O . SER B 1 362 ? 9.344 2.633 25.609 1 91.94 362 SER B O 1
ATOM 6352 N N . ASP B 1 363 ? 9.18 4.23 24.062 1 92.12 363 ASP B N 1
ATOM 6353 C CA . ASP B 1 363 ? 7.805 3.842 23.75 1 92.12 363 ASP B CA 1
ATOM 6354 C C . ASP B 1 363 ? 7.75 2.922 22.531 1 92.12 363 ASP B C 1
ATOM 6356 O O . ASP B 1 363 ? 6.68 2.693 21.969 1 92.12 363 ASP B O 1
ATOM 6360 N N . TYR B 1 364 ? 8.898 2.338 22.125 1 91.5 364 TYR B N 1
ATOM 6361 C CA . TYR B 1 364 ? 8.945 1.624 20.859 1 91.5 364 TYR B CA 1
ATOM 6362 C C . TYR B 1 364 ? 8.188 0.306 20.938 1 91.5 364 TYR B C 1
ATOM 6364 O O . TYR B 1 364 ? 7.844 -0.288 19.922 1 91.5 364 TYR B O 1
ATOM 6372 N N . LEU B 1 365 ? 7.812 -0.089 22.172 1 91.44 365 LEU B N 1
ATOM 6373 C CA . LEU B 1 365 ? 7.145 -1.376 22.328 1 91.44 365 LEU B CA 1
ATOM 6374 C C . LEU B 1 365 ? 5.645 -1.188 22.531 1 91.44 365 LEU B C 1
ATOM 6376 O O . LEU B 1 365 ? 4.91 -2.164 22.703 1 91.44 365 LEU B O 1
ATOM 6380 N N . LEU B 1 366 ? 5.254 0.106 22.5 1 90.25 366 LEU B N 1
ATOM 6381 C CA . LEU B 1 366 ? 3.807 0.302 22.531 1 90.25 366 LEU B CA 1
ATOM 6382 C C . LEU B 1 366 ? 3.137 -0.397 21.344 1 90.25 366 LEU B C 1
ATOM 6384 O O . LEU B 1 366 ? 3.695 -0.446 20.25 1 90.25 366 LEU B O 1
ATOM 6388 N N . PRO B 1 367 ? 1.97 -0.931 21.531 1 87.69 367 PRO B N 1
ATOM 6389 C CA . PRO B 1 367 ? 1.347 -1.845 20.578 1 87.69 367 PRO B CA 1
ATOM 6390 C C . PRO B 1 367 ? 1.398 -1.321 19.141 1 87.69 367 PRO B C 1
ATOM 6392 O O . PRO B 1 367 ? 1.919 -1.998 18.25 1 87.69 367 PRO B O 1
ATOM 6395 N N . GLN B 1 368 ? 0.938 -0.131 18.891 1 86.69 368 GLN B N 1
ATOM 6396 C CA . GLN B 1 368 ? 0.896 0.374 17.516 1 86.69 368 GLN B CA 1
ATOM 6397 C C . GLN B 1 368 ? 2.301 0.641 16.984 1 86.69 368 GLN B C 1
ATOM 6399 O O . GLN B 1 368 ? 2.578 0.416 15.805 1 86.69 368 GLN B O 1
ATOM 6404 N N . LYS B 1 369 ? 3.158 1.11 17.875 1 90.62 369 LYS B N 1
ATOM 6405 C CA . LYS B 1 369 ? 4.531 1.394 17.469 1 90.62 369 LYS B CA 1
ATOM 6406 C C . LYS B 1 369 ? 5.312 0.104 17.234 1 90.62 369 LYS B C 1
ATOM 6408 O O . LYS B 1 369 ? 6.129 0.024 16.312 1 90.62 369 LYS B O 1
ATOM 6413 N N . ARG B 1 370 ? 5.051 -0.855 18.109 1 93.25 370 ARG B N 1
ATOM 6414 C CA . ARG B 1 370 ? 5.691 -2.154 17.953 1 93.25 370 ARG B CA 1
ATOM 6415 C C . ARG B 1 370 ? 5.316 -2.789 16.609 1 93.25 370 ARG B C 1
ATOM 6417 O O . ARG B 1 370 ? 6.172 -3.332 15.914 1 93.25 370 ARG B O 1
ATOM 6424 N N . LEU B 1 371 ? 4.066 -2.746 16.328 1 92.38 371 LEU B N 1
ATOM 6425 C CA . LEU B 1 371 ? 3.564 -3.271 15.062 1 92.38 371 LEU B CA 1
ATOM 6426 C C . LEU B 1 371 ? 4.223 -2.566 13.883 1 92.38 371 LEU B C 1
ATOM 6428 O O . LEU B 1 371 ? 4.668 -3.217 12.938 1 92.38 371 LEU B O 1
ATOM 6432 N N . ALA B 1 372 ? 4.273 -1.267 13.969 1 92.88 372 ALA B N 1
ATOM 6433 C CA . ALA B 1 372 ? 4.914 -0.467 12.93 1 92.88 372 ALA B CA 1
ATOM 6434 C C . ALA B 1 372 ? 6.375 -0.864 12.758 1 92.88 372 ALA B C 1
ATOM 6436 O O . ALA B 1 372 ? 6.852 -1.032 11.633 1 92.88 372 ALA B O 1
ATOM 6437 N N . LEU B 1 373 ? 6.961 -1.019 13.875 1 94.06 373 LEU B N 1
ATOM 6438 C CA . LEU B 1 373 ? 8.383 -1.345 13.875 1 94.06 373 LEU B CA 1
ATOM 6439 C C . LEU B 1 373 ? 8.633 -2.688 13.195 1 94.06 373 LEU B C 1
ATOM 6441 O O . LEU B 1 373 ? 9.594 -2.83 12.43 1 94.06 373 LEU B O 1
ATOM 6445 N N . GLU B 1 374 ? 7.859 -3.646 13.477 1 93.56 374 GLU B N 1
ATOM 6446 C CA . GLU B 1 374 ? 8.008 -4.969 12.875 1 93.56 374 GLU B CA 1
ATOM 6447 C C . GLU B 1 374 ? 7.836 -4.914 11.359 1 93.56 374 GLU B C 1
ATOM 6449 O O . GLU B 1 374 ? 8.57 -5.57 10.625 1 93.56 374 GLU B O 1
ATOM 6454 N N . ILE B 1 375 ? 6.938 -4.168 10.914 1 92.81 375 ILE B N 1
ATOM 6455 C CA . ILE B 1 375 ? 6.684 -4.027 9.484 1 92.81 375 ILE B CA 1
ATOM 6456 C C . ILE B 1 375 ? 7.84 -3.277 8.828 1 92.81 375 ILE B C 1
ATOM 6458 O O . ILE B 1 375 ? 8.273 -3.631 7.73 1 92.81 375 ILE B O 1
ATOM 6462 N N . MET B 1 376 ? 8.297 -2.197 9.5 1 93.88 376 MET B N 1
ATOM 6463 C CA . MET B 1 376 ? 9.422 -1.429 8.984 1 93.88 376 MET B CA 1
ATOM 6464 C C . MET B 1 376 ? 10.648 -2.32 8.789 1 93.88 376 MET B C 1
ATOM 6466 O O . MET B 1 376 ? 11.328 -2.232 7.762 1 93.88 376 MET B O 1
ATOM 6470 N N . LEU B 1 377 ? 10.867 -3.18 9.734 1 93.56 377 LEU B N 1
ATOM 6471 C CA . LEU B 1 377 ? 12.016 -4.078 9.664 1 93.56 377 LEU B CA 1
ATOM 6472 C C . LEU B 1 377 ? 11.852 -5.066 8.508 1 93.56 377 LEU B C 1
ATOM 6474 O O . LEU B 1 377 ? 12.797 -5.301 7.754 1 93.56 377 LEU B O 1
ATOM 6478 N N . LEU B 1 378 ? 10.664 -5.598 8.359 1 90.38 378 LEU B N 1
ATOM 6479 C CA . LEU B 1 378 ? 10.398 -6.547 7.281 1 90.38 378 LEU B CA 1
ATOM 6480 C C . LEU B 1 378 ? 10.578 -5.887 5.918 1 90.38 378 LEU B C 1
ATOM 6482 O O . LEU B 1 378 ? 11.117 -6.496 4.996 1 90.38 378 LEU B O 1
ATOM 6486 N N . THR B 1 379 ? 10.094 -4.699 5.793 1 90.38 379 THR B N 1
ATOM 6487 C CA . THR B 1 379 ? 10.109 -3.98 4.523 1 90.38 379 THR B CA 1
ATOM 6488 C C . THR B 1 379 ? 11.539 -3.645 4.109 1 90.38 379 THR B C 1
ATOM 6490 O O . THR B 1 379 ? 11.852 -3.623 2.918 1 90.38 379 THR B O 1
ATOM 6493 N N . THR B 1 380 ? 12.359 -3.361 5.035 1 88.06 380 THR B N 1
ATOM 6494 C CA . THR B 1 380 ? 13.727 -2.961 4.723 1 88.06 380 THR B CA 1
ATOM 6495 C C . THR B 1 380 ? 14.609 -4.184 4.496 1 88.06 380 THR B C 1
ATOM 6497 O O . THR B 1 380 ? 15.695 -4.074 3.926 1 88.06 380 THR B O 1
ATOM 6500 N N . GLN B 1 381 ? 14.141 -5.332 4.906 1 83.38 381 GLN B N 1
ATOM 6501 C CA . GLN B 1 381 ? 14.906 -6.566 4.746 1 83.38 381 GLN B CA 1
ATOM 6502 C C . GLN B 1 381 ? 14.711 -7.164 3.357 1 83.38 381 GLN B C 1
ATOM 6504 O O . GLN B 1 381 ? 15.617 -7.789 2.811 1 83.38 381 GLN B O 1
ATOM 6509 N N . TYR B 1 382 ? 13.523 -6.977 2.902 1 77.56 382 TYR B N 1
ATOM 6510 C CA . TYR B 1 382 ? 13.227 -7.527 1.584 1 77.56 382 TYR B CA 1
ATOM 6511 C C . TYR B 1 382 ? 13.414 -6.473 0.499 1 77.56 382 TYR B C 1
ATOM 6513 O O . TYR B 1 382 ? 13.32 -5.273 0.767 1 77.56 382 TYR B O 1
ATOM 6521 N N . ASN B 1 383 ? 13.898 -6.816 -0.652 1 75.31 383 ASN B N 1
ATOM 6522 C CA . ASN B 1 383 ? 13.984 -5.934 -1.809 1 75.31 383 ASN B CA 1
ATOM 6523 C C . ASN B 1 383 ? 13.242 -6.508 -3.01 1 75.31 383 ASN B C 1
ATOM 6525 O O . ASN B 1 383 ? 13.859 -7.035 -3.936 1 75.31 383 ASN B O 1
ATOM 6529 N N . PHE B 1 384 ? 11.961 -6.426 -2.955 1 68.94 384 PHE B N 1
ATOM 6530 C CA . PHE B 1 384 ? 11.133 -7.016 -4 1 68.94 384 PHE B CA 1
ATOM 6531 C C . PHE B 1 384 ? 11.18 -6.168 -5.266 1 68.94 384 PHE B C 1
ATOM 6533 O O . PHE B 1 384 ? 11.008 -6.688 -6.371 1 68.94 384 PHE B O 1
ATOM 6540 N N . GLN B 1 385 ? 11.227 -4.738 -5.293 1 61.56 385 GLN B N 1
ATOM 6541 C CA . GLN B 1 385 ? 11.18 -3.859 -6.457 1 61.56 385 GLN B CA 1
ATOM 6542 C C . GLN B 1 385 ? 12.398 -4.059 -7.348 1 61.56 385 GLN B C 1
ATOM 6544 O O . GLN B 1 385 ? 12.32 -3.889 -8.562 1 61.56 385 GLN B O 1
ATOM 6549 N N . GLU B 1 386 ? 13.57 -4.078 -6.719 1 54.12 386 GLU B N 1
ATOM 6550 C CA . GLU B 1 386 ? 14.727 -4.246 -7.598 1 54.12 386 GLU B CA 1
ATOM 6551 C C . GLU B 1 386 ? 14.484 -5.355 -8.617 1 54.12 386 GLU B C 1
ATOM 6553 O O . GLU B 1 386 ? 14.961 -5.273 -9.75 1 54.12 386 GLU B O 1
ATOM 6558 N N . ASN B 1 387 ? 13.633 -6.234 -8.312 1 48.94 387 ASN B N 1
ATOM 6559 C CA . ASN B 1 387 ? 13.391 -7.355 -9.219 1 48.94 387 ASN B CA 1
ATOM 6560 C C . ASN B 1 387 ? 12.336 -7.012 -10.266 1 48.94 387 ASN B C 1
ATOM 6562 O O . ASN B 1 387 ? 12.078 -7.801 -11.18 1 48.94 387 ASN B O 1
ATOM 6566 N N . GLU B 1 388 ? 11.461 -6.086 -10 1 48.38 388 GLU B N 1
ATOM 6567 C CA . GLU B 1 388 ? 10.5 -5.672 -11.008 1 48.38 388 GLU B CA 1
ATOM 6568 C C . GLU B 1 388 ? 11.195 -5.223 -12.289 1 48.38 388 GLU B C 1
ATOM 6570 O O . GLU B 1 388 ? 10.727 -5.508 -13.391 1 48.38 388 GLU B O 1
ATOM 6575 N N . ILE B 1 389 ? 12.266 -4.422 -12.227 1 41.81 389 ILE B N 1
ATOM 6576 C CA . ILE B 1 389 ? 13.039 -4.012 -13.398 1 41.81 389 ILE B CA 1
ATOM 6577 C C . ILE B 1 389 ? 13.539 -5.246 -14.141 1 41.81 389 ILE B C 1
ATOM 6579 O O . ILE B 1 389 ? 13.555 -5.27 -15.375 1 41.81 389 ILE B O 1
ATOM 6583 N N . ARG B 1 390 ? 13.883 -6.293 -13.508 1 41.84 390 ARG B N 1
ATOM 6584 C CA . ARG B 1 390 ? 14.383 -7.477 -14.203 1 41.84 390 ARG B CA 1
ATOM 6585 C C . ARG B 1 390 ? 13.234 -8.336 -14.727 1 41.84 390 ARG B C 1
ATOM 6587 O O . ARG B 1 390 ? 13.453 -9.258 -15.508 1 41.84 390 ARG B O 1
ATOM 6594 N N . ALA B 1 391 ? 12.117 -8.242 -14.133 1 42.38 391 ALA B N 1
ATOM 6595 C CA . ALA B 1 391 ? 10.945 -9.039 -14.492 1 42.38 391 ALA B CA 1
ATOM 6596 C C . ALA B 1 391 ? 10.297 -8.516 -15.766 1 42.38 391 ALA B C 1
ATOM 6598 O O . ALA B 1 391 ? 9.555 -9.242 -16.438 1 42.38 391 ALA B O 1
ATOM 6599 N N . ILE B 1 392 ? 10.094 -7.133 -15.906 1 34.5 392 ILE B N 1
ATOM 6600 C CA . ILE B 1 392 ? 9.617 -6.629 -17.188 1 34.5 392 ILE B CA 1
ATOM 6601 C C . ILE B 1 392 ? 10.672 -6.859 -18.266 1 34.5 392 ILE B C 1
ATOM 6603 O O . ILE B 1 392 ? 11.82 -6.441 -18.109 1 34.5 392 ILE B O 1
#

pLDDT: mean 84.6, std 12.82, range [34.5, 97.88]

Organism: NCBI:txid2304605

InterPro domains:
  IPR025736 PucR C-terminal helix-turn-helix domain [PF13556] (321-378)
  IPR042070 PucR C-terminal helix-turn-helix domain superfamily [G3DSA:1.10.10.2840] (255-382)
  IPR051448 CdaR-like transcriptional regulators [PTHR33744] (82-380)

Radius of gyration: 39.46 Å; Cα contacts (8 Å, |Δi|>4): 1079; chains: 2; bounding box: 54×134×89 Å

Nearest PDB structures (foldseek):
  9f80-assembly1_A  TM=5.441E-01  e=9.385E-11  Mycobacterium tuberculosis H37Rv
  4rjv-assembly2_C  TM=6.764E-01  e=3.077E-02  synthetic construct
  6wxp-assembly2_D  TM=6.297E-01  e=6.501E-02  synthetic construct
  5cw9-assembly1_A  TM=5.452E-01  e=9.450E-02  synthetic construct
  4kyz-assembly1_A  TM=3.859E-01  e=6.468E-01  synthetic construct

Sequence (784 aa):
MRRLDDYAQEINKLTLKINHYEQILMRLYKFLGLNVVFNIFGQQSQFIPNIGQSVYERLRKEFNANETSPYFAKCDVNILEESYGEVCIFSEEREITEFDSLVLDRTVIALSQFLLRSLYTEEKQNLESRTFLHSWLDGSVNLMELNSFLNEQNNYKLLNCRYFVLIQKFQRSKQNFDLTYYKLYSRSIFEKNGFAIFLVELPNQLIYIIADLTQQDLKKRIVGCIEKLRVFKRNNYYTQLKMTTAVGQIVNDYQFVSNSFETAKDTLLIRMNSQHLSYFYEDLFIYQIVLQIQKNTSILEMARDFLKPLYDYDLKHKSQLVETLQIYLQCNCMKQETAEKLFIVRQTLYHRLDKIESLLGSDYLLPQKRLALEIMLLTTQYNFQENEIRAIMRRLDDYAQEINKLTLKINHYEQILMRLYKFLGLNVVFNIFGQQSQFIPNIGQSVYERLRKEFNANETSPYFAKCDVNILEESYGEVCIFSEEREITEFDSLVLDRTVIALSQFLLRSLYTEEKQNLESRTFLHSWLDGSVNLMELNSFLNEQNNYKLLNCRYFVLIQKFQRSKQNFDLTYYKLYSRSIFEKNGFAIFLVELPNQLIYIIADLTQQDLKKRIVGCIEKLRVFKRNNYYTQLKMTTAVGQIVNDYQFVSNSFETAKDTLLIRMNSQHLSYFYEDLFIYQIVLQIQKNTSILEMARDFLKPLYDYDLKHKSQLVETLQIYLQCNCMKQETAEKLFIVRQTLYHRLDKIESLLGSDYLLPQKRLALEIMLLTTQYNFQENEIRAI